Protein AF-M7N026-F1 (afdb_monomer_lite)

Foldseek 3Di:
DQLQPFLCVQLVDPVNVVSVVVVVVVPDDNQLSRAAEEEEEAQADCPDLQHPCLVVLSVLLQVLLPPVRYHYDYDYFHADALLVCAPHLSLLCHLVSLQRLLVVLLVVCNVNRHQEYEYEGTEQSNLLSVLLNLLQNFHQYAYFYLFAFDFFDDPHDTAASVVLLLLVLCVVVVNDDPCVNVRRVVGRGPGHGYTFFQFRRLLSLLLCVLLQRHQPQRSLHHNPDVVSSVSSSCLSVLSVVCSVVVPTSLLRNEPQSLLSSLLLCQQRLHDLVVLLRSQSSCVSNVHDDAVVSSAVSQQQHFHFFQTPPLHDDTSNVCSVQQHSLLVSLLCVVVVSGDQQRAHSNRHTNVVSSVPGDHRDPPDRRGHDQVDTQGVGGQWFWADDLQQPRIWIKGHSPPQDFKAKAWEDEDAAPVRLLVCLVVVVDDFRYEYEYALQACQRVPNQGEHANNQSSCVSSVCLSRYAYEYCGHYTSSHHYHYIYNRPPGLLVVRLSVQGDGGFMWMDGRVVSYIDTPDDVVSSVVSSVVDSDSPDDPDDDDDDNPQDDRRDDDDDRPLFPPQPDDDDDDDDDDDDDDDDDDDDDDDDDDDDDDDDDDDDYDDDDDDDDDDDDDDDDDDDDDDDDDDDDDDDPDDDPDPDDDDDDDDDDDDDDDDDDDDDDDDDDDDDDDPDDQDWDALLLLLVVLCVVLVAAEEEEADDDQCVLNVVNVVVCVVRHDYQHFPALLLRLLLQQLLCLQQVAEREYEFEAARNLLSCQLSLQLQQQLLGQYEYEYRAEQPVCNSNPPDRHDPSPVSCVVSALEEDEANASQCSLVVVLVQRQQQQFASHGYYYYYYYSCNRGDIDRHDDRDHDPDDPPDDRFDDWDLVLLLVVLVQLQVWLQEEEEEALLCVSLVPLVLVVLLCQQSQHAYEYALRRPFSDFCPDLRYLWHAFFQIAQLNLQCQLVTAAYEYYQDAPDCRRWVDLVRGNPNYAYEHEGRDVCRACPRHDHNRYGTGRSNPSSNSSSVSHHRDHNVVNSVSSVVSNVVLCVLPVVCQCPPPDQFHHLLVLQQLLCVVQVQQEQEFEFAALNSSSNRGRRGHRHRSSYHYSRPSRDQLSRLSSQLSSCVSPVPHAYEYEHEQVSCVVRVSSLLSCLVVQRAHEYEYAYLQFSQRVQQCCVPPVVSPDDPTGHDGDPVQVSNVVSVAHEDEDGGPVCSSVRSVVSRPDPTYYYYYYYGHNNDDRDQGDDNSGTSSNTDSD

Secondary structure (DSSP, 8-state):
--S-TTTHHHHT-TT-HHHHHHHHHTT--TTGGGSPEEEEEE---TT-TTTTTHHHHHHHHHHHHTTTT-EEEEEE-----HHHHTTSGGGGGTTTHHHHHHHHHHHHHHHTT-SEEEEEE-STTHHHHHHHHHHHH--SEEEEE--BPPPEEETTEEE-HHHHHHHHHHHHTT-S-HHHHHHHHHHS--SSSB-SSSSHHHHHHHHHHHTT-B-TTTTTSBTT-HHHHHHHHHHHHHHHHHHHHT--HHHHS-HHHHHHHHHHHHHTT--THHHHHHHHHHHHHT----HHHHHHHHHH--B-B-BTTTSSB-HHHHHHHTHHHHHHHHHHHTT-S-TT-B-TTSSBHHHHHTTPPPPPTT--SB--TTS-SBSS-SEEEEBSSS-TTEEEEE--SSS-SEEEEEEEEESSHHHHHHHHHTT---TTEEEEE-S-STTTTTS--EE-HHHHHHHHTT-TTT-EEEESSEE-TT--SSEEEEEES-GGGT-GGGG--TT-EEEEETTTTEEEEES-HHHHHHHHHH-------TT--SS-TTS--SSS---STTSSSS-SS---S--------------------------------------------------------------SS-SS--S------------------------------------EEEHHHHHHHHHHHTT--EEEE---TTTHHHHHHHGGGTTT-EEEE-SSHHHHHHHHHHHHHHHSSPEEEEEETTHHHHHTHHHHHHHHHTT--EEEEEEE--GGGTTTT-TT---HHHHHGGGSSEEEEE-SGGGHHHHHHHHHHHHHSSS--EEEEEEEHHHHH-EEEPPPP-----BTTB-SSPPP-HHHHHHHHHHHHH-SSEEEEE-THHHHTT-HHHHHHHHHHHT--EEE-GGGTTSS-TT-TTEEEE-STTS-HHHHHHTTT-SEEEEES----HHHHS-TTTTTTTSEEEEEES-TTTTTSSS--SEEEES-HHHHHHHHHHHPPP---HHHHHHHHHHHHHHIIIIIHHHHS-SSSSPPHHHHHHHHHHHHTT-SEEEE-SSHHHHHHHHH----STT-EEE--SS--TT-HHHHHHHHHHHSTTS-EEEEEEHHHHHHHGGGHHHHHHHT---EEEEEE-SB-HHHHHHHHHHSTT---S-B-----HHHHHHHTT-EEEEE-SHHHHHHHHHHHHH-SS-EEEEEE--TT----SBPPTT--GGG-B--

InterPro domains:
  IPR000399 TPP-binding enzyme, conserved site [PS00187] (1098-1117)
  IPR000581 Dihydroxy-acid/6-phosphogluconate dehydratase, N-terminal [PF00920] (35-352)
  IPR004404 Dihydroxy-acid dehydratase [MF_00012] (5-575)
  IPR004404 Dihydroxy-acid dehydratase [TIGR00110] (19-530)
  IPR011766 Thiamine pyrophosphate enzyme, TPP-binding [PF02775] (1061-1208)
  IPR012000 Thiamine pyrophosphate enzyme, central domain [PF00205] (865-998)
  IPR012001 Thiamine pyrophosphate enzyme, N-terminal TPP-binding domain [PF02776] (674-790)
  IPR012846 Acetolactate synthase, large subunit, biosynthetic [TIGR00118] (674-1229)
  IPR020558 Dihydroxy-acid/6-phosphogluconate dehydratase, conserved site [PS00886] (123-133)
  IPR020558 Dihydroxy-acid/6-phosphogluconate dehydratase, conserved site [PS00887] (464-475)
  IPR029035 DHS-like NAD/FAD-binding domain superfamily [SSF52467] (861-1020)
  IPR029061 Thiamin diphosphate-binding fold [SSF52518] (670-851)
  IPR029061 Thiamin diphosphate-binding fold [SSF52518] (1038-1228)
  IPR037237 IlvD/EDD, N-terminal domain [SSF143975] (4-377)
  IPR039368 Acetolactate synthase large subunit, TPP binding domain [cd02015] (1039-1223)
  IPR042096 Dihydroxy-acid dehydratase, C-terminal [G3DSA:3.50.30.80] (378-527)
  IPR050165 Dihydroxy-acid dehydratase IlvD/Edd [PTHR21000] (3-530)
  IPR056740 Dihydroxy-acid/6-phosphogluconate dehydratase, C-terminal [PF24877] (365-529)

Radius of gyration: 38.07 Å; chains: 1; bounding box: 103×112×104 Å

Organism: NCBI:txid1279009

Sequence (1232 aa):
MILNKYSRIYTQDWSLPASQAMLIGSGLSEDDLRKPFVGICSTGFEGNTCNMHLNALADRLKEGMGGRGLVGLRFNTIGISDGITNGTAGMRYSLVSRELIADSIEAMAAAHNYDALACVVGCDKNMPGALMAMARLNRPSLMVYGGTIKGGQYKGKQLNIVSCFEAYGQRLKGEISEEDYKGIIKHACPGPGACGGMYTANTMASAAEALGMTIPYSSSLQAVSPQKGEECDAAGAYLLRLLELDLKPRDIMVREAFENALVLIGVLGGSTNAVLHMMAIASAAGVPLSLKDFQAMSDRTPLLADLKPSGKYLMDDLCQLGGVPAVLKTLLQEGLLTGDVLTATGRSLAENLAEVALLGEEQDLLRPLSNPIKADGHIQILYGNLAPKGGVAKITGKEGLRFEGQAAVFDSEEELNRGISDGAVKAGQVVVIRYVGPRGGPGMPEMLKPTSAIMGAGLGDKVALITDGRFSGGTHGFVVGHVSPEAFDGGPIALVEWGDWISLDIATHSVHLHVDEALLDQRRQRGASPRLMPGAACSSNTCVPSAMPAPDALRIWMSSLGRAVLDGQSGMDNPGRGSSFPCGKRLNTSFPRGCLGAGGNLSAPRGKSKFTYLPQADSRLRGNDDTIFRSFQKKFLKTHESKSNTPFIPPSGAFRRKNPRPELQAHLEPATQSGAEALIEALLAEGVDTIFGYPGGAIMPIYDALYDYSDSLQHILVRHEQGGIHAAQGYARASGRVGVVFATSGPGATNLVTGLADAHIDSTPLVCITGQVFAHLLGTDAFQEADVISLTSPVTKWNYQVTTAEEIPAALAKAFYIARSGRPGPVLLDITKNAQLQQFQAPAYVPCDHIRSYRPKPLVRREYIEQAAALINSAQKPFVLWGQGVVLGAAEQEFKEFIEKSGIPAAWTIMGAGALPTEHPLNVGMLGMHGNYGPNVLTNECDVLIAIGMRFDDRVTGRLDKYAKQAQVIHLDIDPSEIDKNVKTTVPVWGDCKETLPMITALLEARTHEGWLQQFRDYARQEREAVIQQELHPASGELTMGEVVQQLNELTGGDAIMVTDVGQHQMVACRYARLSRSRSSITSGGLGTMGFALPAAIGAKIGAPQRTVVAVIGDGGFQMTLQEMGTIMQSEVAVKIIILNNQFLGMVRQWQELFHEKRYSFVNITSPDYVKVASGYGIAGRSVSERADLRNSLQEMLLHPGAFLLEVLVTKENNVFPMVPQGCSVSEIRLR

pLDDT: mean 85.55, std 21.6, range [21.22, 98.81]

Structure (mmCIF, N/CA/C/O backbone):
data_AF-M7N026-F1
#
_entry.id   AF-M7N026-F1
#
loop_
_atom_site.group_PDB
_atom_site.id
_atom_site.type_symbol
_atom_site.label_atom_id
_atom_site.label_alt_id
_atom_site.label_comp_id
_atom_site.label_asym_id
_atom_site.label_entity_id
_atom_site.label_seq_id
_atom_site.pdbx_PDB_ins_code
_atom_site.Cartn_x
_atom_site.Cartn_y
_atom_site.Cartn_z
_atom_site.occupancy
_atom_site.B_iso_or_equiv
_atom_site.auth_seq_id
_atom_site.auth_comp_id
_atom_site.auth_asym_id
_atom_site.auth_atom_id
_atom_site.pdbx_PDB_model_num
ATOM 1 N N . MET A 1 1 ? -8.952 24.976 -42.137 1.00 66.38 1 MET A N 1
ATOM 2 C CA . MET A 1 1 ? -8.002 24.602 -41.068 1.00 66.38 1 MET A CA 1
ATOM 3 C C . MET A 1 1 ? -8.821 24.187 -39.856 1.00 66.38 1 MET A C 1
ATOM 5 O O . MET A 1 1 ? -9.821 24.845 -39.600 1.00 66.38 1 MET A O 1
ATOM 9 N N . ILE A 1 2 ? -8.485 23.081 -39.186 1.00 86.94 2 ILE A N 1
ATOM 10 C CA . ILE A 1 2 ? -9.231 22.585 -38.016 1.00 86.94 2 ILE A CA 1
ATOM 11 C C . ILE A 1 2 ? -8.388 22.892 -36.782 1.00 86.94 2 ILE A C 1
ATOM 13 O O . ILE A 1 2 ? -7.349 22.266 -36.597 1.00 86.94 2 ILE A O 1
ATOM 17 N N . LEU A 1 3 ? -8.822 23.870 -35.984 1.00 93.25 3 LEU A N 1
ATOM 18 C CA . LEU A 1 3 ? -8.117 24.286 -34.767 1.00 93.25 3 LEU A CA 1
ATOM 19 C C . LEU A 1 3 ? -8.454 23.367 -33.582 1.00 93.25 3 LEU A C 1
ATOM 21 O O . LEU A 1 3 ? -7.599 23.081 -32.755 1.00 93.25 3 LEU A O 1
ATOM 25 N N . ASN A 1 4 ? -9.684 22.851 -33.529 1.00 94.94 4 ASN A N 1
ATOM 26 C CA . ASN A 1 4 ? -10.175 21.983 -32.462 1.00 94.94 4 ASN A CA 1
ATOM 27 C C . ASN A 1 4 ? -9.939 20.488 -32.767 1.00 94.94 4 ASN A C 1
ATOM 29 O O . ASN A 1 4 ? -10.872 19.686 -32.820 1.00 94.94 4 ASN A O 1
ATOM 33 N N . LYS A 1 5 ? -8.686 20.119 -33.072 1.00 94.56 5 LYS A N 1
ATOM 34 C CA . LYS A 1 5 ? -8.302 18.777 -33.556 1.00 94.56 5 LYS A CA 1
ATOM 35 C C . LYS A 1 5 ? -8.759 17.630 -32.646 1.00 94.56 5 LYS A C 1
ATOM 37 O O . LYS A 1 5 ? -9.171 16.593 -33.177 1.00 94.56 5 LYS A O 1
ATOM 42 N N . TYR A 1 6 ? -8.672 17.831 -31.335 1.00 95.56 6 TYR A N 1
ATOM 43 C CA . TYR A 1 6 ? -8.914 16.859 -30.274 1.00 95.56 6 TYR A CA 1
ATOM 44 C C . TYR A 1 6 ? -10.288 17.062 -29.622 1.00 95.56 6 TYR A C 1
ATOM 46 O O . TYR A 1 6 ? -11.063 16.109 -29.557 1.00 95.56 6 TYR A O 1
ATOM 54 N N . SER A 1 7 ? -10.648 18.279 -29.199 1.00 95.75 7 SER A N 1
ATOM 55 C CA . SER A 1 7 ? -11.890 18.498 -28.426 1.00 95.75 7 SER A CA 1
ATOM 56 C C . SER A 1 7 ? -13.158 18.147 -29.215 1.00 95.75 7 SER A C 1
ATOM 58 O O . SER A 1 7 ? -14.110 17.598 -28.654 1.00 95.75 7 SER A O 1
ATOM 60 N N . ARG A 1 8 ? -13.129 18.320 -30.548 1.00 94.69 8 ARG A N 1
ATOM 61 C CA . ARG A 1 8 ? -14.213 17.909 -31.465 1.00 94.69 8 ARG A CA 1
ATOM 62 C C . ARG A 1 8 ? -14.668 16.459 -31.297 1.00 94.69 8 ARG A C 1
ATOM 64 O O . ARG A 1 8 ? -15.814 16.169 -31.630 1.00 94.69 8 ARG A O 1
ATOM 71 N N . ILE A 1 9 ? -13.799 15.573 -30.796 1.00 91.06 9 ILE A N 1
ATOM 72 C CA . ILE A 1 9 ? -14.103 14.152 -30.578 1.00 91.06 9 ILE A CA 1
ATOM 73 C C . ILE A 1 9 ? -15.331 13.998 -29.679 1.00 91.06 9 ILE A C 1
ATOM 75 O O . ILE A 1 9 ? -16.186 13.183 -29.990 1.00 91.06 9 ILE A O 1
ATOM 79 N N . TYR A 1 10 ? -15.470 14.805 -28.623 1.00 89.12 10 TYR A N 1
ATOM 80 C CA . TYR A 1 10 ? -16.640 14.753 -27.741 1.00 89.12 10 TYR A CA 1
ATOM 81 C C . TYR A 1 10 ? -17.574 15.962 -27.865 1.00 89.12 10 TYR A C 1
ATOM 83 O O . TYR A 1 10 ? -18.706 15.897 -27.388 1.00 89.12 10 TYR A O 1
ATOM 91 N N . THR A 1 11 ? -17.142 17.071 -28.482 1.00 92.25 11 THR A N 1
ATOM 92 C CA . THR A 1 11 ? -18.014 18.244 -28.671 1.00 92.25 11 THR A CA 1
ATOM 93 C C . THR A 1 11 ? -18.851 18.197 -29.949 1.00 92.25 11 THR A C 1
ATOM 95 O O . THR A 1 11 ? -19.821 18.944 -30.052 1.00 92.25 11 THR A O 1
ATOM 98 N N . GLN A 1 12 ? -18.496 17.347 -30.924 1.00 90.94 12 GLN A N 1
ATOM 99 C CA . GLN A 1 12 ? -19.178 17.262 -32.227 1.00 90.94 12 GLN A CA 1
ATOM 100 C C . GLN A 1 12 ? -19.654 15.846 -32.595 1.00 90.94 12 GLN A C 1
ATOM 102 O O . GLN A 1 12 ? -20.422 15.700 -33.547 1.00 90.94 12 GLN A O 1
ATOM 107 N N . ASP A 1 13 ? -19.252 14.806 -31.856 1.00 89.06 13 ASP A N 1
ATOM 108 C CA . ASP A 1 13 ? -19.793 13.456 -32.034 1.00 89.06 13 ASP A CA 1
ATOM 109 C C . ASP A 1 13 ? -21.185 13.339 -31.390 1.00 89.06 13 ASP A C 1
ATOM 111 O O . ASP A 1 13 ? -21.357 13.474 -30.177 1.00 89.06 13 ASP A O 1
ATOM 115 N N . TRP A 1 14 ? -22.194 13.073 -32.223 1.00 86.44 14 TRP A N 1
ATOM 116 C CA . TRP A 1 14 ? -23.593 12.902 -31.820 1.00 86.44 14 TRP A CA 1
ATOM 117 C C . TRP A 1 14 ? -23.825 11.675 -30.924 1.00 86.44 14 TRP A C 1
ATOM 119 O O . TRP A 1 14 ? -24.847 11.612 -30.238 1.00 86.44 14 TRP A O 1
ATOM 129 N N . SER A 1 15 ? -22.901 10.710 -30.913 1.00 89.69 15 SER A N 1
ATOM 130 C CA . SER A 1 15 ? -22.947 9.525 -30.050 1.00 89.69 15 SER A CA 1
ATOM 131 C C . SER A 1 15 ? -22.475 9.792 -28.615 1.00 89.69 15 SER A C 1
ATOM 133 O O . SER A 1 15 ? -22.684 8.947 -27.743 1.00 89.69 15 SER A O 1
ATOM 135 N N . LEU A 1 16 ? -21.926 10.985 -28.334 1.00 89.75 16 LEU A N 1
ATOM 136 C CA . LEU A 1 16 ? -21.439 11.411 -27.015 1.00 89.75 16 LEU A CA 1
ATOM 137 C C . LEU A 1 16 ? -22.275 12.558 -26.388 1.00 89.75 16 LEU A C 1
ATOM 139 O O . LEU A 1 16 ? -21.713 13.557 -25.926 1.00 89.75 16 LEU A O 1
ATOM 143 N N . PRO A 1 17 ? -23.620 12.441 -26.289 1.00 91.25 17 PRO A N 1
ATOM 144 C CA . PRO A 1 17 ? -24.465 13.509 -25.747 1.00 91.25 17 PRO A CA 1
ATOM 145 C C . PRO A 1 17 ? -24.189 13.786 -24.262 1.00 91.25 17 PRO A C 1
ATOM 147 O O . PRO A 1 17 ? -24.406 14.902 -23.798 1.00 91.25 17 PRO A O 1
ATOM 150 N N . ALA A 1 18 ? -23.677 12.801 -23.513 1.00 92.56 18 ALA A N 1
ATOM 151 C CA . ALA A 1 18 ? -23.295 12.973 -22.112 1.00 92.56 18 ALA A CA 1
ATOM 152 C C . ALA A 1 18 ? -22.136 13.972 -21.948 1.00 92.56 18 ALA A C 1
ATOM 154 O O . ALA A 1 18 ? -22.203 14.851 -21.091 1.00 92.56 18 ALA A O 1
ATOM 155 N N . SER A 1 19 ? -21.109 13.890 -22.800 1.00 92.56 19 SER A N 1
ATOM 156 C CA . SER A 1 19 ? -19.969 14.812 -22.776 1.00 92.56 19 SER A CA 1
ATOM 157 C C . SER A 1 19 ? -20.406 16.242 -23.093 1.00 92.56 19 SER A C 1
ATOM 159 O O . SER A 1 19 ? -20.072 17.167 -22.355 1.00 92.56 19 SER A O 1
ATOM 161 N N . GLN A 1 20 ? -21.228 16.417 -24.132 1.00 93.25 20 GLN A N 1
ATOM 162 C CA . GLN A 1 20 ? -21.802 17.717 -24.494 1.00 93.25 20 GLN A CA 1
ATOM 163 C C . GLN A 1 20 ? -22.658 18.288 -23.350 1.00 93.25 20 GLN A C 1
ATOM 165 O O . GLN A 1 20 ? -22.494 19.449 -22.978 1.00 93.25 20 GLN A O 1
ATOM 170 N N . ALA A 1 21 ? -23.508 17.464 -22.727 1.00 94.00 21 ALA A N 1
ATOM 171 C CA . ALA A 1 21 ? -24.345 17.873 -21.600 1.00 94.00 21 ALA A CA 1
ATOM 172 C C . ALA A 1 21 ? -23.529 18.292 -20.365 1.00 94.00 21 ALA A C 1
ATOM 174 O O . ALA A 1 21 ? -23.874 19.284 -19.724 1.00 94.00 21 ALA A O 1
ATOM 175 N N . MET A 1 22 ? -22.435 17.593 -20.037 1.00 95.19 22 MET A N 1
ATOM 176 C CA . MET A 1 22 ? -21.556 17.985 -18.926 1.00 95.19 22 MET A CA 1
ATOM 177 C C . MET A 1 22 ? -20.820 19.303 -19.202 1.00 95.19 22 MET A C 1
ATOM 179 O O . MET A 1 22 ? -20.694 20.133 -18.303 1.00 95.19 22 MET A O 1
ATOM 183 N N . LEU A 1 23 ? -20.388 19.537 -20.443 1.00 94.69 23 LEU A N 1
ATOM 184 C CA . LEU A 1 23 ? -19.729 20.782 -20.851 1.00 94.69 23 LEU A CA 1
ATOM 185 C C . LEU A 1 23 ? -20.689 21.975 -20.825 1.00 94.69 23 LEU A C 1
ATOM 187 O O . LEU A 1 23 ? -20.348 23.018 -20.264 1.00 94.69 23 LEU A O 1
ATOM 191 N N . ILE A 1 24 ? -21.910 21.802 -21.333 1.00 94.12 24 ILE A N 1
ATOM 192 C CA . ILE A 1 24 ? -22.971 22.813 -21.233 1.00 94.12 24 ILE A CA 1
ATOM 193 C C . ILE A 1 24 ? -23.323 23.063 -19.759 1.00 94.12 24 ILE A C 1
ATOM 195 O O . ILE A 1 24 ? -23.399 24.210 -19.321 1.00 94.12 24 ILE A O 1
ATOM 199 N N . GLY A 1 25 ? -23.429 22.001 -18.955 1.00 95.19 25 GLY A N 1
ATOM 200 C CA . GLY A 1 25 ? -23.625 22.090 -17.505 1.00 95.19 25 GLY A CA 1
ATOM 201 C C . GLY A 1 25 ? -22.496 22.810 -16.758 1.00 95.19 25 GLY A C 1
ATOM 202 O O . GLY A 1 25 ? -22.754 23.419 -15.722 1.00 95.19 25 GLY A O 1
ATOM 203 N N . SER A 1 26 ? -21.268 22.809 -17.289 1.00 91.94 26 SER A N 1
ATOM 204 C CA . SER A 1 26 ? -20.139 23.582 -16.745 1.00 91.94 26 SER A CA 1
ATOM 205 C C . SER A 1 26 ? -20.150 25.072 -17.127 1.00 91.94 26 SER A C 1
ATOM 207 O O . SER A 1 26 ? -19.298 25.830 -16.664 1.00 91.94 26 SER A O 1
ATOM 209 N N . GLY A 1 27 ? -21.116 25.503 -17.948 1.00 91.94 27 GLY A N 1
ATOM 210 C CA . GLY A 1 27 ? -21.315 26.897 -18.348 1.00 91.94 27 GLY A CA 1
ATOM 211 C C . GLY A 1 27 ? -20.847 27.253 -19.762 1.00 91.94 27 GLY A C 1
ATOM 212 O O . GLY A 1 27 ? -20.758 28.439 -20.072 1.00 91.94 27 GLY A O 1
ATOM 213 N N . LEU A 1 28 ? -20.543 26.269 -20.617 1.00 93.75 28 LEU A N 1
ATOM 214 C CA . LEU A 1 28 ? -20.228 26.505 -22.032 1.00 93.75 28 LEU A CA 1
ATOM 215 C C . LEU A 1 28 ? -21.503 26.592 -22.886 1.00 93.75 28 LEU A C 1
ATOM 217 O O . LEU A 1 28 ? -22.463 25.855 -22.666 1.00 93.75 28 LEU A O 1
ATOM 221 N N . SER A 1 29 ? -21.513 27.463 -23.895 1.00 93.44 29 SER A N 1
ATOM 222 C CA . SER A 1 29 ? -22.589 27.516 -24.894 1.00 93.44 29 SER A CA 1
ATOM 223 C C . SER A 1 29 ? -22.401 26.476 -26.011 1.00 93.44 29 SER A C 1
ATOM 225 O O . SER A 1 29 ? -21.302 25.966 -26.225 1.00 93.44 29 SER A O 1
ATOM 227 N N . GLU A 1 30 ? -23.452 26.198 -26.791 1.00 89.94 30 GLU A N 1
ATOM 228 C CA . GLU A 1 30 ? -23.344 25.343 -27.990 1.00 89.94 30 GLU A CA 1
ATOM 229 C C . GLU A 1 30 ? -22.350 25.896 -29.033 1.00 89.94 30 GLU A C 1
ATOM 231 O O . GLU A 1 30 ? -21.711 25.127 -29.753 1.00 89.94 30 GLU A O 1
ATOM 236 N N . ASP A 1 31 ? -22.168 27.220 -29.092 1.00 92.00 31 ASP A N 1
ATOM 237 C CA . ASP A 1 31 ? -21.156 27.853 -29.944 1.00 92.00 31 ASP A CA 1
ATOM 238 C C . ASP A 1 31 ? -19.734 27.686 -29.384 1.00 92.00 31 ASP A C 1
ATOM 240 O O . ASP A 1 31 ? -18.772 27.628 -30.153 1.00 92.00 31 ASP A O 1
ATOM 244 N N . ASP A 1 32 ? -19.571 27.566 -28.061 1.00 94.19 32 ASP A N 1
ATOM 245 C CA . ASP A 1 32 ? -18.277 27.265 -27.437 1.00 94.19 32 ASP A CA 1
ATOM 246 C C . ASP A 1 32 ? -17.813 25.843 -27.753 1.00 94.19 32 ASP A C 1
ATOM 248 O O . ASP A 1 32 ? -16.631 25.644 -28.018 1.00 94.19 32 ASP A O 1
ATOM 252 N N . LEU A 1 33 ? -18.730 24.874 -27.848 1.00 93.56 33 LEU A N 1
ATOM 253 C CA . LEU A 1 33 ? -18.427 23.489 -28.246 1.00 93.56 33 LEU A CA 1
ATOM 254 C C . LEU A 1 33 ? -17.737 23.383 -29.626 1.00 93.56 33 LEU A C 1
ATOM 256 O O . LEU A 1 33 ? -17.095 22.378 -29.938 1.00 93.56 33 LEU A O 1
ATOM 260 N N . ARG A 1 34 ? -17.836 24.415 -30.472 1.00 93.06 34 ARG A N 1
ATOM 261 C CA . ARG A 1 34 ? -17.195 24.469 -31.799 1.00 93.06 34 ARG A CA 1
ATOM 262 C C . ARG A 1 34 ? -15.794 25.090 -31.790 1.00 93.06 34 ARG A C 1
ATOM 264 O O . ARG A 1 34 ? -15.122 25.055 -32.821 1.00 93.06 34 ARG A O 1
ATOM 271 N N . LYS A 1 35 ? -15.362 25.662 -30.667 1.00 95.38 35 LYS A N 1
ATOM 272 C CA . LYS A 1 35 ? -14.071 26.344 -30.499 1.00 95.38 35 LYS A CA 1
ATOM 273 C C . LYS A 1 35 ? -12.994 25.363 -30.012 1.00 95.38 35 LYS A C 1
ATOM 275 O O . LYS A 1 35 ? -13.333 24.364 -29.383 1.00 95.38 35 LYS A O 1
ATOM 280 N N . PRO A 1 36 ? -11.701 25.620 -30.278 1.00 96.50 36 PRO A N 1
ATOM 281 C CA . PRO A 1 36 ? -10.611 24.881 -29.646 1.00 96.50 36 PRO A CA 1
ATOM 282 C C . PRO A 1 36 ? -10.580 25.105 -28.128 1.00 96.50 36 PRO A C 1
ATOM 284 O O . PRO A 1 36 ? -10.714 26.234 -27.641 1.00 96.50 36 PRO A O 1
ATOM 287 N N . PHE A 1 37 ? -10.379 24.020 -27.386 1.00 97.00 37 PHE A N 1
ATOM 288 C CA . PHE A 1 37 ? -10.297 24.015 -25.929 1.00 97.00 37 PHE A CA 1
ATOM 289 C C . PHE A 1 37 ? -8.836 24.090 -25.489 1.00 97.00 37 PHE A C 1
ATOM 291 O O . PHE A 1 37 ? -8.004 23.291 -25.922 1.00 97.00 37 PHE A O 1
ATOM 298 N N . VAL A 1 38 ? -8.527 25.017 -24.587 1.00 98.00 38 VAL A N 1
ATOM 299 C CA . VAL A 1 38 ? -7.195 25.179 -24.004 1.00 98.00 38 VAL A CA 1
ATOM 300 C C . VAL A 1 38 ? -7.237 24.767 -22.540 1.00 98.00 38 VAL A C 1
ATOM 302 O O . VAL A 1 38 ? -7.943 25.379 -21.735 1.00 98.00 38 VAL A O 1
ATOM 305 N N . GLY A 1 39 ? -6.465 23.743 -22.186 1.00 97.88 39 GLY A N 1
ATOM 306 C CA . GLY A 1 39 ? -6.284 23.340 -20.797 1.00 97.88 39 GLY A CA 1
ATOM 307 C C . GLY A 1 39 ? -5.341 24.306 -20.089 1.00 97.88 39 GLY A C 1
ATOM 308 O O . GLY A 1 39 ? -4.160 24.383 -20.427 1.00 97.88 39 GLY A O 1
ATOM 309 N N . ILE A 1 40 ? -5.852 25.040 -19.104 1.00 98.19 40 ILE A N 1
ATOM 310 C CA . ILE A 1 40 ? -5.064 25.984 -18.309 1.00 98.19 40 ILE A CA 1
ATOM 311 C C . ILE A 1 40 ? -4.679 25.288 -17.005 1.00 98.19 40 ILE A C 1
ATOM 313 O O . ILE A 1 40 ? -5.479 25.218 -16.074 1.00 98.19 40 ILE A O 1
ATOM 317 N N . CYS A 1 41 ? -3.467 24.743 -16.943 1.00 97.94 41 CYS A N 1
ATOM 318 C CA . CYS A 1 41 ? -2.956 24.092 -15.743 1.00 97.94 41 CYS A CA 1
ATOM 319 C C . CYS A 1 41 ? -2.350 25.122 -14.787 1.00 97.94 41 CYS A C 1
ATOM 321 O O . CYS A 1 41 ? -1.447 25.860 -15.174 1.00 97.94 41 CYS A O 1
ATOM 323 N N . SER A 1 42 ? -2.763 25.110 -13.522 1.00 97.94 42 SER A N 1
ATOM 324 C CA . SER A 1 42 ? -2.128 25.880 -12.447 1.00 97.94 42 SER A CA 1
ATOM 325 C C . SER A 1 42 ? -1.530 24.962 -11.379 1.00 97.94 42 SER A C 1
ATOM 327 O O . SER A 1 42 ? -2.198 24.039 -10.909 1.00 97.94 42 SER A O 1
ATOM 329 N N . THR A 1 43 ? -0.306 25.248 -10.922 1.00 97.25 43 THR A N 1
ATOM 330 C CA . THR A 1 43 ? 0.252 24.659 -9.682 1.00 97.25 43 THR A CA 1
ATOM 331 C C . THR A 1 43 ? -0.052 25.514 -8.443 1.00 97.25 43 THR A C 1
ATOM 333 O O . THR A 1 43 ? 0.712 25.518 -7.478 1.00 97.25 43 THR A O 1
ATOM 336 N N . GLY A 1 44 ? -1.121 26.315 -8.470 1.00 95.50 44 GLY A N 1
ATOM 337 C CA . GLY A 1 44 ? -1.437 27.284 -7.422 1.00 95.50 44 GLY A CA 1
ATOM 338 C C . GLY A 1 44 ? -2.017 26.676 -6.143 1.00 95.50 44 GLY A C 1
ATOM 339 O O . GLY A 1 44 ? -3.079 26.055 -6.176 1.00 95.50 44 GLY A O 1
ATOM 340 N N . PHE A 1 45 ? -1.355 26.929 -5.011 1.00 95.25 45 PHE A N 1
ATOM 341 C CA . PHE A 1 45 ? -1.804 26.585 -3.658 1.00 95.25 45 PHE A CA 1
ATOM 342 C C . PHE A 1 45 ? -1.328 27.642 -2.647 1.00 95.25 45 PHE A C 1
ATOM 344 O O . PHE A 1 45 ? -0.275 28.252 -2.828 1.00 95.25 45 PHE A O 1
ATOM 351 N N . GLU A 1 46 ? -2.099 27.862 -1.581 1.00 92.12 46 GLU A N 1
ATOM 352 C CA . GLU A 1 46 ? -1.925 29.007 -0.666 1.00 92.12 46 GLU A CA 1
ATOM 353 C C . GLU A 1 46 ? -0.668 28.925 0.213 1.00 92.12 46 GLU A C 1
ATOM 355 O O . GLU A 1 46 ? -0.065 29.944 0.540 1.00 92.12 46 GLU A O 1
ATOM 360 N N . GLY A 1 47 ? -0.246 27.712 0.580 1.00 89.56 47 GLY A N 1
ATOM 361 C CA . GLY A 1 47 ? 0.829 27.468 1.548 1.00 89.56 47 GLY A CA 1
ATOM 362 C C . GLY A 1 47 ? 2.255 27.778 1.076 1.00 89.56 47 GLY A C 1
ATOM 363 O O . GLY A 1 47 ? 3.194 27.370 1.751 1.00 89.56 47 GLY A O 1
ATOM 364 N N . ASN A 1 48 ? 2.452 28.436 -0.072 1.00 94.25 48 ASN A N 1
ATOM 365 C CA . ASN A 1 48 ? 3.777 28.772 -0.598 1.00 94.25 48 ASN A CA 1
ATOM 366 C C . ASN A 1 48 ? 3.773 30.101 -1.361 1.00 94.25 48 ASN A C 1
ATOM 368 O O . ASN A 1 48 ? 2.970 30.288 -2.277 1.00 94.25 48 ASN A O 1
ATOM 372 N N . THR A 1 49 ? 4.741 30.978 -1.082 1.00 95.50 49 THR A N 1
ATOM 373 C CA . THR A 1 49 ? 4.890 32.261 -1.794 1.00 95.50 49 THR A CA 1
ATOM 374 C C . THR A 1 49 ? 5.066 32.069 -3.299 1.00 95.50 49 THR A C 1
ATOM 376 O O . THR A 1 49 ? 4.530 32.852 -4.078 1.00 95.50 49 THR A O 1
ATOM 379 N N . CYS A 1 50 ? 5.729 30.993 -3.735 1.00 95.75 50 CYS A N 1
ATOM 380 C CA . CYS A 1 50 ? 5.937 30.711 -5.158 1.00 95.75 50 CYS A CA 1
ATOM 381 C C . CYS A 1 50 ? 4.651 30.334 -5.915 1.00 95.75 50 CYS A C 1
ATOM 383 O O . CYS A 1 50 ? 4.655 30.380 -7.143 1.00 95.75 50 CYS A O 1
ATOM 385 N N . ASN A 1 51 ? 3.584 29.926 -5.214 1.00 96.81 51 ASN A N 1
ATOM 386 C CA . ASN A 1 51 ? 2.391 29.324 -5.819 1.00 96.81 51 ASN A CA 1
ATOM 387 C C . ASN A 1 51 ? 1.072 30.040 -5.482 1.00 96.81 51 ASN A C 1
ATOM 389 O O . ASN A 1 51 ? 0.109 29.898 -6.235 1.00 96.81 51 ASN A O 1
ATOM 393 N N . MET A 1 52 ? 1.006 30.808 -4.392 1.00 96.62 52 MET A N 1
ATOM 394 C CA . MET A 1 52 ? -0.248 31.378 -3.871 1.00 96.62 52 MET A CA 1
ATOM 395 C C . MET A 1 52 ? -1.012 32.282 -4.857 1.00 96.62 52 MET A C 1
ATOM 397 O O . MET A 1 52 ? -2.228 32.414 -4.753 1.00 96.62 52 MET A O 1
ATOM 401 N N . HIS A 1 53 ? -0.326 32.884 -5.830 1.00 97.06 53 HIS A N 1
ATOM 402 C CA . HIS A 1 53 ? -0.897 33.796 -6.829 1.00 97.06 53 HIS A CA 1
ATOM 403 C C . HIS A 1 53 ? -1.210 33.137 -8.183 1.00 97.06 53 HIS A C 1
ATOM 405 O O . HIS A 1 53 ? -1.898 33.740 -9.006 1.00 97.06 53 HIS A O 1
ATOM 411 N N . LEU A 1 54 ? -0.750 31.904 -8.436 1.00 97.75 54 LEU A N 1
ATOM 412 C CA . LEU A 1 54 ? -0.819 31.288 -9.773 1.00 97.75 54 LEU A CA 1
ATOM 413 C C . LEU A 1 54 ? -2.254 31.028 -10.247 1.00 97.75 54 LEU A C 1
ATOM 415 O O . LEU A 1 54 ? -2.522 31.114 -11.440 1.00 97.75 54 LEU A O 1
ATOM 419 N N . ASN A 1 55 ? -3.193 30.771 -9.330 1.00 97.19 55 ASN A N 1
ATOM 420 C CA . ASN A 1 55 ? -4.605 30.596 -9.688 1.00 97.19 55 ASN A CA 1
ATOM 421 C C . ASN A 1 55 ? -5.223 31.892 -10.242 1.00 97.19 55 ASN A C 1
ATOM 423 O O . ASN A 1 55 ? -5.978 31.827 -11.205 1.00 97.19 55 ASN A O 1
ATOM 427 N N . ALA A 1 56 ? -4.839 33.057 -9.707 1.00 96.38 56 ALA A N 1
ATOM 428 C CA . ALA A 1 56 ? -5.281 34.352 -10.224 1.00 96.38 56 ALA A CA 1
ATOM 429 C C . ALA A 1 56 ? -4.641 34.679 -11.586 1.00 96.38 56 ALA A C 1
ATOM 431 O O . ALA A 1 56 ? -5.310 35.212 -12.467 1.00 96.38 56 ALA A O 1
ATOM 432 N N . LEU A 1 57 ? -3.371 34.305 -11.796 1.00 96.69 57 LEU A N 1
ATOM 433 C CA . LEU A 1 57 ? -2.726 34.409 -13.113 1.00 96.69 57 LEU A CA 1
ATOM 434 C C . LEU A 1 57 ? -3.382 33.474 -14.146 1.00 96.69 57 LEU A C 1
ATOM 436 O O . LEU A 1 57 ? -3.596 33.876 -15.286 1.00 96.69 57 LEU A O 1
ATOM 440 N N . ALA A 1 58 ? -3.761 32.256 -13.750 1.00 97.12 58 ALA A N 1
ATOM 441 C CA . ALA A 1 58 ? -4.492 31.315 -14.598 1.00 97.12 58 ALA A CA 1
ATOM 442 C C . ALA A 1 58 ? -5.907 31.808 -14.957 1.00 97.12 58 ALA A C 1
ATOM 444 O O . ALA A 1 58 ? -6.349 31.610 -16.090 1.00 97.12 58 ALA A O 1
ATOM 445 N N . ASP A 1 59 ? -6.597 32.479 -14.032 1.00 95.44 59 ASP A N 1
ATOM 446 C CA . ASP A 1 59 ? -7.895 33.109 -14.303 1.00 95.44 59 ASP A CA 1
ATOM 447 C C . ASP A 1 59 ? -7.751 34.299 -15.259 1.00 95.44 59 ASP A C 1
ATOM 449 O O . ASP A 1 59 ? -8.473 34.373 -16.250 1.00 95.44 59 ASP A O 1
ATOM 453 N N . ARG A 1 60 ? -6.744 35.158 -15.064 1.00 94.75 60 ARG A N 1
ATOM 454 C CA . ARG A 1 60 ? -6.439 36.252 -15.998 1.00 94.75 60 ARG A CA 1
ATOM 455 C C . ARG A 1 60 ? -6.049 35.746 -17.394 1.00 94.75 60 ARG A C 1
ATOM 457 O O . ARG A 1 60 ? -6.493 36.286 -18.401 1.00 94.75 60 ARG A O 1
ATOM 464 N N . LEU A 1 61 ? -5.291 34.653 -17.475 1.00 94.69 61 LEU A N 1
ATOM 465 C CA . LEU A 1 61 ? -4.969 33.990 -18.743 1.00 94.69 61 LEU A CA 1
ATOM 466 C C . LEU A 1 61 ? -6.228 33.438 -19.437 1.00 94.69 61 LEU A C 1
ATOM 468 O O . LEU A 1 61 ? -6.358 33.545 -20.658 1.00 94.69 61 LEU A O 1
ATOM 472 N N . LYS A 1 62 ? -7.186 32.898 -18.670 1.00 95.06 62 LYS A N 1
ATOM 473 C CA . LYS A 1 62 ? -8.506 32.493 -19.181 1.00 95.06 62 LYS A CA 1
ATOM 474 C C . LYS A 1 62 ? -9.305 33.693 -19.702 1.00 95.06 62 LYS A C 1
ATOM 476 O O . LYS A 1 62 ? -9.940 33.583 -20.749 1.00 95.06 62 LYS A O 1
ATOM 481 N N . GLU A 1 63 ? -9.262 34.831 -19.015 1.00 91.81 63 GLU A N 1
ATOM 482 C CA . GLU A 1 63 ? -9.896 36.079 -19.462 1.00 91.81 63 GLU A CA 1
ATOM 483 C C . GLU A 1 63 ? -9.263 36.606 -20.762 1.00 91.81 63 GLU A C 1
ATOM 485 O O . GLU A 1 63 ? -9.993 36.945 -21.691 1.00 91.81 63 GLU A O 1
ATOM 490 N N . GLY A 1 64 ? -7.931 36.558 -20.897 1.00 88.50 64 GLY A N 1
ATOM 491 C CA . GLY A 1 64 ? -7.195 36.940 -22.115 1.00 88.50 64 GLY A CA 1
ATOM 492 C C . GLY A 1 64 ? -7.499 36.091 -23.363 1.00 88.50 64 GLY A C 1
ATOM 493 O O . GLY A 1 64 ? -7.231 36.516 -24.493 1.00 88.50 64 GLY A O 1
ATOM 494 N N . MET A 1 65 ? -8.090 34.903 -23.185 1.00 90.19 65 MET A N 1
ATOM 495 C CA . MET A 1 65 ? -8.654 34.073 -24.263 1.00 90.19 65 MET A CA 1
ATOM 496 C C . MET A 1 65 ? -10.073 34.496 -24.671 1.00 90.19 65 MET A C 1
ATOM 498 O O . MET A 1 65 ? -10.504 34.215 -25.796 1.00 90.19 65 MET A O 1
ATOM 502 N N . GLY A 1 66 ? -10.800 35.174 -23.780 1.00 74.88 66 GLY A N 1
ATOM 503 C CA . GLY A 1 66 ? -12.151 35.671 -24.009 1.00 74.88 66 GLY A CA 1
ATOM 504 C C . GLY A 1 66 ? -12.212 36.580 -25.237 1.00 74.88 66 GLY A C 1
ATOM 505 O O . GLY A 1 66 ? -11.462 37.541 -25.366 1.00 74.88 66 GLY A O 1
ATOM 506 N N . GLY A 1 67 ? -13.093 36.251 -26.184 1.00 74.50 67 GLY A N 1
ATOM 507 C CA . GLY A 1 67 ? -13.224 36.985 -27.449 1.00 74.50 67 GLY A CA 1
ATOM 508 C C . GLY A 1 67 ? -12.223 36.599 -28.549 1.00 74.50 67 GLY A C 1
ATOM 509 O O . GLY A 1 67 ? -12.403 37.034 -29.683 1.00 74.50 67 GLY A O 1
ATOM 510 N N . ARG A 1 68 ? -11.231 35.733 -28.285 1.00 86.81 68 ARG A N 1
ATOM 511 C CA . ARG A 1 68 ? -10.263 35.244 -29.298 1.00 86.81 68 ARG A CA 1
ATOM 512 C C . ARG A 1 68 ? -10.667 33.933 -29.984 1.00 86.81 68 ARG A C 1
ATOM 514 O O . ARG A 1 68 ? -9.856 33.315 -30.662 1.00 86.81 68 ARG A O 1
ATOM 521 N N . GLY A 1 69 ? -11.905 33.475 -29.790 1.00 90.31 69 GLY A N 1
ATOM 522 C CA . GLY A 1 69 ? -12.384 32.204 -30.350 1.00 90.31 69 GLY A CA 1
ATOM 523 C C . GLY A 1 69 ? -11.798 30.949 -29.688 1.00 90.31 69 GLY A C 1
ATOM 524 O O . GLY A 1 69 ? -11.956 29.866 -30.238 1.00 90.31 69 GLY A O 1
ATOM 525 N N . LEU A 1 70 ? -11.159 31.083 -28.522 1.00 95.56 70 LEU A N 1
ATOM 526 C CA . LEU A 1 70 ? -10.646 29.988 -27.690 1.00 95.56 70 LEU A CA 1
ATOM 527 C C . LEU A 1 70 ? -11.574 29.743 -26.486 1.00 95.56 70 LEU A C 1
ATOM 529 O O . LEU A 1 70 ? -12.247 30.669 -26.029 1.00 95.56 70 LEU A O 1
ATOM 533 N N . VAL A 1 71 ? -11.564 28.528 -25.930 1.00 95.94 71 VAL A N 1
ATOM 534 C CA . VAL A 1 71 ? -12.251 28.185 -24.668 1.00 95.94 71 VAL A CA 1
ATOM 535 C C . VAL A 1 71 ? -11.221 27.743 -23.630 1.00 95.94 71 VAL A C 1
ATOM 537 O O . VAL A 1 71 ? -10.649 26.662 -23.740 1.00 95.94 71 VAL A O 1
ATOM 540 N N . GLY A 1 72 ? -10.975 28.577 -22.617 1.00 95.44 72 GLY A N 1
ATOM 541 C CA . GLY A 1 72 ? -10.037 28.275 -21.531 1.00 95.44 72 GLY A CA 1
ATOM 542 C C . GLY A 1 72 ? -10.681 27.470 -20.398 1.00 95.44 72 GLY A C 1
ATOM 543 O O . GLY A 1 72 ? -11.578 27.966 -19.708 1.00 95.44 72 GLY A O 1
ATOM 544 N N . LEU A 1 73 ? -10.199 26.249 -20.162 1.00 95.81 73 LEU A N 1
ATOM 545 C CA . LEU A 1 73 ? -10.660 25.362 -19.090 1.00 95.81 73 LEU A CA 1
ATOM 546 C C . LEU A 1 73 ? -9.545 25.170 -18.059 1.00 95.81 73 LEU A C 1
ATOM 548 O O . LEU A 1 73 ? -8.552 24.486 -18.308 1.00 95.81 73 LEU A O 1
ATOM 552 N N . ARG A 1 74 ? -9.700 25.812 -16.894 1.00 96.44 74 ARG A N 1
ATOM 553 C CA . ARG A 1 74 ? -8.723 25.740 -15.803 1.00 96.44 74 ARG A CA 1
ATOM 554 C C . ARG A 1 74 ? -8.817 24.407 -15.073 1.00 96.44 74 ARG A C 1
ATOM 556 O O . ARG A 1 74 ? -9.898 24.015 -14.640 1.00 96.44 74 ARG A O 1
ATOM 563 N N . PHE A 1 75 ? -7.670 23.781 -14.857 1.00 97.38 75 PHE A N 1
ATOM 564 C CA . PHE A 1 75 ? -7.493 22.684 -13.917 1.00 97.38 75 PHE A CA 1
ATOM 565 C C . PHE A 1 75 ? -6.230 22.907 -13.079 1.00 97.38 75 PHE A C 1
ATOM 567 O O . PHE A 1 75 ? -5.402 23.771 -13.377 1.00 97.38 75 PHE A O 1
ATOM 574 N N . ASN A 1 76 ? -6.088 22.134 -12.009 1.00 96.12 76 ASN A N 1
ATOM 575 C CA . ASN A 1 76 ? -4.973 22.256 -11.082 1.00 96.12 76 ASN A CA 1
ATOM 576 C C . ASN A 1 76 ? -4.185 20.950 -11.006 1.00 96.12 76 ASN A C 1
ATOM 578 O O . ASN A 1 76 ? -4.745 19.864 -11.139 1.00 96.12 76 ASN A O 1
ATOM 582 N N . THR A 1 77 ? -2.889 21.079 -10.744 1.00 95.56 77 THR A N 1
ATOM 583 C CA . THR A 1 77 ? -2.022 19.979 -10.312 1.00 95.56 77 THR A CA 1
ATOM 584 C C . THR A 1 77 ? -1.275 20.383 -9.041 1.00 95.56 77 THR A C 1
ATOM 586 O O . THR A 1 77 ? -1.319 21.543 -8.618 1.00 95.56 77 THR A O 1
ATOM 589 N N . ILE A 1 78 ? -0.636 19.416 -8.392 1.00 93.81 78 ILE A N 1
ATOM 590 C CA . ILE A 1 78 ? 0.038 19.607 -7.107 1.00 93.81 78 ILE A CA 1
ATOM 591 C C . ILE A 1 78 ? 1.299 20.474 -7.234 1.00 93.81 78 ILE A C 1
ATOM 593 O O . ILE A 1 78 ? 1.833 20.719 -8.315 1.00 93.81 78 ILE A O 1
ATOM 597 N N . GLY A 1 79 ? 1.810 20.925 -6.094 1.00 91.06 79 GLY A N 1
ATOM 598 C CA . GLY A 1 79 ? 3.115 21.561 -5.982 1.00 91.06 79 GLY A CA 1
ATOM 599 C C . GLY A 1 79 ? 3.669 21.373 -4.575 1.00 91.06 79 GLY A C 1
ATOM 600 O O . GLY A 1 79 ? 2.911 21.204 -3.623 1.00 91.06 79 GLY A O 1
ATOM 601 N N . ILE A 1 80 ? 4.993 21.390 -4.444 1.00 92.25 80 ILE A N 1
ATOM 602 C CA . ILE A 1 80 ? 5.692 21.311 -3.158 1.00 92.25 80 ILE A CA 1
ATOM 603 C C . ILE A 1 80 ? 6.626 22.515 -3.053 1.00 92.25 80 ILE A C 1
ATOM 605 O O . ILE A 1 80 ? 7.242 22.917 -4.038 1.00 92.25 80 ILE A O 1
ATOM 609 N N . SER A 1 81 ? 6.710 23.104 -1.859 1.00 92.75 81 SER A N 1
ATOM 610 C CA . SER A 1 81 ? 7.654 24.181 -1.570 1.00 92.75 81 SER A CA 1
ATOM 611 C C . SER A 1 81 ? 8.982 23.603 -1.096 1.00 92.75 81 SER A C 1
ATOM 613 O O . SER A 1 81 ? 9.120 23.237 0.074 1.00 92.75 81 SER A O 1
ATOM 615 N N . ASP A 1 82 ? 9.977 23.574 -1.984 1.00 87.50 82 ASP A N 1
ATOM 616 C CA . ASP A 1 82 ? 11.360 23.239 -1.626 1.00 87.50 82 ASP A CA 1
ATOM 617 C C . ASP A 1 82 ? 11.867 24.084 -0.444 1.00 87.50 82 ASP A C 1
ATOM 619 O O . ASP A 1 82 ? 12.532 23.556 0.446 1.00 87.50 82 ASP A O 1
ATOM 623 N N . GLY A 1 83 ? 11.488 25.369 -0.388 1.00 85.81 83 GLY A N 1
ATOM 624 C CA . GLY A 1 83 ? 11.869 26.288 0.687 1.00 85.81 83 GLY A CA 1
ATOM 625 C C . GLY A 1 83 ? 11.318 25.902 2.063 1.00 85.81 83 GLY A C 1
ATOM 626 O O . GLY A 1 83 ? 12.046 25.997 3.048 1.00 85.81 83 GLY A O 1
ATOM 627 N N . ILE A 1 84 ? 10.067 25.432 2.141 1.00 89.31 84 ILE A N 1
ATOM 628 C CA . ILE A 1 84 ? 9.440 25.007 3.409 1.00 89.31 84 ILE A CA 1
ATOM 629 C C . ILE A 1 84 ? 9.905 23.606 3.815 1.00 89.31 84 ILE A C 1
ATOM 631 O O . ILE A 1 84 ? 10.122 23.348 4.995 1.00 89.31 84 ILE A O 1
ATOM 635 N N . THR A 1 85 ? 10.062 22.689 2.855 1.00 89.25 85 THR A N 1
ATOM 636 C CA . THR A 1 85 ? 10.417 21.294 3.167 1.00 89.25 85 THR A CA 1
ATOM 637 C C . THR A 1 85 ? 11.896 21.076 3.501 1.00 89.25 85 THR A C 1
ATOM 639 O O . THR A 1 85 ? 12.248 19.994 3.975 1.00 89.25 85 THR A O 1
ATOM 642 N N . ASN A 1 86 ? 12.766 22.063 3.261 1.00 83.75 86 ASN A N 1
ATOM 643 C CA . ASN A 1 86 ? 14.213 21.919 3.429 1.00 83.75 86 ASN A CA 1
ATOM 644 C C . ASN A 1 86 ? 14.614 21.588 4.879 1.00 83.75 86 ASN A C 1
ATOM 646 O O . ASN A 1 86 ? 14.070 22.145 5.830 1.00 83.75 86 ASN A O 1
ATOM 650 N N . GLY A 1 87 ? 15.570 20.671 5.053 1.00 76.69 87 GLY A N 1
ATOM 651 C CA . GLY A 1 87 ? 16.003 20.186 6.369 1.00 76.69 87 GLY A CA 1
ATOM 652 C C . GLY A 1 87 ? 14.951 19.360 7.125 1.00 76.69 87 GLY A C 1
ATOM 653 O O . GLY A 1 87 ? 15.070 19.200 8.342 1.00 76.69 87 GLY A O 1
ATOM 654 N N . THR A 1 88 ? 13.923 18.852 6.431 1.00 81.62 88 THR A N 1
ATOM 655 C CA . THR A 1 88 ? 12.883 17.963 6.976 1.00 81.62 88 THR A CA 1
ATOM 656 C C . THR A 1 88 ? 12.686 16.731 6.088 1.00 81.62 88 THR A C 1
ATOM 658 O O . THR A 1 88 ? 13.010 16.746 4.899 1.00 81.62 88 THR A O 1
ATOM 661 N N . ALA A 1 89 ? 12.046 15.684 6.623 1.00 79.00 89 ALA A N 1
ATOM 662 C CA . ALA A 1 89 ? 11.663 14.501 5.845 1.00 79.00 89 ALA A CA 1
ATOM 663 C C . ALA A 1 89 ? 10.747 14.815 4.637 1.00 79.00 89 ALA A C 1
ATOM 665 O O . ALA A 1 89 ? 10.691 14.023 3.696 1.00 79.00 89 ALA A O 1
ATOM 666 N N . GLY A 1 90 ? 10.075 15.976 4.619 1.00 82.50 90 GLY A N 1
ATOM 667 C CA . GLY A 1 90 ? 9.266 16.435 3.486 1.00 82.50 90 GLY A CA 1
ATOM 668 C C . GLY A 1 90 ? 10.069 16.626 2.193 1.00 82.50 90 GLY A C 1
ATOM 669 O O . GLY A 1 90 ? 9.522 16.454 1.106 1.00 82.50 90 GLY A O 1
ATOM 670 N N . MET A 1 91 ? 11.378 16.894 2.289 1.00 87.12 91 MET A N 1
ATOM 671 C CA . MET A 1 91 ? 12.253 17.091 1.126 1.00 87.12 91 MET A CA 1
ATOM 672 C C . MET A 1 91 ? 12.371 15.831 0.241 1.00 87.12 91 MET A C 1
ATOM 674 O O . MET A 1 91 ? 12.645 15.942 -0.952 1.00 87.12 91 MET A O 1
ATOM 678 N N . ARG A 1 92 ? 12.067 14.637 0.776 1.00 86.94 92 ARG A N 1
ATOM 679 C CA . ARG A 1 92 ? 11.970 13.382 0.001 1.00 86.94 92 ARG A CA 1
ATOM 680 C C . ARG A 1 92 ? 10.892 13.429 -1.091 1.00 86.94 92 ARG A C 1
ATOM 682 O O . ARG A 1 92 ? 11.017 12.757 -2.107 1.00 86.94 92 ARG A O 1
ATOM 689 N N . TYR A 1 93 ? 9.849 14.239 -0.915 1.00 87.69 93 TYR A N 1
ATOM 690 C CA . TYR A 1 93 ? 8.762 14.363 -1.891 1.00 87.69 93 TYR A CA 1
ATOM 691 C C . TYR A 1 93 ? 9.034 15.426 -2.966 1.00 87.69 93 TYR A C 1
ATOM 693 O O . TYR A 1 93 ? 8.370 15.413 -4.002 1.00 87.69 93 TYR A O 1
ATOM 701 N N . SER A 1 94 ? 10.021 16.314 -2.763 1.00 91.00 94 SER A N 1
ATOM 702 C CA . SER A 1 94 ? 10.332 17.421 -3.683 1.00 91.00 94 SER A CA 1
ATOM 703 C C . SER A 1 94 ? 10.575 16.927 -5.111 1.00 91.00 94 SER A C 1
ATOM 705 O O . SER A 1 94 ? 9.766 17.213 -5.993 1.00 91.00 94 SER A O 1
ATOM 707 N N . LEU A 1 95 ? 11.634 16.146 -5.365 1.00 91.81 95 LEU A N 1
ATOM 708 C CA . LEU A 1 95 ? 11.971 15.749 -6.738 1.00 91.81 95 LEU A CA 1
ATOM 709 C C . LEU A 1 95 ? 10.883 14.866 -7.366 1.00 91.81 95 LEU A C 1
ATOM 711 O O . LEU A 1 95 ? 10.586 15.030 -8.545 1.00 91.81 95 LEU A O 1
ATOM 715 N N . VAL A 1 96 ? 10.249 13.998 -6.571 1.00 90.62 96 VAL A N 1
ATOM 716 C CA . VAL A 1 96 ? 9.146 13.122 -7.010 1.00 90.62 96 VAL A CA 1
ATOM 717 C C . VAL A 1 96 ? 7.945 13.933 -7.511 1.00 90.62 96 VAL A C 1
ATOM 719 O O . VAL A 1 96 ? 7.293 13.528 -8.471 1.00 90.62 96 VAL A O 1
ATOM 722 N N . SER A 1 97 ? 7.691 15.122 -6.948 1.00 91.81 97 SER A N 1
ATOM 723 C CA . SER A 1 97 ? 6.621 16.004 -7.434 1.00 91.81 97 SER A CA 1
ATOM 724 C C . SER A 1 97 ? 6.788 16.430 -8.898 1.00 91.81 97 SER A C 1
ATOM 726 O O . SER A 1 97 ? 5.785 16.735 -9.535 1.00 91.81 97 SER A O 1
ATOM 728 N N . ARG A 1 98 ? 8.005 16.387 -9.470 1.00 96.81 98 ARG A N 1
ATOM 729 C CA . ARG A 1 98 ? 8.240 16.626 -10.907 1.00 96.81 98 ARG A CA 1
ATOM 730 C C . ARG A 1 98 ? 7.453 15.644 -11.779 1.00 96.81 98 ARG A C 1
ATOM 732 O O . ARG A 1 98 ? 6.785 16.084 -12.710 1.00 96.81 98 ARG A O 1
ATOM 739 N N . GLU A 1 99 ? 7.528 14.347 -11.466 1.00 91.44 99 GLU A N 1
ATOM 740 C CA . GLU A 1 99 ? 6.813 13.303 -12.215 1.00 91.44 99 GLU A CA 1
ATOM 741 C C . GLU A 1 99 ? 5.311 13.420 -11.981 1.00 91.44 99 GLU A C 1
ATOM 743 O O . GLU A 1 99 ? 4.557 13.526 -12.937 1.00 91.44 99 GLU A O 1
ATOM 748 N N . LEU A 1 100 ? 4.882 13.547 -10.719 1.00 90.62 100 LEU A N 1
ATOM 749 C CA . LEU A 1 100 ? 3.460 13.687 -10.386 1.00 90.62 100 LEU A CA 1
ATOM 750 C C . LEU A 1 100 ? 2.807 14.883 -11.097 1.00 90.62 100 LEU A C 1
ATOM 752 O O . LEU A 1 100 ? 1.658 14.790 -11.524 1.00 90.62 100 LEU A O 1
ATOM 756 N N . ILE A 1 101 ? 3.527 16.000 -11.250 1.00 96.25 101 ILE A N 1
ATOM 757 C CA . ILE A 1 101 ? 3.069 17.161 -12.024 1.00 96.25 101 ILE A CA 1
ATOM 758 C C . ILE A 1 101 ? 2.975 16.825 -13.512 1.00 96.25 101 ILE A C 1
ATOM 760 O O . ILE A 1 101 ? 1.954 17.150 -14.121 1.00 96.25 101 ILE A O 1
ATOM 764 N N . ALA A 1 102 ? 3.997 16.180 -14.083 1.00 96.69 102 ALA A N 1
ATOM 765 C CA . ALA A 1 102 ? 3.999 15.788 -15.488 1.00 96.69 102 ALA A CA 1
ATOM 766 C C . ALA A 1 102 ? 2.825 14.846 -15.805 1.00 96.69 102 ALA A C 1
ATOM 768 O O . ALA A 1 102 ? 1.998 15.157 -16.662 1.00 96.69 102 ALA A O 1
ATOM 769 N N . ASP A 1 103 ? 2.701 13.761 -15.043 1.00 91.12 103 ASP A N 1
ATOM 770 C CA . ASP A 1 103 ? 1.691 12.717 -15.220 1.00 91.12 103 ASP A CA 1
ATOM 771 C C . ASP A 1 103 ? 0.269 13.272 -15.022 1.00 91.12 103 ASP A C 1
ATOM 773 O O . ASP A 1 103 ? -0.641 12.950 -15.786 1.00 91.12 103 ASP A O 1
ATOM 777 N N . SER A 1 104 ? 0.069 14.171 -14.048 1.00 94.88 104 SER A N 1
ATOM 778 C CA . SER A 1 104 ? -1.236 14.811 -13.813 1.00 94.88 104 SER A CA 1
ATOM 779 C C . SER A 1 104 ? -1.665 15.718 -14.969 1.00 94.88 104 SER A C 1
ATOM 781 O O . SER A 1 104 ? -2.842 15.739 -15.332 1.00 94.88 104 SER A O 1
ATOM 783 N N . ILE A 1 105 ? -0.731 16.476 -15.558 1.00 97.56 105 ILE A N 1
ATOM 784 C CA . ILE A 1 105 ? -1.012 17.317 -16.733 1.00 97.56 105 ILE A CA 1
ATOM 785 C C . ILE A 1 105 ? -1.299 16.434 -17.949 1.00 97.56 105 ILE A C 1
ATOM 787 O O . ILE A 1 105 ? -2.253 16.698 -18.684 1.00 97.56 105 ILE A O 1
ATOM 791 N N . GLU A 1 106 ? -0.508 15.377 -18.135 1.00 96.25 106 GLU A N 1
ATOM 792 C CA . GLU A 1 106 ? -0.650 14.411 -19.223 1.00 96.25 106 GLU A CA 1
ATOM 793 C C . GLU A 1 106 ? -2.021 13.723 -19.183 1.00 96.25 106 GLU A C 1
ATOM 795 O O . GLU A 1 106 ? -2.781 13.810 -20.149 1.00 96.25 106 GLU A O 1
ATOM 800 N N . ALA A 1 107 ? -2.392 13.145 -18.038 1.00 89.88 107 ALA A N 1
ATOM 801 C CA . ALA A 1 107 ? -3.678 12.485 -17.831 1.00 89.88 107 ALA A CA 1
ATOM 802 C C . ALA A 1 107 ? -4.865 13.445 -18.015 1.00 89.88 107 ALA A C 1
ATOM 804 O O . ALA A 1 107 ? -5.803 13.131 -18.753 1.00 89.88 107 ALA A O 1
ATOM 805 N N . MET A 1 108 ? -4.823 14.638 -17.405 1.00 93.19 108 MET A N 1
ATOM 806 C CA . MET A 1 108 ? -5.911 15.615 -17.521 1.00 93.19 108 MET A CA 1
ATOM 807 C C . MET A 1 108 ? -6.114 16.081 -18.963 1.00 93.19 108 MET A C 1
ATOM 809 O O . MET A 1 108 ? -7.251 16.100 -19.440 1.00 93.19 108 MET A O 1
ATOM 813 N N . ALA A 1 109 ? -5.036 16.425 -19.671 1.00 93.69 109 ALA A N 1
ATOM 814 C CA . ALA A 1 109 ? -5.110 16.917 -21.042 1.00 93.69 109 ALA A CA 1
ATOM 815 C C . ALA A 1 109 ? -5.479 15.821 -22.051 1.00 93.69 109 ALA A C 1
ATOM 817 O O . ALA A 1 109 ? -6.211 16.093 -23.010 1.00 93.69 109 ALA A O 1
ATOM 818 N N . ALA A 1 110 ? -4.993 14.593 -21.850 1.00 90.06 110 ALA A N 1
ATOM 819 C CA . ALA A 1 110 ? -5.344 13.446 -22.678 1.00 90.06 110 ALA A CA 1
ATOM 820 C C . ALA A 1 110 ? -6.832 13.100 -22.529 1.00 90.06 110 ALA A C 1
ATOM 822 O O . ALA A 1 110 ? -7.558 13.155 -23.521 1.00 90.06 110 ALA A O 1
ATOM 823 N N . ALA A 1 111 ? -7.302 12.850 -21.300 1.00 90.38 111 ALA A N 1
ATOM 824 C CA . ALA A 1 111 ? -8.686 12.456 -21.026 1.00 90.38 111 ALA A CA 1
ATOM 825 C C . ALA A 1 111 ? -9.705 13.521 -21.470 1.00 90.38 111 ALA A C 1
ATOM 827 O O . ALA A 1 111 ? -10.719 13.200 -22.090 1.00 90.38 111 ALA A O 1
ATOM 828 N N . HIS A 1 112 ? -9.408 14.802 -21.229 1.00 92.25 112 HIS A N 1
ATOM 829 C CA . HIS A 1 112 ? -10.276 15.914 -21.625 1.00 92.25 112 HIS A CA 1
ATOM 830 C C . HIS A 1 112 ? -9.979 16.445 -23.035 1.00 92.25 112 HIS A C 1
ATOM 832 O O . HIS A 1 112 ? -10.499 17.498 -23.391 1.00 92.25 112 HIS A O 1
ATOM 838 N N . ASN A 1 113 ? -9.186 15.745 -23.859 1.00 93.88 113 ASN A N 1
ATOM 839 C CA . ASN A 1 113 ? -8.893 16.082 -25.262 1.00 93.88 113 ASN A CA 1
ATOM 840 C C . ASN A 1 113 ? -8.670 17.588 -25.540 1.00 93.88 113 ASN A C 1
ATOM 842 O O . ASN A 1 113 ? -9.151 18.117 -26.539 1.00 93.88 113 ASN A O 1
ATOM 846 N N . TYR A 1 114 ? -7.946 18.293 -24.664 1.00 97.25 114 TYR A N 1
ATOM 847 C CA . TYR A 1 114 ? -7.641 19.713 -24.873 1.00 97.25 114 TYR A CA 1
ATOM 848 C C . TYR A 1 114 ? -6.740 19.897 -26.099 1.00 97.25 114 TYR A C 1
ATOM 850 O O . TYR A 1 114 ? -5.751 19.181 -26.259 1.00 97.25 114 TYR A O 1
ATOM 858 N N . ASP A 1 115 ? -7.068 20.860 -26.956 1.00 97.94 115 ASP A N 1
ATOM 859 C CA . ASP A 1 115 ? -6.355 21.113 -28.209 1.00 97.94 115 ASP A CA 1
ATOM 860 C C . ASP A 1 115 ? -4.997 21.778 -27.985 1.00 97.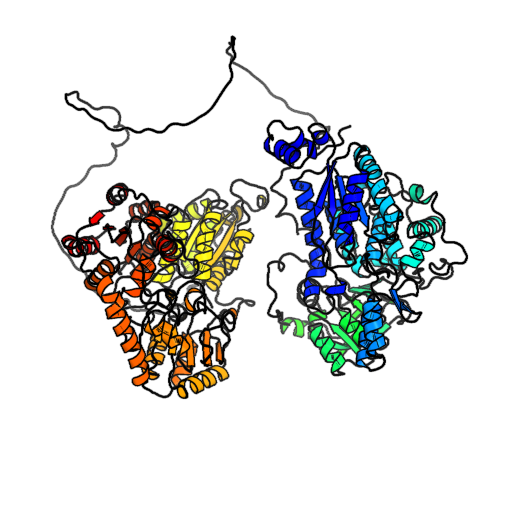94 115 ASP A C 1
ATOM 862 O O . ASP A 1 115 ? -4.049 21.511 -28.722 1.00 97.94 115 ASP A O 1
ATOM 866 N N . ALA A 1 116 ? -4.907 22.609 -26.945 1.00 98.06 116 ALA A N 1
ATOM 867 C CA . ALA A 1 116 ? -3.693 23.293 -26.522 1.00 98.06 116 ALA A CA 1
ATOM 868 C C . ALA A 1 116 ? -3.556 23.328 -24.992 1.00 98.06 116 ALA A C 1
ATOM 870 O O . ALA A 1 116 ? -4.520 23.069 -24.264 1.00 98.06 116 ALA A O 1
ATOM 871 N N . LEU A 1 117 ? -2.366 23.689 -24.498 1.00 98.25 117 LEU A N 1
ATOM 872 C CA . LEU A 1 117 ? -2.088 23.846 -23.066 1.00 98.25 117 LEU A CA 1
ATOM 873 C C . LEU A 1 117 ? -1.408 25.170 -22.712 1.00 98.25 117 LEU A C 1
ATOM 875 O O . LEU A 1 117 ? -0.471 25.608 -23.374 1.00 98.25 117 LEU A O 1
ATOM 879 N N . ALA A 1 118 ? -1.823 25.744 -21.587 1.00 97.88 118 ALA A N 1
ATOM 880 C CA . ALA A 1 118 ? -1.140 26.846 -20.922 1.00 97.88 118 ALA A CA 1
ATOM 881 C C . ALA A 1 118 ? -0.828 26.424 -19.483 1.00 97.88 118 ALA A C 1
ATOM 883 O O . ALA A 1 118 ? -1.750 26.208 -18.699 1.00 97.88 118 ALA A O 1
ATOM 884 N N . CYS A 1 119 ? 0.449 26.268 -19.127 1.00 98.25 119 CYS A N 1
ATOM 885 C CA . CYS A 1 119 ? 0.826 25.876 -17.763 1.00 98.25 119 CYS A CA 1
ATOM 886 C C . CYS A 1 119 ? 1.398 27.066 -16.991 1.00 98.25 119 CYS A C 1
ATOM 888 O O . CYS A 1 119 ? 2.473 27.562 -17.324 1.00 98.25 119 CYS A O 1
ATOM 890 N N . VAL A 1 120 ? 0.683 27.488 -15.948 1.00 98.00 120 VAL A N 1
ATOM 891 C CA . VAL A 1 120 ? 1.061 28.554 -15.017 1.00 98.00 120 VAL A CA 1
ATOM 892 C C . VAL A 1 120 ? 1.758 27.922 -13.809 1.00 98.00 120 VAL A C 1
ATOM 894 O O . VAL A 1 120 ? 1.133 27.230 -13.000 1.00 98.00 120 VAL A O 1
ATOM 897 N N . VAL A 1 121 ? 3.073 28.122 -13.712 1.00 97.75 121 VAL A N 1
ATOM 898 C CA . VAL A 1 121 ? 3.970 27.375 -12.810 1.00 97.75 121 VAL A CA 1
ATOM 899 C C . VAL A 1 121 ? 4.968 28.294 -12.108 1.00 97.75 121 VAL A C 1
ATOM 901 O O . VAL A 1 121 ? 5.444 29.252 -12.708 1.00 97.75 121 VAL A O 1
ATOM 904 N N . GLY A 1 122 ? 5.300 28.020 -10.839 1.00 93.88 122 GLY A N 1
ATOM 905 C CA . GLY A 1 122 ? 6.102 28.950 -10.025 1.00 93.88 122 GLY A CA 1
ATOM 906 C C . GLY A 1 122 ? 7.276 28.361 -9.238 1.00 93.88 122 GLY A C 1
ATOM 907 O O . GLY A 1 122 ? 8.323 28.996 -9.166 1.00 93.88 122 GLY A O 1
ATOM 908 N N . CYS A 1 123 ? 7.150 27.179 -8.630 1.00 93.44 123 CYS A N 1
ATOM 909 C CA . CYS A 1 123 ? 8.205 26.624 -7.770 1.00 93.44 123 CYS A CA 1
ATOM 910 C C . CYS A 1 123 ? 9.118 25.637 -8.512 1.00 93.44 123 CYS A C 1
ATOM 912 O O . CYS A 1 123 ? 8.706 25.033 -9.500 1.00 93.44 123 CYS A O 1
ATOM 914 N N . ASP A 1 124 ? 10.342 25.454 -8.008 1.00 92.06 124 ASP A N 1
ATOM 915 C CA . ASP A 1 124 ? 11.457 24.671 -8.568 1.00 92.06 124 ASP A CA 1
ATOM 916 C C . ASP A 1 124 ? 11.074 23.495 -9.486 1.00 92.06 124 ASP A C 1
ATOM 918 O O . ASP A 1 124 ? 11.519 23.431 -10.632 1.00 92.06 124 ASP A O 1
ATOM 922 N N . LYS A 1 125 ? 10.266 22.550 -8.988 1.00 95.31 125 LYS A N 1
ATOM 923 C CA . LYS A 1 125 ? 9.944 21.292 -9.689 1.00 95.31 125 LYS A CA 1
ATOM 924 C C . LYS A 1 125 ? 8.731 21.400 -10.626 1.00 95.31 125 LYS A C 1
ATOM 926 O O . LYS A 1 125 ? 8.481 20.483 -11.404 1.00 95.31 125 LYS A O 1
ATOM 931 N N . ASN A 1 126 ? 7.997 22.516 -10.587 1.00 97.44 126 ASN A N 1
ATOM 932 C CA . ASN A 1 126 ? 6.794 22.741 -11.393 1.00 97.44 126 ASN A CA 1
ATOM 933 C C . ASN A 1 126 ? 7.129 22.930 -12.880 1.00 97.44 126 ASN A C 1
ATOM 935 O O . ASN A 1 126 ? 6.547 22.255 -13.724 1.00 97.44 126 ASN A O 1
ATOM 939 N N . MET A 1 127 ? 8.081 23.816 -13.190 1.00 97.00 127 MET A N 1
ATOM 940 C CA . MET A 1 127 ? 8.512 24.117 -14.562 1.00 97.00 127 MET A CA 1
ATOM 941 C C . MET A 1 127 ? 8.961 22.862 -15.330 1.00 97.00 127 MET A C 1
ATOM 943 O O . MET A 1 127 ? 8.394 22.598 -16.390 1.00 97.00 127 MET A O 1
ATOM 947 N N . PRO A 1 128 ? 9.900 22.032 -14.825 1.00 97.69 128 PRO A N 1
ATOM 948 C CA . PRO A 1 128 ? 10.295 20.821 -15.537 1.00 97.69 128 PRO A CA 1
ATOM 949 C C . PRO A 1 128 ? 9.157 19.803 -15.682 1.00 97.69 128 PRO A C 1
ATOM 951 O O . PRO A 1 128 ? 9.050 19.203 -16.745 1.00 97.69 128 PRO A O 1
ATOM 954 N N . GLY A 1 129 ? 8.279 19.644 -14.681 1.00 97.81 129 GLY A N 1
ATOM 955 C CA . GLY A 1 129 ? 7.114 18.756 -14.797 1.00 97.81 129 GLY A CA 1
ATOM 956 C C . GLY A 1 129 ? 6.149 19.191 -15.910 1.00 97.81 129 GLY A C 1
ATOM 957 O O . GLY A 1 129 ? 5.738 18.375 -16.734 1.00 97.81 129 GLY A O 1
ATOM 958 N N . ALA A 1 130 ? 5.856 20.491 -16.005 1.00 98.31 130 ALA A N 1
ATOM 959 C CA . ALA A 1 130 ? 5.019 21.038 -17.074 1.00 98.31 130 ALA A CA 1
ATOM 960 C C . ALA A 1 130 ? 5.660 20.891 -18.465 1.00 98.31 130 ALA A C 1
ATOM 962 O O . ALA A 1 130 ? 4.993 20.441 -19.395 1.00 98.31 130 ALA A O 1
ATOM 963 N N . LEU A 1 131 ? 6.954 21.202 -18.608 1.00 98.50 131 LEU A N 1
ATOM 964 C CA . LEU A 1 131 ? 7.679 21.045 -19.876 1.00 98.50 131 LEU A CA 1
ATOM 965 C C . LEU A 1 131 ? 7.747 19.576 -20.322 1.00 98.50 131 LEU A C 1
ATOM 967 O O . LEU A 1 131 ? 7.565 19.287 -21.503 1.00 98.50 131 LEU A O 1
ATOM 971 N N . MET A 1 132 ? 7.931 18.639 -19.384 1.00 98.56 132 MET A N 1
ATOM 972 C CA . MET A 1 132 ? 7.863 17.201 -19.662 1.00 98.56 132 MET A CA 1
ATOM 973 C C . MET A 1 132 ? 6.475 16.792 -20.175 1.00 98.56 132 MET A C 1
ATOM 975 O O . MET A 1 132 ? 6.395 16.134 -21.210 1.00 98.56 132 MET A O 1
ATOM 979 N N . ALA A 1 133 ? 5.385 17.222 -19.533 1.00 98.00 133 ALA A N 1
ATOM 980 C CA . ALA A 1 133 ? 4.028 16.916 -20.000 1.00 98.00 133 ALA A CA 1
ATOM 981 C C . ALA A 1 133 ? 3.730 17.492 -21.395 1.00 98.00 133 ALA A C 1
ATOM 983 O O . ALA A 1 133 ? 3.188 16.791 -22.250 1.00 98.00 133 ALA A O 1
ATOM 984 N N . MET A 1 134 ? 4.129 18.743 -21.656 1.00 98.38 134 MET A N 1
ATOM 985 C CA . MET A 1 134 ? 4.023 19.366 -22.983 1.00 98.38 134 MET A CA 1
ATOM 986 C C . MET A 1 134 ? 4.771 18.547 -24.044 1.00 98.38 134 MET A C 1
ATOM 988 O O . MET A 1 134 ? 4.226 18.269 -25.113 1.00 98.38 134 MET A O 1
ATOM 992 N N . ALA A 1 135 ? 5.995 18.109 -23.737 1.00 97.81 135 ALA A N 1
ATOM 993 C CA . ALA A 1 135 ? 6.825 17.306 -24.629 1.00 97.81 135 ALA A CA 1
ATOM 994 C C . ALA A 1 135 ? 6.254 15.900 -24.899 1.00 97.81 135 ALA A C 1
ATOM 996 O O . ALA A 1 135 ? 6.344 15.412 -26.031 1.00 97.81 135 ALA A O 1
ATOM 997 N N . ARG A 1 136 ? 5.651 15.254 -23.889 1.00 96.94 136 ARG A N 1
ATOM 998 C CA . ARG A 1 136 ? 5.002 13.935 -24.014 1.00 96.94 136 ARG A CA 1
ATOM 999 C C . ARG A 1 136 ? 3.713 14.008 -24.841 1.00 96.94 136 ARG A C 1
ATOM 1001 O O . ARG A 1 136 ? 3.584 13.281 -25.823 1.00 96.94 136 ARG A O 1
ATOM 1008 N N . LEU A 1 137 ? 2.808 14.934 -24.508 1.00 96.38 137 LEU A N 1
ATOM 1009 C CA . LEU A 1 137 ? 1.541 15.147 -25.228 1.00 96.38 137 LEU A CA 1
ATOM 1010 C C . LEU A 1 137 ? 1.742 15.661 -26.658 1.00 96.38 137 LEU A C 1
ATOM 1012 O O . LEU A 1 137 ? 0.940 15.361 -27.542 1.00 96.38 137 LEU A O 1
ATOM 1016 N N . ASN A 1 138 ? 2.779 16.477 -26.860 1.00 98.00 138 ASN A N 1
ATOM 1017 C CA . ASN A 1 138 ? 3.112 17.159 -28.107 1.00 98.00 138 ASN A CA 1
ATOM 1018 C C . ASN A 1 138 ? 1.911 17.880 -28.762 1.00 98.00 138 ASN A C 1
ATOM 1020 O O . ASN A 1 138 ? 1.668 17.752 -29.963 1.00 98.00 138 ASN A O 1
ATOM 1024 N N . ARG A 1 139 ? 1.144 18.632 -27.963 1.00 97.56 139 ARG A N 1
ATOM 1025 C CA . ARG A 1 139 ? 0.057 19.520 -28.421 1.00 97.56 139 ARG A CA 1
ATOM 1026 C C . ARG A 1 139 ? 0.496 20.984 -28.293 1.00 97.56 139 ARG A C 1
ATOM 1028 O O . ARG A 1 139 ? 1.258 21.256 -27.369 1.00 97.56 139 ARG A O 1
ATOM 1035 N N . PRO A 1 140 ? 0.039 21.912 -29.159 1.00 98.38 140 PRO A N 1
ATOM 1036 C CA . PRO A 1 140 ? 0.392 23.333 -29.088 1.00 98.38 140 PRO A CA 1
ATOM 1037 C C . PRO A 1 140 ? 0.306 23.890 -27.662 1.00 98.38 140 PRO A C 1
ATOM 1039 O O . PRO A 1 140 ? -0.736 23.794 -27.013 1.00 98.38 140 PRO A O 1
ATOM 1042 N N . SER A 1 141 ? 1.400 24.428 -27.127 1.00 98.00 141 SER A N 1
ATOM 1043 C CA . SER A 1 141 ? 1.426 24.834 -25.720 1.00 98.00 141 SER A CA 1
ATOM 1044 C C . SER A 1 141 ? 2.510 25.843 -25.393 1.00 98.00 141 SER A C 1
ATOM 1046 O O . SER A 1 141 ? 3.572 25.826 -26.012 1.00 98.00 141 SER A O 1
ATOM 1048 N N . LEU A 1 142 ? 2.277 26.629 -24.343 1.00 97.31 142 LEU A N 1
ATOM 1049 C CA . LEU A 1 142 ? 3.287 27.492 -23.737 1.00 97.31 142 LEU A CA 1
ATOM 1050 C C . LEU A 1 142 ? 3.284 27.383 -22.209 1.00 97.31 142 LEU A C 1
ATOM 1052 O O . LEU A 1 142 ? 2.276 27.034 -21.581 1.00 97.31 142 LEU A O 1
ATOM 1056 N N . MET A 1 143 ? 4.428 27.693 -21.610 1.00 98.12 143 MET A N 1
ATOM 1057 C CA . MET A 1 143 ? 4.590 27.837 -20.168 1.00 98.12 143 MET A CA 1
ATOM 1058 C C . MET A 1 143 ? 4.559 29.325 -19.796 1.00 98.12 143 MET A C 1
ATOM 1060 O O . MET A 1 143 ? 5.193 30.147 -20.455 1.00 98.12 143 MET A O 1
ATOM 1064 N N . VAL A 1 144 ? 3.844 29.659 -18.722 1.00 97.94 144 VAL A N 1
ATOM 1065 C CA . VAL A 1 144 ? 3.856 30.985 -18.091 1.00 97.94 144 VAL A CA 1
ATOM 1066 C C . VAL A 1 144 ? 4.503 30.833 -16.725 1.00 97.94 144 VAL A C 1
ATOM 1068 O O . VAL A 1 144 ? 3.979 30.141 -15.845 1.00 97.94 144 VAL A O 1
ATOM 1071 N N . TYR A 1 145 ? 5.657 31.465 -16.533 1.00 98.00 145 TYR A N 1
ATOM 1072 C CA . TYR A 1 145 ? 6.296 31.485 -15.223 1.00 98.00 145 TYR A CA 1
ATOM 1073 C C . TYR A 1 145 ? 5.540 32.428 -14.285 1.00 98.00 145 TYR A C 1
ATOM 1075 O O . TYR A 1 145 ? 5.224 33.557 -14.650 1.00 98.00 145 TYR A O 1
ATOM 1083 N N . GLY A 1 146 ? 5.302 32.005 -13.046 1.00 96.38 146 GLY A N 1
ATOM 1084 C CA . GLY A 1 146 ? 4.658 32.818 -12.014 1.00 96.38 146 GLY A CA 1
ATOM 1085 C C . GLY A 1 146 ? 5.436 34.076 -11.625 1.00 96.38 146 GLY A C 1
ATOM 1086 O O . GLY A 1 146 ? 4.857 34.975 -11.023 1.00 96.38 146 GLY A O 1
ATOM 1087 N N . GLY A 1 147 ? 6.721 34.158 -11.970 1.00 96.44 147 GLY A N 1
ATOM 1088 C CA . GLY A 1 147 ? 7.577 35.305 -11.699 1.00 96.44 147 GLY A CA 1
ATOM 1089 C C . GLY A 1 147 ? 8.369 35.204 -10.394 1.00 96.44 147 GLY A C 1
ATOM 1090 O O . GLY A 1 147 ? 8.029 34.465 -9.463 1.00 96.44 147 GLY A O 1
ATOM 1091 N N . THR A 1 148 ? 9.452 35.974 -10.331 1.00 95.25 148 THR A N 1
ATOM 1092 C CA . THR A 1 148 ? 10.337 36.034 -9.159 1.00 95.25 148 THR A CA 1
ATOM 1093 C C . THR A 1 148 ? 9.700 36.819 -8.006 1.00 95.25 148 THR A C 1
ATOM 1095 O O . THR A 1 148 ? 8.949 37.773 -8.227 1.00 95.25 148 THR A O 1
ATOM 1098 N N . ILE A 1 149 ? 10.020 36.448 -6.763 1.00 94.50 149 ILE A N 1
ATOM 1099 C CA . ILE A 1 149 ? 9.736 37.273 -5.582 1.00 94.50 149 ILE A CA 1
ATOM 1100 C C . ILE A 1 149 ? 10.599 38.540 -5.625 1.00 94.50 149 ILE A C 1
ATOM 1102 O O . ILE A 1 149 ? 11.740 38.513 -6.098 1.00 94.50 149 ILE A O 1
ATOM 1106 N N . LYS A 1 150 ? 10.069 39.640 -5.085 1.00 90.56 150 LYS A N 1
ATOM 1107 C CA . LYS A 1 150 ? 10.846 40.853 -4.810 1.00 90.56 150 LYS A CA 1
ATOM 1108 C C . LYS A 1 150 ? 11.843 40.602 -3.674 1.00 90.56 150 LYS A C 1
ATOM 1110 O O . LYS A 1 150 ? 11.508 39.923 -2.701 1.00 90.56 150 LYS A O 1
ATOM 1115 N N . GLY A 1 151 ? 13.044 41.174 -3.768 1.00 85.69 151 GLY A N 1
ATOM 1116 C CA . GLY A 1 151 ? 14.048 41.084 -2.701 1.00 85.69 151 GLY A CA 1
ATOM 1117 C C . GLY A 1 151 ? 13.541 41.650 -1.366 1.00 85.69 151 GLY A C 1
ATOM 1118 O O . GLY A 1 151 ? 12.963 42.738 -1.320 1.00 85.69 151 GLY A O 1
ATOM 1119 N N . GLY A 1 152 ? 13.767 40.919 -0.273 1.00 89.19 152 GLY A N 1
ATOM 1120 C CA . GLY A 1 152 ? 13.452 41.376 1.081 1.00 89.19 152 GLY A CA 1
ATOM 1121 C C . GLY A 1 152 ? 14.390 42.494 1.546 1.00 89.19 152 GLY A C 1
ATOM 1122 O O . GLY A 1 152 ? 15.475 42.667 0.989 1.00 89.19 152 GLY A O 1
ATOM 1123 N N . GLN A 1 153 ? 14.017 43.245 2.585 1.00 90.12 153 GLN A N 1
ATOM 1124 C CA . GLN A 1 153 ? 14.884 44.275 3.175 1.00 90.12 153 GLN A CA 1
ATOM 1125 C C . GLN A 1 153 ? 14.766 44.323 4.700 1.00 90.12 153 GLN A C 1
ATOM 1127 O O . GLN A 1 153 ? 13.664 44.347 5.242 1.00 90.12 153 GLN A O 1
ATOM 1132 N N . TYR A 1 154 ? 15.903 44.397 5.397 1.00 92.62 154 TYR A N 1
ATOM 1133 C CA . TYR A 1 154 ? 15.959 44.620 6.845 1.00 92.62 154 TYR A CA 1
ATOM 1134 C C . TYR A 1 154 ? 17.233 45.387 7.222 1.00 92.62 154 TYR A C 1
ATOM 1136 O O . TYR A 1 154 ? 18.323 45.030 6.779 1.00 92.62 154 TYR A O 1
ATOM 1144 N N . LYS A 1 155 ? 17.100 46.462 8.017 1.00 90.50 155 LYS A N 1
ATOM 1145 C CA . LYS A 1 155 ? 18.209 47.342 8.463 1.00 90.50 155 LYS A CA 1
ATOM 1146 C C . LYS A 1 155 ? 19.197 47.721 7.334 1.00 90.50 155 LYS A C 1
ATOM 1148 O O . LYS A 1 155 ? 20.410 47.683 7.513 1.00 90.50 155 LYS A O 1
ATOM 1153 N N . GLY A 1 156 ? 18.669 48.057 6.151 1.00 84.25 156 GLY A N 1
ATOM 1154 C CA . GLY A 1 156 ? 19.457 48.455 4.974 1.00 84.25 156 GLY A CA 1
ATOM 1155 C C . GLY A 1 156 ? 20.139 47.313 4.204 1.00 84.25 156 GLY A C 1
ATOM 1156 O O . GLY A 1 156 ? 20.800 47.580 3.206 1.00 84.25 156 GLY A O 1
ATOM 1157 N N . LYS A 1 157 ? 19.978 46.047 4.617 1.00 85.19 157 LYS A N 1
ATOM 1158 C CA . LYS A 1 157 ? 20.479 44.870 3.889 1.00 85.19 157 LYS A CA 1
ATOM 1159 C C . LYS A 1 157 ? 19.371 44.235 3.049 1.00 85.19 157 LYS A C 1
ATOM 1161 O O . LYS A 1 157 ? 18.251 44.060 3.532 1.00 85.19 157 LYS A O 1
ATOM 1166 N N . GLN A 1 158 ? 19.704 43.856 1.816 1.00 84.62 158 GLN A N 1
ATOM 1167 C CA . GLN A 1 158 ? 18.835 43.082 0.925 1.00 84.62 158 GLN A CA 1
ATOM 1168 C C . GLN A 1 158 ? 18.853 41.600 1.345 1.00 84.62 158 GLN A C 1
ATOM 1170 O O . GLN A 1 158 ? 19.923 41.004 1.489 1.00 84.62 158 GLN A O 1
ATOM 1175 N N . LEU A 1 159 ? 17.673 41.014 1.543 1.00 86.75 159 LEU A N 1
ATOM 1176 C CA . LEU A 1 159 ? 17.467 39.650 2.034 1.00 86.75 159 LEU A CA 1
ATOM 1177 C C . LEU A 1 159 ? 16.862 38.738 0.963 1.00 86.75 159 LEU A C 1
ATOM 1179 O O . LEU A 1 159 ? 16.139 39.183 0.070 1.00 86.75 159 LEU A O 1
ATOM 1183 N N . ASN A 1 160 ? 17.100 37.439 1.111 1.00 86.62 160 ASN A N 1
ATOM 1184 C CA . ASN A 1 160 ? 16.382 36.383 0.403 1.00 86.62 160 ASN A CA 1
ATOM 1185 C C . ASN A 1 160 ? 16.176 35.167 1.331 1.00 86.62 160 ASN A C 1
ATOM 1187 O O . ASN A 1 160 ? 16.528 35.209 2.509 1.00 86.62 160 ASN A O 1
ATOM 1191 N N . ILE A 1 161 ? 15.630 34.066 0.805 1.00 85.56 161 ILE A N 1
ATOM 1192 C CA . ILE A 1 161 ? 15.401 32.840 1.588 1.00 85.56 161 ILE A CA 1
ATOM 1193 C C . ILE A 1 161 ? 16.692 32.236 2.178 1.00 85.56 161 ILE A C 1
ATOM 1195 O O . ILE A 1 161 ? 16.656 31.700 3.282 1.00 85.56 161 ILE A O 1
ATOM 1199 N N . VAL A 1 162 ? 17.843 32.369 1.503 1.00 80.75 162 VAL A N 1
ATOM 1200 C CA . VAL A 1 162 ? 19.142 31.882 2.010 1.00 80.75 162 VAL A CA 1
ATOM 1201 C C . VAL A 1 162 ? 19.615 32.699 3.214 1.00 80.75 162 VAL A C 1
ATOM 1203 O O . VAL A 1 162 ? 20.156 32.118 4.153 1.00 80.75 162 VAL A O 1
ATOM 1206 N N . SER A 1 163 ? 19.285 33.993 3.286 1.00 85.31 163 SER A N 1
ATOM 1207 C CA . SER A 1 163 ? 19.574 34.827 4.463 1.00 85.31 163 SER A CA 1
ATOM 1208 C C . SER A 1 163 ? 18.966 34.282 5.763 1.00 85.31 163 SER A C 1
ATOM 1210 O O . SER A 1 163 ? 19.537 34.489 6.832 1.00 85.31 163 SER A O 1
ATOM 1212 N N . CYS A 1 164 ? 17.852 33.541 5.707 1.00 86.19 164 CYS A N 1
ATOM 1213 C CA . CYS A 1 164 ? 17.296 32.857 6.882 1.00 86.19 164 CYS A CA 1
ATOM 1214 C C . CYS A 1 164 ? 18.201 31.717 7.384 1.00 86.19 164 CYS A C 1
ATOM 1216 O O . CYS A 1 164 ? 18.359 31.543 8.593 1.00 86.19 164 CYS A O 1
ATOM 1218 N N . PHE A 1 165 ? 18.815 30.958 6.471 1.00 78.12 165 PHE A N 1
ATOM 1219 C CA . PHE A 1 165 ? 19.733 29.866 6.808 1.00 78.12 165 PHE A CA 1
ATOM 1220 C C . PHE A 1 165 ? 21.097 30.399 7.279 1.00 78.12 165 PHE A C 1
ATOM 1222 O O . PHE A 1 165 ? 21.645 29.897 8.261 1.00 78.12 165 PHE A O 1
ATOM 1229 N N . GLU A 1 166 ? 21.598 31.478 6.669 1.00 78.75 166 GLU A N 1
ATOM 1230 C CA . GLU A 1 166 ? 22.784 32.213 7.140 1.00 78.75 166 GLU A CA 1
ATOM 1231 C C . GLU A 1 166 ? 22.582 32.755 8.566 1.00 78.75 166 GLU A C 1
ATOM 1233 O O . GLU A 1 166 ? 23.435 32.571 9.437 1.00 78.75 166 GLU A O 1
ATOM 1238 N N . ALA A 1 167 ? 21.420 33.362 8.837 1.00 84.56 167 ALA A N 1
ATOM 1239 C CA . ALA A 1 167 ? 21.057 33.859 10.162 1.00 84.56 167 ALA A CA 1
ATOM 1240 C C . ALA A 1 167 ? 20.935 32.730 11.201 1.00 84.56 167 ALA A C 1
ATOM 1242 O O . ALA A 1 167 ? 21.274 32.930 12.367 1.00 84.56 167 ALA A O 1
ATOM 1243 N N . TYR A 1 168 ? 20.498 31.530 10.799 1.00 82.25 168 TYR A N 1
ATOM 1244 C CA . TYR A 1 168 ? 20.506 30.349 11.668 1.00 82.25 168 TYR A CA 1
ATOM 1245 C C . TYR A 1 168 ? 21.936 29.895 12.004 1.00 82.25 168 TYR A C 1
ATOM 1247 O O . TYR A 1 168 ? 22.227 29.628 13.170 1.00 82.25 168 TYR A O 1
ATOM 1255 N N . GLY A 1 169 ? 22.855 29.907 11.032 1.00 76.06 169 GLY A N 1
ATOM 1256 C CA . GLY A 1 169 ? 24.281 29.656 11.276 1.00 76.06 169 GLY A CA 1
ATOM 1257 C C . GLY A 1 169 ? 24.903 30.656 12.260 1.00 76.06 169 GLY A C 1
ATOM 1258 O O . GLY A 1 169 ? 25.554 30.255 13.223 1.00 76.06 169 GLY A O 1
ATOM 1259 N N . GLN A 1 170 ? 24.634 31.955 12.089 1.00 80.81 170 GLN A N 1
ATOM 1260 C CA . GLN A 1 170 ? 25.080 33.002 13.024 1.00 80.81 170 GLN A CA 1
ATOM 1261 C C . GLN A 1 170 ? 24.475 32.821 14.425 1.00 80.81 170 GLN A C 1
ATOM 1263 O O . GLN A 1 170 ? 25.156 33.024 15.432 1.00 80.81 170 GLN A O 1
ATOM 1268 N N . ARG A 1 171 ? 23.209 32.390 14.511 1.00 83.12 171 ARG A N 1
ATOM 1269 C CA . ARG A 1 171 ? 22.516 32.121 15.780 1.00 83.12 171 ARG A CA 1
ATOM 1270 C C . ARG A 1 171 ? 23.173 30.986 16.562 1.00 83.12 171 ARG A C 1
ATOM 1272 O O . ARG A 1 171 ? 23.319 31.119 17.773 1.00 83.12 171 ARG A O 1
ATOM 1279 N N . LEU A 1 172 ? 23.594 29.908 15.896 1.00 74.19 172 LEU A N 1
ATOM 1280 C CA . LEU A 1 172 ? 24.284 28.783 16.545 1.00 74.19 172 LEU A CA 1
ATOM 1281 C C . LEU A 1 172 ? 25.615 29.193 17.195 1.00 74.19 172 LEU A C 1
ATOM 1283 O O . LEU A 1 172 ? 25.994 28.620 18.212 1.00 74.19 172 LEU A O 1
ATOM 1287 N N . LYS A 1 173 ? 26.288 30.216 16.660 1.00 72.31 173 LYS A N 1
ATOM 1288 C CA . LYS A 1 173 ? 27.509 30.788 17.244 1.00 72.31 173 LYS A CA 1
ATOM 1289 C C . LYS A 1 173 ? 27.273 31.903 18.276 1.00 72.31 173 LYS A C 1
ATOM 1291 O O . LYS A 1 173 ? 28.228 32.364 18.894 1.00 72.31 173 LYS A O 1
ATOM 1296 N N . GLY A 1 174 ? 26.042 32.400 18.418 1.00 81.25 174 GLY A N 1
ATOM 1297 C CA . GLY A 1 174 ? 25.750 33.615 19.192 1.00 81.25 174 GLY A CA 1
ATOM 1298 C C . GLY A 1 174 ? 26.192 34.929 18.523 1.00 81.25 174 GLY A C 1
ATOM 1299 O O . GLY A 1 174 ? 26.302 35.944 19.203 1.00 81.25 174 GLY A O 1
ATOM 1300 N N . GLU A 1 175 ? 26.429 34.936 17.204 1.00 85.38 175 GLU A N 1
ATOM 1301 C CA . GLU A 1 175 ? 26.883 36.111 16.429 1.00 85.38 175 GLU A CA 1
ATOM 1302 C C . GLU A 1 175 ? 25.736 37.068 16.015 1.00 85.38 175 GLU A C 1
ATOM 1304 O O . GLU A 1 175 ? 25.995 38.129 15.450 1.00 85.38 175 GLU A O 1
ATOM 1309 N N . ILE A 1 176 ? 24.470 36.722 16.285 1.00 88.69 176 ILE A N 1
ATOM 1310 C CA . ILE A 1 176 ? 23.277 37.511 15.917 1.00 88.69 176 ILE A CA 1
ATOM 1311 C C . ILE A 1 176 ? 22.293 37.630 17.091 1.00 88.69 176 ILE A C 1
ATOM 1313 O O . ILE A 1 176 ? 22.112 36.690 17.866 1.00 88.69 176 ILE A O 1
ATOM 1317 N N . SER A 1 177 ? 21.622 38.781 17.211 1.00 92.06 177 SER A N 1
ATOM 1318 C CA . SER A 1 177 ? 20.597 39.000 18.236 1.00 92.06 177 SER A CA 1
ATOM 1319 C C . SER A 1 177 ? 19.277 38.275 17.915 1.00 92.06 177 SER A C 1
ATOM 1321 O O . SER A 1 177 ? 18.949 38.010 16.757 1.00 92.06 177 SER A O 1
ATOM 1323 N N . GLU A 1 178 ? 18.462 37.999 18.939 1.00 91.69 178 GLU A N 1
ATOM 1324 C CA . GLU A 1 178 ? 17.087 37.492 18.766 1.00 91.69 178 GLU A CA 1
ATOM 1325 C C . GLU A 1 178 ? 16.207 38.427 17.921 1.00 91.69 178 GLU A C 1
ATOM 1327 O O . GLU A 1 178 ? 15.341 37.959 17.175 1.00 91.69 178 GLU A O 1
ATOM 1332 N N . GLU A 1 179 ? 16.420 39.741 18.043 1.00 93.88 179 GLU A N 1
ATOM 1333 C CA . GLU A 1 179 ? 15.702 40.758 17.275 1.00 93.88 179 GLU A CA 1
ATOM 1334 C C . GLU A 1 179 ? 16.062 40.661 15.792 1.00 93.88 179 GLU A C 1
ATOM 1336 O O . GLU A 1 179 ? 15.164 40.559 14.958 1.00 93.88 179 GLU A O 1
ATOM 1341 N N . ASP A 1 180 ? 17.356 40.626 15.470 1.00 92.38 180 ASP A N 1
ATOM 1342 C CA . ASP A 1 180 ? 17.845 40.561 14.092 1.00 92.38 180 ASP A CA 1
ATOM 1343 C C . ASP A 1 180 ? 17.503 39.219 13.436 1.00 92.38 180 ASP A C 1
ATOM 1345 O O . ASP A 1 180 ? 17.059 39.196 12.291 1.00 92.38 180 ASP A O 1
ATOM 1349 N N . TYR A 1 181 ? 17.614 38.104 14.167 1.00 92.12 181 TYR A N 1
ATOM 1350 C CA . TYR A 1 181 ? 17.239 36.775 13.673 1.00 92.12 181 TYR A CA 1
ATOM 1351 C C . TYR A 1 181 ? 15.753 36.711 13.279 1.00 92.12 181 TYR A C 1
ATOM 1353 O O . TYR A 1 181 ? 15.406 36.307 12.166 1.00 92.12 181 TYR A O 1
ATOM 1361 N N . LYS A 1 182 ? 14.854 37.179 14.157 1.00 93.75 182 LYS A N 1
ATOM 1362 C CA . LYS A 1 182 ? 13.412 37.264 13.856 1.00 93.75 182 LYS A CA 1
ATOM 1363 C C . LYS A 1 182 ? 13.102 38.351 12.825 1.00 93.75 182 LYS A C 1
ATOM 1365 O O . LYS A 1 182 ? 12.142 38.211 12.069 1.00 93.75 182 LYS A O 1
ATOM 1370 N N . GLY A 1 183 ? 13.901 39.414 12.785 1.00 93.44 183 GLY A N 1
ATOM 1371 C CA . GLY A 1 183 ? 13.852 40.473 11.786 1.00 93.44 183 GLY A CA 1
ATOM 1372 C C . GLY A 1 183 ? 14.095 39.933 10.382 1.00 93.44 183 GLY A C 1
ATOM 1373 O O . GLY A 1 183 ? 13.257 40.142 9.508 1.00 93.44 183 GLY A O 1
ATOM 1374 N N . ILE A 1 184 ? 15.163 39.159 10.185 1.00 93.56 184 ILE A N 1
ATOM 1375 C CA . ILE A 1 184 ? 15.484 38.519 8.903 1.00 93.56 184 ILE A CA 1
ATOM 1376 C C . ILE A 1 184 ? 14.347 37.590 8.461 1.00 93.56 184 ILE A C 1
ATOM 1378 O O . ILE A 1 184 ? 13.824 37.767 7.363 1.00 93.56 184 ILE A O 1
ATOM 1382 N N . ILE A 1 185 ? 13.888 36.682 9.332 1.00 92.50 185 ILE A N 1
ATOM 1383 C CA . ILE A 1 185 ? 12.802 35.735 9.008 1.00 92.50 185 ILE A CA 1
ATOM 1384 C C . ILE A 1 185 ? 11.528 36.460 8.545 1.00 92.50 185 ILE A C 1
ATOM 1386 O O . ILE A 1 185 ? 10.919 36.060 7.556 1.00 92.50 185 ILE A O 1
ATOM 1390 N N . LYS A 1 186 ? 11.134 37.547 9.223 1.00 92.81 186 LYS A N 1
ATOM 1391 C CA . LYS A 1 186 ? 9.917 38.309 8.891 1.00 92.81 186 LYS A CA 1
ATOM 1392 C C . LYS A 1 186 ? 9.986 39.074 7.567 1.00 92.81 186 LYS A C 1
ATOM 1394 O O . LYS A 1 186 ? 8.934 39.373 7.013 1.00 92.81 186 LYS A O 1
ATOM 1399 N N . HIS A 1 187 ? 11.180 39.420 7.084 1.00 94.56 187 HIS A N 1
ATOM 1400 C CA . HIS A 1 187 ? 11.351 40.309 5.926 1.00 94.56 187 HIS A CA 1
ATOM 1401 C C . HIS A 1 187 ? 12.006 39.633 4.711 1.00 94.56 187 HIS A C 1
ATOM 1403 O O . HIS A 1 187 ? 12.067 40.243 3.646 1.00 94.56 187 HIS A O 1
ATOM 1409 N N . ALA A 1 188 ? 12.482 38.389 4.832 1.00 89.75 188 ALA A N 1
ATOM 1410 C CA . ALA A 1 188 ? 13.147 37.657 3.750 1.00 89.75 188 ALA A CA 1
ATOM 1411 C C . ALA A 1 188 ? 12.226 37.274 2.575 1.00 89.75 188 ALA A C 1
ATOM 1413 O O . ALA A 1 188 ? 12.707 37.136 1.452 1.00 89.75 188 ALA A O 1
ATOM 1414 N N . CYS A 1 189 ? 10.925 37.092 2.827 1.00 93.06 189 CYS A N 1
ATOM 1415 C CA . CYS A 1 189 ? 9.919 36.719 1.826 1.00 93.06 189 CYS A CA 1
ATOM 1416 C C . CYS A 1 189 ? 8.741 37.715 1.867 1.00 93.06 189 CYS A C 1
ATOM 1418 O O . CYS A 1 189 ? 7.755 37.455 2.554 1.00 93.06 189 CYS A O 1
ATOM 1420 N N . PRO A 1 190 ? 8.835 38.872 1.183 1.00 92.19 190 PRO A N 1
ATOM 1421 C CA . PRO A 1 190 ? 7.891 39.984 1.356 1.00 92.19 190 PRO A CA 1
ATOM 1422 C C . PRO A 1 190 ? 6.542 39.832 0.626 1.00 92.19 190 PRO A C 1
ATOM 1424 O O . PRO A 1 190 ? 5.692 40.710 0.754 1.00 92.19 190 PRO A O 1
ATOM 1427 N N . GLY A 1 191 ? 6.332 38.776 -0.165 1.00 93.31 191 GLY A N 1
ATOM 1428 C CA . GLY A 1 191 ? 5.125 38.604 -0.980 1.00 93.31 191 GLY A CA 1
ATOM 1429 C C . GLY A 1 191 ? 5.176 37.358 -1.875 1.00 93.31 191 GLY A C 1
ATOM 1430 O O . GLY A 1 191 ? 6.009 36.481 -1.637 1.00 93.31 191 GLY A O 1
ATOM 1431 N N . PRO A 1 192 ? 4.301 37.257 -2.892 1.00 95.88 192 PRO A N 1
ATOM 1432 C CA . PRO A 1 192 ? 4.295 36.134 -3.824 1.00 95.88 192 PRO A CA 1
ATOM 1433 C C . PRO A 1 192 ? 5.482 36.173 -4.802 1.00 95.88 192 PRO A C 1
ATOM 1435 O O . PRO A 1 192 ? 6.084 37.222 -5.040 1.00 95.88 192 PRO A O 1
ATOM 1438 N N . GLY A 1 193 ? 5.787 35.014 -5.385 1.00 95.81 193 GLY A N 1
ATOM 1439 C CA . GLY A 1 193 ? 6.873 34.783 -6.339 1.00 95.81 193 GLY A CA 1
ATOM 1440 C C . GLY A 1 193 ? 7.890 33.737 -5.873 1.00 95.81 193 GLY A C 1
ATOM 1441 O O . GLY A 1 193 ? 7.951 33.369 -4.696 1.00 95.81 193 GLY A O 1
ATOM 1442 N N . ALA A 1 194 ? 8.678 33.216 -6.813 1.00 94.69 194 ALA A N 1
ATOM 1443 C CA . ALA A 1 194 ? 9.694 32.200 -6.530 1.00 94.69 194 ALA A CA 1
ATOM 1444 C C . ALA A 1 194 ? 10.994 32.785 -5.949 1.00 94.69 194 ALA A C 1
ATOM 1446 O O . ALA A 1 194 ? 11.220 33.991 -5.994 1.00 94.69 194 ALA A O 1
ATOM 1447 N N . CYS A 1 195 ? 11.874 31.936 -5.410 1.00 92.31 195 CYS A N 1
ATOM 1448 C CA . CYS A 1 195 ? 13.115 32.349 -4.745 1.00 92.31 195 CYS A CA 1
ATOM 1449 C C . CYS A 1 195 ? 14.011 33.229 -5.642 1.00 92.31 195 CYS A C 1
ATOM 1451 O O . CYS A 1 195 ? 14.534 32.757 -6.645 1.00 92.31 195 CYS A O 1
ATOM 1453 N N . GLY A 1 196 ? 14.250 34.486 -5.247 1.00 89.62 196 GLY A N 1
ATOM 1454 C CA . GLY A 1 196 ? 14.752 35.527 -6.160 1.00 89.62 196 GLY A CA 1
ATOM 1455 C C . GLY A 1 196 ? 16.217 35.475 -6.615 1.00 89.62 196 GLY A C 1
ATOM 1456 O O . GLY A 1 196 ? 16.632 36.331 -7.389 1.00 89.62 196 GLY A O 1
ATOM 1457 N N . GLY A 1 197 ? 17.015 34.508 -6.158 1.00 90.00 197 GLY A N 1
ATOM 1458 C CA . GLY A 1 197 ? 18.348 34.250 -6.724 1.00 90.00 197 GLY A CA 1
ATOM 1459 C C . GLY A 1 197 ? 18.276 33.314 -7.934 1.00 90.00 197 GLY A C 1
ATOM 1460 O O . GLY A 1 197 ? 17.208 32.798 -8.265 1.00 90.00 197 GLY A O 1
ATOM 1461 N N . MET A 1 198 ? 19.413 33.025 -8.562 1.00 91.50 198 MET A N 1
ATOM 1462 C CA . MET A 1 198 ? 19.545 32.022 -9.624 1.00 91.50 198 MET A CA 1
ATOM 1463 C C . MET A 1 198 ? 19.560 30.585 -9.054 1.00 91.50 198 MET A C 1
ATOM 1465 O O . MET A 1 198 ? 20.489 29.797 -9.239 1.00 91.50 198 MET A O 1
ATOM 1469 N N . TYR A 1 199 ? 18.508 30.256 -8.303 1.00 90.31 199 TYR A N 1
ATOM 1470 C CA . TYR A 1 199 ? 18.184 28.906 -7.832 1.00 90.31 199 TYR A CA 1
ATOM 1471 C C . TYR A 1 199 ? 17.420 28.135 -8.920 1.00 90.31 199 TYR A C 1
ATOM 1473 O O . TYR A 1 199 ? 17.264 28.635 -10.037 1.00 90.31 199 TYR A O 1
ATOM 1481 N N . THR A 1 200 ? 16.942 26.918 -8.636 1.00 92.25 200 THR A N 1
ATOM 1482 C CA . THR A 1 200 ? 16.311 26.066 -9.660 1.00 92.25 200 THR A CA 1
ATOM 1483 C C . THR A 1 200 ? 15.117 26.738 -10.332 1.00 92.25 200 THR A C 1
ATOM 1485 O O . THR A 1 200 ? 15.046 26.673 -11.552 1.00 92.25 200 THR A O 1
ATOM 1488 N N . ALA A 1 201 ? 14.230 27.420 -9.594 1.00 94.00 201 ALA A N 1
ATOM 1489 C CA . ALA A 1 201 ? 13.074 28.092 -10.191 1.00 94.00 201 ALA A CA 1
ATOM 1490 C C . ALA A 1 201 ? 13.459 29.093 -11.295 1.00 94.00 201 ALA A C 1
ATOM 1492 O O . ALA A 1 201 ? 13.076 28.905 -12.449 1.00 94.00 201 ALA A O 1
ATOM 1493 N N . ASN A 1 202 ? 14.280 30.097 -10.971 1.00 95.69 202 ASN A N 1
ATOM 1494 C CA . ASN A 1 202 ? 14.745 31.081 -11.951 1.00 95.69 202 ASN A CA 1
ATOM 1495 C C . ASN A 1 202 ? 15.643 30.445 -13.029 1.00 95.69 202 ASN A C 1
ATOM 1497 O O . ASN A 1 202 ? 15.500 30.791 -14.195 1.00 95.69 202 ASN A O 1
ATOM 1501 N N . THR A 1 203 ? 16.481 29.454 -12.689 1.00 96.31 203 THR A N 1
ATOM 1502 C CA . THR A 1 203 ? 17.295 28.723 -13.685 1.00 96.31 203 THR A CA 1
ATOM 1503 C C . THR A 1 203 ? 16.407 28.031 -14.723 1.00 96.31 203 THR A C 1
ATOM 1505 O O . THR A 1 203 ? 16.637 28.168 -15.920 1.00 96.31 203 THR A O 1
ATOM 1508 N N . MET A 1 204 ? 15.380 27.298 -14.279 1.00 97.56 204 MET A N 1
ATOM 1509 C CA . MET A 1 204 ? 14.475 26.562 -15.166 1.00 97.56 204 MET A CA 1
ATOM 1510 C C . MET A 1 204 ? 13.526 27.486 -15.926 1.00 97.56 204 MET A C 1
ATOM 1512 O O . MET A 1 204 ? 13.184 27.176 -17.062 1.00 97.56 204 MET A O 1
ATOM 1516 N N . ALA A 1 205 ? 13.127 28.619 -15.343 1.00 97.56 205 ALA A N 1
ATOM 1517 C CA . ALA A 1 205 ? 12.367 29.640 -16.053 1.00 97.56 205 ALA A CA 1
ATOM 1518 C C . ALA A 1 205 ? 13.204 30.259 -17.187 1.00 97.56 205 ALA A C 1
ATOM 1520 O O . ALA A 1 205 ? 12.751 30.284 -18.329 1.00 97.56 205 ALA A O 1
ATOM 1521 N N . SER A 1 206 ? 14.445 30.681 -16.911 1.00 97.94 206 SER A N 1
ATOM 1522 C CA . SER A 1 206 ? 15.359 31.218 -17.931 1.00 97.94 206 SER A CA 1
ATOM 1523 C C . SER A 1 206 ? 15.680 30.182 -19.012 1.00 97.94 206 SER A C 1
ATOM 1525 O O . SER A 1 206 ? 15.651 30.497 -20.200 1.00 97.94 206 SER A O 1
ATOM 1527 N N . ALA A 1 207 ? 15.915 28.925 -18.623 1.00 97.56 207 ALA A N 1
ATOM 1528 C CA . ALA A 1 207 ? 16.131 27.826 -19.560 1.00 97.56 207 ALA A CA 1
ATOM 1529 C C . ALA A 1 207 ? 14.902 27.550 -20.444 1.00 97.56 207 ALA A C 1
ATOM 1531 O O . ALA A 1 207 ? 15.065 27.265 -21.625 1.00 97.56 207 ALA A O 1
ATOM 1532 N N . ALA A 1 208 ? 13.680 27.668 -19.913 1.00 97.88 208 ALA A N 1
ATOM 1533 C CA . ALA A 1 208 ? 12.450 27.521 -20.692 1.00 97.88 208 ALA A CA 1
ATOM 1534 C C . ALA A 1 208 ? 12.261 28.644 -21.725 1.00 97.88 208 ALA A C 1
ATOM 1536 O O . ALA A 1 208 ? 11.736 28.394 -22.808 1.00 97.88 208 ALA A O 1
ATOM 1537 N N . GLU A 1 209 ? 12.717 29.858 -21.411 1.00 97.62 209 GLU A N 1
ATOM 1538 C CA . GLU A 1 209 ? 12.698 30.994 -22.336 1.00 97.62 209 GLU A CA 1
ATOM 1539 C C . GLU A 1 209 ? 13.739 30.825 -23.456 1.00 97.62 209 GLU A C 1
ATOM 1541 O O . GLU A 1 209 ? 13.422 31.024 -24.626 1.00 97.62 209 GLU A O 1
ATOM 1546 N N . ALA A 1 210 ? 14.941 30.331 -23.132 1.00 97.38 210 ALA A N 1
ATOM 1547 C CA . ALA A 1 210 ? 15.970 29.967 -24.115 1.00 97.38 210 ALA A CA 1
ATOM 1548 C C . ALA A 1 210 ? 15.607 28.738 -24.977 1.00 97.38 210 ALA A C 1
ATOM 1550 O O . ALA A 1 210 ? 15.963 28.691 -26.153 1.00 97.38 210 ALA A O 1
ATOM 1551 N N . LEU A 1 211 ? 14.864 27.774 -24.413 1.00 96.94 211 LEU A N 1
ATOM 1552 C CA . LEU A 1 211 ? 14.213 26.679 -25.147 1.00 96.94 211 LEU A CA 1
ATOM 1553 C C . LEU A 1 211 ? 13.094 27.175 -26.079 1.00 96.94 211 LEU A C 1
ATOM 1555 O O . LEU A 1 211 ? 12.590 26.392 -26.876 1.00 96.94 211 LEU A O 1
ATOM 1559 N N . GLY A 1 212 ? 12.647 28.427 -25.940 1.00 97.12 212 GLY A N 1
ATOM 1560 C CA . GLY A 1 212 ? 11.526 28.976 -26.695 1.00 97.12 212 GLY A CA 1
ATOM 1561 C C . GLY A 1 212 ? 10.145 28.516 -26.218 1.00 97.12 212 GLY A C 1
ATOM 1562 O O . GLY A 1 212 ? 9.180 28.711 -26.944 1.00 97.12 212 GLY A O 1
ATOM 1563 N N . MET A 1 213 ? 10.000 27.925 -25.029 1.00 98.12 213 MET A N 1
ATOM 1564 C CA . MET A 1 213 ? 8.714 27.411 -24.517 1.00 98.12 213 MET A CA 1
ATOM 1565 C C . MET A 1 213 ? 7.896 28.430 -23.701 1.00 98.12 213 MET A C 1
ATOM 1567 O O . MET A 1 213 ? 6.796 28.110 -23.241 1.00 98.12 213 MET A O 1
ATOM 1571 N N . THR A 1 214 ? 8.399 29.656 -23.531 1.00 96.62 214 THR A N 1
ATOM 1572 C CA . THR A 1 214 ? 7.687 30.781 -22.899 1.00 96.62 214 THR A CA 1
ATOM 1573 C C . THR A 1 214 ? 7.563 31.967 -23.856 1.00 96.62 214 THR A C 1
ATOM 1575 O O . THR A 1 214 ? 8.228 32.041 -24.888 1.00 96.62 214 THR A O 1
ATOM 1578 N N . ILE A 1 215 ? 6.731 32.937 -23.482 1.00 94.19 215 ILE A N 1
ATOM 1579 C CA . ILE A 1 215 ? 6.742 34.282 -24.074 1.00 94.19 215 ILE A CA 1
ATOM 1580 C C . ILE A 1 215 ? 8.026 35.003 -23.592 1.00 94.19 215 ILE A C 1
ATOM 1582 O O . ILE A 1 215 ? 8.463 34.738 -22.464 1.00 94.19 215 ILE A O 1
ATOM 1586 N N . PRO A 1 216 ? 8.655 35.889 -24.393 1.00 94.31 216 PRO A N 1
ATOM 1587 C CA . PRO A 1 216 ? 9.779 36.705 -23.933 1.00 94.31 216 PRO A CA 1
ATOM 1588 C C . PRO A 1 216 ? 9.469 37.480 -22.645 1.00 94.31 216 PRO A C 1
ATOM 1590 O O . PRO A 1 216 ? 8.329 37.880 -22.410 1.00 94.31 216 PRO A O 1
ATOM 1593 N N . TYR A 1 217 ? 10.495 37.702 -21.825 1.00 95.25 217 TYR A N 1
ATOM 1594 C CA . TYR A 1 217 ? 10.472 38.288 -20.476 1.00 95.25 217 TYR A CA 1
ATOM 1595 C C . TYR A 1 217 ? 9.852 37.419 -19.374 1.00 95.25 217 TYR A C 1
ATOM 1597 O O . TYR A 1 217 ? 10.105 37.712 -18.197 1.00 95.25 217 TYR A O 1
ATOM 1605 N N . SER A 1 218 ? 9.098 36.359 -19.707 1.00 95.31 218 SER A N 1
ATOM 1606 C CA . SER A 1 218 ? 8.345 35.537 -18.743 1.00 95.31 218 SER A CA 1
ATOM 1607 C C . SER A 1 218 ? 9.184 35.126 -17.535 1.00 95.31 218 SER A C 1
ATOM 1609 O O . SER A 1 218 ? 8.723 35.266 -16.396 1.00 95.31 218 SER A O 1
ATOM 1611 N N . SER A 1 219 ? 10.428 34.694 -17.769 1.00 94.50 219 SER A N 1
ATOM 1612 C CA . SER A 1 219 ? 11.347 34.187 -16.745 1.00 94.50 219 SER A CA 1
ATOM 1613 C C . SER A 1 219 ? 11.889 35.239 -15.774 1.00 94.50 219 SER A C 1
ATOM 1615 O O . SER A 1 219 ? 12.222 34.900 -14.639 1.00 94.50 219 SER A O 1
ATOM 1617 N N . SER A 1 220 ? 11.963 36.505 -16.193 1.00 93.75 220 SER A N 1
ATOM 1618 C CA . SER A 1 220 ? 12.538 37.599 -15.396 1.00 93.75 220 SER A CA 1
ATOM 1619 C C . SER A 1 220 ? 11.510 38.459 -14.659 1.00 93.75 220 SER A C 1
ATOM 1621 O O . SER A 1 220 ? 11.848 39.053 -13.639 1.00 93.75 220 SER A O 1
ATOM 1623 N N . LEU A 1 221 ? 10.261 38.525 -15.132 1.00 95.06 221 LEU A N 1
ATOM 1624 C CA . LEU A 1 221 ? 9.233 39.384 -14.532 1.00 95.06 221 LEU A CA 1
ATOM 1625 C C . LEU A 1 221 ? 8.967 39.054 -13.049 1.00 95.06 221 LEU A C 1
ATOM 1627 O O . LEU A 1 221 ? 8.833 37.890 -12.662 1.00 95.06 221 LEU A O 1
ATOM 1631 N N . GLN A 1 222 ? 8.822 40.091 -12.216 1.00 94.44 222 GLN A N 1
ATOM 1632 C CA . GLN A 1 222 ? 8.347 39.942 -10.836 1.00 94.44 222 GLN A CA 1
ATOM 1633 C C . GLN A 1 222 ? 6.913 39.390 -10.804 1.00 94.44 222 GLN A C 1
ATOM 1635 O O . GLN A 1 222 ? 6.063 39.793 -11.594 1.00 94.44 222 GLN A O 1
ATOM 1640 N N . ALA A 1 223 ? 6.603 38.552 -9.816 1.00 95.38 223 ALA A N 1
ATOM 1641 C CA . ALA A 1 223 ? 5.267 37.973 -9.627 1.00 95.38 223 ALA A CA 1
ATOM 1642 C C . ALA A 1 223 ? 4.141 38.999 -9.379 1.00 95.38 223 ALA A C 1
ATOM 1644 O O . ALA A 1 223 ? 2.972 38.703 -9.616 1.00 95.38 223 ALA A O 1
ATOM 1645 N N . VAL A 1 224 ? 4.489 40.191 -8.881 1.00 93.50 224 VAL A N 1
ATOM 1646 C CA . VAL A 1 224 ? 3.552 41.283 -8.552 1.00 93.50 224 VAL A CA 1
ATOM 1647 C C . VAL A 1 224 ? 3.523 42.406 -9.595 1.00 93.50 224 VAL A C 1
ATOM 1649 O O . VAL A 1 224 ? 2.862 43.419 -9.367 1.00 93.50 224 VAL A O 1
ATOM 1652 N N . SER A 1 225 ? 4.257 42.286 -10.708 1.00 93.56 225 SER A N 1
ATOM 1653 C CA . SER A 1 225 ? 4.327 43.368 -11.694 1.00 93.56 225 SER A CA 1
ATOM 1654 C C . SER A 1 225 ? 3.073 43.419 -12.583 1.00 93.56 225 SER A C 1
ATOM 1656 O O . SER A 1 225 ? 2.517 42.371 -12.924 1.00 93.56 225 SER A O 1
ATOM 1658 N N . PRO A 1 226 ? 2.631 44.615 -13.025 1.00 93.12 226 PRO A N 1
ATOM 1659 C CA . PRO A 1 226 ? 1.573 44.742 -14.030 1.00 93.12 226 PRO A CA 1
ATOM 1660 C C . PRO A 1 226 ? 1.869 43.938 -15.304 1.00 93.12 226 PRO A C 1
ATOM 1662 O O . PRO A 1 226 ? 0.978 43.270 -15.830 1.00 93.12 226 PRO A O 1
ATOM 1665 N N . GLN A 1 227 ? 3.138 43.911 -15.723 1.00 93.94 227 GLN A N 1
ATOM 1666 C CA . GLN A 1 227 ? 3.618 43.211 -16.914 1.00 93.94 227 GLN A CA 1
ATOM 1667 C C . GLN A 1 227 ? 3.411 41.690 -16.845 1.00 93.94 227 GLN A C 1
ATOM 1669 O O . GLN A 1 227 ? 3.134 41.067 -17.865 1.00 93.94 227 GLN A O 1
ATOM 1674 N N . LYS A 1 228 ? 3.484 41.068 -15.656 1.00 95.69 228 LYS A N 1
ATOM 1675 C CA . LYS A 1 228 ? 3.153 39.638 -15.491 1.00 95.69 228 LYS A CA 1
ATOM 1676 C C . LYS A 1 228 ? 1.671 39.368 -15.781 1.00 95.69 228 LYS A C 1
ATOM 1678 O O . LYS A 1 228 ? 1.311 38.303 -16.276 1.00 95.69 228 LYS A O 1
ATOM 1683 N N . GLY A 1 229 ? 0.815 40.349 -15.506 1.00 93.12 229 GLY A N 1
ATOM 1684 C CA . GLY A 1 229 ? -0.583 40.332 -15.912 1.00 93.12 229 GLY A CA 1
ATOM 1685 C C . GLY A 1 229 ? -0.769 40.519 -17.419 1.00 93.12 229 GLY A C 1
ATOM 1686 O O . GLY A 1 229 ? -1.497 39.749 -18.035 1.00 93.12 229 GLY A O 1
ATOM 1687 N N . GLU A 1 230 ? -0.074 41.489 -18.015 1.00 94.44 230 GLU A N 1
ATOM 1688 C CA . GLU A 1 230 ? -0.099 41.751 -19.466 1.00 94.44 230 GLU A CA 1
ATOM 1689 C C . GLU A 1 230 ? 0.377 40.533 -20.282 1.00 94.44 230 GLU A C 1
ATOM 1691 O O . GLU A 1 230 ? -0.202 40.218 -21.321 1.00 94.44 230 GLU A O 1
ATOM 1696 N N . GLU A 1 231 ? 1.368 39.786 -19.784 1.00 95.38 231 GLU A N 1
ATOM 1697 C CA . GLU A 1 231 ? 1.792 38.497 -20.347 1.00 95.38 231 GLU A CA 1
ATOM 1698 C C . GLU A 1 231 ? 0.644 37.472 -20.362 1.00 95.38 231 GLU A C 1
ATOM 1700 O O . GLU A 1 231 ? 0.418 36.809 -21.377 1.00 95.38 231 GLU A O 1
ATOM 1705 N N . CYS A 1 232 ? -0.111 37.360 -19.263 1.00 94.94 232 CYS A N 1
ATOM 1706 C CA . CYS A 1 232 ? -1.264 36.460 -19.177 1.00 94.94 232 CYS A CA 1
ATOM 1707 C C . CYS A 1 232 ? -2.372 36.870 -20.163 1.00 94.94 232 CYS A C 1
ATOM 1709 O O . CYS A 1 232 ? -2.937 36.007 -20.836 1.00 94.94 232 CYS A O 1
ATOM 1711 N N . ASP A 1 233 ? -2.632 38.174 -20.311 1.00 92.06 233 ASP A N 1
ATOM 1712 C CA . ASP A 1 233 ? -3.606 38.711 -21.275 1.00 92.06 233 ASP A CA 1
ATOM 1713 C C . ASP A 1 233 ? -3.181 38.442 -22.735 1.00 92.06 233 ASP A C 1
ATOM 1715 O O . ASP A 1 233 ? -4.012 38.172 -23.613 1.00 92.06 233 ASP A O 1
ATOM 1719 N N . ALA A 1 234 ? -1.873 38.507 -23.007 1.00 91.81 234 ALA A N 1
ATOM 1720 C CA . ALA A 1 234 ? -1.283 38.268 -24.322 1.00 91.81 234 ALA A CA 1
ATOM 1721 C C . ALA A 1 234 ? -1.189 36.775 -24.685 1.00 91.81 234 ALA A C 1
ATOM 1723 O O . ALA A 1 234 ? -1.276 36.430 -25.868 1.00 91.81 234 ALA A O 1
ATOM 1724 N N . ALA A 1 235 ? -1.062 35.876 -23.703 1.00 93.81 235 ALA A N 1
ATOM 1725 C CA . ALA A 1 235 ? -0.882 34.437 -23.916 1.00 93.81 235 ALA A CA 1
ATOM 1726 C C . ALA A 1 235 ? -1.966 33.800 -24.805 1.00 93.81 235 ALA A C 1
ATOM 1728 O O . ALA A 1 235 ? -1.659 32.940 -25.634 1.00 93.81 235 ALA A O 1
ATOM 1729 N N . GLY A 1 236 ? -3.217 34.266 -24.712 1.00 92.94 236 GLY A N 1
ATOM 1730 C CA . GLY A 1 236 ? -4.310 33.810 -25.577 1.00 92.94 236 GLY A CA 1
ATOM 1731 C C . GLY A 1 236 ? -4.079 34.079 -27.073 1.00 92.94 236 GLY A C 1
ATOM 1732 O O . GLY A 1 236 ? -4.526 33.296 -27.909 1.00 92.94 236 GLY A O 1
ATOM 1733 N N . ALA A 1 237 ? -3.353 35.143 -27.435 1.00 94.25 237 ALA A N 1
ATOM 1734 C CA . ALA A 1 237 ? -3.000 35.432 -28.828 1.00 94.25 237 ALA A CA 1
ATOM 1735 C C . ALA A 1 237 ? -1.947 34.450 -29.364 1.00 94.25 237 ALA A C 1
ATOM 1737 O O . ALA A 1 237 ? -2.090 33.933 -30.472 1.00 94.25 237 ALA A O 1
ATOM 1738 N N . TYR A 1 238 ? -0.924 34.153 -28.559 1.00 95.88 238 TYR A N 1
ATOM 1739 C CA . TYR A 1 238 ? 0.114 33.188 -28.916 1.00 95.88 238 TYR A CA 1
ATOM 1740 C C . TYR A 1 238 ? -0.444 31.765 -29.011 1.00 95.88 238 TYR A C 1
ATOM 1742 O O . TYR A 1 238 ? -0.159 31.070 -29.977 1.00 95.88 238 TYR A O 1
ATOM 1750 N N . LEU A 1 239 ? -1.323 31.349 -28.095 1.00 96.50 239 LEU A N 1
ATOM 1751 C CA . LEU A 1 239 ? -1.957 30.024 -28.147 1.00 96.50 239 LEU A CA 1
ATOM 1752 C C . LEU A 1 239 ? -2.852 29.841 -29.379 1.00 96.50 239 LEU A C 1
ATOM 1754 O O . LEU A 1 239 ? -2.795 28.788 -30.012 1.00 96.50 239 LEU A O 1
ATOM 1758 N N . LEU A 1 240 ? -3.612 30.871 -29.776 1.00 96.19 240 LEU A N 1
ATOM 1759 C CA . LEU A 1 240 ? -4.329 30.854 -31.055 1.00 96.19 240 LEU A CA 1
ATOM 1760 C C . LEU A 1 240 ? -3.348 30.711 -32.228 1.00 96.19 240 LEU A C 1
ATOM 1762 O O . LEU A 1 240 ? -3.560 29.875 -33.104 1.00 96.19 240 LEU A O 1
ATOM 1766 N N . ARG A 1 241 ? -2.242 31.464 -32.217 1.00 96.00 241 ARG A N 1
ATOM 1767 C CA . ARG A 1 241 ? -1.229 31.409 -33.276 1.00 96.00 241 ARG A CA 1
ATOM 1768 C C . ARG A 1 241 ? -0.534 30.046 -33.375 1.00 96.00 241 ARG A C 1
ATOM 1770 O O . ARG A 1 241 ? -0.299 29.567 -34.482 1.00 96.00 241 ARG A O 1
ATOM 1777 N N . LEU A 1 242 ? -0.241 29.403 -32.246 1.00 97.38 242 LEU A N 1
ATOM 1778 C CA . LEU A 1 242 ? 0.319 28.049 -32.202 1.00 97.38 242 LEU A CA 1
ATOM 1779 C C . LEU A 1 242 ? -0.672 27.008 -32.742 1.00 97.38 242 LEU A C 1
ATOM 1781 O O . LEU A 1 242 ? -0.258 26.103 -33.460 1.00 97.38 242 LEU A O 1
ATOM 1785 N N . LEU A 1 243 ? -1.974 27.160 -32.470 1.00 97.06 243 LEU A N 1
ATOM 1786 C CA . LEU A 1 243 ? -3.031 26.313 -33.040 1.00 97.06 243 LEU A CA 1
ATOM 1787 C C . LEU A 1 243 ? -3.204 26.514 -34.557 1.00 97.06 243 LEU A C 1
ATOM 1789 O O . LEU A 1 243 ? -3.421 25.541 -35.275 1.00 97.06 243 LEU A O 1
ATOM 1793 N N . GLU A 1 244 ? -3.085 27.748 -35.059 1.00 96.38 244 GLU A N 1
ATOM 1794 C CA . GLU A 1 244 ? -3.095 28.047 -36.503 1.00 96.38 244 GLU A CA 1
ATOM 1795 C C . GLU A 1 244 ? -1.889 27.450 -37.237 1.00 96.38 244 GLU A C 1
ATOM 1797 O O . GLU A 1 244 ? -2.021 26.918 -38.338 1.00 96.38 244 GLU A O 1
ATOM 1802 N N . LEU A 1 245 ? -0.700 27.557 -36.641 1.00 96.00 245 LEU A N 1
ATOM 1803 C CA . LEU A 1 245 ? 0.533 26.997 -37.194 1.00 96.00 245 LEU A CA 1
ATOM 1804 C C . LEU A 1 245 ? 0.641 25.478 -37.002 1.00 96.00 245 LEU A C 1
ATOM 1806 O O . LEU A 1 245 ? 1.474 24.847 -37.646 1.00 96.00 245 LEU A O 1
ATOM 1810 N N . ASP A 1 246 ? -0.164 24.908 -36.101 1.00 96.62 246 ASP A N 1
ATOM 1811 C CA . ASP A 1 246 ? 0.069 23.599 -35.488 1.00 96.62 246 ASP A CA 1
ATOM 1812 C C . ASP A 1 246 ? 1.498 23.449 -34.935 1.00 96.62 246 ASP A C 1
ATOM 1814 O O . ASP A 1 246 ? 2.094 22.380 -35.025 1.00 96.62 246 ASP A O 1
ATOM 1818 N N . LEU A 1 247 ? 2.076 24.517 -34.383 1.00 97.56 247 LEU A N 1
ATOM 1819 C CA . LEU A 1 247 ? 3.438 24.486 -33.854 1.00 97.56 247 LEU A CA 1
ATOM 1820 C C . LEU A 1 247 ? 3.428 23.821 -32.471 1.00 97.56 247 LEU A C 1
ATOM 1822 O O . LEU A 1 247 ? 2.800 24.321 -31.532 1.00 97.56 247 LEU A O 1
ATOM 1826 N N . LYS A 1 248 ? 4.079 22.660 -32.361 1.00 98.00 248 LYS A N 1
ATOM 1827 C CA . LYS A 1 248 ? 4.027 21.780 -31.186 1.00 98.00 248 LYS A CA 1
ATOM 1828 C C . LYS A 1 248 ? 5.343 21.819 -30.393 1.00 98.00 248 LYS A C 1
ATOM 1830 O O . LYS A 1 248 ? 6.383 22.182 -30.936 1.00 98.00 248 LYS A O 1
ATOM 1835 N N . PRO A 1 249 ? 5.345 21.389 -29.119 1.00 98.25 249 PRO A N 1
ATOM 1836 C CA . PRO A 1 249 ? 6.524 21.429 -28.252 1.00 98.25 249 PRO A CA 1
ATOM 1837 C C . PRO A 1 249 ? 7.771 20.738 -28.816 1.00 98.25 249 PRO A C 1
ATOM 1839 O O . PRO A 1 249 ? 8.869 21.244 -28.615 1.00 98.25 249 PRO A O 1
ATOM 1842 N N . ARG A 1 250 ? 7.641 19.627 -29.556 1.00 97.94 250 ARG A N 1
ATOM 1843 C CA . ARG A 1 250 ? 8.789 18.953 -30.203 1.00 97.94 250 ARG A CA 1
ATOM 1844 C C . ARG A 1 250 ? 9.300 19.651 -31.467 1.00 97.94 250 ARG A C 1
ATOM 1846 O O . ARG A 1 250 ? 10.420 19.378 -31.878 1.00 97.94 250 ARG A O 1
ATOM 1853 N N . ASP A 1 251 ? 8.511 20.555 -32.045 1.00 97.62 251 ASP A N 1
ATOM 1854 C CA . ASP A 1 251 ? 8.932 21.411 -33.161 1.00 97.62 251 ASP A CA 1
ATOM 1855 C C . ASP A 1 251 ? 9.776 22.609 -32.652 1.00 97.62 251 ASP A C 1
ATOM 1857 O O . ASP A 1 251 ? 10.494 23.240 -33.424 1.00 97.62 251 ASP A O 1
ATOM 1861 N N . ILE A 1 252 ? 9.687 22.914 -31.346 1.00 98.19 252 ILE A N 1
ATOM 1862 C CA . ILE A 1 252 ? 10.389 24.004 -30.640 1.00 98.19 252 ILE A CA 1
ATOM 1863 C C . ILE A 1 252 ? 11.603 23.468 -29.861 1.00 98.19 252 ILE A C 1
ATOM 1865 O O . ILE A 1 252 ? 12.719 23.957 -30.016 1.00 98.19 252 ILE A O 1
ATOM 1869 N N . MET A 1 253 ? 11.408 22.427 -29.042 1.00 98.00 253 MET A N 1
ATOM 1870 C CA . MET A 1 253 ? 12.445 21.806 -28.206 1.00 98.00 253 MET A CA 1
ATOM 1871 C C . MET A 1 253 ? 13.341 20.863 -29.022 1.00 98.00 253 MET A C 1
ATOM 1873 O O . MET A 1 253 ? 13.405 19.660 -28.768 1.00 98.00 253 MET A O 1
ATOM 1877 N N . VAL A 1 254 ? 14.027 21.424 -30.016 1.00 97.69 254 VAL A N 1
ATOM 1878 C CA . VAL A 1 254 ? 15.055 20.764 -30.834 1.00 97.69 254 VAL A CA 1
ATOM 1879 C C . VAL A 1 254 ? 16.429 20.827 -30.156 1.00 97.69 254 VAL A C 1
ATOM 1881 O O . VAL A 1 254 ? 16.620 21.543 -29.170 1.00 97.69 254 VAL A O 1
ATOM 1884 N N . ARG A 1 255 ? 17.411 20.076 -30.669 1.00 96.69 255 ARG A N 1
ATOM 1885 C CA . ARG A 1 255 ? 18.758 19.961 -30.078 1.00 96.69 255 ARG A CA 1
ATOM 1886 C C . ARG A 1 255 ? 19.425 21.328 -29.871 1.00 96.69 255 ARG A C 1
ATOM 1888 O O . ARG A 1 255 ? 20.000 21.575 -28.815 1.00 96.69 255 ARG A O 1
ATOM 1895 N N . GLU A 1 256 ? 19.284 22.220 -30.837 1.00 97.31 256 GLU A N 1
ATOM 1896 C CA . GLU A 1 256 ? 19.824 23.579 -30.853 1.00 97.31 256 GLU A CA 1
ATOM 1897 C C . GLU A 1 256 ? 19.186 24.456 -29.761 1.00 97.31 256 GLU A C 1
ATOM 1899 O O . GLU A 1 256 ? 19.876 25.235 -29.106 1.00 97.31 256 GLU A O 1
ATOM 1904 N N . ALA A 1 257 ? 17.887 24.280 -29.493 1.00 97.88 257 ALA A N 1
ATOM 1905 C CA . ALA A 1 257 ? 17.188 24.967 -28.408 1.00 97.88 257 ALA A CA 1
ATOM 1906 C C . ALA A 1 257 ? 17.662 24.472 -27.027 1.00 97.88 257 ALA A C 1
ATOM 1908 O O . ALA A 1 257 ? 17.836 25.272 -26.104 1.00 97.88 257 ALA A O 1
ATOM 1909 N N . PHE A 1 258 ? 17.944 23.169 -26.885 1.00 98.00 258 PHE A N 1
ATOM 1910 C CA . PHE A 1 258 ? 18.599 22.640 -25.683 1.00 98.00 258 PHE A CA 1
ATOM 1911 C C . PHE A 1 258 ? 20.002 23.227 -25.502 1.00 98.00 258 PHE A C 1
ATOM 1913 O O . PHE A 1 258 ? 20.332 23.645 -24.394 1.00 98.00 258 PHE A O 1
ATOM 1920 N N . GLU A 1 259 ? 20.814 23.318 -26.559 1.00 96.62 259 GLU A N 1
ATOM 1921 C CA . GLU A 1 259 ? 22.150 23.923 -26.469 1.00 96.62 259 GLU A CA 1
ATOM 1922 C C . GLU A 1 259 ? 22.093 25.415 -26.104 1.00 96.62 259 GLU A C 1
ATOM 1924 O O . GLU A 1 259 ? 22.834 25.833 -25.212 1.00 96.62 259 GLU A O 1
ATOM 1929 N N . ASN A 1 260 ? 21.156 26.188 -26.669 1.00 97.75 260 ASN A N 1
ATOM 1930 C CA . ASN A 1 260 ? 20.896 27.577 -26.267 1.00 97.75 260 ASN A CA 1
ATOM 1931 C C . ASN A 1 260 ? 20.566 27.696 -24.769 1.00 97.75 260 ASN A C 1
ATOM 1933 O O . ASN A 1 260 ? 21.103 28.555 -24.065 1.00 97.75 260 ASN A O 1
ATOM 1937 N N . ALA A 1 261 ? 19.694 26.821 -24.261 1.00 97.69 261 ALA A N 1
ATOM 1938 C CA . ALA A 1 261 ? 19.317 26.810 -22.853 1.00 97.69 261 ALA A CA 1
ATOM 1939 C C . ALA A 1 261 ? 20.482 26.421 -21.933 1.00 97.69 261 ALA A C 1
ATOM 1941 O O . ALA A 1 261 ? 20.642 27.022 -20.870 1.00 97.69 261 ALA A O 1
ATOM 1942 N N . LEU A 1 262 ? 21.326 25.469 -22.342 1.00 96.94 262 LEU A N 1
ATOM 1943 C CA . LEU A 1 262 ? 22.532 25.110 -21.598 1.00 96.94 262 LEU A CA 1
ATOM 1944 C C . LEU A 1 262 ? 23.542 26.267 -21.548 1.00 96.94 262 LEU A C 1
ATOM 1946 O O . LEU A 1 262 ? 24.035 26.571 -20.461 1.00 96.94 262 LEU A O 1
ATOM 1950 N N . VAL A 1 263 ? 23.780 26.956 -22.670 1.00 96.81 263 VAL A N 1
ATOM 1951 C CA . VAL A 1 263 ? 24.631 28.160 -22.719 1.00 96.81 263 VAL A CA 1
ATOM 1952 C C . VAL A 1 263 ? 24.113 29.225 -21.749 1.00 96.81 263 VAL A C 1
ATOM 1954 O O . VAL A 1 263 ? 24.876 29.727 -20.923 1.00 96.81 263 VAL A O 1
ATOM 1957 N N . LEU A 1 264 ? 22.807 29.520 -21.760 1.00 96.75 264 LEU A N 1
ATOM 1958 C CA . LEU A 1 264 ? 22.228 30.494 -20.830 1.00 96.75 264 LEU A CA 1
ATOM 1959 C C . LEU A 1 264 ? 22.376 30.059 -19.357 1.00 96.75 264 LEU A C 1
ATOM 1961 O O . LEU A 1 264 ? 22.700 30.888 -18.507 1.00 96.75 264 LEU A O 1
ATOM 1965 N N . ILE A 1 265 ? 22.192 28.769 -19.043 1.00 95.81 265 ILE A N 1
ATOM 1966 C CA . ILE A 1 265 ? 22.405 28.219 -17.690 1.00 95.81 265 ILE A CA 1
ATOM 1967 C C . ILE A 1 265 ? 23.852 28.445 -17.220 1.00 95.81 265 ILE A C 1
ATOM 1969 O O . ILE A 1 265 ? 24.051 28.815 -16.058 1.00 95.81 265 ILE A O 1
ATOM 1973 N N . GLY A 1 266 ? 24.842 28.237 -18.096 1.00 94.12 266 GLY A N 1
ATOM 1974 C CA . GLY A 1 266 ? 26.260 28.493 -17.819 1.00 94.12 266 GLY A CA 1
ATOM 1975 C C . GLY A 1 266 ? 26.538 29.975 -17.562 1.00 94.12 266 GLY A C 1
ATOM 1976 O O . GLY A 1 266 ? 27.005 30.340 -16.482 1.00 94.12 266 GLY A O 1
ATOM 1977 N N . VAL A 1 267 ? 26.145 30.832 -18.507 1.00 95.62 267 VAL A N 1
ATOM 1978 C CA . VAL A 1 267 ? 26.316 32.296 -18.447 1.00 95.62 267 VAL A CA 1
ATOM 1979 C C . VAL A 1 267 ? 25.725 32.899 -17.170 1.00 95.62 267 VAL A C 1
ATOM 1981 O O . VAL A 1 267 ? 26.354 33.760 -16.548 1.00 95.62 267 VAL A O 1
ATOM 1984 N N . LEU A 1 268 ? 24.532 32.442 -16.769 1.00 94.25 268 LEU A N 1
ATOM 1985 C CA . LEU A 1 268 ? 23.785 32.973 -15.626 1.00 94.25 268 LEU A CA 1
ATOM 1986 C C . LEU A 1 268 ? 24.189 32.395 -14.256 1.00 94.25 268 LEU A C 1
ATOM 1988 O O . LEU A 1 268 ? 23.650 32.834 -13.240 1.00 94.25 268 LEU A O 1
ATOM 1992 N N . GLY A 1 269 ? 25.097 31.415 -14.184 1.00 91.12 269 GLY A N 1
ATOM 1993 C CA . GLY A 1 269 ? 25.488 30.814 -12.901 1.00 91.12 269 GLY A CA 1
ATOM 1994 C C . GLY A 1 269 ? 24.451 29.850 -12.308 1.00 91.12 269 GLY A C 1
ATOM 1995 O O . GLY A 1 269 ? 24.367 29.713 -11.082 1.00 91.12 269 GLY A O 1
ATOM 1996 N N . GLY A 1 270 ? 23.666 29.182 -13.162 1.00 90.88 270 GLY A N 1
ATOM 1997 C CA . GLY A 1 270 ? 22.493 28.367 -12.823 1.00 90.88 270 GLY A CA 1
ATOM 1998 C C . GLY A 1 270 ? 22.663 27.240 -11.788 1.00 90.88 270 GLY A C 1
ATOM 1999 O O . GLY A 1 270 ? 23.761 26.879 -11.347 1.00 90.88 270 GLY A O 1
ATOM 2000 N N . SER A 1 271 ? 21.533 26.661 -11.383 1.00 90.38 271 SER A N 1
ATOM 2001 C CA . SER A 1 271 ? 21.469 25.519 -10.460 1.00 90.38 271 SER A CA 1
ATOM 2002 C C . SER A 1 271 ? 21.959 24.209 -11.097 1.00 90.38 271 SER A C 1
ATOM 2004 O O . SER A 1 271 ? 21.606 23.896 -12.232 1.00 90.38 271 SER A O 1
ATOM 2006 N N . THR A 1 272 ? 22.691 23.381 -10.343 1.00 89.88 272 THR A N 1
ATOM 2007 C CA . THR A 1 272 ? 23.095 22.020 -10.760 1.00 89.88 272 THR A CA 1
ATOM 2008 C C . THR A 1 272 ? 21.901 21.081 -10.956 1.00 89.88 272 THR A C 1
ATOM 2010 O O . THR A 1 272 ? 21.977 20.159 -11.769 1.00 89.88 272 THR A O 1
ATOM 2013 N N . ASN A 1 273 ? 20.761 21.353 -10.306 1.00 90.62 273 ASN A N 1
ATOM 2014 C CA . ASN A 1 273 ? 19.488 20.670 -10.570 1.00 90.62 273 ASN A CA 1
ATOM 2015 C C . ASN A 1 273 ? 19.069 20.761 -12.051 1.00 90.62 273 ASN A C 1
ATOM 2017 O O . ASN A 1 273 ? 18.388 19.863 -12.547 1.00 90.62 273 ASN A O 1
ATOM 2021 N N . ALA A 1 274 ? 19.489 21.807 -12.779 1.00 93.31 274 ALA A N 1
ATOM 2022 C CA . ALA A 1 274 ? 19.179 21.954 -14.198 1.00 93.31 274 ALA A CA 1
ATOM 2023 C C . ALA A 1 274 ? 19.714 20.783 -15.039 1.00 93.31 274 ALA A C 1
ATOM 2025 O O . ALA A 1 274 ? 19.068 20.409 -16.010 1.00 93.31 274 ALA A O 1
ATOM 2026 N N . VAL A 1 275 ? 20.810 20.130 -14.629 1.00 93.69 275 VAL A N 1
ATOM 2027 C CA . VAL A 1 275 ? 21.315 18.915 -15.294 1.00 93.69 275 VAL A CA 1
ATOM 2028 C C . VAL A 1 275 ? 20.241 17.819 -15.299 1.00 93.69 275 VAL A C 1
ATOM 2030 O O . VAL A 1 275 ? 19.839 17.334 -16.355 1.00 93.69 275 VAL A O 1
ATOM 2033 N N . LEU A 1 276 ? 19.681 17.504 -14.126 1.00 93.00 276 LEU A N 1
ATOM 2034 C CA . LEU A 1 276 ? 18.619 16.501 -13.963 1.00 93.00 276 LEU A CA 1
ATOM 2035 C C . LEU A 1 276 ? 17.323 16.872 -14.693 1.00 93.00 276 LEU A C 1
ATOM 2037 O O . LEU A 1 276 ? 16.602 15.991 -15.163 1.00 93.00 276 LEU A O 1
ATOM 2041 N N . HIS A 1 277 ? 16.998 18.163 -14.752 1.00 96.00 277 HIS A N 1
ATOM 2042 C CA . HIS A 1 277 ? 15.765 18.653 -15.360 1.00 96.00 277 HIS A CA 1
ATOM 2043 C C . HIS A 1 277 ? 15.845 18.717 -16.887 1.00 96.00 277 HIS A C 1
ATOM 2045 O O . HIS A 1 277 ? 14.970 18.165 -17.549 1.00 96.00 277 HIS A O 1
ATOM 2051 N N . MET A 1 278 ? 16.896 19.312 -17.453 1.00 96.94 278 MET A N 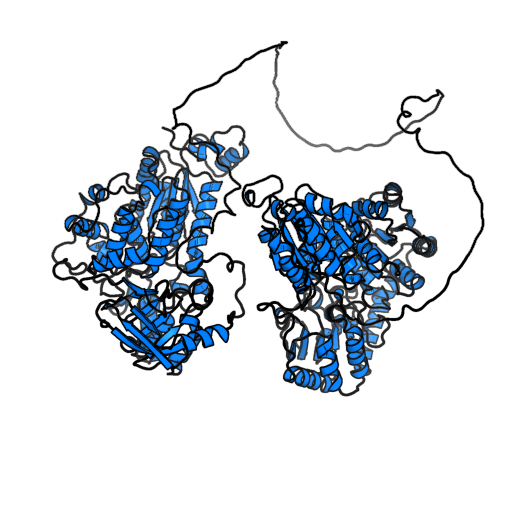1
ATOM 2052 C CA . MET A 1 278 ? 17.054 19.445 -18.904 1.00 96.94 278 MET A CA 1
ATOM 2053 C C . MET A 1 278 ? 17.163 18.078 -19.589 1.00 96.94 278 MET A C 1
ATOM 2055 O O . MET A 1 278 ? 16.567 17.885 -20.641 1.00 96.94 278 MET A O 1
ATOM 2059 N N . MET A 1 279 ? 17.821 17.094 -18.965 1.00 95.44 279 MET A N 1
ATOM 2060 C CA . MET A 1 279 ? 17.875 15.712 -19.471 1.00 95.44 279 MET A CA 1
ATOM 2061 C C . MET A 1 279 ? 16.508 15.013 -19.450 1.00 95.44 279 MET A C 1
ATOM 2063 O O . MET A 1 279 ? 16.182 14.277 -20.379 1.00 95.44 279 MET A O 1
ATOM 2067 N N . ALA A 1 280 ? 15.686 15.253 -18.422 1.00 94.31 280 ALA A N 1
ATOM 2068 C CA . ALA A 1 280 ? 14.334 14.696 -18.350 1.00 94.31 280 ALA A CA 1
ATOM 2069 C C . ALA A 1 280 ? 13.395 15.329 -19.395 1.00 94.31 280 ALA A C 1
ATOM 2071 O O . ALA A 1 280 ? 12.628 14.617 -20.042 1.00 94.31 280 ALA A O 1
ATOM 2072 N N . ILE A 1 281 ? 13.501 16.645 -19.615 1.00 97.81 281 ILE A N 1
ATOM 2073 C CA . ILE A 1 281 ? 12.751 17.361 -20.660 1.00 97.81 281 ILE A CA 1
ATOM 2074 C C . ILE A 1 281 ? 13.213 16.908 -22.057 1.00 97.81 281 ILE A C 1
ATOM 2076 O O . ILE A 1 281 ? 12.374 16.614 -22.904 1.00 97.81 281 ILE A O 1
ATOM 2080 N N . ALA A 1 282 ? 14.525 16.766 -22.286 1.00 96.19 282 ALA A N 1
ATOM 2081 C CA . ALA A 1 282 ? 15.087 16.259 -23.541 1.00 96.19 282 ALA A CA 1
ATOM 2082 C C . ALA A 1 282 ? 14.595 14.838 -23.851 1.00 96.19 282 ALA A C 1
ATOM 2084 O O . ALA A 1 282 ? 14.083 14.587 -24.941 1.00 96.19 282 ALA A O 1
ATOM 2085 N N . SER A 1 283 ? 14.636 13.937 -22.864 1.00 93.56 283 SER A N 1
ATOM 2086 C CA . SER A 1 283 ? 14.088 12.581 -22.984 1.00 93.56 283 SER A CA 1
ATOM 2087 C C . SER A 1 283 ? 12.591 12.589 -23.331 1.00 93.56 283 SER A C 1
ATOM 2089 O O . SER A 1 283 ? 12.178 11.891 -24.256 1.00 93.56 283 SER A O 1
ATOM 2091 N N . ALA A 1 284 ? 11.787 13.438 -22.679 1.00 94.06 284 ALA A N 1
ATOM 2092 C CA . ALA A 1 284 ? 10.358 13.590 -22.973 1.00 94.06 284 ALA A CA 1
ATOM 2093 C C . ALA A 1 284 ? 10.071 14.176 -24.376 1.00 94.06 284 ALA A C 1
ATOM 2095 O O . ALA A 1 284 ? 9.046 13.852 -24.985 1.00 94.06 284 ALA A O 1
ATOM 2096 N N . ALA A 1 285 ? 10.972 15.013 -24.901 1.00 95.12 285 ALA A N 1
ATOM 2097 C CA . ALA A 1 285 ? 10.911 15.561 -26.258 1.00 95.12 285 ALA A CA 1
ATOM 2098 C C . ALA A 1 285 ? 11.429 14.587 -27.336 1.00 95.12 285 ALA A C 1
ATOM 2100 O O . ALA A 1 285 ? 11.097 14.745 -28.510 1.00 95.12 285 ALA A O 1
ATOM 2101 N N . GLY A 1 286 ? 12.200 13.564 -26.951 1.00 92.94 286 GLY A N 1
ATOM 2102 C CA . GLY A 1 286 ? 12.895 12.657 -27.871 1.00 92.94 286 GLY A CA 1
ATOM 2103 C C . GLY A 1 286 ? 14.264 13.167 -28.344 1.00 92.94 286 GLY A C 1
ATOM 2104 O O . GLY A 1 286 ? 14.789 12.662 -29.333 1.00 92.94 286 GLY A O 1
ATOM 2105 N N . VAL A 1 287 ? 14.849 14.152 -27.654 1.00 95.88 287 VAL A N 1
ATOM 2106 C CA . VAL A 1 287 ? 16.171 14.719 -27.960 1.00 95.88 287 VAL A CA 1
ATOM 2107 C C . VAL A 1 287 ? 17.259 14.019 -27.129 1.00 95.88 287 VAL A C 1
ATOM 2109 O O . VAL A 1 287 ? 17.133 13.938 -25.905 1.00 95.88 287 VAL A O 1
ATOM 2112 N N . PRO A 1 288 ? 18.358 13.539 -27.743 1.00 90.75 288 PRO A N 1
ATOM 2113 C CA . PRO A 1 288 ? 19.477 12.967 -27.003 1.00 90.75 288 PRO A CA 1
ATOM 2114 C C . PRO A 1 288 ? 20.282 14.060 -26.281 1.00 90.75 288 PRO A C 1
ATOM 2116 O O . PRO A 1 288 ? 20.818 14.979 -26.909 1.00 90.75 288 PRO A O 1
ATOM 2119 N N . LEU A 1 289 ? 20.402 13.927 -24.957 1.00 92.94 289 LEU A N 1
ATOM 2120 C CA . LEU A 1 289 ? 21.215 14.795 -24.104 1.00 92.94 289 LEU A CA 1
ATOM 2121 C C . LEU A 1 289 ? 21.851 13.981 -22.964 1.00 92.94 289 LEU A C 1
ATOM 2123 O O . LEU A 1 289 ? 21.170 13.203 -22.298 1.00 92.94 289 LEU A O 1
ATOM 2127 N N . SER A 1 290 ? 23.155 14.149 -22.746 1.00 91.94 290 SER A N 1
ATOM 2128 C CA . SER A 1 290 ? 23.981 13.364 -21.819 1.00 91.94 290 SER A CA 1
ATOM 2129 C C . SER A 1 290 ? 24.908 14.255 -20.980 1.00 91.94 290 SER A C 1
ATOM 2131 O O . SER A 1 290 ? 25.131 15.411 -21.325 1.00 91.94 290 SER A O 1
ATOM 2133 N N . LEU A 1 291 ? 25.529 13.727 -19.910 1.00 91.56 291 LEU A N 1
ATOM 2134 C CA . LEU A 1 291 ? 26.451 14.511 -19.067 1.00 91.56 291 LEU A CA 1
ATOM 2135 C C . LEU A 1 291 ? 27.647 15.060 -19.866 1.00 91.56 291 LEU A C 1
ATOM 2137 O O . LEU A 1 291 ? 28.184 16.109 -19.526 1.00 91.56 291 LEU A O 1
ATOM 2141 N N . LYS A 1 292 ? 28.048 14.378 -20.946 1.00 91.44 292 LYS A N 1
ATOM 2142 C CA . LYS A 1 292 ? 29.126 14.840 -21.830 1.00 91.44 292 LYS A CA 1
ATOM 2143 C C . LYS A 1 292 ? 28.756 16.134 -22.553 1.00 91.44 292 LYS A C 1
ATOM 2145 O O . LYS A 1 292 ? 29.627 16.974 -22.739 1.00 91.44 292 LYS A O 1
ATOM 2150 N N . ASP A 1 293 ? 27.482 16.318 -22.901 1.00 93.44 293 ASP A N 1
ATOM 2151 C CA . ASP A 1 293 ? 26.988 17.547 -23.527 1.00 93.44 293 ASP A CA 1
ATOM 2152 C C . ASP A 1 293 ? 27.030 18.731 -22.544 1.00 93.44 293 ASP A C 1
ATOM 2154 O O . ASP A 1 293 ? 27.374 19.842 -22.938 1.00 93.44 293 ASP A O 1
ATOM 2158 N N . PHE A 1 294 ? 26.764 18.497 -21.249 1.00 94.12 294 PHE A N 1
ATOM 2159 C CA . PHE A 1 294 ? 26.917 19.531 -20.215 1.00 94.12 294 PHE A CA 1
ATOM 2160 C C . PHE A 1 294 ? 28.374 19.940 -20.025 1.00 94.12 294 PHE A C 1
ATOM 2162 O O . PHE A 1 294 ? 28.637 21.137 -19.944 1.00 94.12 294 PHE A O 1
ATOM 2169 N N . GLN A 1 295 ? 29.311 18.984 -19.986 1.00 93.56 295 GLN A N 1
ATOM 2170 C CA . GLN A 1 295 ? 30.734 19.318 -19.881 1.00 93.56 295 GLN A CA 1
ATOM 2171 C C . GLN A 1 295 ? 31.208 20.083 -21.120 1.00 93.56 295 GLN A C 1
ATOM 2173 O O . GLN A 1 295 ? 31.726 21.182 -20.982 1.00 93.56 295 GLN A O 1
ATOM 2178 N N . ALA A 1 296 ? 30.927 19.574 -22.324 1.00 92.31 296 ALA A N 1
ATOM 2179 C CA . ALA A 1 296 ? 31.323 20.225 -23.573 1.00 92.31 296 ALA A CA 1
ATOM 2180 C C . ALA A 1 296 ? 30.709 21.628 -23.751 1.00 92.31 296 ALA A C 1
ATOM 2182 O O . ALA A 1 296 ? 31.315 22.492 -24.385 1.00 92.31 296 ALA A O 1
ATOM 2183 N N . MET A 1 297 ? 29.518 21.877 -23.192 1.00 93.12 297 MET A N 1
ATOM 2184 C CA . MET A 1 297 ? 28.950 23.223 -23.099 1.00 93.12 297 MET A CA 1
ATOM 2185 C C . MET A 1 297 ? 29.695 24.077 -22.066 1.00 93.12 297 MET A C 1
ATOM 2187 O O . MET A 1 297 ? 30.025 25.222 -22.368 1.00 93.12 297 MET A O 1
ATOM 2191 N N . SER A 1 298 ? 29.983 23.537 -20.880 1.00 91.81 298 SER A N 1
ATOM 2192 C CA . SER A 1 298 ? 30.696 24.245 -19.810 1.00 91.81 298 SER A CA 1
ATOM 2193 C C . SER A 1 298 ? 32.094 24.687 -20.254 1.00 91.81 298 SER A C 1
ATOM 2195 O O . SER A 1 298 ? 32.447 25.853 -20.091 1.00 91.81 298 SER A O 1
ATOM 2197 N N . ASP A 1 299 ? 32.835 23.805 -20.930 1.00 91.44 299 ASP A N 1
ATOM 2198 C CA . ASP A 1 299 ? 34.183 24.055 -21.460 1.00 91.44 299 ASP A CA 1
ATOM 2199 C C . ASP A 1 299 ? 34.234 25.247 -22.439 1.00 91.44 299 ASP A C 1
ATOM 2201 O O . ASP A 1 299 ? 35.268 25.904 -22.564 1.00 91.44 299 ASP A O 1
ATOM 2205 N N . ARG A 1 300 ? 33.124 25.532 -23.143 1.00 91.19 300 ARG A N 1
ATOM 2206 C CA . ARG A 1 300 ? 33.017 26.605 -24.154 1.00 91.19 300 ARG A CA 1
ATOM 2207 C C . ARG A 1 300 ? 32.217 27.836 -23.705 1.00 91.19 300 ARG A C 1
ATOM 2209 O O . ARG A 1 300 ? 32.092 28.774 -24.488 1.00 91.19 300 ARG A O 1
ATOM 2216 N N . THR A 1 301 ? 31.651 27.835 -22.496 1.00 93.00 301 THR A N 1
ATOM 2217 C CA . THR A 1 301 ? 30.702 28.867 -22.041 1.00 93.00 301 THR A CA 1
ATOM 2218 C C . THR A 1 301 ? 31.184 29.535 -20.752 1.00 93.00 301 THR A C 1
ATOM 2220 O O . THR A 1 301 ? 31.135 28.901 -19.698 1.00 93.00 301 THR A O 1
ATOM 2223 N N . PRO A 1 302 ? 31.599 30.813 -20.778 1.00 93.56 302 PRO A N 1
ATOM 2224 C CA . PRO A 1 302 ? 32.051 31.506 -19.577 1.00 93.56 302 PRO A CA 1
ATOM 2225 C C . PRO A 1 302 ? 30.903 31.831 -18.615 1.00 93.56 302 PRO A C 1
ATOM 2227 O O . PRO A 1 302 ? 29.772 32.105 -19.023 1.00 93.56 302 PRO A O 1
ATOM 2230 N N . LEU A 1 303 ? 31.222 31.898 -17.322 1.00 93.44 303 LEU A N 1
ATOM 2231 C CA . LEU A 1 303 ? 30.345 32.476 -16.306 1.00 93.44 303 LEU A CA 1
ATOM 2232 C C . LEU A 1 303 ? 30.445 34.007 -16.363 1.00 93.44 303 LEU A C 1
ATOM 2234 O O . LEU A 1 303 ? 31.517 34.564 -16.107 1.00 93.44 303 LEU A O 1
ATOM 2238 N N . LEU A 1 304 ? 29.334 34.691 -16.650 1.00 93.62 304 LEU A N 1
ATOM 2239 C CA . LEU A 1 304 ? 29.311 36.154 -16.806 1.00 93.62 304 LEU A CA 1
ATOM 2240 C C . LEU A 1 304 ? 28.449 36.873 -15.767 1.00 93.62 304 LEU A C 1
ATOM 2242 O O . LEU A 1 304 ? 28.746 38.023 -15.446 1.00 93.62 304 LEU A O 1
ATOM 2246 N N . ALA A 1 305 ? 27.381 36.245 -15.265 1.00 93.56 305 ALA A N 1
ATOM 2247 C CA . ALA A 1 305 ? 26.412 36.925 -14.411 1.00 93.56 305 ALA A CA 1
ATOM 2248 C C . ALA A 1 305 ? 26.798 36.918 -12.920 1.00 93.56 305 ALA A C 1
ATOM 2250 O O . ALA A 1 305 ? 26.934 35.867 -12.293 1.00 93.56 305 ALA A O 1
ATOM 2251 N N . ASP A 1 306 ? 26.879 38.105 -12.322 1.00 91.94 306 ASP A N 1
ATOM 2252 C CA . ASP A 1 306 ? 27.128 38.364 -10.899 1.00 91.94 306 ASP A CA 1
ATOM 2253 C C . ASP A 1 306 ? 25.832 38.214 -10.068 1.00 91.94 306 ASP A C 1
ATOM 2255 O O . ASP A 1 306 ? 25.431 39.091 -9.300 1.00 91.94 306 ASP A O 1
ATOM 2259 N N . LEU A 1 307 ? 25.138 37.084 -10.252 1.00 89.88 307 LEU A N 1
ATOM 2260 C CA . LEU A 1 307 ? 23.865 36.754 -9.604 1.00 89.88 307 LEU A CA 1
ATOM 2261 C C . LEU A 1 307 ? 24.063 35.834 -8.389 1.00 89.88 307 LEU A C 1
ATOM 2263 O O . LEU A 1 307 ? 24.827 34.863 -8.416 1.00 89.88 307 LEU A O 1
ATOM 2267 N N . LYS A 1 308 ? 23.323 36.095 -7.307 1.00 86.62 308 LYS A N 1
ATOM 2268 C CA . LYS A 1 308 ? 23.219 35.198 -6.148 1.00 86.62 308 LYS A CA 1
ATOM 2269 C C . LYS A 1 308 ? 22.741 33.819 -6.610 1.00 86.62 308 LYS A C 1
ATOM 2271 O O . LYS A 1 308 ? 21.816 33.750 -7.416 1.00 86.62 308 LYS A O 1
ATOM 2276 N N . PRO A 1 309 ? 23.286 32.718 -6.070 1.00 76.62 309 PRO A N 1
ATOM 2277 C CA . PRO A 1 309 ? 24.096 32.662 -4.849 1.00 76.62 309 PRO A CA 1
ATOM 2278 C C . PRO A 1 309 ? 25.602 32.921 -5.027 1.00 76.62 309 PRO A C 1
ATOM 2280 O O . PRO A 1 309 ? 26.284 33.121 -4.031 1.00 76.62 309 PRO A O 1
ATOM 2283 N N . SER A 1 310 ? 26.139 32.931 -6.249 1.00 73.94 310 SER A N 1
ATOM 2284 C CA . SER A 1 310 ? 27.589 33.078 -6.479 1.00 73.94 310 SER A CA 1
ATOM 2285 C C . SER A 1 310 ? 28.071 34.538 -6.507 1.00 73.94 310 SER A C 1
ATOM 2287 O O . SER A 1 310 ? 29.242 34.801 -6.202 1.00 73.94 310 SER A O 1
ATOM 2289 N N . GLY A 1 311 ? 27.165 35.453 -6.861 1.00 83.88 311 GLY A N 1
ATOM 2290 C CA . GLY A 1 311 ? 27.374 36.893 -7.003 1.00 83.88 311 GLY A CA 1
ATOM 2291 C C . GLY A 1 311 ? 26.481 37.765 -6.109 1.00 83.88 311 GLY A C 1
ATOM 2292 O O . GLY A 1 311 ? 25.897 37.275 -5.138 1.00 83.88 311 GLY A O 1
ATOM 2293 N N . LYS A 1 312 ? 26.378 39.065 -6.413 1.00 86.88 312 LYS A N 1
ATOM 2294 C CA . LYS A 1 312 ? 25.660 40.062 -5.584 1.00 86.88 312 LYS A CA 1
ATOM 2295 C C . LYS A 1 312 ? 24.173 40.256 -5.914 1.00 86.88 312 LYS A C 1
ATOM 2297 O O . LYS A 1 312 ? 23.398 40.481 -4.983 1.00 86.88 312 LYS A O 1
ATOM 2302 N N . TYR A 1 313 ? 23.776 40.168 -7.183 1.00 90.38 313 TYR A N 1
ATOM 2303 C CA . TYR A 1 313 ? 22.450 40.579 -7.671 1.00 90.38 313 TYR A CA 1
ATOM 2304 C C . TYR A 1 313 ? 21.367 39.491 -7.552 1.00 90.38 313 TYR A C 1
ATOM 2306 O O . TYR A 1 313 ? 21.658 38.305 -7.386 1.00 90.38 313 TYR A O 1
ATOM 2314 N N . LEU A 1 314 ? 20.099 39.880 -7.653 1.00 90.75 314 LEU A N 1
ATOM 2315 C CA . LEU A 1 314 ? 18.924 39.009 -7.760 1.00 90.75 314 LEU A CA 1
ATOM 2316 C C . LEU A 1 314 ? 18.334 39.051 -9.184 1.00 90.75 314 LEU A C 1
ATOM 2318 O O . LEU A 1 314 ? 18.643 39.938 -9.977 1.00 90.75 314 LEU A O 1
ATOM 2322 N N . MET A 1 315 ? 17.423 38.124 -9.501 1.00 93.56 315 MET A N 1
ATOM 2323 C CA . MET A 1 315 ? 16.652 38.149 -10.759 1.00 93.56 315 MET A CA 1
ATOM 2324 C C . MET A 1 315 ? 15.830 39.445 -10.910 1.00 93.56 315 MET A C 1
ATOM 2326 O O . MET A 1 315 ? 15.619 39.923 -12.019 1.00 93.56 315 MET A O 1
ATOM 2330 N N . ASP A 1 316 ? 15.416 40.039 -9.788 1.00 89.50 316 ASP A N 1
ATOM 2331 C CA . ASP A 1 316 ? 14.769 41.355 -9.723 1.00 89.50 316 ASP A CA 1
ATOM 2332 C C . ASP A 1 316 ? 15.638 42.463 -10.355 1.00 89.50 316 ASP A C 1
ATOM 2334 O O . ASP A 1 316 ? 15.161 43.247 -11.175 1.00 89.50 316 ASP A O 1
ATOM 2338 N N . ASP A 1 317 ? 16.938 42.473 -10.053 1.00 90.75 317 ASP A N 1
ATOM 2339 C CA . ASP A 1 317 ? 17.874 43.463 -10.592 1.00 90.75 317 ASP A CA 1
ATOM 2340 C C . ASP A 1 317 ? 18.089 43.250 -12.105 1.00 90.75 317 ASP A C 1
ATOM 2342 O O . ASP A 1 317 ? 18.108 44.209 -12.876 1.00 90.75 317 ASP A O 1
ATOM 2346 N N . LEU A 1 318 ? 18.143 41.990 -12.566 1.00 92.50 318 LEU A N 1
ATOM 2347 C CA . LEU A 1 318 ? 18.182 41.672 -14.000 1.00 92.50 318 LEU A CA 1
ATOM 2348 C C . LEU A 1 318 ? 16.891 42.104 -14.718 1.00 92.50 318 LEU A C 1
ATOM 2350 O O . LEU A 1 318 ? 16.960 42.649 -15.819 1.00 92.50 318 LEU A O 1
ATOM 2354 N N . CYS A 1 319 ? 15.719 41.919 -14.103 1.00 90.44 319 CYS A N 1
ATOM 2355 C CA . CYS A 1 319 ? 14.439 42.374 -14.654 1.00 90.44 319 CYS A CA 1
ATOM 2356 C C . CYS A 1 319 ? 14.429 43.887 -14.921 1.00 90.44 319 CYS A C 1
ATOM 2358 O O . CYS A 1 319 ? 13.872 44.325 -15.927 1.00 90.44 319 CYS A O 1
ATOM 2360 N N . GLN A 1 320 ? 15.056 44.679 -14.048 1.00 88.00 320 GLN A N 1
ATOM 2361 C CA . GLN A 1 320 ? 15.129 46.139 -14.175 1.00 88.00 320 GLN A CA 1
ATOM 2362 C C . GLN A 1 320 ? 16.096 46.600 -15.281 1.00 88.00 320 GLN A C 1
ATOM 2364 O O . GLN A 1 320 ? 15.915 47.686 -15.826 1.00 88.00 320 GLN A O 1
ATOM 2369 N N . LEU A 1 321 ? 17.086 45.776 -15.646 1.00 89.56 321 LEU A N 1
ATOM 2370 C CA . LEU A 1 321 ? 18.097 46.085 -16.668 1.00 89.56 321 LEU A CA 1
ATOM 2371 C C . LEU A 1 321 ? 17.738 45.613 -18.091 1.00 89.56 321 LEU A C 1
ATOM 2373 O O . LEU A 1 321 ? 18.480 45.905 -19.025 1.00 89.56 321 LEU A O 1
ATOM 2377 N N . GLY A 1 322 ? 16.623 44.896 -18.272 1.00 88.25 322 GLY A N 1
ATOM 2378 C CA . GLY A 1 322 ? 16.186 44.362 -19.575 1.00 88.25 322 GLY A CA 1
ATOM 2379 C C . GLY A 1 322 ? 15.833 42.869 -19.579 1.00 88.25 322 GLY A C 1
ATOM 2380 O O . GLY A 1 322 ? 15.412 42.339 -20.606 1.00 88.25 322 GLY A O 1
ATOM 2381 N N . GLY A 1 323 ? 15.960 42.189 -18.438 1.00 94.19 323 GLY A N 1
ATOM 2382 C CA . GLY A 1 323 ? 15.542 40.801 -18.260 1.00 94.19 323 GLY A CA 1
ATOM 2383 C C . GLY A 1 323 ? 16.395 39.778 -19.013 1.00 94.19 323 GLY A C 1
ATOM 2384 O O . GLY A 1 323 ? 17.459 40.073 -19.559 1.00 94.19 323 GLY A O 1
ATOM 2385 N N . VAL A 1 324 ? 15.902 38.540 -19.050 1.00 96.38 324 VAL A N 1
ATOM 2386 C CA . VAL A 1 324 ? 16.544 37.439 -19.787 1.00 96.38 324 VAL A CA 1
ATOM 2387 C C . VAL A 1 324 ? 16.620 37.684 -21.305 1.00 96.38 324 VAL A C 1
ATOM 2389 O O . VAL A 1 324 ? 17.662 37.350 -21.874 1.00 96.38 324 VAL A O 1
ATOM 2392 N N . PRO A 1 325 ? 15.643 38.334 -21.978 1.00 96.56 325 PRO A N 1
ATOM 2393 C CA . PRO A 1 325 ? 15.778 38.696 -23.389 1.00 96.56 325 PRO A CA 1
ATOM 2394 C C . PRO A 1 325 ? 17.007 39.552 -23.695 1.00 96.56 325 PRO A C 1
ATOM 2396 O O . PRO A 1 325 ? 17.665 39.322 -24.706 1.00 96.56 325 PRO A O 1
ATOM 2399 N N . ALA A 1 326 ? 17.362 40.509 -22.831 1.00 95.31 326 ALA A N 1
ATOM 2400 C CA . ALA A 1 326 ? 18.543 41.341 -23.054 1.00 95.31 326 ALA A CA 1
ATOM 2401 C C . ALA A 1 326 ? 19.841 40.510 -22.995 1.00 95.31 326 ALA A C 1
ATOM 2403 O O . ALA A 1 326 ? 20.714 40.683 -23.843 1.00 95.31 326 ALA A O 1
ATOM 2404 N N . VAL A 1 327 ? 19.929 39.540 -22.071 1.00 96.19 327 VAL A N 1
ATOM 2405 C CA . VAL A 1 327 ? 21.043 38.572 -22.006 1.00 96.19 327 VAL A CA 1
ATOM 2406 C C . VAL A 1 327 ? 21.085 37.706 -23.266 1.00 96.19 327 VAL A C 1
ATOM 2408 O O . VAL A 1 327 ? 22.134 37.592 -23.895 1.00 96.19 327 VAL A O 1
ATOM 2411 N N . LEU A 1 328 ? 19.948 37.127 -23.667 1.00 96.94 328 LEU A N 1
ATOM 2412 C CA . LEU A 1 328 ? 19.843 36.306 -24.878 1.00 96.94 328 LEU A CA 1
ATOM 2413 C C . LEU A 1 328 ? 20.256 37.090 -26.133 1.00 96.94 328 LEU A C 1
ATOM 2415 O O . LEU A 1 328 ? 20.952 36.546 -26.987 1.00 96.94 328 LEU A O 1
ATOM 2419 N N . LYS A 1 329 ? 19.893 38.375 -26.233 1.00 96.06 329 LYS A N 1
ATOM 2420 C CA . LYS A 1 329 ? 20.306 39.233 -27.349 1.00 96.06 329 LYS A CA 1
ATOM 2421 C C . LYS A 1 329 ? 21.816 39.458 -27.377 1.00 96.06 329 LYS A C 1
ATOM 2423 O O . LYS A 1 329 ? 22.408 39.314 -28.444 1.00 96.06 329 LYS A O 1
ATOM 2428 N N . THR A 1 330 ? 22.438 39.756 -26.234 1.00 93.88 330 THR A N 1
ATOM 2429 C CA . THR A 1 330 ? 23.901 39.882 -26.138 1.00 93.88 330 THR A CA 1
ATOM 2430 C C . THR A 1 330 ? 24.587 38.583 -26.568 1.00 93.88 330 THR A C 1
ATOM 2432 O O . THR A 1 330 ? 25.448 38.603 -27.439 1.00 93.88 330 THR A O 1
ATOM 2435 N N . LEU A 1 331 ? 24.161 37.432 -26.038 1.00 94.75 331 LEU A N 1
ATOM 2436 C CA . LEU A 1 331 ? 24.758 36.134 -26.378 1.00 94.75 331 LEU A CA 1
ATOM 2437 C C . LEU A 1 331 ? 24.568 35.746 -27.855 1.00 94.75 331 LEU A C 1
ATOM 2439 O O . LEU A 1 331 ? 25.444 35.108 -28.436 1.00 94.75 331 LEU A O 1
ATOM 2443 N N . LEU A 1 332 ? 23.454 36.144 -28.477 1.00 95.62 332 LEU A N 1
ATOM 2444 C CA . LEU A 1 332 ? 23.225 35.961 -29.911 1.00 95.62 332 LEU A CA 1
ATOM 2445 C C . LEU A 1 332 ? 24.156 36.845 -30.760 1.00 95.62 332 LEU A C 1
ATOM 2447 O O . LEU A 1 332 ? 24.671 36.379 -31.773 1.00 95.62 332 LEU A O 1
ATOM 2451 N N . GLN A 1 333 ? 24.406 38.094 -30.350 1.00 93.75 333 GLN A N 1
ATOM 2452 C CA . GLN A 1 333 ? 25.346 38.994 -31.037 1.00 93.75 333 GLN A CA 1
ATOM 2453 C C . GLN A 1 333 ? 26.802 38.519 -30.936 1.00 93.75 333 GLN A C 1
ATOM 2455 O O . GLN A 1 333 ? 27.547 38.642 -31.904 1.00 93.75 333 GLN A O 1
ATOM 2460 N N . GLU A 1 334 ? 27.178 37.919 -29.807 1.00 91.44 334 GLU A N 1
ATOM 2461 C CA . GLU A 1 334 ? 28.490 37.291 -29.596 1.00 91.44 334 GLU A CA 1
ATOM 2462 C C . GLU A 1 334 ? 28.619 35.896 -30.255 1.00 91.44 334 GLU A C 1
ATOM 2464 O O . GLU A 1 334 ? 29.640 35.225 -30.112 1.00 91.44 334 GLU A O 1
ATOM 2469 N N . GLY A 1 335 ? 27.590 35.422 -30.972 1.00 93.44 335 GLY A N 1
ATOM 2470 C CA . GLY A 1 335 ? 27.617 34.141 -31.690 1.00 93.44 335 GLY A CA 1
ATOM 2471 C C . GLY A 1 335 ? 27.562 32.891 -30.801 1.00 93.44 335 GLY A C 1
ATOM 2472 O O . GLY A 1 335 ? 27.891 31.801 -31.266 1.00 93.44 335 GLY A O 1
ATOM 2473 N N . LEU A 1 336 ? 27.145 33.024 -29.537 1.00 93.06 336 LEU A N 1
ATOM 2474 C CA . LEU A 1 336 ? 27.043 31.917 -28.575 1.00 93.06 336 LEU A CA 1
ATOM 2475 C C . LEU A 1 336 ? 25.695 31.176 -28.622 1.00 93.06 336 LEU A C 1
ATOM 2477 O O . LEU A 1 336 ? 25.560 30.128 -27.992 1.00 93.06 336 LEU A O 1
ATOM 2481 N N . LEU A 1 337 ? 24.702 31.701 -29.349 1.00 96.12 337 LEU A N 1
ATOM 2482 C CA . LEU A 1 337 ? 23.365 31.112 -29.492 1.00 96.12 337 LEU A CA 1
ATOM 2483 C C . LEU A 1 337 ? 22.980 30.913 -30.961 1.00 96.12 337 LEU A C 1
ATOM 2485 O O . LEU A 1 337 ? 23.318 31.718 -31.827 1.00 96.12 337 LEU A O 1
ATOM 2489 N N . THR A 1 338 ? 22.182 29.880 -31.222 1.00 96.19 338 THR A N 1
ATOM 2490 C CA . THR A 1 338 ? 21.536 29.645 -32.519 1.00 96.19 338 THR A CA 1
ATOM 2491 C C . THR A 1 338 ? 20.240 30.450 -32.597 1.00 96.19 338 THR A C 1
ATOM 2493 O O . THR A 1 338 ? 19.290 30.172 -31.864 1.00 96.19 338 THR A O 1
ATOM 2496 N N . GLY A 1 339 ? 20.193 31.451 -33.479 1.00 94.06 339 GLY A N 1
ATOM 2497 C CA . GLY A 1 339 ? 19.057 32.374 -33.606 1.00 94.06 339 GLY A CA 1
ATOM 2498 C C . GLY A 1 339 ? 17.827 31.816 -34.333 1.00 94.06 339 GLY A C 1
ATOM 2499 O O . GLY A 1 339 ? 16.716 32.277 -34.079 1.00 94.06 339 GLY A O 1
ATOM 2500 N N . ASP A 1 340 ? 18.005 30.819 -35.200 1.00 95.19 340 ASP A N 1
ATOM 2501 C CA . ASP A 1 340 ? 16.960 30.350 -36.125 1.00 95.19 340 ASP A CA 1
ATOM 2502 C C . ASP A 1 340 ? 15.959 29.357 -35.501 1.00 95.19 340 ASP A C 1
ATOM 2504 O O . ASP A 1 340 ? 15.016 28.923 -36.163 1.00 95.19 340 ASP A O 1
ATOM 2508 N N . VAL A 1 341 ? 16.125 29.005 -34.219 1.00 95.62 341 VAL A N 1
ATOM 2509 C CA . VAL A 1 341 ? 15.206 28.100 -33.506 1.00 95.62 341 VAL A CA 1
ATOM 2510 C C . VAL A 1 341 ? 13.834 28.754 -33.315 1.00 95.62 341 VAL A C 1
ATOM 2512 O O . VAL A 1 341 ? 13.747 29.911 -32.902 1.00 95.62 341 VAL A O 1
ATOM 2515 N N . LEU A 1 342 ? 12.755 28.025 -33.610 1.00 97.50 342 LEU A N 1
ATOM 2516 C CA . LEU A 1 342 ? 11.381 28.497 -33.407 1.00 97.50 342 LEU A CA 1
ATOM 2517 C C . LEU A 1 342 ? 11.022 28.558 -31.919 1.00 97.50 342 LEU A C 1
ATOM 2519 O O . LEU A 1 342 ? 11.530 27.781 -31.117 1.00 97.50 342 LEU A O 1
ATOM 2523 N N . THR A 1 343 ? 10.099 29.451 -31.559 1.00 98.00 343 THR A N 1
ATOM 2524 C CA . THR A 1 343 ? 9.580 29.580 -30.190 1.00 98.00 343 THR A CA 1
ATOM 2525 C C . THR A 1 343 ? 8.049 29.554 -30.147 1.00 98.00 343 THR A C 1
ATOM 2527 O O . THR A 1 343 ? 7.362 29.640 -31.169 1.00 98.00 343 THR A O 1
ATOM 2530 N N . ALA A 1 344 ? 7.498 29.512 -28.936 1.00 96.06 344 ALA A N 1
ATOM 2531 C CA . ALA A 1 344 ? 6.078 29.575 -28.615 1.00 96.06 344 ALA A CA 1
ATOM 2532 C C . ALA A 1 344 ? 5.382 30.871 -29.089 1.00 96.06 344 ALA A C 1
ATOM 2534 O O . ALA A 1 344 ? 4.156 30.962 -29.028 1.00 96.06 344 ALA A O 1
ATOM 2535 N N . THR A 1 345 ? 6.121 31.867 -29.594 1.00 95.88 345 THR A N 1
ATOM 2536 C CA . THR A 1 345 ? 5.527 33.037 -30.260 1.00 95.88 345 THR A CA 1
ATOM 2537 C C . THR A 1 345 ? 5.175 32.788 -31.733 1.00 95.88 345 THR A C 1
ATOM 2539 O O . THR A 1 345 ? 4.489 33.609 -32.346 1.00 95.88 345 THR A O 1
ATOM 2542 N N . GLY A 1 346 ? 5.631 31.670 -32.314 1.00 94.06 346 GLY A N 1
ATOM 2543 C CA . GLY A 1 346 ? 5.536 31.384 -33.749 1.00 94.06 346 GLY A CA 1
ATOM 2544 C C . GLY A 1 346 ? 6.564 32.138 -34.604 1.00 94.06 346 GLY A C 1
ATOM 2545 O O . GLY A 1 346 ? 6.344 32.288 -35.805 1.00 94.06 346 GLY A O 1
ATOM 2546 N N . ARG A 1 347 ? 7.641 32.635 -33.982 1.00 96.56 347 ARG A N 1
ATOM 2547 C CA . ARG A 1 347 ? 8.793 33.328 -34.591 1.00 96.56 347 ARG A CA 1
ATOM 2548 C C . ARG A 1 347 ? 10.102 32.664 -34.158 1.00 96.56 347 ARG A C 1
ATOM 2550 O O . ARG A 1 347 ? 10.104 31.931 -33.165 1.00 96.56 347 ARG A O 1
ATOM 2557 N N . SER A 1 348 ? 11.208 32.941 -34.844 1.00 97.44 348 SER A N 1
ATOM 2558 C CA . SER A 1 348 ? 12.533 32.487 -34.401 1.00 97.44 348 SER A CA 1
ATOM 2559 C C . SER A 1 348 ? 13.023 33.239 -33.156 1.00 97.44 348 SER A C 1
ATOM 2561 O O . SER A 1 348 ? 12.539 34.327 -32.824 1.00 97.44 348 SER A O 1
ATOM 2563 N N . LEU A 1 349 ? 14.002 32.685 -32.440 1.00 96.88 349 LEU A N 1
ATOM 2564 C CA . LEU A 1 349 ? 14.643 33.358 -31.309 1.00 96.88 349 LEU A CA 1
ATOM 2565 C C . LEU A 1 349 ? 15.239 34.713 -31.737 1.00 96.88 349 LEU A C 1
ATOM 2567 O O . LEU A 1 349 ? 15.013 35.715 -31.064 1.00 96.88 349 LEU A O 1
ATOM 2571 N N . ALA A 1 350 ? 15.907 34.778 -32.891 1.00 96.88 350 ALA A N 1
ATOM 2572 C CA . ALA A 1 350 ? 16.452 36.022 -33.438 1.00 96.88 350 ALA A CA 1
ATOM 2573 C C . ALA A 1 350 ? 15.364 37.072 -33.737 1.00 96.88 350 ALA A C 1
ATOM 2575 O O . ALA A 1 350 ? 15.523 38.239 -33.378 1.00 96.88 350 ALA A O 1
ATOM 2576 N N . GLU A 1 351 ? 14.237 36.667 -34.331 1.00 97.12 351 GLU A N 1
ATOM 2577 C CA . GLU A 1 351 ? 13.099 37.559 -34.604 1.00 97.12 351 GLU A CA 1
ATOM 2578 C C . GLU A 1 351 ? 12.468 38.115 -33.320 1.00 97.12 351 GLU A C 1
ATOM 2580 O O . GLU A 1 351 ? 12.074 39.280 -33.277 1.00 97.12 351 GLU A O 1
ATOM 2585 N N . ASN A 1 352 ? 12.385 37.306 -32.259 1.00 96.19 352 ASN A N 1
ATOM 2586 C CA . ASN A 1 352 ? 11.878 37.747 -30.956 1.00 96.19 352 ASN A CA 1
ATOM 2587 C C . ASN A 1 352 ? 12.833 38.732 -30.251 1.00 96.19 352 ASN A C 1
ATOM 2589 O O . ASN A 1 352 ? 12.379 39.591 -29.500 1.00 96.19 352 ASN A O 1
ATOM 2593 N N . LEU A 1 353 ? 14.143 38.631 -30.498 1.00 96.31 353 LEU A N 1
ATOM 2594 C CA . LEU A 1 353 ? 15.178 39.468 -29.874 1.00 96.31 353 LEU A CA 1
ATOM 2595 C C . LEU A 1 353 ? 15.530 40.731 -30.685 1.00 96.31 353 LEU A C 1
ATOM 2597 O O . LEU A 1 353 ? 16.234 41.613 -30.185 1.00 96.31 353 LEU A O 1
ATOM 2601 N N . ALA A 1 354 ? 15.038 40.860 -31.920 1.00 94.00 354 ALA A N 1
ATOM 2602 C CA . ALA A 1 354 ? 15.377 41.961 -32.825 1.00 94.00 354 ALA A CA 1
ATOM 2603 C C . ALA A 1 354 ? 15.111 43.354 -32.217 1.00 94.00 354 ALA A C 1
ATOM 2605 O O . ALA A 1 354 ? 15.986 44.221 -32.266 1.00 94.00 354 ALA A O 1
ATOM 2606 N N . GLU A 1 355 ? 13.962 43.543 -31.562 1.00 89.62 355 GLU A N 1
ATOM 2607 C CA . GLU A 1 355 ? 13.528 44.826 -30.974 1.00 89.62 355 GLU A CA 1
ATOM 2608 C C . GLU A 1 355 ? 13.872 44.978 -29.478 1.00 89.62 355 GLU A C 1
ATOM 2610 O O . GLU A 1 355 ? 13.733 46.059 -28.911 1.00 89.62 355 GLU A O 1
ATOM 2615 N N . VAL A 1 356 ? 14.373 43.920 -28.831 1.00 92.94 356 VAL A N 1
ATOM 2616 C CA . VAL A 1 356 ? 14.758 43.925 -27.409 1.00 92.94 356 VAL A CA 1
ATOM 2617 C C . VAL A 1 356 ? 15.943 44.872 -27.167 1.00 92.94 356 VAL A C 1
ATOM 2619 O O . VAL A 1 356 ? 16.920 44.854 -27.915 1.00 92.94 356 VAL A O 1
ATOM 2622 N N . ALA A 1 357 ? 15.895 45.696 -26.119 1.00 89.81 357 ALA A N 1
ATOM 2623 C CA . ALA A 1 357 ? 17.035 46.529 -25.732 1.00 89.81 357 ALA A CA 1
ATOM 2624 C C . ALA A 1 357 ? 18.190 45.673 -25.173 1.00 89.81 357 ALA A C 1
ATOM 2626 O O . ALA A 1 357 ? 17.956 44.693 -24.468 1.00 89.81 357 ALA A O 1
ATOM 2627 N N . LEU A 1 358 ? 19.435 46.050 -25.474 1.00 89.44 358 LEU A N 1
ATOM 2628 C CA . LEU A 1 358 ? 20.609 45.469 -24.816 1.00 89.44 358 LEU A CA 1
ATOM 2629 C C . LEU A 1 358 ? 20.708 45.952 -23.362 1.00 89.44 358 LEU A C 1
ATOM 2631 O O . LEU A 1 358 ? 20.188 47.010 -23.008 1.00 89.44 358 LEU A O 1
ATOM 2635 N N . LEU A 1 359 ? 21.437 45.192 -22.546 1.00 83.06 359 LEU A N 1
ATOM 2636 C CA . LEU A 1 359 ? 21.899 45.639 -21.232 1.00 83.06 359 LEU A CA 1
ATOM 2637 C C . LEU A 1 359 ? 22.771 46.897 -21.418 1.00 83.06 359 LEU A C 1
ATOM 2639 O O . LEU A 1 359 ? 23.729 46.865 -22.189 1.00 83.06 359 LEU A O 1
ATOM 2643 N N . GLY A 1 360 ? 22.430 48.003 -20.749 1.00 77.81 360 GLY A N 1
ATOM 2644 C CA . GLY A 1 360 ? 23.131 49.286 -20.920 1.00 77.81 360 GLY A CA 1
ATOM 2645 C C . GLY A 1 360 ? 24.591 49.242 -20.452 1.00 77.81 360 GLY A C 1
ATOM 2646 O O . GLY A 1 360 ? 24.894 48.570 -19.477 1.00 77.81 360 GLY A O 1
ATOM 2647 N N . GLU A 1 361 ? 25.492 49.977 -21.111 1.00 75.62 361 GLU A N 1
ATOM 2648 C CA . GLU A 1 361 ? 26.957 49.818 -20.966 1.00 75.62 361 GLU A CA 1
ATOM 2649 C C . GLU A 1 361 ? 27.520 50.025 -19.542 1.00 75.62 361 GLU A C 1
ATOM 2651 O O . GLU A 1 361 ? 28.588 49.506 -19.229 1.00 75.62 361 GLU A O 1
ATOM 2656 N N . GLU A 1 362 ? 26.816 50.749 -18.665 1.00 79.62 362 GLU A N 1
ATOM 2657 C CA . GLU A 1 362 ? 27.263 51.051 -17.291 1.00 79.62 362 GLU A CA 1
ATOM 2658 C C . GLU A 1 362 ? 26.968 49.937 -16.262 1.00 79.62 362 GLU A C 1
ATOM 2660 O O . GLU A 1 362 ? 27.383 50.037 -15.106 1.00 79.62 362 GLU A O 1
ATOM 2665 N N . GLN A 1 363 ? 26.243 48.878 -16.640 1.00 87.75 363 GLN A N 1
ATOM 2666 C CA . GLN A 1 363 ? 25.905 47.773 -15.732 1.00 87.75 363 GLN A CA 1
ATOM 2667 C C . GLN A 1 363 ? 27.079 46.803 -15.514 1.00 87.75 363 GLN A C 1
ATOM 2669 O O . GLN A 1 363 ? 27.830 46.501 -16.439 1.00 87.75 363 GLN A O 1
ATOM 2674 N N . ASP A 1 364 ? 27.192 46.234 -14.310 1.00 89.31 364 ASP A N 1
ATOM 2675 C CA . ASP A 1 364 ? 28.202 45.216 -13.977 1.00 89.31 364 ASP A CA 1
ATOM 2676 C C . ASP A 1 364 ? 27.607 43.869 -13.510 1.00 89.31 364 ASP A C 1
ATOM 2678 O O . ASP A 1 364 ? 28.330 43.034 -12.959 1.00 89.31 364 ASP A O 1
ATOM 2682 N N . LEU A 1 365 ? 26.307 43.646 -13.765 1.00 92.56 365 LEU A N 1
ATOM 2683 C CA . LEU A 1 365 ? 25.596 42.392 -13.496 1.00 92.56 365 LEU A CA 1
ATOM 2684 C C . LEU A 1 365 ? 26.011 41.299 -14.481 1.00 92.56 365 LEU A C 1
ATOM 2686 O O . LEU A 1 365 ? 26.334 40.202 -14.044 1.00 92.56 365 LEU A O 1
ATOM 2690 N N . LEU A 1 366 ? 26.022 41.571 -15.787 1.00 93.19 366 LEU A N 1
ATOM 2691 C CA . LEU A 1 366 ? 26.531 40.666 -16.818 1.00 93.19 366 LEU A CA 1
ATOM 2692 C C . LEU A 1 366 ? 27.889 41.175 -17.307 1.00 93.19 366 LEU A C 1
ATOM 2694 O O . LEU A 1 366 ? 27.971 42.228 -17.938 1.00 93.19 366 LEU A O 1
ATOM 2698 N N . ARG A 1 367 ? 28.958 40.432 -17.027 1.00 91.25 367 ARG A N 1
ATOM 2699 C CA . ARG A 1 367 ? 30.307 40.772 -17.490 1.00 91.25 367 ARG A CA 1
ATOM 2700 C C . ARG A 1 367 ? 30.471 40.562 -19.004 1.00 91.25 367 ARG A C 1
ATOM 2702 O O . ARG A 1 367 ? 29.869 39.640 -19.549 1.00 91.25 367 ARG A O 1
ATOM 2709 N N . PRO A 1 368 ? 31.306 41.367 -19.690 1.00 89.69 368 PRO A N 1
ATOM 2710 C CA . PRO A 1 368 ? 31.642 41.130 -21.092 1.00 89.69 368 PRO A CA 1
ATOM 2711 C C . PRO A 1 368 ? 32.530 39.885 -21.242 1.00 89.69 368 PRO A C 1
ATOM 2713 O O . PRO A 1 368 ? 33.287 39.544 -20.330 1.00 89.69 368 PRO A O 1
ATOM 2716 N N . LEU A 1 369 ? 32.515 39.252 -22.422 1.00 88.50 369 LEU A N 1
ATOM 2717 C CA . LEU A 1 369 ? 33.339 38.067 -22.724 1.00 88.50 369 LEU A CA 1
ATOM 2718 C C . LEU A 1 369 ? 34.852 38.304 -22.585 1.00 88.50 369 LEU A C 1
ATOM 2720 O O . LEU A 1 369 ? 35.606 37.362 -22.364 1.00 88.50 369 LEU A O 1
ATOM 2724 N N . SER A 1 370 ? 35.301 39.557 -22.677 1.00 90.38 370 SER A N 1
ATOM 2725 C CA . SER A 1 370 ? 36.696 39.955 -22.460 1.00 90.38 370 SER A CA 1
ATOM 2726 C C . SER A 1 370 ? 37.126 39.972 -20.986 1.00 90.38 370 SER A C 1
ATOM 2728 O O . SER A 1 370 ? 38.322 40.057 -20.709 1.00 90.38 370 SER A O 1
ATOM 2730 N N . ASN A 1 371 ? 36.184 39.911 -20.037 1.00 91.19 371 ASN A N 1
ATOM 2731 C CA . ASN A 1 371 ? 36.446 39.947 -18.594 1.00 91.19 371 ASN A CA 1
ATOM 2732 C C . ASN A 1 371 ? 35.414 39.105 -17.804 1.00 91.19 371 ASN A C 1
ATOM 2734 O O . ASN A 1 371 ? 34.673 39.662 -16.984 1.00 91.19 371 ASN A O 1
ATOM 2738 N N . PRO A 1 372 ? 35.315 37.787 -18.068 1.00 92.62 372 PRO A N 1
ATOM 2739 C CA . PRO A 1 372 ? 34.330 36.913 -17.437 1.00 92.62 372 PRO A CA 1
ATOM 2740 C C . PRO A 1 372 ? 34.640 36.691 -15.949 1.00 92.62 372 PRO A C 1
ATOM 2742 O O . PRO A 1 372 ? 35.773 36.867 -15.501 1.00 92.62 372 PRO A O 1
ATOM 2745 N N . ILE A 1 373 ? 33.649 36.239 -15.174 1.00 90.62 373 ILE A N 1
ATOM 2746 C CA . ILE A 1 373 ? 33.855 35.838 -13.769 1.00 90.62 373 ILE A CA 1
ATOM 2747 C C . ILE A 1 373 ? 34.693 34.552 -13.709 1.00 90.62 373 ILE A C 1
ATOM 2749 O O . ILE A 1 373 ? 35.566 34.412 -12.854 1.00 90.62 373 ILE A O 1
ATOM 2753 N N . LYS A 1 374 ? 34.435 33.625 -14.638 1.00 89.69 374 LYS A N 1
ATOM 2754 C CA . LYS A 1 374 ? 35.195 32.390 -14.863 1.00 89.69 374 LYS A CA 1
ATOM 2755 C C . LYS A 1 374 ? 35.167 32.084 -16.364 1.00 89.69 374 LYS A C 1
ATOM 2757 O O . LYS A 1 374 ? 34.121 32.240 -16.991 1.00 89.69 374 LYS A O 1
ATOM 2762 N N . ALA A 1 375 ? 36.313 31.722 -16.944 1.00 89.31 375 ALA A N 1
ATOM 2763 C CA . ALA A 1 375 ? 36.470 31.564 -18.398 1.00 89.31 375 ALA A CA 1
ATOM 2764 C C . ALA A 1 375 ? 35.658 30.389 -18.978 1.00 89.31 375 ALA A C 1
ATOM 2766 O O . ALA A 1 375 ? 35.239 30.432 -20.129 1.00 89.31 375 ALA A O 1
ATOM 2767 N N . ASP A 1 376 ? 35.417 29.379 -18.152 1.00 89.19 376 ASP A N 1
ATOM 2768 C CA . ASP A 1 376 ? 34.611 28.187 -18.390 1.00 89.19 376 ASP A CA 1
ATOM 2769 C C . ASP A 1 376 ? 33.473 28.100 -17.351 1.00 89.19 376 ASP A C 1
ATOM 2771 O O . ASP A 1 376 ? 33.513 28.730 -16.284 1.00 89.19 376 ASP A O 1
ATOM 2775 N N . GLY A 1 377 ? 32.451 27.301 -17.638 1.00 87.88 377 GLY A N 1
ATOM 2776 C CA . GLY A 1 377 ? 31.222 27.246 -16.855 1.00 87.88 377 GLY A CA 1
ATOM 2777 C C . GLY A 1 377 ? 31.416 26.718 -15.430 1.00 87.88 377 GLY A C 1
ATOM 2778 O O . GLY A 1 377 ? 32.383 26.030 -15.087 1.00 87.88 377 GLY A O 1
ATOM 2779 N N . HIS A 1 378 ? 30.482 27.053 -14.542 1.00 88.25 378 HIS A N 1
ATOM 2780 C CA . HIS A 1 378 ? 30.534 26.634 -13.136 1.00 88.25 378 HIS A CA 1
ATOM 2781 C C . HIS A 1 378 ? 30.026 25.209 -12.896 1.00 88.25 378 HIS A C 1
ATOM 2783 O O . HIS A 1 378 ? 30.314 24.649 -11.841 1.00 88.25 378 HIS A O 1
ATOM 2789 N N . ILE A 1 379 ? 29.255 24.627 -13.820 1.00 91.62 379 ILE A N 1
ATOM 2790 C CA . ILE A 1 379 ? 28.812 23.227 -13.730 1.00 91.62 379 ILE A CA 1
ATOM 2791 C C . ILE A 1 379 ? 29.931 22.347 -14.277 1.00 91.62 379 ILE A C 1
ATOM 2793 O O . ILE A 1 379 ? 30.295 22.469 -15.440 1.00 91.62 379 ILE A O 1
ATOM 2797 N N . GLN A 1 380 ? 30.465 21.464 -13.444 1.00 91.88 380 GLN A N 1
ATOM 2798 C CA . GLN A 1 380 ? 31.576 20.583 -13.798 1.00 91.88 380 GLN A CA 1
ATOM 2799 C C . GLN A 1 380 ? 31.160 19.131 -13.559 1.00 91.88 380 GLN A C 1
ATOM 2801 O O . GLN A 1 380 ? 30.538 18.817 -12.542 1.00 91.88 380 GLN A O 1
ATOM 2806 N N . ILE A 1 381 ? 31.458 18.247 -14.503 1.00 94.19 381 ILE A N 1
ATOM 2807 C CA . ILE A 1 381 ? 31.089 16.833 -14.467 1.00 94.19 381 ILE A CA 1
ATOM 2808 C C . ILE A 1 381 ? 32.325 16.020 -14.098 1.00 94.19 381 ILE A C 1
ATOM 2810 O O . ILE A 1 381 ? 33.287 15.964 -14.858 1.00 94.19 381 ILE A O 1
ATOM 2814 N N . LEU A 1 382 ? 32.285 15.358 -12.945 1.00 94.25 382 LEU A N 1
ATOM 2815 C CA . LEU A 1 382 ? 33.405 14.566 -12.439 1.00 94.25 382 LEU A CA 1
ATOM 2816 C C . LEU A 1 382 ? 33.147 13.073 -12.644 1.00 94.25 382 LEU A C 1
ATOM 2818 O O . LEU A 1 382 ? 32.072 12.579 -12.307 1.00 94.25 382 LEU A O 1
ATOM 2822 N N . TYR A 1 383 ? 34.142 12.348 -13.148 1.00 94.38 383 TYR A N 1
ATOM 2823 C CA . TYR A 1 383 ? 34.122 10.893 -13.326 1.00 94.38 383 TYR A CA 1
ATOM 2824 C C . TYR A 1 383 ? 35.240 10.229 -12.514 1.00 94.38 383 TYR A C 1
ATOM 2826 O O . TYR A 1 383 ? 36.207 10.867 -12.117 1.00 94.38 383 TYR A O 1
ATOM 2834 N N . GLY A 1 384 ? 35.158 8.924 -12.280 1.00 93.12 384 GLY A N 1
ATOM 2835 C CA . GLY A 1 384 ? 36.260 8.170 -11.675 1.00 93.12 384 GLY A CA 1
ATOM 2836 C C . GLY A 1 384 ? 35.783 6.896 -11.001 1.00 93.12 384 GLY A C 1
ATOM 2837 O O . GLY A 1 384 ? 34.626 6.510 -11.157 1.00 93.12 384 GLY A O 1
ATOM 2838 N N . ASN A 1 385 ? 36.654 6.240 -10.231 1.00 93.50 385 ASN A N 1
ATOM 2839 C CA . ASN A 1 385 ? 36.280 5.007 -9.532 1.00 93.50 385 ASN A CA 1
ATOM 2840 C C . ASN A 1 385 ? 35.220 5.244 -8.439 1.00 93.50 385 ASN A C 1
ATOM 2842 O O . ASN A 1 385 ? 34.467 4.324 -8.145 1.00 93.50 385 ASN A O 1
ATOM 2846 N N . LEU A 1 386 ? 35.103 6.462 -7.890 1.00 93.88 386 LEU A N 1
ATOM 2847 C CA . LEU A 1 386 ? 34.050 6.813 -6.930 1.00 93.88 386 LEU A CA 1
ATOM 2848 C C . LEU A 1 386 ? 32.711 7.175 -7.608 1.00 93.88 386 LEU A C 1
ATOM 2850 O O . LEU A 1 386 ? 31.651 6.904 -7.046 1.00 93.88 386 LEU A O 1
ATOM 2854 N N . ALA A 1 387 ? 32.752 7.746 -8.818 1.00 95.00 387 ALA A N 1
ATOM 2855 C CA . ALA A 1 387 ? 31.578 8.168 -9.592 1.00 95.00 387 ALA A CA 1
ATOM 2856 C C . ALA A 1 387 ? 31.654 7.673 -11.057 1.00 95.00 387 ALA A C 1
ATOM 2858 O O . ALA A 1 387 ? 31.846 8.473 -11.978 1.00 95.00 387 ALA A O 1
ATOM 2859 N N . PRO A 1 388 ? 31.532 6.357 -11.319 1.00 92.06 388 PRO A N 1
ATOM 2860 C CA . PRO A 1 388 ? 31.801 5.799 -12.647 1.00 92.06 388 PRO A CA 1
ATOM 2861 C C . PRO A 1 388 ? 30.731 6.133 -13.701 1.00 92.06 388 PRO A C 1
ATOM 2863 O O . PRO A 1 388 ? 31.032 6.093 -14.892 1.00 92.06 388 PRO A O 1
ATOM 2866 N N . LYS A 1 389 ? 29.506 6.508 -13.299 1.00 89.75 389 LYS A N 1
ATOM 2867 C CA . LYS A 1 389 ? 28.495 7.105 -14.202 1.00 89.75 389 LYS A CA 1
ATOM 2868 C C . LYS A 1 389 ? 28.519 8.645 -14.201 1.00 89.75 389 LYS A C 1
ATOM 2870 O O . LYS A 1 389 ? 27.737 9.258 -14.923 1.00 89.75 389 LYS A O 1
ATOM 2875 N N . GLY A 1 390 ? 29.412 9.257 -13.424 1.00 92.75 390 GLY A N 1
ATOM 2876 C CA . GLY A 1 390 ? 29.537 10.701 -13.245 1.00 92.75 390 GLY A CA 1
ATOM 2877 C C . GLY A 1 390 ? 28.936 11.225 -11.934 1.00 92.75 390 GLY A C 1
ATOM 2878 O O . GLY A 1 390 ? 28.123 10.568 -11.279 1.00 92.75 390 GLY A O 1
ATOM 2879 N N . GLY A 1 391 ? 29.355 12.431 -11.564 1.00 93.06 391 GLY A N 1
ATOM 2880 C CA . GLY A 1 391 ? 28.783 13.293 -10.530 1.00 93.06 391 GLY A CA 1
ATOM 2881 C C . GLY A 1 391 ? 28.827 14.753 -10.992 1.00 93.06 391 GLY A C 1
ATOM 2882 O O . GLY A 1 391 ? 29.570 15.094 -11.913 1.00 93.06 391 GLY A O 1
ATOM 2883 N N . VAL A 1 392 ? 28.018 15.620 -10.384 1.00 92.88 392 VAL A N 1
ATOM 2884 C CA . VAL A 1 392 ? 27.862 17.026 -10.791 1.00 92.88 392 VAL A CA 1
ATOM 2885 C C . VAL A 1 392 ? 28.367 17.947 -9.686 1.00 92.88 392 VAL A C 1
ATOM 2887 O O . VAL A 1 392 ? 27.838 17.942 -8.573 1.00 92.88 392 VAL A O 1
ATOM 2890 N N . ALA A 1 393 ? 29.361 18.766 -10.009 1.00 89.44 393 ALA A N 1
ATOM 2891 C CA . ALA A 1 393 ? 29.952 19.760 -9.127 1.00 89.44 393 ALA A CA 1
ATOM 2892 C C . ALA A 1 393 ? 29.570 21.194 -9.529 1.00 89.44 393 ALA A C 1
ATOM 2894 O O . ALA A 1 393 ? 29.304 21.474 -10.702 1.00 89.44 393 ALA A O 1
ATOM 2895 N N . LYS A 1 394 ? 29.576 22.113 -8.554 1.00 86.50 394 LYS A N 1
ATOM 2896 C CA . LYS A 1 394 ? 29.502 23.566 -8.786 1.00 86.50 394 LYS A CA 1
ATOM 2897 C C . LYS A 1 394 ? 30.814 24.217 -8.352 1.00 86.50 394 LYS A C 1
ATOM 2899 O O . LYS A 1 394 ? 31.094 24.266 -7.162 1.00 86.50 394 LYS A O 1
ATOM 2904 N N . ILE A 1 395 ? 31.593 24.711 -9.312 1.00 85.56 395 ILE A N 1
ATOM 2905 C CA . ILE A 1 395 ? 32.921 25.306 -9.108 1.00 85.56 395 ILE A CA 1
ATOM 2906 C C . ILE A 1 395 ? 32.891 26.756 -9.594 1.00 85.56 395 ILE A C 1
ATOM 2908 O O . ILE A 1 395 ? 32.825 27.012 -10.796 1.00 85.56 395 ILE A O 1
ATOM 2912 N N . THR A 1 396 ? 32.917 27.720 -8.674 1.00 76.12 396 THR A N 1
ATOM 2913 C CA . THR A 1 396 ? 32.830 29.154 -9.013 1.00 76.12 396 THR A CA 1
ATOM 2914 C C . THR A 1 396 ? 34.184 29.797 -9.324 1.00 76.12 396 THR A C 1
ATOM 2916 O O . THR A 1 396 ? 34.223 30.942 -9.766 1.00 76.12 396 THR A O 1
ATOM 2919 N N . GLY A 1 397 ? 35.287 29.067 -9.134 1.00 72.94 397 GLY A N 1
ATOM 2920 C CA . GLY A 1 397 ? 36.665 29.526 -9.353 1.00 72.94 397 GLY A CA 1
ATOM 2921 C C . GLY A 1 397 ? 37.318 30.133 -8.105 1.00 72.94 397 GLY A C 1
ATOM 2922 O O . GLY A 1 397 ? 38.495 30.480 -8.137 1.00 72.94 397 GLY A O 1
ATOM 2923 N N . LYS A 1 398 ? 36.577 30.230 -6.995 1.00 71.81 398 LYS A N 1
ATOM 2924 C CA . LYS A 1 398 ? 37.052 30.731 -5.691 1.00 71.81 398 LYS A CA 1
ATOM 2925 C C . LYS A 1 398 ? 37.616 29.615 -4.803 1.00 71.81 398 LYS A C 1
ATOM 2927 O O . LYS A 1 398 ? 38.268 29.897 -3.805 1.00 71.81 398 LYS A O 1
ATOM 2932 N N . GLU A 1 399 ? 37.337 28.364 -5.154 1.00 72.19 399 GLU A N 1
ATOM 2933 C CA . GLU A 1 399 ? 37.607 27.164 -4.362 1.00 72.19 399 GLU A CA 1
ATOM 2934 C C . GLU A 1 399 ? 38.998 26.563 -4.643 1.00 72.19 399 GLU A C 1
ATOM 2936 O O . GLU A 1 399 ? 39.562 25.882 -3.792 1.00 72.19 399 GLU A O 1
ATOM 2941 N N . GLY A 1 400 ? 39.568 26.832 -5.823 1.00 78.88 400 GLY A N 1
ATOM 2942 C CA . GLY A 1 400 ? 40.761 26.158 -6.350 1.00 78.88 400 GLY A CA 1
ATOM 2943 C C . GLY A 1 400 ? 40.418 25.046 -7.352 1.00 78.88 400 GLY A C 1
ATOM 2944 O O . GLY A 1 400 ? 39.254 24.815 -7.668 1.00 78.88 400 GLY A O 1
ATOM 2945 N N . LEU A 1 401 ? 41.441 24.363 -7.881 1.00 84.69 401 LEU A N 1
ATOM 2946 C CA . LEU A 1 401 ? 41.279 23.329 -8.922 1.00 84.69 401 LEU A CA 1
ATOM 2947 C C . LEU A 1 401 ? 41.365 21.885 -8.405 1.00 84.69 401 LEU A C 1
ATOM 2949 O O . LEU A 1 401 ? 40.997 20.964 -9.130 1.00 84.69 401 LEU A O 1
ATOM 2953 N N . ARG A 1 402 ? 41.849 21.669 -7.177 1.00 91.25 402 ARG A N 1
ATOM 2954 C CA . ARG A 1 402 ? 42.007 20.340 -6.575 1.00 91.25 402 ARG A CA 1
ATOM 2955 C C . ARG A 1 402 ? 41.769 20.392 -5.069 1.00 91.25 402 ARG A C 1
ATOM 2957 O O . ARG A 1 402 ? 42.243 21.314 -4.410 1.00 91.25 402 ARG A O 1
ATOM 2964 N N . PHE A 1 403 ? 41.102 19.373 -4.538 1.00 92.81 403 PHE A N 1
ATOM 2965 C CA . PHE A 1 403 ? 40.951 19.118 -3.107 1.00 92.81 403 PHE A CA 1
ATOM 2966 C C . PHE A 1 403 ? 41.269 17.650 -2.819 1.00 92.81 403 PHE A C 1
ATOM 2968 O O . PHE A 1 403 ? 40.851 16.767 -3.563 1.00 92.81 403 PHE A O 1
ATOM 2975 N N . GLU A 1 404 ? 41.994 17.366 -1.743 1.00 95.12 404 GLU A N 1
ATOM 2976 C CA . GLU A 1 404 ? 42.385 16.005 -1.375 1.00 95.12 404 GLU A CA 1
ATOM 2977 C C . GLU A 1 404 ? 42.406 15.871 0.146 1.00 95.12 404 GLU A C 1
ATOM 2979 O O . GLU A 1 404 ? 42.940 16.738 0.838 1.00 95.12 404 GLU A O 1
ATOM 2984 N N . GLY A 1 405 ? 41.783 14.817 0.672 1.00 96.00 405 GLY A N 1
ATOM 2985 C CA . GLY A 1 405 ? 41.592 14.673 2.112 1.00 96.00 405 GLY A CA 1
ATOM 2986 C C . GLY A 1 405 ? 40.983 13.340 2.529 1.00 96.00 405 GLY A C 1
ATOM 2987 O O . GLY A 1 405 ? 40.562 12.531 1.701 1.00 96.00 405 GLY A O 1
ATOM 2988 N N . GLN A 1 406 ? 40.924 13.121 3.842 1.00 97.25 406 GLN A N 1
ATOM 2989 C CA . GLN A 1 406 ? 40.353 11.908 4.430 1.00 97.25 406 GLN A CA 1
ATOM 2990 C C . GLN A 1 406 ? 38.824 11.971 4.517 1.00 97.25 406 GLN A C 1
ATOM 2992 O O . GLN A 1 406 ? 38.253 13.008 4.865 1.00 97.25 406 GLN A O 1
ATOM 2997 N N . ALA A 1 407 ? 38.172 10.841 4.259 1.00 97.00 407 ALA A N 1
ATOM 2998 C CA . ALA A 1 407 ? 36.728 10.695 4.243 1.00 97.00 407 ALA A CA 1
ATOM 2999 C C . ALA A 1 407 ? 36.117 10.760 5.654 1.00 97.00 407 ALA A C 1
ATOM 3001 O O . ALA A 1 407 ? 36.457 9.962 6.532 1.00 97.00 407 ALA A O 1
ATOM 3002 N N . ALA A 1 408 ? 35.165 11.671 5.848 1.00 96.50 408 ALA A N 1
ATOM 3003 C CA . ALA A 1 408 ? 34.235 11.687 6.975 1.00 96.50 408 ALA A CA 1
ATOM 3004 C C . ALA A 1 408 ? 32.869 11.210 6.463 1.00 96.50 408 ALA A C 1
ATOM 3006 O O . ALA A 1 408 ? 32.193 11.934 5.733 1.00 96.50 408 ALA A O 1
ATOM 3007 N N . VAL A 1 409 ? 32.503 9.965 6.772 1.00 95.75 409 VAL A N 1
ATOM 3008 C CA . VAL A 1 409 ? 31.386 9.248 6.133 1.00 95.75 409 VAL A CA 1
ATOM 3009 C C . VAL A 1 409 ? 30.146 9.239 7.024 1.00 95.75 409 VAL A C 1
ATOM 3011 O O . VAL A 1 409 ? 30.235 8.884 8.198 1.00 95.75 409 VAL A O 1
ATOM 3014 N N . PHE A 1 410 ? 28.993 9.573 6.443 1.00 94.88 410 PHE A N 1
ATOM 3015 C CA . PHE A 1 410 ? 27.688 9.605 7.103 1.00 94.88 410 PHE A CA 1
ATOM 3016 C C . PHE A 1 410 ? 26.629 8.913 6.228 1.00 94.88 410 PHE A C 1
ATOM 3018 O O . PHE A 1 410 ? 26.559 9.158 5.019 1.00 94.88 410 PHE A O 1
ATOM 3025 N N . ASP A 1 411 ? 25.779 8.075 6.829 1.00 92.19 411 ASP A N 1
ATOM 3026 C CA . ASP A 1 411 ? 24.731 7.315 6.127 1.00 92.19 411 ASP A CA 1
ATOM 3027 C C . ASP A 1 411 ? 23.402 8.104 6.029 1.00 92.19 411 ASP A C 1
ATOM 3029 O O . ASP A 1 411 ? 22.394 7.578 5.558 1.00 92.19 411 ASP A O 1
ATOM 3033 N N . SER A 1 412 ? 23.361 9.357 6.508 1.00 88.38 412 SER A N 1
ATOM 3034 C CA . SER A 1 412 ? 22.202 10.254 6.376 1.00 88.38 412 SER A CA 1
ATOM 3035 C C . SER A 1 412 ? 22.533 11.735 6.623 1.00 88.38 412 SER A C 1
ATOM 3037 O O . SER A 1 412 ? 23.523 12.079 7.272 1.00 88.38 412 SER A O 1
ATOM 3039 N N . GLU A 1 413 ? 21.638 12.628 6.181 1.00 86.56 413 GLU A N 1
ATOM 3040 C CA . GLU A 1 413 ? 21.692 14.069 6.488 1.00 86.56 413 GLU A CA 1
ATOM 3041 C C . GLU A 1 413 ? 21.656 14.347 8.009 1.00 86.56 413 GLU A C 1
ATOM 3043 O O . GLU A 1 413 ? 22.296 15.276 8.505 1.00 86.56 413 GLU A O 1
ATOM 3048 N N . GLU A 1 414 ? 20.915 13.545 8.778 1.00 84.75 414 GLU A N 1
ATOM 3049 C CA . GLU A 1 414 ? 20.787 13.701 10.233 1.00 84.75 414 GLU A CA 1
ATOM 3050 C C . GLU A 1 414 ? 22.065 13.295 10.980 1.00 84.75 414 GLU A C 1
ATOM 3052 O O . GLU A 1 414 ? 22.451 13.944 11.956 1.00 84.75 414 GLU A O 1
ATOM 3057 N N . GLU A 1 415 ? 22.750 12.247 10.521 1.00 89.56 415 GLU A N 1
ATOM 3058 C CA . GLU A 1 415 ? 24.069 11.871 11.039 1.00 89.56 415 GLU A CA 1
ATOM 3059 C C . GLU A 1 415 ? 25.115 12.953 10.768 1.00 89.56 415 GLU A C 1
ATOM 3061 O O . GLU A 1 415 ? 25.842 13.311 11.693 1.00 89.56 415 GLU A O 1
ATOM 3066 N N . LEU A 1 416 ? 25.143 13.546 9.567 1.00 89.19 416 LEU A N 1
ATOM 3067 C CA . LEU A 1 416 ? 26.052 14.663 9.287 1.00 89.19 416 LEU A CA 1
ATOM 3068 C C . LEU A 1 416 ? 25.737 15.892 10.155 1.00 89.19 416 LEU A C 1
ATOM 3070 O O . LEU A 1 416 ? 26.645 16.480 10.736 1.00 89.19 416 LEU A O 1
ATOM 3074 N N . ASN A 1 417 ? 24.466 16.288 10.277 1.00 84.31 417 ASN A N 1
ATOM 3075 C CA . ASN A 1 417 ? 24.085 17.452 11.090 1.00 84.31 417 ASN A CA 1
ATOM 3076 C C . ASN A 1 417 ? 24.507 17.293 12.568 1.00 84.31 417 ASN A C 1
ATOM 3078 O O . ASN A 1 417 ? 24.958 18.262 13.188 1.00 84.31 417 ASN A O 1
ATOM 3082 N N . ARG A 1 418 ? 24.409 16.074 13.121 1.00 84.19 418 ARG A N 1
ATOM 3083 C CA . ARG A 1 418 ? 24.960 15.741 14.446 1.00 84.19 418 ARG A CA 1
ATOM 3084 C C . ARG A 1 418 ? 26.487 15.777 14.438 1.00 84.19 418 ARG A C 1
ATOM 3086 O O . ARG A 1 418 ? 27.064 16.515 15.222 1.00 84.19 418 ARG A O 1
ATOM 3093 N N . GLY A 1 419 ? 27.136 15.121 13.476 1.00 86.31 419 GLY A N 1
ATOM 3094 C CA . GLY A 1 419 ? 28.597 15.105 13.337 1.00 86.31 419 GLY A CA 1
ATOM 3095 C C . GLY A 1 419 ? 29.251 16.487 13.193 1.00 86.31 419 GLY A C 1
ATOM 3096 O O . GLY A 1 419 ? 30.365 16.682 13.675 1.00 86.31 419 GLY A O 1
ATOM 3097 N N . ILE A 1 420 ? 28.577 17.468 12.586 1.00 83.62 420 ILE A N 1
ATOM 3098 C CA . ILE A 1 420 ? 29.036 18.869 12.562 1.00 83.62 420 ILE A CA 1
ATOM 3099 C C . ILE A 1 420 ? 28.927 19.495 13.960 1.00 83.62 420 ILE A C 1
ATOM 3101 O O . ILE A 1 420 ? 29.868 20.138 14.417 1.00 83.62 420 ILE A O 1
ATOM 3105 N N . SER A 1 421 ? 27.802 19.280 14.648 1.00 78.50 421 SER A N 1
ATOM 3106 C CA . SER A 1 421 ? 27.541 19.818 15.994 1.00 78.50 421 SER A CA 1
ATOM 3107 C C . SER A 1 421 ? 28.476 19.221 17.056 1.00 78.50 421 SER A C 1
ATOM 3109 O O . SER A 1 421 ? 28.935 19.934 17.945 1.00 78.50 421 SER A O 1
ATOM 3111 N N . ASP A 1 422 ? 28.809 17.937 16.918 1.00 84.19 422 ASP A N 1
ATOM 3112 C CA . ASP A 1 422 ? 29.695 17.179 17.808 1.00 84.19 422 ASP A CA 1
ATOM 3113 C C . ASP A 1 422 ? 31.194 17.377 17.476 1.00 84.19 422 ASP A C 1
ATOM 3115 O O . ASP A 1 422 ? 32.064 16.794 18.125 1.00 84.19 422 ASP A O 1
ATOM 3119 N N . GLY A 1 423 ? 31.528 18.179 16.454 1.00 84.69 423 GLY A N 1
ATOM 3120 C CA . GLY A 1 423 ? 32.913 18.457 16.045 1.00 84.69 423 GLY A CA 1
ATOM 3121 C C . GLY A 1 423 ? 33.642 17.282 15.373 1.00 84.69 423 GLY A C 1
ATOM 3122 O O . GLY A 1 423 ? 34.876 17.251 15.338 1.00 84.69 423 GLY A O 1
ATOM 3123 N N . ALA A 1 424 ? 32.903 16.303 14.841 1.00 88.88 424 ALA A N 1
ATOM 3124 C CA . ALA A 1 424 ? 33.459 15.161 14.116 1.00 88.88 424 ALA A CA 1
ATOM 3125 C C . ALA A 1 424 ? 34.008 15.550 12.730 1.00 88.88 424 ALA A C 1
ATOM 3127 O O . ALA A 1 424 ? 34.971 14.936 12.268 1.00 88.88 424 ALA A O 1
ATOM 3128 N N . VAL A 1 425 ? 33.429 16.578 12.095 1.00 91.50 425 VAL A N 1
ATOM 3129 C CA . VAL A 1 425 ? 33.911 17.163 10.831 1.00 91.50 425 VAL A CA 1
ATOM 3130 C C . VAL A 1 425 ? 35.030 18.173 11.105 1.00 91.50 425 VAL A C 1
ATOM 3132 O O . VAL A 1 425 ? 34.869 19.094 11.905 1.00 91.50 425 VAL A O 1
ATOM 3135 N N . LYS A 1 426 ? 36.166 18.018 10.420 1.00 91.81 426 LYS A N 1
ATOM 3136 C CA . LYS A 1 426 ? 37.392 18.810 10.603 1.00 91.81 426 LYS A CA 1
ATOM 3137 C C . LYS A 1 426 ? 37.896 19.375 9.276 1.00 91.81 426 LYS A C 1
ATOM 3139 O O . LYS A 1 426 ? 37.658 18.807 8.215 1.00 91.81 426 LYS A O 1
ATOM 3144 N N . ALA A 1 427 ? 38.641 20.477 9.347 1.00 92.12 427 ALA A N 1
ATOM 3145 C CA . ALA A 1 427 ? 39.343 21.040 8.195 1.00 92.12 427 ALA A CA 1
ATOM 3146 C C . ALA A 1 427 ? 40.290 20.005 7.550 1.00 92.12 427 ALA A C 1
ATOM 3148 O O . ALA A 1 427 ? 40.965 19.258 8.258 1.00 92.12 427 ALA A O 1
ATOM 3149 N N . GLY A 1 428 ? 40.342 19.979 6.217 1.00 91.56 428 GLY A N 1
ATOM 3150 C CA . GLY A 1 428 ? 41.111 19.019 5.418 1.00 91.56 428 GLY A CA 1
ATOM 3151 C C . GLY A 1 428 ? 40.399 17.688 5.136 1.00 91.56 428 GLY A C 1
ATOM 3152 O O . GLY A 1 428 ? 41.022 16.779 4.595 1.00 91.56 428 GLY A O 1
ATOM 3153 N N . GLN A 1 429 ? 39.121 17.537 5.500 1.00 95.50 429 GLN A N 1
ATOM 3154 C CA . GLN A 1 429 ? 38.346 16.319 5.231 1.00 95.50 429 GLN A CA 1
ATOM 3155 C C . GLN A 1 429 ? 37.451 16.424 3.991 1.00 95.50 429 GLN A C 1
ATOM 3157 O O . GLN A 1 429 ? 37.016 17.505 3.588 1.00 95.50 429 GLN A O 1
ATOM 3162 N N . VAL A 1 430 ? 37.130 15.260 3.428 1.00 95.81 430 VAL A N 1
ATOM 3163 C CA . VAL A 1 430 ? 36.093 15.073 2.410 1.00 95.81 430 VAL A CA 1
ATOM 3164 C C . VAL A 1 430 ? 34.870 14.464 3.094 1.00 95.81 430 VAL A C 1
ATOM 3166 O O . VAL A 1 430 ? 34.883 13.308 3.508 1.00 95.81 430 VAL A O 1
ATOM 3169 N N . VAL A 1 431 ? 33.810 15.244 3.259 1.00 95.50 431 VAL A N 1
ATOM 3170 C CA . VAL A 1 431 ? 32.558 14.803 3.879 1.00 95.50 431 VAL A CA 1
ATOM 3171 C C . VAL A 1 431 ? 31.728 14.039 2.849 1.00 95.50 431 VAL A C 1
ATOM 3173 O O . VAL A 1 431 ? 31.341 14.596 1.823 1.00 95.50 431 VAL A O 1
ATOM 3176 N N . VAL A 1 432 ? 31.434 12.771 3.129 1.00 96.38 432 VAL A N 1
ATOM 3177 C CA . VAL A 1 432 ? 30.667 11.876 2.254 1.00 96.38 432 VAL A CA 1
ATOM 3178 C C . VAL A 1 432 ? 29.307 11.597 2.885 1.00 96.38 432 VAL A C 1
ATOM 3180 O O . VAL A 1 432 ? 29.235 11.012 3.964 1.00 96.38 432 VAL A O 1
ATOM 3183 N N . ILE A 1 433 ? 28.232 11.993 2.202 1.00 95.19 433 ILE A N 1
ATOM 3184 C CA . ILE A 1 433 ? 26.843 11.722 2.601 1.00 95.19 433 ILE A CA 1
ATOM 3185 C C . ILE A 1 433 ? 26.254 10.734 1.604 1.00 95.19 433 ILE A C 1
ATOM 3187 O O . ILE A 1 433 ? 26.139 11.052 0.419 1.00 95.19 433 ILE A O 1
ATOM 3191 N N . ARG A 1 434 ? 25.870 9.549 2.063 1.00 93.88 434 ARG A N 1
ATOM 3192 C CA . ARG A 1 434 ? 25.374 8.475 1.192 1.00 93.88 434 ARG A CA 1
ATOM 3193 C C . ARG A 1 434 ? 24.015 7.947 1.636 1.00 93.88 434 ARG A C 1
ATOM 3195 O O . ARG A 1 434 ? 23.560 8.274 2.727 1.00 93.88 434 ARG A O 1
ATOM 3202 N N . TYR A 1 435 ? 23.382 7.140 0.785 1.00 91.19 435 TYR A N 1
ATOM 3203 C CA . TYR A 1 435 ? 21.988 6.699 0.939 1.00 91.19 435 TYR A CA 1
ATOM 3204 C C . TYR A 1 435 ? 20.994 7.869 0.956 1.00 91.19 435 TYR A C 1
ATOM 3206 O O . TYR A 1 435 ? 19.926 7.789 1.555 1.00 91.19 435 TYR A O 1
ATOM 3214 N N . VAL A 1 436 ? 21.319 8.956 0.254 1.00 91.69 436 VAL A N 1
ATOM 3215 C CA . VAL A 1 436 ? 20.425 10.102 0.027 1.00 91.69 436 VAL A CA 1
ATOM 3216 C C . VAL A 1 436 ? 20.160 10.327 -1.467 1.00 91.69 436 VAL A C 1
ATOM 3218 O O . VAL A 1 436 ? 19.629 11.363 -1.862 1.00 91.69 436 VAL A O 1
ATOM 3221 N N . GLY A 1 437 ? 20.471 9.325 -2.296 1.00 88.62 437 GLY A N 1
ATOM 3222 C CA . GLY A 1 437 ? 20.118 9.255 -3.711 1.00 88.62 437 GLY A CA 1
ATOM 3223 C C . GLY A 1 437 ? 18.624 9.001 -3.987 1.00 88.62 437 GLY A C 1
ATOM 3224 O O . GLY A 1 437 ? 17.793 9.017 -3.067 1.00 88.62 437 GLY A O 1
ATOM 3225 N N . PRO A 1 438 ? 18.250 8.801 -5.265 1.00 83.94 438 PRO A N 1
ATOM 3226 C CA . PRO A 1 438 ? 16.869 8.553 -5.685 1.00 83.94 438 PRO A CA 1
ATOM 3227 C C . PRO A 1 438 ? 16.156 7.419 -4.939 1.00 83.94 438 PRO A C 1
ATOM 3229 O O . PRO A 1 438 ? 14.986 7.582 -4.587 1.00 83.94 438 PRO A O 1
ATOM 3232 N N . ARG A 1 439 ? 16.844 6.310 -4.655 1.00 81.19 439 ARG A N 1
ATOM 3233 C CA . ARG A 1 439 ? 16.285 5.133 -3.970 1.00 81.19 439 ARG A CA 1
ATOM 3234 C C . ARG A 1 439 ? 16.689 5.066 -2.499 1.00 81.19 439 ARG A C 1
ATOM 3236 O O . ARG A 1 439 ? 15.875 4.662 -1.673 1.00 81.19 439 ARG A O 1
ATOM 3243 N N . GLY A 1 440 ? 17.903 5.499 -2.157 1.00 79.25 440 GLY A N 1
ATOM 3244 C CA . GLY A 1 440 ? 18.389 5.535 -0.776 1.00 79.25 440 GLY A CA 1
ATOM 3245 C C . GLY A 1 440 ? 17.647 6.543 0.105 1.00 79.25 440 GLY A C 1
ATOM 3246 O O . GLY A 1 440 ? 17.262 6.207 1.223 1.00 79.25 440 GLY A O 1
ATOM 3247 N N . GLY A 1 441 ? 17.399 7.752 -0.418 1.00 80.62 441 GLY A N 1
ATOM 3248 C CA . GLY A 1 441 ? 16.801 8.866 0.326 1.00 80.62 441 GLY A CA 1
ATOM 3249 C C . GLY A 1 441 ? 15.447 8.546 0.976 1.00 80.62 441 GLY A C 1
ATOM 3250 O O . GLY A 1 441 ? 15.303 8.787 2.180 1.00 80.62 441 GLY A O 1
ATOM 3251 N N . PRO A 1 442 ? 14.460 7.996 0.238 1.00 82.06 442 PRO A N 1
ATOM 3252 C CA . PRO A 1 442 ? 14.308 8.052 -1.224 1.00 82.06 442 PRO A CA 1
ATOM 3253 C C . PRO A 1 442 ? 14.003 9.478 -1.726 1.00 82.06 442 PRO A C 1
ATOM 3255 O O . PRO A 1 442 ? 13.908 10.427 -0.945 1.00 82.06 442 PRO A O 1
ATOM 3258 N N . GLY A 1 443 ? 13.842 9.632 -3.041 1.00 82.75 443 GLY A N 1
ATOM 3259 C CA . GLY A 1 443 ? 13.427 10.882 -3.686 1.00 82.75 443 GLY A CA 1
ATOM 3260 C C . GLY A 1 443 ? 14.537 11.921 -3.858 1.00 82.75 443 GLY A C 1
ATOM 3261 O O . GLY A 1 443 ? 14.247 13.067 -4.198 1.00 82.75 443 GLY A O 1
ATOM 3262 N N . MET A 1 444 ? 15.800 11.528 -3.651 1.00 92.31 444 MET A N 1
ATOM 3263 C CA . MET A 1 444 ? 16.988 12.361 -3.864 1.00 92.31 444 MET A CA 1
ATOM 3264 C C . MET A 1 444 ? 16.869 13.760 -3.206 1.00 92.31 444 MET A C 1
ATOM 3266 O O . MET A 1 444 ? 16.825 14.775 -3.916 1.00 92.31 444 MET A O 1
ATOM 3270 N N . PRO A 1 445 ? 16.724 13.848 -1.868 1.00 89.81 445 PRO A N 1
ATOM 3271 C CA . PRO A 1 445 ? 16.514 15.113 -1.164 1.00 89.81 445 PRO A CA 1
ATOM 3272 C C . PRO A 1 445 ? 17.609 16.158 -1.438 1.00 89.81 445 PRO A C 1
ATOM 3274 O O . PRO A 1 445 ? 18.774 15.829 -1.663 1.00 89.81 445 PRO A O 1
ATOM 3277 N N . GLU A 1 446 ? 17.218 17.436 -1.410 1.00 87.19 446 GLU A N 1
ATOM 3278 C CA . GLU A 1 446 ? 18.124 18.578 -1.551 1.00 87.19 446 GLU A CA 1
ATOM 3279 C C . GLU A 1 446 ? 18.542 19.127 -0.184 1.00 87.19 446 GLU A C 1
ATOM 3281 O O . GLU A 1 446 ? 17.748 19.733 0.537 1.00 87.19 446 GLU A O 1
ATOM 3286 N N . MET A 1 447 ? 19.809 18.928 0.160 1.00 85.81 447 MET A N 1
ATOM 3287 C CA . MET A 1 447 ? 20.371 19.272 1.461 1.00 85.81 447 MET A CA 1
ATOM 3288 C C . MET A 1 447 ? 20.939 20.701 1.444 1.00 85.81 447 MET A C 1
ATOM 3290 O O . MET A 1 447 ? 21.937 20.970 0.771 1.00 85.81 447 MET A O 1
ATOM 3294 N N . LEU A 1 448 ? 20.316 21.623 2.191 1.00 77.94 448 LEU A N 1
ATOM 3295 C CA . LEU A 1 448 ? 20.849 22.974 2.470 1.00 77.94 448 LEU A CA 1
ATOM 3296 C C . LEU A 1 448 ? 21.295 23.135 3.931 1.00 77.94 448 LEU A C 1
ATOM 3298 O O . LEU A 1 448 ? 22.242 23.865 4.225 1.00 77.94 448 LEU A O 1
ATOM 3302 N N . LYS A 1 449 ? 20.630 22.443 4.864 1.00 76.50 449 LYS A N 1
ATOM 3303 C CA . LYS A 1 449 ? 20.936 22.531 6.298 1.00 76.50 449 LYS A CA 1
ATOM 3304 C C . LYS A 1 449 ? 22.387 22.137 6.637 1.00 76.50 449 LYS A C 1
ATOM 3306 O O . LYS A 1 449 ? 23.022 22.923 7.342 1.00 76.50 449 LYS A O 1
ATOM 3311 N N . PRO A 1 450 ? 22.968 21.034 6.113 1.00 77.81 450 PRO A N 1
ATOM 3312 C CA . PRO A 1 450 ? 24.347 20.669 6.441 1.00 77.81 450 PRO A CA 1
ATOM 3313 C C . PRO A 1 450 ? 25.366 21.633 5.836 1.00 77.81 450 PRO A C 1
ATOM 3315 O O . PRO A 1 450 ? 26.391 21.914 6.450 1.00 77.81 450 PRO A O 1
ATOM 3318 N N . THR A 1 451 ? 25.083 22.184 4.653 1.00 77.50 451 THR A N 1
ATOM 3319 C CA . THR A 1 451 ? 26.003 23.114 3.991 1.00 77.50 451 THR A CA 1
ATOM 3320 C C . THR A 1 451 ? 26.012 24.471 4.689 1.00 77.50 451 THR A C 1
ATOM 3322 O O . THR A 1 451 ? 27.079 25.019 4.963 1.00 77.50 451 THR A O 1
ATOM 3325 N N . SER A 1 452 ? 24.842 24.950 5.120 1.00 73.56 452 SER A N 1
ATOM 3326 C CA . SER A 1 452 ? 24.719 26.123 5.994 1.00 73.56 452 SER A CA 1
ATOM 3327 C C . SER A 1 452 ? 25.363 25.896 7.369 1.00 73.56 452 SER A C 1
ATOM 3329 O O . SER A 1 452 ? 25.974 26.816 7.909 1.00 73.56 452 SER A O 1
ATOM 3331 N N . ALA A 1 453 ? 25.300 24.680 7.923 1.00 76.50 453 ALA A N 1
ATOM 3332 C CA . ALA A 1 453 ? 25.983 24.330 9.170 1.00 76.50 453 ALA A CA 1
ATOM 3333 C C . ALA A 1 453 ? 27.518 24.293 9.018 1.00 76.50 453 ALA A C 1
ATOM 3335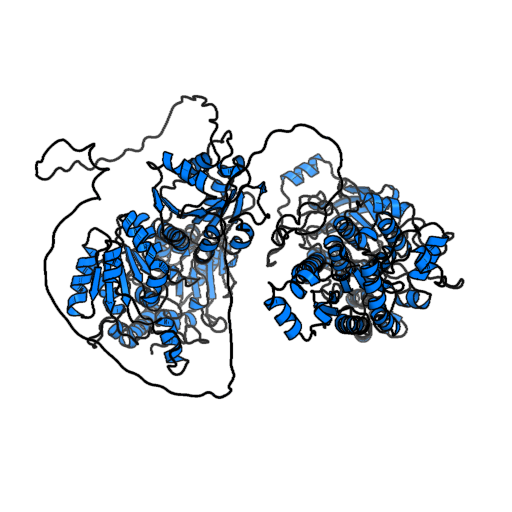 O O . ALA A 1 453 ? 28.219 24.799 9.888 1.00 76.50 453 ALA A O 1
ATOM 3336 N N . ILE A 1 454 ? 28.056 23.791 7.900 1.00 79.62 454 ILE A N 1
ATOM 3337 C CA . ILE A 1 454 ? 29.502 23.810 7.591 1.00 79.62 454 ILE A CA 1
ATOM 3338 C C . ILE A 1 454 ? 30.022 25.245 7.396 1.00 79.62 454 ILE A C 1
ATOM 3340 O O . ILE A 1 454 ? 31.070 25.607 7.939 1.00 79.62 454 ILE A O 1
ATOM 3344 N N . MET A 1 455 ? 29.266 26.097 6.696 1.00 75.75 455 MET A N 1
ATOM 3345 C CA . MET A 1 455 ? 29.548 27.538 6.616 1.00 75.75 455 MET A CA 1
ATOM 3346 C C . MET A 1 455 ? 29.490 28.184 8.013 1.00 75.75 455 MET A C 1
ATOM 3348 O O . MET A 1 455 ? 30.402 28.912 8.407 1.00 75.75 455 MET A O 1
ATOM 3352 N N . GLY A 1 456 ? 28.467 27.841 8.804 1.00 69.75 456 GLY A N 1
ATOM 3353 C CA . GLY A 1 456 ? 28.294 28.239 10.204 1.00 69.75 456 GLY A CA 1
ATOM 3354 C C . GLY A 1 456 ? 29.363 27.705 11.168 1.00 69.75 456 GLY A C 1
ATOM 3355 O O . GLY A 1 456 ? 29.544 28.282 12.234 1.00 69.75 456 GLY A O 1
ATOM 3356 N N . ALA A 1 457 ? 30.127 26.680 10.790 1.00 72.81 457 ALA A N 1
ATOM 3357 C CA . ALA A 1 457 ? 31.288 26.188 11.534 1.00 72.81 457 ALA A CA 1
ATOM 3358 C C . ALA A 1 457 ? 32.609 26.866 11.111 1.00 72.81 457 ALA A C 1
ATOM 3360 O O . ALA A 1 457 ? 33.657 26.603 11.697 1.00 72.81 457 ALA A O 1
ATOM 3361 N N . GLY A 1 458 ? 32.592 27.732 10.088 1.00 77.00 458 GLY A N 1
ATOM 3362 C CA . GLY A 1 458 ? 33.808 28.316 9.513 1.00 77.00 458 GLY A CA 1
ATOM 3363 C C . GLY A 1 458 ? 34.664 27.299 8.746 1.00 77.00 458 GLY A C 1
ATOM 3364 O O . GLY A 1 458 ? 35.888 27.451 8.694 1.00 77.00 458 GLY A O 1
ATOM 3365 N N . LEU A 1 459 ? 34.027 26.259 8.192 1.00 82.69 459 LEU A N 1
ATOM 3366 C CA . LEU A 1 459 ? 34.661 25.143 7.482 1.00 82.69 459 LEU A CA 1
ATOM 3367 C C . LEU A 1 459 ? 34.397 25.133 5.963 1.00 82.69 459 LEU A C 1
ATOM 3369 O O . LEU A 1 459 ? 34.951 24.280 5.279 1.00 82.69 459 LEU A O 1
ATOM 3373 N N . GLY A 1 460 ? 33.580 26.046 5.425 1.00 76.12 460 GLY A N 1
ATOM 3374 C CA . GLY A 1 460 ? 33.104 26.003 4.029 1.00 76.12 460 GLY A CA 1
ATOM 3375 C C . GLY A 1 460 ? 34.181 26.023 2.937 1.00 76.12 460 GLY A C 1
ATOM 3376 O O . GLY A 1 460 ? 33.997 25.423 1.886 1.00 76.12 460 GLY A O 1
ATOM 3377 N N . ASP A 1 461 ? 35.323 26.655 3.198 1.00 78.44 461 ASP A N 1
ATOM 3378 C CA . ASP A 1 461 ? 36.510 26.688 2.332 1.00 78.44 461 ASP A CA 1
ATOM 3379 C C . ASP A 1 461 ? 37.549 25.598 2.675 1.00 78.44 461 ASP A C 1
ATOM 3381 O O . ASP A 1 461 ? 38.580 25.483 2.018 1.00 78.44 461 ASP A O 1
ATOM 3385 N N . LYS A 1 462 ? 37.296 24.798 3.719 1.00 87.44 462 LYS A N 1
ATOM 3386 C CA . LYS A 1 462 ? 38.259 23.865 4.335 1.00 87.44 462 LYS A CA 1
ATOM 3387 C C . LYS A 1 462 ? 37.846 22.401 4.247 1.00 87.44 462 LYS A C 1
ATOM 3389 O O . LYS A 1 462 ? 38.622 21.547 4.672 1.00 87.44 462 LYS A O 1
ATOM 3394 N N . VAL A 1 463 ? 36.650 22.096 3.749 1.00 90.81 463 VAL A N 1
ATOM 3395 C CA . VAL A 1 463 ? 36.171 20.726 3.521 1.00 90.81 463 VAL A CA 1
ATOM 3396 C C . VAL A 1 463 ? 35.561 20.607 2.131 1.00 90.81 463 VAL A C 1
ATOM 3398 O O . VAL A 1 463 ? 35.012 21.573 1.604 1.00 90.81 463 VAL A O 1
ATOM 3401 N N . ALA A 1 464 ? 35.620 19.408 1.560 1.00 91.56 464 ALA A N 1
ATOM 3402 C CA . ALA A 1 464 ? 34.816 19.054 0.396 1.00 91.56 464 ALA A CA 1
ATOM 3403 C C . ALA A 1 464 ? 33.570 18.268 0.821 1.00 91.56 464 ALA A C 1
ATOM 3405 O O . ALA A 1 464 ? 33.546 17.649 1.884 1.00 91.56 464 ALA A O 1
ATOM 3406 N N . LEU A 1 465 ? 32.544 18.276 -0.023 1.00 92.50 465 LEU A N 1
ATOM 3407 C CA . LEU A 1 465 ? 31.251 17.634 0.190 1.00 92.50 465 LEU A CA 1
ATOM 3408 C C . LEU A 1 465 ? 30.904 16.763 -1.017 1.00 92.50 465 LEU A C 1
ATOM 3410 O O . LEU A 1 465 ? 30.853 17.257 -2.141 1.00 92.50 465 LEU A O 1
ATOM 3414 N N . ILE A 1 466 ? 30.641 15.478 -0.788 1.00 94.50 466 ILE A N 1
ATOM 3415 C CA . ILE A 1 466 ? 30.310 14.491 -1.823 1.00 94.50 466 ILE A CA 1
ATOM 3416 C C . ILE A 1 466 ? 29.026 13.756 -1.434 1.00 94.50 466 ILE A C 1
ATOM 3418 O O . ILE A 1 466 ? 28.886 13.313 -0.292 1.00 94.50 466 ILE A O 1
ATOM 3422 N N . THR A 1 467 ? 28.090 13.596 -2.372 1.00 95.12 467 THR A N 1
ATOM 3423 C CA . THR A 1 467 ? 26.856 12.840 -2.124 1.00 95.12 467 THR A CA 1
ATOM 3424 C C . THR A 1 467 ? 26.235 12.185 -3.360 1.00 95.12 467 THR A C 1
ATOM 3426 O O . THR A 1 467 ? 26.357 12.683 -4.482 1.00 95.12 467 THR A O 1
ATOM 3429 N N . ASP A 1 468 ? 25.509 11.087 -3.132 1.00 93.88 468 ASP A N 1
ATOM 3430 C CA . ASP A 1 468 ? 24.577 10.494 -4.099 1.00 93.88 468 ASP A CA 1
ATOM 3431 C C . ASP A 1 468 ? 23.236 11.256 -4.193 1.00 93.88 468 ASP A C 1
ATOM 3433 O O . ASP A 1 468 ? 22.502 11.102 -5.170 1.00 93.88 468 ASP A O 1
ATOM 3437 N N . GLY A 1 469 ? 22.939 12.129 -3.224 1.00 92.31 469 GLY A N 1
ATOM 3438 C CA . GLY A 1 469 ? 21.800 13.050 -3.228 1.00 92.31 469 GLY A CA 1
ATOM 3439 C C . GLY A 1 469 ? 22.060 14.373 -3.958 1.00 92.31 469 GLY A C 1
ATOM 3440 O O . GLY A 1 469 ? 22.845 14.449 -4.910 1.00 92.31 469 GLY A O 1
ATOM 3441 N N . ARG A 1 470 ? 21.388 15.445 -3.516 1.00 90.88 470 ARG A N 1
ATOM 3442 C CA . ARG A 1 470 ? 21.528 16.802 -4.078 1.00 90.88 470 ARG A CA 1
ATOM 3443 C C . ARG A 1 470 ? 21.927 17.797 -2.993 1.00 90.88 470 ARG A C 1
ATOM 3445 O O . ARG A 1 470 ? 21.430 17.737 -1.872 1.00 90.88 470 ARG A O 1
ATOM 3452 N N . PHE A 1 471 ? 22.781 18.751 -3.345 1.00 84.44 471 PHE A N 1
ATOM 3453 C CA . PHE A 1 471 ? 23.084 19.911 -2.507 1.00 84.44 471 PHE A CA 1
ATOM 3454 C C . PHE A 1 471 ? 22.363 21.141 -3.039 1.00 84.44 471 PHE A C 1
ATOM 3456 O O . PHE A 1 471 ? 22.254 21.321 -4.253 1.00 84.44 471 PHE A O 1
ATOM 3463 N N . SER A 1 472 ? 21.890 22.000 -2.138 1.00 70.94 472 SER A N 1
ATOM 3464 C CA . SER A 1 472 ? 21.212 23.219 -2.568 1.00 70.94 472 SER A CA 1
ATOM 3465 C C . SER A 1 472 ? 22.194 24.274 -3.071 1.00 70.94 472 SER A C 1
ATOM 3467 O O . SER A 1 472 ? 23.301 24.436 -2.544 1.00 70.94 472 SER A O 1
ATOM 3469 N N . GLY A 1 473 ? 21.766 25.022 -4.092 1.00 57.38 473 GLY A N 1
ATOM 3470 C CA . GLY A 1 473 ? 22.622 25.929 -4.861 1.00 57.38 473 GLY A CA 1
ATOM 3471 C C . GLY A 1 473 ? 23.270 27.064 -4.059 1.00 57.38 473 GLY A C 1
ATOM 3472 O O . GLY A 1 473 ? 24.218 27.663 -4.552 1.00 57.38 473 GLY A O 1
ATOM 3473 N N . GLY A 1 474 ? 22.798 27.348 -2.840 1.00 55.44 474 GLY A N 1
ATOM 3474 C CA . GLY A 1 474 ? 23.344 28.362 -1.927 1.00 55.44 474 GLY A CA 1
ATOM 3475 C C . GLY A 1 474 ? 24.663 28.003 -1.229 1.00 55.44 474 GLY A C 1
ATOM 3476 O O . GLY A 1 474 ? 24.964 28.599 -0.202 1.00 55.44 474 GLY A O 1
ATOM 3477 N N . THR A 1 475 ? 25.419 27.023 -1.729 1.00 60.00 475 THR A N 1
ATOM 3478 C CA . THR A 1 475 ? 26.645 26.532 -1.080 1.00 60.00 475 THR A CA 1
ATOM 3479 C C . THR A 1 475 ? 27.903 27.031 -1.796 1.00 60.00 475 THR A C 1
ATOM 3481 O O . THR A 1 475 ? 27.953 27.037 -3.025 1.00 60.00 475 THR A O 1
ATOM 3484 N N . HIS A 1 476 ? 28.931 27.398 -1.026 1.00 65.06 476 HIS A N 1
ATOM 3485 C CA . HIS A 1 476 ? 30.286 27.686 -1.508 1.00 65.06 476 HIS A CA 1
ATOM 3486 C C . HIS A 1 476 ? 31.244 26.555 -1.096 1.00 65.06 476 HIS A C 1
ATOM 3488 O O . HIS A 1 476 ? 31.058 25.978 -0.025 1.00 65.06 476 HIS A O 1
ATOM 3494 N N . GLY A 1 477 ? 32.260 26.261 -1.915 1.00 73.19 477 GLY A N 1
ATOM 3495 C CA . GLY A 1 477 ? 33.248 25.199 -1.665 1.00 73.19 477 GLY A CA 1
ATOM 3496 C C . GLY A 1 477 ? 33.165 24.041 -2.669 1.00 73.19 477 GLY A C 1
ATOM 3497 O O . GLY A 1 477 ? 32.356 24.062 -3.596 1.00 73.19 477 GLY A O 1
ATOM 3498 N N . PHE A 1 478 ? 34.005 23.015 -2.495 1.00 83.75 478 PHE A N 1
ATOM 3499 C CA . PHE A 1 478 ? 33.991 21.817 -3.345 1.00 83.75 478 PHE A CA 1
ATOM 3500 C C . PHE A 1 478 ? 32.767 20.951 -3.037 1.00 83.75 478 PHE A C 1
ATOM 3502 O O . PHE A 1 478 ? 32.790 20.136 -2.116 1.00 83.75 478 PHE A O 1
ATOM 3509 N N . VAL A 1 479 ? 31.698 21.127 -3.810 1.00 88.38 479 VAL A N 1
ATOM 3510 C CA . VAL A 1 479 ? 30.410 20.455 -3.596 1.00 88.38 479 VAL A CA 1
ATOM 3511 C C . VAL A 1 479 ? 30.061 19.599 -4.808 1.00 88.38 479 VAL A C 1
ATOM 3513 O O . VAL A 1 479 ? 29.824 20.134 -5.891 1.00 88.38 479 VAL A O 1
ATOM 3516 N N . VAL A 1 480 ? 30.000 18.280 -4.613 1.00 91.06 480 VAL A N 1
ATOM 3517 C CA . VAL A 1 480 ? 29.698 17.269 -5.636 1.00 91.06 480 VAL A CA 1
ATOM 3518 C C . VAL A 1 480 ? 28.426 16.516 -5.250 1.00 91.06 480 VAL A C 1
ATOM 3520 O O . VAL A 1 480 ? 28.396 15.791 -4.256 1.00 91.06 480 VAL A O 1
ATOM 3523 N N . GLY A 1 481 ? 27.369 16.684 -6.037 1.00 92.62 481 GLY A N 1
ATOM 3524 C CA . GLY A 1 481 ? 26.135 15.907 -5.925 1.00 92.62 481 GLY A CA 1
ATOM 3525 C C . GLY A 1 481 ? 25.996 14.876 -7.040 1.00 92.62 481 GLY A C 1
ATOM 3526 O O . GLY A 1 481 ? 26.829 14.786 -7.943 1.00 92.62 481 GLY A O 1
ATOM 3527 N N . HIS A 1 482 ? 24.889 14.137 -7.014 1.00 93.38 482 HIS A N 1
ATOM 3528 C CA . HIS A 1 482 ? 24.476 13.218 -8.079 1.00 93.38 482 HIS A CA 1
ATOM 3529 C C . HIS A 1 482 ? 25.481 12.080 -8.355 1.00 93.38 482 HIS A C 1
ATOM 3531 O O . HIS A 1 482 ? 25.472 11.524 -9.456 1.00 93.38 482 HIS A O 1
ATOM 3537 N N . VAL A 1 483 ? 26.353 11.738 -7.396 1.00 95.25 483 VAL A N 1
ATOM 3538 C CA . VAL A 1 483 ? 27.351 10.670 -7.567 1.00 95.25 483 VAL A CA 1
ATOM 3539 C C . VAL A 1 483 ? 26.652 9.365 -7.923 1.00 95.25 483 VAL A C 1
ATOM 3541 O O . VAL A 1 483 ? 25.825 8.862 -7.163 1.00 95.25 483 VAL A O 1
ATOM 3544 N N . SER A 1 484 ? 26.979 8.846 -9.106 1.00 91.69 484 SER A N 1
ATOM 3545 C CA . SER A 1 484 ? 26.263 7.734 -9.721 1.00 91.69 484 SER A CA 1
ATOM 3546 C C . SER A 1 484 ? 27.202 6.568 -10.074 1.00 91.69 484 SER A C 1
ATOM 3548 O O . SER A 1 484 ? 28.274 6.799 -10.646 1.00 91.69 484 SER A O 1
ATOM 3550 N N . PRO A 1 485 ? 26.803 5.300 -9.826 1.00 92.75 485 PRO A N 1
ATOM 3551 C CA . PRO A 1 485 ? 25.567 4.860 -9.158 1.00 92.75 485 PRO A CA 1
ATOM 3552 C C . PRO A 1 485 ? 25.476 5.283 -7.682 1.00 92.75 485 PRO A C 1
ATOM 3554 O O . PRO A 1 485 ? 26.503 5.465 -7.030 1.00 92.75 485 PRO A O 1
ATOM 3557 N N . GLU A 1 486 ? 24.251 5.414 -7.164 1.00 90.94 486 GLU A N 1
ATOM 3558 C CA . GLU A 1 486 ? 24.013 5.758 -5.755 1.00 90.94 486 GLU A CA 1
ATOM 3559 C C . GLU A 1 486 ? 24.411 4.618 -4.800 1.00 90.94 486 GLU A C 1
ATOM 3561 O O . GLU A 1 486 ? 24.556 3.461 -5.214 1.00 90.94 486 GLU A O 1
ATOM 3566 N N . ALA A 1 487 ? 24.551 4.909 -3.503 1.00 91.94 487 ALA A N 1
ATOM 3567 C CA . ALA A 1 487 ? 24.948 3.900 -2.521 1.00 91.94 487 ALA A CA 1
ATOM 3568 C C . ALA A 1 487 ? 23.930 2.759 -2.386 1.00 91.94 487 ALA A C 1
ATOM 3570 O O . ALA A 1 487 ? 24.317 1.611 -2.173 1.00 91.94 487 ALA A O 1
ATOM 3571 N N . PHE A 1 488 ? 22.635 3.054 -2.548 1.00 85.88 488 PHE A N 1
ATOM 3572 C CA . PHE A 1 488 ? 21.570 2.050 -2.483 1.00 85.88 488 PHE A CA 1
ATOM 3573 C C . PHE A 1 488 ? 21.701 0.978 -3.579 1.00 85.88 488 PHE A C 1
ATOM 3575 O O . PHE A 1 488 ? 21.454 -0.200 -3.324 1.00 85.88 488 PHE A O 1
ATOM 3582 N N . ASP A 1 489 ? 22.155 1.370 -4.772 1.00 81.25 489 ASP A N 1
ATOM 3583 C CA . ASP A 1 489 ? 22.397 0.470 -5.906 1.00 81.25 489 ASP A CA 1
ATOM 3584 C C . ASP A 1 489 ? 23.749 -0.269 -5.805 1.00 81.25 489 ASP A C 1
ATOM 3586 O O . ASP A 1 489 ? 24.161 -0.953 -6.742 1.00 81.25 489 ASP A O 1
ATOM 3590 N N . GLY A 1 490 ? 24.463 -0.139 -4.679 1.00 85.19 490 GLY A N 1
ATOM 3591 C CA . GLY A 1 490 ? 25.801 -0.704 -4.494 1.00 85.19 490 GLY A CA 1
ATOM 3592 C C . GLY A 1 490 ? 26.898 0.060 -5.241 1.00 85.19 490 GLY A C 1
ATOM 3593 O O . GLY A 1 490 ? 27.956 -0.507 -5.517 1.00 85.19 490 GLY A O 1
ATOM 3594 N N . GLY A 1 491 ? 26.659 1.332 -5.586 1.00 89.25 491 GLY A N 1
ATOM 3595 C CA . GLY A 1 491 ? 27.665 2.194 -6.201 1.00 89.25 491 GLY A CA 1
ATOM 3596 C C . GLY A 1 491 ? 28.909 2.372 -5.316 1.00 89.25 491 GLY A C 1
ATOM 3597 O O . GLY A 1 491 ? 28.822 2.206 -4.098 1.00 89.25 491 GLY A O 1
ATOM 3598 N N . PRO A 1 492 ? 30.076 2.745 -5.875 1.00 93.06 492 PRO A N 1
ATOM 3599 C CA . PRO A 1 492 ? 31.332 2.821 -5.117 1.00 93.06 492 PRO A CA 1
ATOM 3600 C C . PRO A 1 492 ? 31.288 3.728 -3.877 1.00 93.06 492 PRO A C 1
ATOM 3602 O O . PRO A 1 492 ? 31.969 3.454 -2.892 1.00 93.06 492 PRO A O 1
ATOM 3605 N N . ILE A 1 493 ? 30.424 4.747 -3.867 1.00 94.94 493 ILE A N 1
ATOM 3606 C CA . ILE A 1 493 ? 30.161 5.602 -2.699 1.00 94.94 493 ILE A CA 1
ATOM 3607 C C . ILE A 1 493 ? 29.606 4.830 -1.474 1.00 94.94 493 ILE A C 1
ATOM 3609 O O . ILE A 1 493 ? 29.864 5.214 -0.331 1.00 94.94 493 ILE A O 1
ATOM 3613 N N . ALA A 1 494 ? 28.946 3.680 -1.667 1.00 93.44 494 ALA A N 1
ATOM 3614 C CA . ALA A 1 494 ? 28.552 2.771 -0.580 1.00 93.44 494 ALA A CA 1
ATOM 3615 C C . ALA A 1 494 ? 29.744 2.059 0.095 1.00 93.44 494 ALA A C 1
ATOM 3617 O O . ALA A 1 494 ? 29.591 1.524 1.190 1.00 93.44 494 ALA A O 1
ATOM 3618 N N . LEU A 1 495 ? 30.919 2.047 -0.545 1.00 93.19 495 LEU A N 1
ATOM 3619 C CA . LEU A 1 495 ? 32.111 1.302 -0.118 1.00 93.19 495 LEU A CA 1
ATOM 3620 C C . LEU A 1 495 ? 33.169 2.181 0.563 1.00 93.19 495 LEU A C 1
ATOM 3622 O O . LEU A 1 495 ? 34.205 1.664 0.979 1.00 93.19 495 LEU A O 1
ATOM 3626 N N . VAL A 1 496 ? 32.933 3.492 0.664 1.00 94.62 496 VAL A N 1
ATOM 3627 C CA . VAL A 1 496 ? 33.817 4.419 1.384 1.00 94.62 496 VAL A CA 1
ATOM 3628 C C . VAL A 1 496 ? 33.717 4.147 2.888 1.00 94.62 496 VAL A C 1
ATOM 3630 O O . VAL A 1 496 ? 32.618 4.083 3.446 1.00 94.62 496 VAL A O 1
ATOM 3633 N N . GLU A 1 497 ? 34.850 4.002 3.559 1.00 94.31 497 GLU A N 1
ATOM 3634 C CA . GLU A 1 497 ? 34.949 3.901 5.015 1.00 94.31 497 GLU A CA 1
ATOM 3635 C C . GLU A 1 497 ? 35.610 5.162 5.596 1.00 94.31 497 GLU A C 1
ATOM 3637 O O . GLU A 1 497 ? 36.240 5.959 4.899 1.00 94.31 497 GLU A O 1
ATOM 3642 N N . TRP A 1 498 ? 35.424 5.381 6.899 1.00 95.62 498 TRP A N 1
ATOM 3643 C CA . TRP A 1 498 ? 35.968 6.553 7.579 1.00 95.62 498 TRP A CA 1
ATOM 3644 C C . TRP A 1 498 ? 37.503 6.543 7.544 1.00 95.62 498 TRP A C 1
ATOM 3646 O O . TRP A 1 498 ? 38.129 5.586 7.996 1.00 95.62 498 TRP A O 1
ATOM 3656 N N . GLY A 1 499 ? 38.107 7.631 7.065 1.00 94.06 499 GLY A N 1
ATOM 3657 C CA . GLY A 1 499 ? 39.561 7.773 6.944 1.00 94.06 499 GLY A CA 1
ATOM 3658 C C . GLY A 1 499 ? 40.160 7.367 5.591 1.00 94.06 499 GLY A C 1
ATOM 3659 O O . GLY A 1 499 ? 41.344 7.643 5.385 1.00 94.06 499 GLY A O 1
ATOM 3660 N N . ASP A 1 500 ? 39.379 6.787 4.669 1.00 96.88 500 ASP A N 1
ATOM 3661 C CA . ASP A 1 500 ? 39.809 6.572 3.277 1.00 96.88 500 ASP A CA 1
ATOM 3662 C C . ASP A 1 500 ? 40.226 7.905 2.631 1.00 96.88 500 ASP A C 1
ATOM 3664 O O . ASP A 1 500 ? 39.619 8.942 2.896 1.00 96.88 500 ASP A O 1
ATOM 3668 N N . TRP A 1 501 ? 41.227 7.906 1.751 1.00 97.38 501 TRP A N 1
ATOM 3669 C CA . TRP A 1 501 ? 41.624 9.121 1.032 1.00 97.38 501 TRP A CA 1
ATOM 3670 C C . TRP A 1 501 ? 40.780 9.322 -0.230 1.00 97.38 501 TRP A C 1
ATOM 3672 O O . TRP A 1 501 ? 40.588 8.393 -1.015 1.00 97.38 501 TRP A O 1
ATOM 3682 N N . ILE A 1 502 ? 40.299 10.547 -0.447 1.00 97.56 502 ILE A N 1
ATOM 3683 C CA . ILE A 1 502 ? 39.566 10.946 -1.654 1.00 97.56 502 ILE A CA 1
ATOM 3684 C C . ILE A 1 502 ? 40.219 12.196 -2.248 1.00 97.56 502 ILE A C 1
ATOM 3686 O O . ILE A 1 502 ? 40.483 13.163 -1.531 1.00 97.56 502 ILE A O 1
ATOM 3690 N N . SER A 1 503 ? 40.429 12.195 -3.566 1.00 95.31 503 SER A N 1
ATOM 3691 C CA . SER A 1 503 ? 40.844 13.376 -4.331 1.00 95.31 503 SER A CA 1
ATOM 3692 C C . SER A 1 503 ? 39.772 13.805 -5.332 1.00 95.31 503 SER A C 1
ATOM 3694 O O . SER A 1 503 ? 39.201 12.978 -6.045 1.00 95.31 503 SER A O 1
ATOM 3696 N N . LEU A 1 504 ? 39.554 15.113 -5.405 1.00 93.31 504 LEU A N 1
ATOM 3697 C CA . LEU A 1 504 ? 38.721 15.828 -6.364 1.00 93.31 504 LEU A CA 1
ATOM 3698 C C . LEU A 1 504 ? 39.633 16.725 -7.194 1.00 93.31 504 LEU A C 1
ATOM 3700 O O . LEU A 1 504 ? 40.327 17.568 -6.629 1.00 93.31 504 LEU A O 1
ATOM 3704 N N . ASP A 1 505 ? 39.640 16.565 -8.511 1.00 92.19 505 ASP A N 1
ATOM 3705 C CA . ASP A 1 505 ? 40.532 17.301 -9.405 1.00 92.19 505 ASP A CA 1
ATOM 3706 C C . ASP A 1 505 ? 39.738 17.790 -10.624 1.00 92.19 505 ASP A C 1
ATOM 3708 O O . ASP A 1 505 ? 39.305 17.015 -11.478 1.00 92.19 505 ASP A O 1
ATOM 3712 N N . ILE A 1 506 ? 39.493 19.101 -10.663 1.00 88.81 506 ILE A N 1
ATOM 3713 C CA . ILE A 1 506 ? 38.645 19.746 -11.672 1.00 88.81 506 ILE A CA 1
ATOM 3714 C C . ILE A 1 506 ? 39.380 19.839 -13.011 1.00 88.81 506 ILE A C 1
ATOM 3716 O O . ILE A 1 506 ? 38.752 19.688 -14.048 1.00 88.81 506 ILE A O 1
ATOM 3720 N N . ALA A 1 507 ? 40.707 19.997 -13.013 1.00 86.62 507 ALA A N 1
ATOM 3721 C CA . ALA A 1 507 ? 41.493 20.074 -14.248 1.00 86.62 507 ALA A CA 1
ATOM 3722 C C . ALA A 1 507 ? 41.504 18.750 -15.039 1.00 86.62 507 ALA A C 1
ATOM 3724 O O . ALA A 1 507 ? 41.674 18.752 -16.256 1.00 86.62 507 ALA A O 1
ATOM 3725 N N . THR A 1 508 ? 41.323 17.620 -14.351 1.00 89.19 508 THR A N 1
ATOM 3726 C CA . THR A 1 508 ? 41.227 16.277 -14.951 1.00 89.19 508 THR A CA 1
ATOM 3727 C C . THR A 1 508 ? 39.799 15.725 -14.997 1.00 89.19 508 THR A C 1
ATOM 3729 O O . THR A 1 508 ? 39.609 14.575 -15.395 1.00 89.19 508 THR A O 1
ATOM 3732 N N . HIS A 1 509 ? 38.800 16.516 -14.584 1.00 91.50 509 HIS A N 1
ATOM 3733 C CA . HIS A 1 509 ? 37.404 16.093 -14.412 1.00 91.50 509 HIS A CA 1
ATOM 3734 C C . HIS A 1 509 ? 37.262 14.802 -13.580 1.00 91.50 509 HIS A C 1
ATOM 3736 O O . HIS A 1 509 ? 36.433 13.940 -13.892 1.00 91.50 509 HIS A O 1
ATOM 3742 N N . SER A 1 510 ? 38.082 14.640 -12.532 1.00 93.19 510 SER A N 1
ATOM 3743 C CA . SER A 1 510 ? 38.202 13.379 -11.795 1.00 93.19 510 SER A CA 1
ATOM 3744 C C . SER A 1 510 ? 37.778 13.433 -10.321 1.00 93.19 510 SER A C 1
ATOM 3746 O O . SER A 1 510 ? 37.978 14.416 -9.605 1.00 93.19 510 SER A O 1
ATOM 3748 N N . VAL A 1 511 ? 37.182 12.330 -9.861 1.00 94.56 511 VAL A N 1
ATOM 3749 C CA . VAL A 1 511 ? 36.889 12.039 -8.452 1.00 94.56 511 VAL A CA 1
ATOM 3750 C C . VAL A 1 511 ? 37.342 10.613 -8.125 1.00 94.56 511 VAL A C 1
ATOM 3752 O O . VAL A 1 511 ? 36.796 9.631 -8.638 1.00 94.56 511 VAL A O 1
ATOM 3755 N N . HIS A 1 512 ? 38.376 10.499 -7.291 1.00 95.69 512 HIS A N 1
ATOM 3756 C CA . HIS A 1 512 ? 39.089 9.245 -7.052 1.00 95.69 512 HIS A CA 1
ATOM 3757 C C . HIS A 1 512 ? 39.113 8.863 -5.570 1.00 95.69 512 HIS A C 1
ATOM 3759 O O . HIS A 1 512 ? 39.476 9.673 -4.718 1.00 95.69 512 HIS A O 1
ATOM 3765 N N . LEU A 1 513 ? 38.748 7.614 -5.282 1.00 96.00 513 LEU A N 1
ATOM 3766 C CA . LEU A 1 513 ? 38.873 6.958 -3.983 1.00 96.00 513 LEU A CA 1
ATOM 3767 C C . LEU A 1 513 ? 40.176 6.147 -3.970 1.00 96.00 513 LEU A C 1
ATOM 3769 O O . LEU A 1 513 ? 40.316 5.200 -4.743 1.00 96.00 513 LEU A O 1
ATOM 3773 N N . HIS A 1 514 ? 41.114 6.506 -3.097 1.00 95.50 514 HIS A N 1
ATOM 3774 C CA . HIS A 1 514 ? 42.443 5.891 -2.996 1.00 95.50 514 HIS A CA 1
ATOM 3775 C C . HIS A 1 514 ? 42.396 4.622 -2.138 1.00 95.50 514 HIS A C 1
ATOM 3777 O O . HIS A 1 514 ? 42.880 4.589 -1.006 1.00 95.50 514 HIS A O 1
ATOM 3783 N N . VAL A 1 515 ? 41.756 3.584 -2.674 1.00 92.19 515 VAL A N 1
ATOM 3784 C CA . VAL A 1 515 ? 41.617 2.260 -2.055 1.00 92.19 515 VAL A CA 1
ATOM 3785 C C . VAL A 1 515 ? 41.870 1.199 -3.124 1.00 92.19 515 VAL A C 1
ATOM 3787 O O . VAL A 1 515 ? 41.293 1.272 -4.208 1.00 92.19 515 VAL A O 1
ATOM 3790 N N . ASP A 1 516 ? 42.713 0.208 -2.822 1.00 88.44 516 ASP A N 1
ATOM 3791 C CA . ASP A 1 516 ? 43.028 -0.883 -3.751 1.00 88.44 516 ASP A CA 1
ATOM 3792 C C . ASP A 1 516 ? 41.770 -1.674 -4.149 1.00 88.44 516 ASP A C 1
ATOM 3794 O O . ASP A 1 516 ? 40.945 -2.025 -3.299 1.00 88.44 516 ASP A O 1
ATOM 3798 N N . GLU A 1 517 ? 41.649 -2.035 -5.431 1.00 85.31 517 GLU A N 1
ATOM 3799 C CA . GLU A 1 517 ? 40.452 -2.707 -5.966 1.00 85.31 517 GLU A CA 1
ATOM 3800 C C . GLU A 1 517 ? 40.140 -4.024 -5.229 1.00 85.31 517 GLU A C 1
ATOM 3802 O O . GLU A 1 517 ? 38.980 -4.326 -4.968 1.00 85.31 517 GLU A O 1
ATOM 3807 N N . ALA A 1 518 ? 41.165 -4.761 -4.783 1.00 86.31 518 ALA A N 1
ATOM 3808 C CA . ALA A 1 518 ? 40.994 -5.981 -3.988 1.00 86.31 518 ALA A CA 1
ATOM 3809 C C . ALA A 1 518 ? 40.325 -5.731 -2.617 1.00 86.31 518 ALA A C 1
ATOM 3811 O O . ALA A 1 518 ? 39.578 -6.581 -2.125 1.00 86.31 518 ALA A O 1
ATOM 3812 N N . LEU A 1 519 ? 40.562 -4.567 -2.000 1.00 87.19 519 LEU A N 1
ATOM 3813 C CA . LEU A 1 519 ? 39.892 -4.161 -0.762 1.00 87.19 519 LEU A CA 1
ATOM 3814 C C . LEU A 1 519 ? 38.474 -3.647 -1.052 1.00 87.19 519 LEU A C 1
ATOM 3816 O O . LEU A 1 519 ? 37.552 -3.971 -0.301 1.00 87.19 519 LEU A O 1
ATOM 3820 N N . LEU A 1 520 ? 38.261 -2.937 -2.166 1.00 84.81 520 LEU A N 1
ATOM 3821 C CA . LEU A 1 520 ? 36.914 -2.567 -2.622 1.00 84.81 520 LEU A CA 1
ATOM 3822 C C . LEU A 1 520 ? 36.053 -3.804 -2.912 1.00 84.81 520 LEU A C 1
ATOM 3824 O O . LEU A 1 520 ? 34.914 -3.864 -2.450 1.00 84.81 520 LEU A O 1
ATOM 3828 N N . ASP A 1 521 ? 36.592 -4.827 -3.574 1.00 83.94 521 ASP A N 1
ATOM 3829 C CA . ASP A 1 521 ? 35.916 -6.112 -3.784 1.00 83.94 521 ASP A CA 1
ATOM 3830 C C . ASP A 1 521 ? 35.617 -6.834 -2.469 1.00 83.94 521 ASP A C 1
ATOM 3832 O O . ASP A 1 521 ? 34.513 -7.355 -2.286 1.00 83.94 521 ASP A O 1
ATOM 3836 N N . GLN A 1 522 ? 36.540 -6.808 -1.505 1.00 84.94 522 GLN A N 1
ATOM 3837 C CA . GLN A 1 522 ? 36.267 -7.350 -0.175 1.00 84.94 522 GLN A CA 1
ATOM 3838 C C . GLN A 1 522 ? 35.120 -6.593 0.520 1.00 84.94 522 GLN A C 1
ATOM 3840 O O . GLN A 1 522 ? 34.260 -7.224 1.140 1.00 84.94 522 GLN A O 1
ATOM 3845 N N . ARG A 1 523 ? 35.055 -5.259 0.399 1.00 88.50 523 ARG A N 1
ATOM 3846 C CA . ARG A 1 523 ? 33.939 -4.447 0.918 1.00 88.50 523 ARG A CA 1
ATOM 3847 C C . ARG A 1 523 ? 32.621 -4.751 0.188 1.00 88.50 523 ARG A C 1
ATOM 3849 O O . ARG A 1 523 ? 31.600 -4.908 0.859 1.00 88.50 523 ARG A O 1
ATOM 3856 N N . ARG A 1 524 ? 32.633 -4.946 -1.141 1.00 82.25 524 ARG A N 1
ATOM 3857 C CA . ARG A 1 524 ? 31.464 -5.406 -1.931 1.00 82.25 524 ARG A CA 1
ATOM 3858 C C . ARG A 1 524 ? 30.946 -6.754 -1.418 1.00 82.25 524 ARG A C 1
ATOM 3860 O O . ARG A 1 524 ? 29.751 -6.896 -1.172 1.00 82.25 524 ARG A O 1
ATOM 3867 N N . GLN A 1 525 ? 31.839 -7.721 -1.196 1.00 77.19 525 GLN A N 1
ATOM 3868 C CA . GLN A 1 525 ? 31.493 -9.070 -0.721 1.00 77.19 525 GLN A CA 1
ATOM 3869 C C . GLN A 1 525 ? 30.996 -9.103 0.732 1.00 77.19 525 GLN A C 1
ATOM 3871 O O . GLN A 1 525 ? 30.110 -9.894 1.052 1.00 77.19 525 GLN A O 1
ATOM 3876 N N . ARG A 1 526 ? 31.521 -8.237 1.611 1.00 72.00 526 ARG A N 1
ATOM 3877 C CA . ARG A 1 526 ? 31.039 -8.094 3.001 1.00 72.00 526 ARG A CA 1
ATOM 3878 C C . ARG A 1 526 ? 29.598 -7.586 3.089 1.00 72.00 526 ARG A C 1
ATOM 3880 O O . ARG A 1 526 ? 28.959 -7.793 4.116 1.00 72.00 526 ARG A O 1
ATOM 3887 N N . GLY A 1 527 ? 29.092 -6.964 2.023 1.00 53.75 527 GLY A N 1
ATOM 3888 C CA . GLY A 1 527 ? 27.706 -6.535 1.902 1.00 53.75 527 GLY A CA 1
ATOM 3889 C C . GLY A 1 527 ? 27.381 -5.341 2.793 1.00 53.75 527 GLY A C 1
ATOM 3890 O O . GLY A 1 527 ? 26.892 -5.502 3.913 1.00 53.75 527 GLY A O 1
ATOM 3891 N N . ALA A 1 528 ? 27.556 -4.133 2.254 1.00 50.41 528 ALA A N 1
ATOM 3892 C CA . ALA A 1 528 ? 26.896 -2.949 2.792 1.00 50.41 528 ALA A CA 1
ATOM 3893 C C . ALA A 1 528 ? 25.374 -3.192 2.763 1.00 50.41 528 ALA A C 1
ATOM 3895 O O . ALA A 1 528 ? 24.740 -3.167 1.710 1.00 50.41 528 ALA A O 1
ATOM 3896 N N . SER A 1 529 ? 24.797 -3.542 3.916 1.00 42.22 529 SER A N 1
ATOM 3897 C CA . SER A 1 529 ? 23.370 -3.853 4.014 1.00 42.22 529 SER A CA 1
ATOM 3898 C C . SER A 1 529 ? 22.557 -2.586 3.748 1.00 42.22 529 SER A C 1
ATOM 3900 O O . SER A 1 529 ? 22.789 -1.601 4.451 1.00 42.22 529 SER A O 1
ATOM 3902 N N . PRO A 1 530 ? 21.571 -2.601 2.829 1.00 46.31 530 PRO A N 1
ATOM 3903 C CA . PRO A 1 530 ? 20.657 -1.479 2.657 1.00 46.31 530 PRO A CA 1
ATOM 3904 C C . PRO A 1 530 ? 19.894 -1.230 3.963 1.00 46.31 530 PRO A C 1
ATOM 3906 O O . PRO A 1 530 ? 18.978 -1.974 4.324 1.00 46.31 530 PRO A O 1
ATOM 3909 N N . ARG A 1 531 ? 20.295 -0.196 4.708 1.00 43.75 531 ARG A N 1
ATOM 3910 C CA . ARG A 1 531 ? 19.596 0.247 5.916 1.00 43.75 531 ARG A CA 1
ATOM 3911 C C . ARG A 1 531 ? 18.359 1.036 5.501 1.00 43.75 531 ARG A C 1
ATOM 3913 O O . ARG A 1 531 ? 18.401 2.255 5.376 1.00 43.75 531 ARG A O 1
ATOM 3920 N N . LEU A 1 532 ? 17.247 0.334 5.300 1.00 38.47 532 LEU A N 1
ATOM 3921 C CA . LEU A 1 532 ? 15.940 0.975 5.182 1.00 38.47 532 LEU A CA 1
ATOM 3922 C C . LEU A 1 532 ? 15.615 1.703 6.495 1.00 38.47 532 LEU A C 1
ATOM 3924 O O . LEU A 1 532 ? 15.416 1.073 7.534 1.00 38.47 532 LEU A O 1
ATOM 3928 N N . MET A 1 533 ? 15.563 3.034 6.435 1.00 34.94 533 MET A N 1
ATOM 3929 C CA . MET A 1 533 ? 15.054 3.886 7.512 1.00 34.94 533 MET A CA 1
ATOM 3930 C C . MET A 1 533 ? 13.584 3.526 7.812 1.00 34.94 533 MET A C 1
ATOM 3932 O O . MET A 1 533 ? 12.762 3.578 6.891 1.00 34.94 533 MET A O 1
ATOM 3936 N N . PRO A 1 534 ? 13.207 3.202 9.063 1.00 26.56 534 PRO A N 1
ATOM 3937 C CA . PRO A 1 534 ? 11.810 2.945 9.409 1.00 26.56 534 PRO A CA 1
ATOM 3938 C C . PRO A 1 534 ? 10.951 4.207 9.225 1.00 26.56 534 PRO A C 1
ATOM 3940 O O . PRO A 1 534 ? 11.320 5.274 9.710 1.00 26.56 534 PRO A O 1
ATOM 3943 N N . GLY A 1 535 ? 9.786 4.087 8.572 1.00 29.77 535 GLY A N 1
ATOM 3944 C CA . GLY A 1 535 ? 8.738 5.124 8.606 1.00 29.77 535 GLY A CA 1
ATOM 3945 C C . GLY A 1 535 ? 8.312 5.776 7.282 1.00 29.77 535 GLY A C 1
ATOM 3946 O O . GLY A 1 535 ? 7.519 6.712 7.321 1.00 29.77 535 GLY A O 1
ATOM 3947 N N . ALA A 1 536 ? 8.781 5.319 6.115 1.00 27.86 536 ALA A N 1
ATOM 3948 C CA . ALA A 1 536 ? 8.251 5.784 4.826 1.00 27.86 536 ALA A CA 1
ATOM 3949 C C . ALA A 1 536 ? 7.067 4.913 4.359 1.00 27.86 536 ALA A C 1
ATOM 3951 O O . ALA A 1 536 ? 7.253 3.753 3.995 1.00 27.86 536 ALA A O 1
ATOM 3952 N N . ALA A 1 537 ? 5.858 5.476 4.359 1.00 26.53 537 ALA A N 1
ATOM 3953 C CA . ALA A 1 537 ? 4.681 4.865 3.741 1.00 26.53 537 ALA A CA 1
ATOM 3954 C C . ALA A 1 537 ? 4.606 5.167 2.226 1.00 26.53 537 ALA A C 1
ATOM 3956 O O . ALA A 1 537 ? 5.094 6.200 1.777 1.00 26.53 537 ALA A O 1
ATOM 3957 N N . CYS A 1 538 ? 3.910 4.293 1.488 1.00 26.47 538 CYS A N 1
ATOM 3958 C CA . CYS A 1 538 ? 3.447 4.431 0.092 1.00 26.47 538 CYS A CA 1
ATOM 3959 C C . CYS A 1 538 ? 4.456 4.341 -1.087 1.00 26.47 538 CYS A C 1
ATOM 3961 O O . CYS A 1 538 ? 5.172 5.272 -1.439 1.00 26.47 538 CYS A O 1
ATOM 3963 N N . SER A 1 539 ? 4.354 3.205 -1.793 1.00 26.05 539 SER A N 1
ATOM 3964 C CA . SER A 1 539 ? 4.080 3.089 -3.245 1.00 26.05 539 SER A CA 1
ATOM 3965 C C . SER A 1 539 ? 5.013 3.673 -4.326 1.00 26.05 539 SER A C 1
ATOM 3967 O O . SER A 1 539 ? 4.655 3.558 -5.493 1.00 26.05 539 SER A O 1
ATOM 3969 N N . SER A 1 540 ? 6.187 4.244 -4.033 1.00 30.75 540 SER A N 1
ATOM 3970 C CA . SER A 1 540 ? 7.073 4.820 -5.081 1.00 30.75 540 SER A CA 1
ATOM 3971 C C . SER A 1 540 ? 8.365 4.039 -5.395 1.00 30.75 540 SER A C 1
ATOM 3973 O O . SER A 1 540 ? 9.071 4.368 -6.349 1.00 30.75 540 SER A O 1
ATOM 3975 N N . ASN A 1 541 ? 8.681 2.979 -4.643 1.00 35.88 541 ASN A N 1
ATOM 3976 C CA . ASN A 1 541 ? 10.000 2.317 -4.675 1.00 35.88 541 ASN A CA 1
ATOM 3977 C C . ASN A 1 541 ? 10.318 1.461 -5.926 1.00 35.88 541 ASN A C 1
ATOM 3979 O O . ASN A 1 541 ? 11.405 0.881 -5.997 1.00 35.88 541 ASN A O 1
ATOM 3983 N N . THR A 1 542 ? 9.418 1.374 -6.908 1.00 29.16 542 THR A N 1
ATOM 3984 C CA . THR A 1 542 ? 9.607 0.610 -8.158 1.00 29.16 542 THR A CA 1
ATOM 3985 C C . THR A 1 542 ? 10.000 1.452 -9.377 1.00 29.16 542 THR A C 1
ATOM 3987 O O . THR A 1 542 ? 10.471 0.871 -10.350 1.00 29.16 542 THR A O 1
ATOM 3990 N N . CYS A 1 543 ? 9.864 2.787 -9.349 1.00 30.28 543 CYS A N 1
ATOM 3991 C CA . CYS A 1 543 ? 9.822 3.593 -10.587 1.00 30.28 543 CYS A CA 1
ATOM 3992 C C . CYS A 1 543 ? 10.874 4.715 -10.729 1.00 30.28 543 CYS A C 1
ATOM 3994 O O . CYS A 1 543 ? 10.698 5.591 -11.573 1.00 30.28 543 CYS A O 1
ATOM 3996 N N . VAL A 1 544 ? 11.971 4.723 -9.957 1.00 34.59 544 VAL A N 1
ATOM 3997 C CA . VAL A 1 544 ? 13.032 5.749 -10.103 1.00 34.59 544 VAL A CA 1
ATOM 3998 C C . VAL A 1 544 ? 14.389 5.118 -10.456 1.00 34.59 544 VAL A C 1
ATOM 4000 O O . VAL A 1 544 ? 15.049 4.567 -9.572 1.00 34.59 544 VAL A O 1
ATOM 4003 N N . PRO A 1 545 ? 14.829 5.183 -11.730 1.00 31.03 545 PRO A N 1
ATOM 4004 C CA . PRO A 1 545 ? 16.158 4.732 -12.145 1.00 31.03 545 PRO A CA 1
ATOM 4005 C C . PRO A 1 545 ? 17.294 5.606 -11.588 1.00 31.03 545 PRO A C 1
ATOM 4007 O O . PRO A 1 545 ? 17.131 6.816 -11.413 1.00 31.03 545 PRO A O 1
ATOM 4010 N N . SER A 1 546 ? 18.481 5.010 -11.406 1.00 32.38 546 SER A N 1
ATOM 4011 C CA . SER A 1 546 ? 19.737 5.739 -11.153 1.00 32.38 546 SER A CA 1
ATOM 4012 C C . SER A 1 546 ? 19.949 6.834 -12.204 1.00 32.38 546 SER A C 1
ATOM 4014 O O . SER A 1 546 ? 19.602 6.605 -13.364 1.00 32.38 546 SER A O 1
ATOM 4016 N N . ALA A 1 547 ? 20.570 7.966 -11.852 1.00 29.98 547 ALA A N 1
ATOM 4017 C CA . ALA A 1 547 ? 20.708 9.102 -12.765 1.00 29.98 547 ALA A CA 1
ATOM 4018 C C . ALA A 1 547 ? 21.310 8.708 -14.139 1.00 29.98 547 ALA A C 1
ATOM 4020 O O . ALA A 1 547 ? 22.499 8.428 -14.273 1.00 29.98 547 ALA A O 1
ATOM 4021 N N . MET A 1 548 ? 20.429 8.758 -15.144 1.00 31.47 548 MET A N 1
ATOM 4022 C CA . MET A 1 548 ? 20.591 8.504 -16.583 1.00 31.47 548 MET A CA 1
ATOM 4023 C C . MET A 1 548 ? 20.785 7.078 -17.134 1.00 31.47 548 MET A C 1
ATOM 4025 O O . MET A 1 548 ? 21.517 6.271 -16.554 1.00 31.47 548 MET A O 1
ATOM 4029 N N . PRO A 1 549 ? 20.276 6.833 -18.369 1.00 29.08 549 PRO A N 1
ATOM 4030 C CA . PRO A 1 549 ? 19.172 7.507 -19.083 1.00 29.08 549 PRO A CA 1
ATOM 4031 C C . PRO A 1 549 ? 17.871 6.678 -19.039 1.00 29.08 549 PRO A C 1
ATOM 4033 O O . PRO A 1 549 ? 17.917 5.455 -18.944 1.00 29.08 549 PRO A O 1
ATOM 4036 N N . ALA A 1 550 ? 16.711 7.334 -19.155 1.00 30.84 550 ALA A N 1
ATOM 4037 C CA . ALA A 1 550 ? 15.447 6.642 -19.428 1.00 30.84 550 ALA A CA 1
ATOM 4038 C C . ALA A 1 550 ? 15.444 6.141 -20.884 1.00 30.84 550 ALA A C 1
ATOM 4040 O O . ALA A 1 550 ? 15.803 6.899 -21.792 1.00 30.84 550 ALA A O 1
ATOM 4041 N N . PRO A 1 551 ? 15.080 4.869 -21.103 1.00 32.41 551 PRO A N 1
ATOM 4042 C CA . PRO A 1 551 ? 13.689 4.568 -21.457 1.00 32.41 551 PRO A CA 1
ATOM 4043 C C . PRO A 1 551 ? 13.019 3.555 -20.498 1.00 32.41 551 PRO A C 1
ATOM 4045 O O . PRO A 1 551 ? 13.537 3.264 -19.426 1.00 32.41 551 PRO A O 1
ATOM 4048 N N . ASP A 1 552 ? 11.835 3.068 -20.887 1.00 26.31 552 ASP A N 1
ATOM 4049 C CA . ASP A 1 552 ? 11.066 1.943 -20.312 1.00 26.31 552 ASP A CA 1
ATOM 4050 C C . ASP A 1 552 ? 10.195 2.179 -19.059 1.00 26.31 552 ASP A C 1
ATOM 4052 O O . ASP A 1 552 ? 9.444 1.291 -18.666 1.00 26.31 552 ASP A O 1
ATOM 4056 N N . ALA A 1 553 ? 10.144 3.393 -18.503 1.00 25.52 553 ALA A N 1
ATOM 4057 C CA . ALA A 1 553 ? 9.272 3.704 -17.355 1.00 25.52 553 ALA A CA 1
ATOM 4058 C C . ALA A 1 553 ? 7.776 3.954 -17.688 1.00 25.52 553 ALA A C 1
ATOM 4060 O O . ALA A 1 553 ? 6.989 4.190 -16.776 1.00 25.52 553 ALA A O 1
ATOM 4061 N N . LEU A 1 554 ? 7.363 3.952 -18.966 1.00 31.25 554 LEU A N 1
ATOM 4062 C CA . LEU A 1 554 ? 6.018 4.416 -19.371 1.00 31.25 554 LEU A CA 1
ATOM 4063 C C . LEU A 1 554 ? 5.385 3.609 -20.522 1.00 31.25 554 LEU A C 1
ATOM 4065 O O . LEU A 1 554 ? 4.695 4.151 -21.381 1.00 31.25 554 LEU A O 1
ATOM 4069 N N . ARG A 1 555 ? 5.596 2.285 -20.534 1.00 28.83 555 ARG A N 1
ATOM 4070 C CA . ARG A 1 555 ? 4.899 1.361 -21.454 1.00 28.83 555 ARG A CA 1
ATOM 4071 C C . ARG A 1 555 ? 3.649 0.689 -20.861 1.00 28.83 555 ARG A C 1
ATOM 4073 O O . ARG A 1 555 ? 3.019 -0.092 -21.557 1.00 28.83 555 ARG A O 1
ATOM 4080 N N . ILE A 1 556 ? 3.315 0.973 -19.595 1.00 28.28 556 ILE A N 1
ATOM 4081 C CA . ILE A 1 556 ? 2.366 0.174 -18.786 1.00 28.28 556 ILE A CA 1
ATOM 4082 C C . ILE A 1 556 ? 1.148 0.991 -18.277 1.00 28.28 556 ILE A C 1
ATOM 4084 O O . ILE A 1 556 ? 0.244 0.424 -17.680 1.00 28.28 556 ILE A O 1
ATOM 4088 N N . TRP A 1 557 ? 1.055 2.308 -18.541 1.00 24.25 557 TRP A N 1
ATOM 4089 C CA . TRP A 1 557 ? -0.055 3.143 -18.017 1.00 24.25 557 TRP A CA 1
ATOM 4090 C C . TRP A 1 557 ? -0.774 4.067 -19.023 1.00 24.25 557 TRP A C 1
ATOM 4092 O O . TRP A 1 557 ? -1.644 4.836 -18.626 1.00 24.25 557 TRP A O 1
ATOM 4102 N N . MET A 1 558 ? -0.450 4.003 -20.323 1.00 26.00 558 MET A N 1
ATOM 4103 C CA . MET A 1 558 ? -1.103 4.812 -21.378 1.00 26.00 558 MET A CA 1
ATOM 4104 C C . MET A 1 558 ? -1.486 4.008 -22.631 1.00 26.00 558 MET A C 1
ATOM 4106 O O . MET A 1 558 ? -1.416 4.495 -23.759 1.00 26.00 558 MET A O 1
ATOM 4110 N N . SER A 1 559 ? -1.907 2.762 -22.443 1.00 25.53 559 SER A N 1
ATOM 4111 C CA . SER A 1 559 ? -2.371 1.876 -23.519 1.00 25.53 559 SER A CA 1
ATOM 4112 C C . SER A 1 559 ? -3.892 1.785 -23.661 1.00 25.53 559 SER A C 1
ATOM 4114 O O . SER A 1 559 ? -4.359 1.256 -24.666 1.00 25.53 559 SER A O 1
ATOM 4116 N N . SER A 1 560 ? -4.655 2.375 -22.733 1.00 24.09 560 SER A N 1
ATOM 4117 C CA . SER A 1 560 ? -6.114 2.213 -22.638 1.00 24.09 560 SER A CA 1
ATOM 4118 C C . SER A 1 560 ? -6.976 3.312 -23.275 1.00 24.09 560 SER A C 1
ATOM 4120 O O . SER A 1 560 ? -8.199 3.322 -23.137 1.00 24.09 560 SER A O 1
ATOM 4122 N N . LEU A 1 561 ? -6.371 4.244 -24.023 1.00 23.55 561 LEU A N 1
ATOM 4123 C CA . LEU A 1 561 ? -7.096 5.229 -24.839 1.00 23.55 561 LEU A CA 1
ATOM 4124 C C . LEU A 1 561 ? -6.475 5.331 -26.241 1.00 23.55 561 LEU A C 1
ATOM 4126 O O . LEU A 1 561 ? -5.453 5.979 -26.467 1.00 23.55 561 LEU A O 1
ATOM 4130 N N . GLY A 1 562 ? -7.104 4.649 -27.201 1.00 24.14 562 GLY A N 1
ATOM 4131 C CA . GLY A 1 562 ? -6.550 4.420 -28.535 1.00 24.14 562 GLY A CA 1
ATOM 4132 C C . GLY A 1 562 ? -6.491 5.650 -29.457 1.00 24.14 562 GLY A C 1
ATOM 4133 O O . GLY A 1 562 ? -7.495 6.275 -29.775 1.00 24.14 562 GLY A O 1
ATOM 4134 N N . ARG A 1 563 ? -5.304 5.926 -30.004 1.00 22.48 563 ARG A N 1
ATOM 4135 C CA . ARG A 1 563 ? -4.921 5.517 -31.372 1.00 22.48 563 ARG A CA 1
ATOM 4136 C C . ARG A 1 563 ? -5.910 5.481 -32.552 1.00 22.48 563 ARG A C 1
ATOM 4138 O O . ARG A 1 563 ? -5.656 4.653 -33.421 1.00 22.48 563 ARG A O 1
ATOM 4145 N N . ALA A 1 564 ? -6.948 6.306 -32.675 1.00 22.61 564 ALA A N 1
ATOM 4146 C CA . ALA A 1 564 ? -7.611 6.505 -33.976 1.00 22.61 564 ALA A CA 1
ATOM 4147 C C . ALA A 1 564 ? -7.371 7.923 -34.522 1.00 22.61 564 ALA A C 1
ATOM 4149 O O . ALA A 1 564 ? -7.446 8.894 -33.777 1.00 22.61 564 ALA A O 1
ATOM 4150 N N . VAL A 1 565 ? -7.186 8.021 -35.847 1.00 23.08 565 VAL A N 1
ATOM 4151 C CA . VAL A 1 565 ? -6.984 9.250 -36.651 1.00 23.08 565 VAL A CA 1
ATOM 4152 C C . VAL A 1 565 ? -5.553 9.837 -36.618 1.00 23.08 565 VAL A C 1
ATOM 4154 O O . VAL A 1 565 ? -5.002 10.123 -35.562 1.00 23.08 565 VAL A O 1
ATOM 4157 N N . LEU A 1 566 ? -5.020 10.088 -37.829 1.00 21.27 566 LEU A N 1
ATOM 4158 C CA . LEU A 1 566 ? -3.661 10.552 -38.191 1.00 21.27 566 LEU A CA 1
ATOM 4159 C C . LEU A 1 566 ? -2.556 9.478 -37.986 1.00 21.27 566 LEU A C 1
ATOM 4161 O O . LEU A 1 566 ? -2.286 9.081 -36.857 1.00 21.27 566 LEU A O 1
ATOM 4165 N N . ASP A 1 567 ? -1.897 8.930 -39.017 1.00 22.86 567 ASP A N 1
ATOM 4166 C CA . ASP A 1 567 ? -1.736 9.404 -40.405 1.00 22.86 567 ASP A CA 1
ATOM 4167 C C . ASP A 1 567 ? -2.057 8.366 -41.487 1.00 22.86 567 ASP A C 1
ATOM 4169 O O . ASP A 1 567 ? -1.853 7.162 -41.334 1.00 22.86 567 ASP A O 1
ATOM 4173 N N . GLY A 1 568 ? -2.512 8.874 -42.634 1.00 21.50 568 GLY A N 1
ATOM 4174 C CA . GLY A 1 568 ? -2.506 8.151 -43.898 1.00 21.50 568 GLY A CA 1
ATOM 4175 C C . GLY A 1 568 ? -1.434 8.711 -44.835 1.00 21.50 568 GLY A C 1
ATOM 4176 O O . GLY A 1 568 ? -1.256 9.920 -44.910 1.00 21.50 568 GLY A O 1
ATOM 4177 N N . GLN A 1 569 ? -0.819 7.815 -45.610 1.00 23.67 569 GLN A N 1
ATOM 4178 C CA . GLN A 1 569 ? 0.018 8.085 -46.790 1.00 23.67 569 GLN A CA 1
ATOM 4179 C C . GLN A 1 569 ? 1.391 8.756 -46.580 1.00 23.67 569 GLN A C 1
ATOM 4181 O O . GLN A 1 569 ? 1.556 9.963 -46.711 1.00 23.67 569 GLN A O 1
ATOM 4186 N N . SER A 1 570 ? 2.430 7.920 -46.550 1.00 23.70 570 SER A N 1
ATOM 4187 C CA . SER A 1 570 ? 3.469 7.974 -47.595 1.00 23.70 570 SER A CA 1
ATOM 4188 C C . SER A 1 570 ? 4.052 6.568 -47.809 1.00 23.70 570 SER A C 1
ATOM 4190 O O . SER A 1 570 ? 4.181 5.810 -46.852 1.00 23.70 570 SER A O 1
ATOM 4192 N N . GLY A 1 571 ? 4.313 6.181 -49.065 1.00 23.73 571 GLY A N 1
ATOM 4193 C CA . GLY A 1 571 ? 4.767 4.824 -49.416 1.00 23.73 571 GLY A CA 1
ATOM 4194 C C . GLY A 1 571 ? 4.138 4.266 -50.698 1.00 23.73 571 GLY A C 1
ATOM 4195 O O . GLY A 1 571 ? 3.331 3.341 -50.642 1.00 23.73 571 GLY A O 1
ATOM 4196 N N . MET A 1 572 ? 4.487 4.846 -51.850 1.00 24.27 572 MET A N 1
ATOM 4197 C CA . MET A 1 572 ? 4.308 4.194 -53.156 1.00 24.27 572 MET A CA 1
ATOM 4198 C C . MET A 1 572 ? 5.442 3.180 -53.420 1.00 24.27 572 MET A C 1
ATOM 4200 O O . MET A 1 572 ? 6.484 3.250 -52.776 1.00 24.27 572 MET A O 1
ATOM 4204 N N . ASP A 1 573 ? 5.214 2.312 -54.417 1.00 26.52 573 ASP A N 1
ATOM 4205 C CA . ASP A 1 573 ? 6.119 1.322 -55.046 1.00 26.52 573 ASP A CA 1
ATOM 4206 C C . ASP A 1 573 ? 6.275 -0.022 -54.296 1.00 26.52 573 ASP A C 1
ATOM 4208 O O . ASP A 1 573 ? 6.890 -0.108 -53.242 1.00 26.52 573 ASP A O 1
ATOM 4212 N N . ASN A 1 574 ? 5.757 -1.163 -54.776 1.00 25.38 574 ASN A N 1
ATOM 4213 C CA . ASN A 1 574 ? 5.827 -1.705 -56.145 1.00 25.38 574 ASN A CA 1
ATOM 4214 C C . ASN A 1 574 ? 4.671 -2.714 -56.437 1.00 25.38 574 ASN A C 1
ATOM 4216 O O . ASN A 1 574 ? 4.026 -3.190 -55.501 1.00 25.38 574 ASN A O 1
ATOM 4220 N N . PRO A 1 575 ? 4.392 -3.090 -57.707 1.00 30.42 575 PRO A N 1
ATOM 4221 C CA . PRO A 1 575 ? 3.201 -3.858 -58.087 1.00 30.42 575 PRO A CA 1
ATOM 4222 C C . PRO A 1 575 ? 3.439 -5.368 -58.292 1.00 30.42 575 PRO A C 1
ATOM 4224 O O . PRO A 1 575 ? 4.527 -5.798 -58.673 1.00 30.42 575 PRO A O 1
ATOM 4227 N N . GLY A 1 576 ? 2.364 -6.168 -58.222 1.00 23.56 576 GLY A N 1
ATOM 4228 C CA . GLY A 1 576 ? 2.289 -7.434 -58.968 1.00 23.56 576 GLY A CA 1
ATOM 4229 C C . GLY A 1 576 ? 1.419 -8.548 -58.372 1.00 23.56 576 GLY A C 1
ATOM 4230 O O . GLY A 1 576 ? 1.654 -8.972 -57.250 1.00 23.56 576 GLY A O 1
ATOM 4231 N N . ARG A 1 577 ? 0.537 -9.122 -59.217 1.00 27.64 577 ARG A N 1
ATOM 4232 C CA . ARG A 1 577 ? -0.274 -10.354 -59.010 1.00 27.64 577 ARG A CA 1
ATOM 4233 C C . ARG A 1 577 ? -1.371 -10.223 -57.924 1.00 27.64 577 ARG A C 1
ATOM 4235 O O . ARG A 1 577 ? -1.069 -10.089 -56.755 1.00 27.64 577 ARG A O 1
ATOM 4242 N N . GLY A 1 578 ? -2.678 -10.292 -58.191 1.00 23.64 578 GLY A N 1
ATOM 4243 C CA . GLY A 1 578 ? -3.424 -10.551 -59.427 1.00 23.64 578 GLY A CA 1
ATOM 4244 C C . GLY A 1 578 ? -4.058 -11.948 -59.467 1.00 23.64 578 GLY A C 1
ATOM 4245 O O . GLY A 1 578 ? -3.395 -12.892 -59.887 1.00 23.64 578 GLY A O 1
ATOM 4246 N N . SER A 1 579 ? -5.340 -12.076 -59.084 1.00 24.20 579 SER A N 1
ATOM 4247 C CA . SER A 1 579 ? -6.300 -13.059 -59.648 1.00 24.20 579 SER A CA 1
ATOM 4248 C C . SER A 1 579 ? -7.747 -12.918 -59.111 1.00 24.20 579 SER A C 1
ATOM 4250 O O . SER A 1 579 ? -7.990 -12.888 -57.913 1.00 24.20 579 SER A O 1
ATOM 4252 N N . SER A 1 580 ? -8.699 -12.869 -60.056 1.00 23.33 580 SER A N 1
ATOM 4253 C CA . SER A 1 580 ? -10.091 -13.384 -60.019 1.00 23.33 580 SER A CA 1
ATOM 4254 C C . SER A 1 580 ? -11.072 -13.093 -58.853 1.00 23.33 580 SER A C 1
ATOM 4256 O O . SER A 1 580 ? -11.123 -13.797 -57.850 1.00 23.33 580 SER A O 1
ATOM 4258 N N . PHE A 1 581 ? -12.031 -12.203 -59.153 1.00 21.31 581 PHE A N 1
ATOM 4259 C CA . PHE A 1 581 ? -13.484 -12.316 -58.860 1.00 21.31 581 PHE A CA 1
ATOM 4260 C C . PHE A 1 581 ? -14.086 -13.668 -59.370 1.00 21.31 581 PHE A C 1
ATOM 4262 O O . PHE A 1 581 ? -13.440 -14.250 -60.246 1.00 21.31 581 PHE A O 1
ATOM 4269 N N . PRO A 1 582 ? -15.299 -14.162 -58.956 1.00 30.73 582 PRO A N 1
ATOM 4270 C CA . PRO A 1 582 ? -16.549 -13.369 -58.935 1.00 30.73 582 PRO A CA 1
ATOM 4271 C C . PRO A 1 582 ? -17.719 -13.700 -57.953 1.00 30.73 582 PRO A C 1
ATOM 4273 O O . PRO A 1 582 ? -18.063 -14.838 -57.676 1.00 30.73 582 PRO A O 1
ATOM 4276 N N . CYS A 1 583 ? -18.431 -12.627 -57.576 1.00 22.06 583 CYS A N 1
ATOM 4277 C CA . CYS A 1 583 ? -19.893 -12.399 -57.676 1.00 22.06 583 CYS A CA 1
ATOM 4278 C C . CYS A 1 583 ? -20.942 -13.520 -57.398 1.00 22.06 583 CYS A C 1
ATOM 4280 O O . CYS A 1 583 ? -21.082 -14.454 -58.183 1.00 22.06 583 CYS A O 1
ATOM 4282 N N . GLY A 1 584 ? -21.911 -13.223 -56.506 1.00 24.66 584 GLY A N 1
ATOM 4283 C CA . GLY A 1 584 ? -23.313 -13.087 -56.967 1.00 24.66 584 GLY A CA 1
ATOM 4284 C C . GLY A 1 584 ? -24.480 -13.672 -56.139 1.00 24.66 584 GLY A C 1
ATOM 4285 O O . GLY A 1 584 ? -24.645 -14.887 -56.098 1.00 24.66 584 GLY A O 1
ATOM 4286 N N . LYS A 1 585 ? -25.364 -12.771 -55.641 1.00 24.33 585 LYS A N 1
ATOM 4287 C CA . LYS A 1 585 ? -26.867 -12.788 -55.530 1.00 24.33 585 LYS A CA 1
ATOM 4288 C C . LYS A 1 585 ? -27.307 -11.983 -54.272 1.00 24.33 585 LYS A C 1
ATOM 4290 O O . LYS A 1 585 ? -26.814 -12.289 -53.200 1.00 24.33 585 LYS A O 1
ATOM 4295 N N . ARG A 1 586 ? -28.048 -10.851 -54.299 1.00 25.48 586 ARG A N 1
ATOM 4296 C CA . ARG A 1 586 ? -29.409 -10.505 -54.826 1.00 25.48 586 ARG A CA 1
ATOM 4297 C C . ARG A 1 586 ? -30.529 -11.354 -54.183 1.00 25.48 586 ARG A C 1
ATOM 4299 O O . ARG A 1 586 ? -30.392 -12.567 -54.215 1.00 25.48 586 ARG A O 1
ATOM 4306 N N . LEU A 1 587 ? -31.668 -10.850 -53.671 1.00 25.17 587 LEU A N 1
ATOM 4307 C CA . LEU A 1 587 ? -32.270 -9.492 -53.520 1.00 25.17 587 LEU A CA 1
ATOM 4308 C C . LEU A 1 587 ? -32.826 -9.333 -52.045 1.00 25.17 587 LEU A C 1
ATOM 4310 O O . LEU A 1 587 ? -32.433 -10.149 -51.223 1.00 25.17 587 LEU A O 1
ATOM 4314 N N . ASN A 1 588 ? -33.692 -8.397 -51.580 1.00 22.92 588 ASN A N 1
ATOM 4315 C CA . ASN A 1 588 ? -34.510 -7.341 -52.219 1.00 22.92 588 ASN A CA 1
ATOM 4316 C C . ASN A 1 588 ? -34.961 -6.158 -51.295 1.00 22.92 588 ASN A C 1
ATOM 4318 O O . ASN A 1 588 ? -34.671 -6.114 -50.107 1.00 22.92 588 ASN A O 1
ATOM 4322 N N . THR A 1 589 ? -35.700 -5.223 -51.907 1.00 26.06 589 THR A N 1
ATOM 4323 C CA . THR A 1 589 ? -36.566 -4.100 -51.451 1.00 26.06 589 THR A CA 1
ATOM 4324 C C . THR A 1 589 ? -37.738 -4.489 -50.500 1.00 26.06 589 THR A C 1
ATOM 4326 O O . THR A 1 589 ? -38.012 -5.677 -50.386 1.00 26.06 589 THR A O 1
ATOM 4329 N N . SER A 1 590 ? -38.537 -3.616 -49.841 1.00 23.66 590 SER A N 1
ATOM 4330 C CA . SER A 1 590 ? -38.940 -2.193 -50.063 1.00 23.66 590 SER A CA 1
ATOM 4331 C C . SER A 1 590 ? -39.576 -1.510 -48.815 1.00 23.66 590 SER A C 1
ATOM 4333 O O . SER A 1 590 ? -40.209 -2.183 -48.009 1.00 23.66 590 SER A O 1
ATOM 4335 N N . PHE A 1 591 ? -39.530 -0.167 -48.739 1.00 25.59 591 PHE A N 1
ATOM 4336 C CA . PHE A 1 591 ? -40.326 0.722 -47.843 1.00 25.59 591 PHE A CA 1
ATOM 4337 C C . PHE A 1 591 ? -41.780 0.947 -48.354 1.00 25.59 591 PHE A C 1
ATOM 4339 O O . PHE A 1 591 ? -42.006 0.724 -49.547 1.00 25.59 591 PHE A O 1
ATOM 4346 N N . PRO A 1 592 ? -42.758 1.427 -47.533 1.00 36.03 592 PRO A N 1
ATOM 4347 C CA . PRO A 1 592 ? -43.098 2.873 -47.538 1.00 36.03 592 PRO A CA 1
ATOM 4348 C C . PRO A 1 592 ? -43.646 3.518 -46.222 1.00 36.03 592 PRO A C 1
ATOM 4350 O O . PRO A 1 592 ? -43.893 2.867 -45.215 1.00 36.03 592 PRO A O 1
ATOM 4353 N N . ARG A 1 593 ? -43.810 4.854 -46.302 1.00 26.89 593 ARG A N 1
ATOM 4354 C CA . ARG A 1 593 ? -44.362 5.885 -45.369 1.00 26.89 593 ARG A CA 1
ATOM 4355 C C . ARG A 1 593 ? -45.846 5.631 -44.969 1.00 26.89 593 ARG A C 1
ATOM 4357 O O . ARG A 1 593 ? -46.488 4.846 -45.652 1.00 26.89 593 ARG A O 1
ATOM 4364 N N . GLY A 1 594 ? -46.506 6.299 -44.002 1.00 25.31 594 GLY A N 1
ATOM 4365 C CA . GLY A 1 594 ? -46.202 7.436 -43.094 1.00 25.31 594 GLY A CA 1
ATOM 4366 C C . GLY A 1 594 ? -47.504 8.062 -42.497 1.00 25.31 594 GLY A C 1
ATOM 4367 O O . GLY A 1 594 ? -48.556 7.450 -42.644 1.00 25.31 594 GLY A O 1
ATOM 4368 N N . CYS A 1 595 ? -47.436 9.289 -41.926 1.00 23.27 595 CYS A N 1
ATOM 4369 C CA . CYS A 1 595 ? -48.547 10.168 -41.430 1.00 23.27 595 CYS A CA 1
ATOM 4370 C C . CYS A 1 595 ? -49.209 9.842 -40.055 1.00 23.27 595 CYS A C 1
ATOM 4372 O O . CYS A 1 595 ? -49.322 8.677 -39.708 1.00 23.27 595 CYS A O 1
ATOM 4374 N N . LEU A 1 596 ? -49.777 10.788 -39.267 1.00 25.81 596 LEU A N 1
ATOM 4375 C CA . LEU A 1 596 ? -49.454 12.207 -38.932 1.00 25.81 596 LEU A CA 1
ATOM 4376 C C . LEU A 1 596 ? -50.427 12.747 -37.832 1.00 25.81 596 LEU A C 1
ATOM 4378 O O . LEU A 1 596 ? -51.619 12.474 -37.913 1.00 25.81 596 LEU A O 1
ATOM 4382 N N . GLY A 1 597 ? -49.955 13.606 -36.908 1.00 24.00 597 GLY A N 1
ATOM 4383 C CA . GLY A 1 597 ? -50.776 14.483 -36.028 1.00 24.00 597 GLY A CA 1
ATOM 4384 C C . GLY A 1 597 ? -51.328 13.873 -34.715 1.00 24.00 597 GLY A C 1
ATOM 4385 O O . GLY A 1 597 ? -51.414 12.660 -34.596 1.00 24.00 597 GLY A O 1
ATOM 4386 N N . ALA A 1 598 ? -51.732 14.645 -33.688 1.00 26.44 598 ALA A N 1
ATOM 4387 C CA . ALA A 1 598 ? -51.524 16.077 -33.395 1.00 26.44 598 ALA A CA 1
ATOM 4388 C C . ALA A 1 598 ? -51.906 16.430 -31.926 1.00 26.44 598 ALA A C 1
ATOM 4390 O O . ALA A 1 598 ? -52.931 15.962 -31.451 1.00 26.44 598 ALA A O 1
ATOM 4391 N N . GLY A 1 599 ? -51.152 17.339 -31.280 1.00 23.61 599 GLY A N 1
ATOM 4392 C CA . GLY A 1 599 ? -51.614 18.286 -30.235 1.00 23.61 599 GLY A CA 1
ATOM 4393 C C . GLY A 1 599 ? -51.936 17.815 -28.794 1.00 23.61 599 GLY A C 1
ATOM 4394 O O . GLY A 1 599 ? -52.636 16.837 -28.585 1.00 23.61 599 GLY A O 1
ATOM 4395 N N . GLY A 1 600 ? -51.557 18.640 -27.797 1.00 23.92 600 GLY A N 1
ATOM 4396 C CA . GLY A 1 600 ? -52.398 18.852 -26.596 1.00 23.92 600 GLY A CA 1
ATOM 4397 C C . GLY A 1 600 ? -51.841 18.535 -25.193 1.00 23.92 600 GLY A C 1
ATOM 4398 O O . GLY A 1 600 ? -52.184 17.516 -24.619 1.00 23.92 600 GLY A O 1
ATOM 4399 N N . ASN A 1 601 ? -51.076 19.474 -24.622 1.00 24.39 601 ASN A N 1
ATOM 4400 C CA . ASN A 1 601 ? -51.101 19.978 -23.229 1.00 24.39 601 ASN A CA 1
ATOM 4401 C C . ASN A 1 601 ? -51.603 19.155 -21.999 1.00 24.39 601 ASN A C 1
ATOM 4403 O O . ASN A 1 601 ? -52.703 18.620 -21.979 1.00 24.39 601 ASN A O 1
ATOM 4407 N N . LEU A 1 602 ? -50.892 19.422 -20.883 1.00 24.86 602 LEU A N 1
ATOM 4408 C CA . LEU A 1 602 ? -51.331 19.556 -19.469 1.00 24.86 602 LEU A CA 1
ATOM 4409 C C . LEU A 1 602 ? -51.291 18.368 -18.471 1.00 24.86 602 LEU A C 1
ATOM 4411 O O . LEU A 1 602 ? -51.967 17.356 -18.593 1.00 24.86 602 LEU A O 1
ATOM 4415 N N . SER A 1 603 ? -50.638 18.684 -17.339 1.00 23.92 603 SER A N 1
ATOM 4416 C CA . SER A 1 603 ? -50.950 18.308 -15.943 1.00 23.92 603 SER A CA 1
ATOM 4417 C C . SER A 1 603 ? -50.763 16.864 -15.431 1.00 23.92 603 SER A C 1
ATOM 4419 O O . SER A 1 603 ? -51.509 15.946 -15.744 1.00 23.92 603 SER A O 1
ATOM 4421 N N . ALA A 1 604 ? -49.855 16.736 -14.454 1.00 25.17 604 ALA A N 1
ATOM 4422 C CA . ALA A 1 604 ? -49.990 15.841 -13.293 1.00 25.17 604 ALA A CA 1
ATOM 4423 C C . ALA A 1 604 ? -51.145 16.345 -12.368 1.00 25.17 604 ALA A C 1
ATOM 4425 O O . ALA A 1 604 ? -51.495 17.519 -12.524 1.00 25.17 604 ALA A O 1
ATOM 4426 N N . PRO A 1 605 ? -51.684 15.601 -11.356 1.00 37.84 605 PRO A N 1
ATOM 4427 C CA . PRO A 1 605 ? -50.963 14.589 -10.559 1.00 37.84 605 PRO A CA 1
ATOM 4428 C C . PRO A 1 605 ? -51.800 13.438 -9.905 1.00 37.84 605 PRO A C 1
ATOM 4430 O O . PRO A 1 605 ? -53.004 13.342 -10.082 1.00 37.84 605 PRO A O 1
ATOM 4433 N N . ARG A 1 606 ? -51.141 12.667 -9.008 1.00 24.92 606 ARG A N 1
ATOM 4434 C CA . ARG A 1 606 ? -51.683 11.850 -7.878 1.00 24.92 606 ARG A CA 1
ATOM 4435 C C . ARG A 1 606 ? -52.632 10.666 -8.182 1.00 24.92 606 ARG A C 1
ATOM 4437 O O . ARG A 1 606 ? -53.707 10.853 -8.724 1.00 24.92 606 ARG A O 1
ATOM 4444 N N . GLY A 1 607 ? -52.382 9.517 -7.528 1.00 22.61 607 GLY A N 1
ATOM 4445 C CA . GLY A 1 607 ? -53.499 8.726 -6.964 1.00 22.61 607 GLY A CA 1
ATOM 4446 C C . GLY A 1 607 ? -53.347 7.204 -6.831 1.00 22.61 607 GLY A C 1
ATOM 4447 O O . GLY A 1 607 ? -53.693 6.458 -7.730 1.00 22.61 607 GLY A O 1
ATOM 4448 N N . LYS A 1 608 ? -52.941 6.755 -5.637 1.00 24.58 608 LYS A N 1
ATOM 4449 C CA . LYS A 1 608 ? -53.079 5.400 -5.052 1.00 24.58 608 LYS A CA 1
ATOM 4450 C C . LYS A 1 608 ? -54.337 4.588 -5.458 1.00 24.58 608 LYS A C 1
ATOM 4452 O O . LYS A 1 608 ? -55.442 5.094 -5.291 1.00 24.58 608 LYS A O 1
ATOM 4457 N N . SER A 1 609 ? -54.188 3.279 -5.714 1.00 22.53 609 SER A N 1
ATOM 4458 C CA . SER A 1 609 ? -54.866 2.135 -5.022 1.00 22.53 609 SER A CA 1
ATOM 4459 C C . SER A 1 609 ? -54.633 0.818 -5.797 1.00 22.53 609 SER A C 1
ATOM 4461 O O . SER A 1 609 ? -54.653 0.810 -7.017 1.00 22.53 609 SER A O 1
ATOM 4463 N N . LYS A 1 610 ? -54.088 -0.234 -5.167 1.00 23.28 610 LYS A N 1
ATOM 4464 C CA . LYS A 1 610 ? -54.766 -1.374 -4.499 1.00 23.28 610 LYS A CA 1
ATOM 4465 C C . LYS A 1 610 ? -55.761 -2.178 -5.361 1.00 23.28 610 LYS A C 1
ATOM 4467 O O . LYS A 1 610 ? -56.816 -1.661 -5.699 1.00 23.28 610 LYS A O 1
ATOM 4472 N N . PHE A 1 611 ? -55.450 -3.473 -5.491 1.00 22.16 611 PHE A N 1
ATOM 4473 C CA . PHE A 1 611 ? -56.245 -4.701 -5.236 1.00 22.16 611 PHE A CA 1
ATOM 4474 C C . PHE A 1 611 ? -56.018 -5.729 -6.376 1.00 22.16 611 PHE A C 1
ATOM 4476 O O . PHE A 1 611 ? -55.866 -5.310 -7.513 1.00 22.16 611 PHE A O 1
ATOM 4483 N N . THR A 1 612 ? -56.040 -7.065 -6.263 1.00 22.38 612 THR A N 1
ATOM 4484 C CA . THR A 1 612 ? -55.881 -8.112 -5.223 1.00 22.38 612 THR A CA 1
ATOM 4485 C C . THR A 1 612 ? -56.530 -9.378 -5.822 1.00 22.38 612 THR A C 1
ATOM 4487 O O . THR A 1 612 ? -57.710 -9.336 -6.135 1.00 22.38 612 THR A O 1
ATOM 4490 N N . TYR A 1 613 ? -55.779 -10.483 -5.907 1.00 21.22 613 TYR A N 1
ATOM 4491 C CA . TYR A 1 613 ? -56.217 -11.899 -5.995 1.00 21.22 613 TYR A CA 1
ATOM 4492 C C . TYR A 1 613 ? -57.003 -12.483 -7.208 1.00 21.22 613 TYR A C 1
ATOM 4494 O O . TYR A 1 613 ? -58.017 -11.978 -7.671 1.00 21.22 613 TYR A O 1
ATOM 4502 N N . LEU A 1 614 ? -56.486 -13.663 -7.600 1.00 27.67 614 LEU A N 1
ATOM 4503 C CA . LEU A 1 614 ? -57.066 -14.947 -8.083 1.00 27.67 614 LEU A CA 1
ATOM 4504 C C . LEU A 1 614 ? -58.491 -15.315 -7.552 1.00 27.67 614 LEU A C 1
ATOM 4506 O O . LEU A 1 614 ? -58.931 -14.619 -6.638 1.00 27.67 614 LEU A O 1
ATOM 4510 N N . PRO A 1 615 ? -59.184 -16.430 -7.958 1.00 45.09 615 PRO A N 1
ATOM 4511 C CA . PRO A 1 615 ? -58.735 -17.640 -8.707 1.00 45.09 615 PRO A CA 1
ATOM 4512 C C . PRO A 1 615 ? -59.741 -18.273 -9.733 1.00 45.09 615 PRO A C 1
ATOM 4514 O O . PRO A 1 615 ? -60.857 -17.791 -9.877 1.00 45.09 615 PRO A O 1
ATOM 4517 N N . GLN A 1 616 ? -59.351 -19.401 -10.373 1.00 23.77 616 GLN A N 1
ATOM 4518 C CA . GLN A 1 616 ? -60.102 -20.661 -10.715 1.00 23.77 616 GLN A CA 1
ATOM 4519 C C . GLN A 1 616 ? -59.366 -21.384 -11.887 1.00 23.77 616 GLN A C 1
ATOM 4521 O O . GLN A 1 616 ? -58.952 -20.707 -12.819 1.00 23.77 616 GLN A O 1
ATOM 4526 N N . ALA A 1 617 ? -58.964 -22.671 -11.873 1.00 24.25 617 ALA A N 1
ATOM 4527 C CA . ALA A 1 617 ? -59.641 -23.961 -11.589 1.00 24.25 617 ALA A CA 1
ATOM 4528 C C . ALA A 1 617 ? -60.637 -24.395 -12.704 1.00 24.25 617 ALA A C 1
ATOM 4530 O O . ALA A 1 617 ? -61.444 -23.572 -13.110 1.00 24.25 617 ALA A O 1
ATOM 4531 N N . ASP A 1 618 ? -60.706 -25.637 -13.225 1.00 25.16 618 ASP A N 1
ATOM 4532 C CA . ASP A 1 618 ? -59.864 -26.854 -13.108 1.00 25.16 618 ASP A CA 1
ATOM 4533 C C . ASP A 1 618 ? -60.262 -27.934 -14.176 1.00 25.16 618 ASP A C 1
ATOM 4535 O O . ASP A 1 618 ? -61.426 -28.033 -14.568 1.00 25.16 618 ASP A O 1
ATOM 4539 N N . SER A 1 619 ? -59.327 -28.833 -14.522 1.00 24.17 619 SER A N 1
ATOM 4540 C CA . SER A 1 619 ? -59.520 -30.242 -14.952 1.00 24.17 619 SER A CA 1
ATOM 4541 C C . SER A 1 619 ? -59.860 -30.666 -16.415 1.00 24.17 619 SER A C 1
ATOM 4543 O O . SER A 1 619 ? -60.795 -30.176 -17.040 1.00 24.17 619 SER A O 1
ATOM 4545 N N . ARG A 1 620 ? -59.197 -31.782 -16.821 1.00 24.47 620 ARG A N 1
ATOM 4546 C CA . ARG A 1 620 ? -59.527 -32.824 -17.852 1.00 24.47 620 ARG A CA 1
ATOM 4547 C C . ARG A 1 620 ? -59.148 -32.572 -19.334 1.00 24.47 620 ARG A C 1
ATOM 4549 O O . ARG A 1 620 ? -59.389 -31.493 -19.842 1.00 24.47 620 ARG A O 1
ATOM 4556 N N . LEU A 1 621 ? -58.662 -33.552 -20.130 1.00 26.03 621 LEU A N 1
ATOM 4557 C CA . LEU A 1 621 ? -58.129 -34.926 -19.901 1.00 26.03 621 LEU A CA 1
ATOM 4558 C C . LEU A 1 621 ? -57.475 -35.495 -21.205 1.00 26.03 621 LEU A C 1
ATOM 4560 O O . LEU A 1 621 ? -58.031 -35.276 -22.273 1.00 26.03 621 LEU A O 1
ATOM 4564 N N . ARG A 1 622 ? -56.451 -36.372 -21.072 1.00 25.72 622 ARG A N 1
ATOM 4565 C CA . ARG A 1 622 ? -55.912 -37.386 -22.046 1.00 25.72 622 ARG A CA 1
ATOM 4566 C C . ARG A 1 622 ? -55.130 -36.932 -23.302 1.00 25.72 622 ARG A C 1
ATOM 4568 O O . ARG A 1 622 ? -55.605 -36.091 -24.049 1.00 25.72 622 ARG A O 1
ATOM 4575 N N . GLY A 1 623 ? -54.045 -37.665 -23.629 1.00 24.61 623 GLY A N 1
ATOM 4576 C CA . GLY A 1 623 ? -53.575 -37.798 -25.026 1.00 24.61 623 GLY A CA 1
ATOM 4577 C C . GLY A 1 623 ? -52.083 -38.079 -25.312 1.00 24.61 623 GLY A C 1
ATOM 4578 O O . GLY A 1 623 ? -51.475 -37.259 -25.974 1.00 24.61 623 GLY A O 1
ATOM 4579 N N . ASN A 1 624 ? -51.541 -39.211 -24.841 1.00 26.55 624 ASN A N 1
ATOM 4580 C CA . ASN A 1 624 ? -50.435 -40.036 -25.390 1.00 26.55 624 ASN A CA 1
ATOM 4581 C C . ASN A 1 624 ? -49.262 -39.504 -26.269 1.00 26.55 624 ASN A C 1
ATOM 4583 O O . ASN A 1 624 ? -49.443 -38.836 -27.278 1.00 26.55 624 ASN A O 1
ATOM 4587 N N . ASP A 1 625 ? -48.101 -40.095 -25.950 1.00 27.56 625 ASP A N 1
ATOM 4588 C CA . ASP A 1 625 ? -46.948 -40.515 -26.774 1.00 27.56 625 ASP A CA 1
ATOM 4589 C C . ASP A 1 625 ? -46.062 -39.452 -27.466 1.00 27.56 625 ASP A C 1
ATOM 4591 O O . ASP A 1 625 ? -46.485 -38.685 -28.321 1.00 27.56 625 ASP A O 1
ATOM 4595 N N . ASP A 1 626 ? -44.801 -39.286 -27.047 1.00 26.69 626 ASP A N 1
ATOM 4596 C CA . ASP A 1 626 ? -43.623 -40.150 -27.309 1.00 26.69 626 ASP A CA 1
ATOM 4597 C C . ASP A 1 626 ? -43.219 -40.246 -28.796 1.00 26.69 626 ASP A C 1
ATOM 4599 O O . ASP A 1 626 ? -43.626 -41.152 -29.520 1.00 26.69 626 ASP A O 1
ATOM 4603 N N . THR A 1 627 ? -42.310 -39.366 -29.243 1.00 26.59 627 THR A N 1
ATOM 4604 C CA . THR A 1 627 ? -41.083 -39.743 -29.989 1.00 26.59 627 THR A CA 1
ATOM 4605 C C . THR A 1 627 ? -40.150 -38.539 -30.227 1.00 26.59 627 THR A C 1
ATOM 4607 O O . THR A 1 627 ? -40.570 -37.392 -30.176 1.00 26.59 627 THR A O 1
ATOM 4610 N N . ILE A 1 628 ? -38.873 -38.825 -30.540 1.00 28.92 628 ILE A N 1
ATOM 4611 C CA . ILE A 1 628 ? -37.769 -37.872 -30.829 1.00 28.92 628 ILE A CA 1
ATOM 4612 C C . ILE A 1 628 ? -37.033 -37.323 -29.582 1.00 28.92 628 ILE A C 1
ATOM 4614 O O . ILE A 1 628 ? -36.769 -36.137 -29.452 1.00 28.92 628 ILE A O 1
ATOM 4618 N N . PHE A 1 629 ? -36.578 -38.228 -28.706 1.00 27.58 629 PHE A N 1
ATOM 4619 C CA . PHE A 1 629 ? -35.319 -38.050 -27.951 1.00 27.58 629 PHE A CA 1
ATOM 4620 C C . PHE A 1 629 ? -34.610 -39.404 -27.711 1.00 27.58 629 PHE A C 1
ATOM 4622 O O . PHE A 1 629 ? -34.216 -39.768 -26.606 1.00 27.58 629 PHE A O 1
ATOM 4629 N N . ARG A 1 630 ? -34.469 -40.208 -28.779 1.00 25.66 630 ARG A N 1
ATOM 4630 C CA . ARG A 1 630 ? -33.758 -41.505 -28.765 1.00 25.66 630 ARG A CA 1
ATOM 4631 C C . ARG A 1 630 ? -32.977 -41.761 -30.058 1.00 25.66 630 ARG A C 1
ATOM 4633 O O . ARG A 1 630 ? -33.425 -42.528 -30.906 1.00 25.66 630 ARG A O 1
ATOM 4640 N N . SER A 1 631 ? -31.775 -41.194 -30.182 1.00 25.41 631 SER A N 1
ATOM 4641 C CA . SER A 1 631 ? -30.819 -41.641 -31.212 1.00 25.41 631 SER A CA 1
ATOM 4642 C C . SER A 1 631 ? -29.330 -41.432 -30.891 1.00 25.41 631 SER A C 1
ATOM 4644 O O . SER A 1 631 ? -28.554 -41.280 -31.824 1.00 25.41 631 SER A O 1
ATOM 4646 N N . PHE A 1 632 ? -28.897 -41.468 -29.619 1.00 24.53 632 PHE A N 1
ATOM 4647 C CA . PHE A 1 632 ? -27.454 -41.569 -29.292 1.00 24.53 632 PHE A CA 1
ATOM 4648 C C . PHE A 1 632 ? -27.079 -42.456 -28.081 1.00 24.53 632 PHE A C 1
ATOM 4650 O O . PHE A 1 632 ? -25.940 -42.446 -27.630 1.00 24.53 632 PHE A O 1
ATOM 4657 N N . GLN A 1 633 ? -27.985 -43.324 -27.613 1.00 26.77 633 GLN A N 1
ATOM 4658 C CA . GLN A 1 633 ? -27.659 -44.427 -26.690 1.00 26.77 633 GLN A CA 1
ATOM 4659 C C . GLN A 1 633 ? -28.042 -45.781 -27.306 1.00 26.77 633 GLN A C 1
ATOM 4661 O O . GLN A 1 633 ? -29.189 -46.215 -27.187 1.00 26.77 633 GLN A O 1
ATOM 4666 N N . LYS A 1 634 ? -27.088 -46.461 -27.970 1.00 25.62 634 LYS A N 1
ATOM 4667 C CA . LYS A 1 634 ? -27.178 -47.910 -28.278 1.00 25.62 634 LYS A CA 1
ATOM 4668 C C . LYS A 1 634 ? -25.848 -48.578 -28.691 1.00 25.62 634 LYS A C 1
ATOM 4670 O O . LYS A 1 634 ? -25.784 -49.299 -29.679 1.00 25.62 634 LYS A O 1
ATOM 4675 N N . LYS A 1 635 ? -24.797 -48.341 -27.902 1.00 26.55 635 LYS A N 1
ATOM 4676 C CA . LYS A 1 635 ? -23.509 -49.072 -27.791 1.00 26.55 635 LYS A CA 1
ATOM 4677 C C . LYS A 1 635 ? -22.805 -48.385 -26.607 1.00 26.55 635 LYS A C 1
ATOM 4679 O O . LYS A 1 635 ? -22.445 -47.232 -26.756 1.00 26.55 635 LYS A O 1
ATOM 4684 N N . PHE A 1 636 ? -22.681 -48.927 -25.399 1.00 24.30 636 PHE A N 1
ATOM 4685 C CA . PHE A 1 636 ? -22.548 -50.314 -24.953 1.00 24.30 636 PHE A CA 1
ATOM 4686 C C . PHE A 1 636 ? -23.354 -50.553 -23.663 1.00 24.30 636 PHE A C 1
ATOM 4688 O O . PHE A 1 636 ? -23.205 -49.787 -22.720 1.00 24.30 636 PHE A O 1
ATOM 4695 N N . LEU A 1 637 ? -24.149 -51.630 -23.591 1.00 25.97 637 LEU A N 1
ATOM 4696 C CA . LEU A 1 637 ? -24.602 -52.224 -22.319 1.00 25.97 637 LEU A CA 1
ATOM 4697 C C . LEU A 1 637 ? -25.168 -53.640 -22.547 1.00 25.97 637 LEU A C 1
ATOM 4699 O O . LEU A 1 637 ? -26.278 -53.805 -23.048 1.00 25.97 637 LEU A O 1
ATOM 4703 N N . LYS A 1 638 ? -24.341 -54.638 -22.224 1.00 25.25 638 LYS A N 1
ATOM 4704 C CA . LYS A 1 638 ? -24.543 -56.097 -22.046 1.00 25.25 638 LYS A CA 1
ATOM 4705 C C . LYS A 1 638 ? -23.135 -56.571 -21.646 1.00 25.25 638 LYS A C 1
ATOM 4707 O O . LYS A 1 638 ? -22.220 -56.294 -22.412 1.00 25.25 638 LYS A O 1
ATOM 4712 N N . THR A 1 639 ? -22.822 -57.168 -20.501 1.00 27.16 639 THR A N 1
ATOM 4713 C CA . THR A 1 639 ? -23.511 -57.990 -19.474 1.00 27.16 639 THR A CA 1
ATOM 4714 C C . THR A 1 639 ? -22.760 -57.782 -18.124 1.00 27.16 639 THR A C 1
ATOM 4716 O O . THR A 1 639 ? -21.702 -57.167 -18.157 1.00 27.16 639 THR A O 1
ATOM 4719 N N . HIS A 1 640 ? -23.141 -58.206 -16.908 1.00 27.23 640 HIS A N 1
ATOM 4720 C CA . HIS A 1 640 ? -23.960 -59.323 -16.396 1.00 27.23 640 HIS A CA 1
ATOM 4721 C C . HIS A 1 640 ? -24.592 -58.980 -15.016 1.00 27.23 640 HIS A C 1
ATOM 4723 O O . HIS A 1 640 ? -24.416 -57.879 -14.502 1.00 27.23 640 HIS A O 1
ATOM 4729 N N . GLU A 1 641 ? -25.340 -59.919 -14.426 1.00 26.94 641 GLU A N 1
ATOM 4730 C CA . GLU A 1 641 ? -26.221 -59.727 -13.261 1.00 26.94 641 GLU A CA 1
ATOM 4731 C C . GLU A 1 641 ? -25.591 -60.027 -11.880 1.00 26.94 641 GLU A C 1
ATOM 4733 O O . GLU A 1 641 ? -24.747 -60.905 -11.739 1.00 26.94 641 GLU A O 1
ATOM 4738 N N . SER A 1 642 ? -26.120 -59.337 -10.860 1.00 25.61 642 SER A N 1
ATOM 4739 C CA . SER A 1 642 ? -26.326 -59.712 -9.440 1.00 25.61 642 SER A CA 1
ATOM 4740 C C . SER A 1 642 ? -25.462 -60.787 -8.741 1.00 25.61 642 SER A C 1
ATOM 4742 O O . SER A 1 642 ? -25.485 -61.957 -9.129 1.00 25.61 642 SER A O 1
ATOM 4744 N N . LYS A 1 643 ? -25.005 -60.472 -7.514 1.00 25.72 643 LYS A N 1
ATOM 4745 C CA . LYS A 1 643 ? -25.541 -61.073 -6.262 1.00 25.72 643 LYS A CA 1
ATOM 4746 C C . LYS A 1 643 ? -25.062 -60.348 -4.990 1.00 25.72 643 LYS A C 1
ATOM 4748 O O . LYS A 1 643 ? -24.270 -59.418 -5.062 1.00 25.72 643 LYS A O 1
ATOM 4753 N N . SER A 1 644 ? -25.657 -60.717 -3.856 1.00 25.72 644 SER A N 1
ATOM 4754 C CA . SER A 1 644 ? -25.723 -59.962 -2.597 1.00 25.72 644 SER A CA 1
ATOM 4755 C C . SER A 1 644 ? -24.734 -60.404 -1.497 1.00 25.72 644 SER A C 1
ATOM 4757 O O . SER A 1 644 ? -24.138 -61.472 -1.581 1.00 25.72 644 SER A O 1
ATOM 4759 N N . ASN A 1 645 ? -24.728 -59.617 -0.408 1.00 25.81 645 ASN A N 1
ATOM 4760 C CA . ASN A 1 645 ? -24.262 -59.889 0.968 1.00 25.81 645 ASN A CA 1
ATOM 4761 C C . ASN A 1 645 ? -22.812 -59.518 1.372 1.00 25.81 645 ASN A C 1
ATOM 4763 O O . ASN A 1 645 ? -21.830 -60.140 0.990 1.00 25.81 645 ASN A O 1
ATOM 4767 N N . THR A 1 646 ? -22.772 -58.521 2.266 1.00 26.11 646 THR A N 1
ATOM 4768 C CA . THR A 1 646 ? -21.911 -58.287 3.451 1.00 26.11 646 THR A CA 1
ATOM 4769 C C . THR A 1 646 ? -21.029 -59.436 3.987 1.00 26.11 646 THR A C 1
ATOM 4771 O O . THR A 1 646 ? -21.462 -60.587 3.942 1.00 26.11 646 THR A O 1
ATOM 4774 N N . PRO A 1 647 ? -20.025 -59.130 4.839 1.00 38.44 647 PRO A N 1
ATOM 4775 C CA . PRO A 1 647 ? -19.012 -58.069 4.745 1.00 38.44 647 PRO A CA 1
ATOM 4776 C C . PRO A 1 647 ? -17.590 -58.652 4.962 1.00 38.44 647 PRO A C 1
ATOM 4778 O O . PRO A 1 647 ? -17.444 -59.718 5.557 1.00 38.44 647 PRO A O 1
ATOM 4781 N N . PHE A 1 648 ? -16.518 -57.958 4.561 1.00 22.98 648 PHE A N 1
ATOM 4782 C CA . PHE A 1 648 ? -15.157 -58.414 4.892 1.00 22.98 648 PHE A CA 1
ATOM 4783 C C . PHE A 1 648 ? -14.227 -57.270 5.300 1.00 22.98 648 PHE A C 1
ATOM 4785 O O . PHE A 1 648 ? -14.069 -56.293 4.574 1.00 22.98 648 PHE A O 1
ATOM 4792 N N . ILE A 1 649 ? -13.604 -57.425 6.469 1.00 40.47 649 ILE A N 1
ATOM 4793 C CA . ILE A 1 649 ? -12.572 -56.537 7.012 1.00 40.47 649 ILE A CA 1
ATOM 4794 C C . ILE A 1 649 ? -11.200 -57.135 6.667 1.00 40.47 649 ILE A C 1
ATOM 4796 O O . ILE A 1 649 ? -10.945 -58.285 7.031 1.00 40.47 649 ILE A O 1
ATOM 4800 N N . PRO A 1 650 ? -10.286 -56.370 6.053 1.00 28.97 650 PRO A N 1
ATOM 4801 C CA . PRO A 1 650 ? -8.848 -56.598 6.145 1.00 28.97 650 PRO A CA 1
ATOM 4802 C C . PRO A 1 650 ? -8.147 -55.475 6.947 1.00 28.97 650 PRO A C 1
ATOM 4804 O O . PRO A 1 650 ? -8.738 -54.419 7.179 1.00 28.97 650 PRO A O 1
ATOM 4807 N N . PRO A 1 651 ? -6.927 -55.707 7.468 1.00 29.05 651 PRO A N 1
ATOM 4808 C CA . PRO A 1 651 ? -6.621 -55.258 8.824 1.00 29.05 651 PRO A CA 1
ATOM 4809 C C . PRO A 1 651 ? -5.561 -54.156 8.937 1.00 29.05 651 PRO A C 1
ATOM 4811 O O . PRO A 1 651 ? -4.811 -53.849 8.013 1.00 29.05 651 PRO A O 1
ATOM 4814 N N . SER A 1 652 ? -5.455 -53.624 10.156 1.00 39.62 652 SER A N 1
ATOM 4815 C CA . SER A 1 652 ? -4.350 -52.793 10.636 1.00 39.62 652 SER A CA 1
ATOM 4816 C C . SER A 1 652 ? -2.973 -53.396 10.318 1.00 39.62 652 SER A C 1
ATOM 4818 O O . SER A 1 652 ? -2.654 -54.491 10.787 1.00 39.62 652 SER A O 1
ATOM 4820 N N . GLY A 1 653 ? -2.125 -52.649 9.606 1.00 24.70 653 GLY A N 1
ATOM 4821 C CA . GLY A 1 653 ? -0.738 -53.021 9.317 1.00 24.70 653 GLY A CA 1
ATOM 4822 C C . GLY A 1 653 ? 0.169 -51.791 9.283 1.00 24.70 653 GLY A C 1
ATOM 4823 O O . GLY A 1 653 ? -0.051 -50.870 8.502 1.00 24.70 653 GLY A O 1
ATOM 4824 N N . ALA A 1 654 ? 1.180 -51.753 10.153 1.00 31.12 654 ALA A N 1
ATOM 4825 C CA . ALA A 1 654 ? 2.055 -50.593 10.302 1.00 31.12 654 ALA A CA 1
ATOM 4826 C C . ALA A 1 654 ? 3.037 -50.440 9.126 1.00 31.12 654 ALA A C 1
ATOM 4828 O O . ALA A 1 654 ? 3.864 -51.323 8.878 1.00 31.12 654 ALA A O 1
ATOM 4829 N N . PHE A 1 655 ? 3.030 -49.280 8.462 1.00 25.56 655 PHE A N 1
ATOM 4830 C CA . PHE A 1 655 ? 4.061 -48.931 7.484 1.00 25.56 655 PHE A CA 1
ATOM 4831 C C . PHE A 1 655 ? 5.385 -48.590 8.184 1.00 25.56 655 PHE A C 1
ATOM 4833 O O . PHE A 1 655 ? 5.571 -47.513 8.753 1.00 25.56 655 PHE A O 1
ATOM 4840 N N . ARG A 1 656 ? 6.338 -49.529 8.129 1.00 27.20 656 ARG A N 1
ATOM 4841 C CA . ARG A 1 656 ? 7.728 -49.305 8.550 1.00 27.20 656 ARG A CA 1
ATOM 4842 C C . ARG A 1 656 ? 8.388 -48.236 7.674 1.00 27.20 656 ARG A C 1
ATOM 4844 O O . ARG A 1 656 ? 8.537 -48.437 6.471 1.00 27.20 656 ARG A O 1
ATOM 4851 N N . ARG A 1 657 ? 8.916 -47.176 8.297 1.00 30.02 657 ARG A N 1
ATOM 4852 C CA . ARG A 1 657 ? 9.952 -46.328 7.682 1.00 30.02 657 ARG A CA 1
ATOM 4853 C C . ARG A 1 657 ? 11.166 -47.188 7.295 1.00 30.02 657 ARG A C 1
ATOM 4855 O O . ARG A 1 657 ? 11.657 -47.961 8.118 1.00 30.02 657 ARG A O 1
ATOM 4862 N N . LYS A 1 658 ? 11.688 -46.997 6.081 1.00 27.28 658 LYS A N 1
ATOM 4863 C CA . LYS A 1 658 ? 13.028 -47.434 5.658 1.00 27.28 658 LYS A CA 1
ATOM 4864 C C . LYS A 1 658 ? 13.767 -46.253 5.027 1.00 27.28 658 LYS A C 1
ATOM 4866 O O . LYS A 1 658 ? 13.278 -45.677 4.067 1.00 27.28 658 LYS A O 1
ATOM 4871 N N . ASN A 1 659 ? 14.957 -45.974 5.546 1.00 27.41 659 ASN A N 1
ATOM 4872 C CA . ASN A 1 659 ? 16.011 -45.126 4.979 1.00 27.41 659 ASN A CA 1
ATOM 4873 C C . ASN A 1 659 ? 17.328 -45.943 5.056 1.00 27.41 659 ASN A C 1
ATOM 4875 O O . ASN A 1 659 ? 17.406 -46.826 5.914 1.00 27.41 659 ASN A O 1
ATOM 4879 N N . PRO A 1 660 ? 18.396 -45.618 4.302 1.00 48.12 660 PRO A N 1
ATOM 4880 C CA . PRO A 1 660 ? 18.388 -45.333 2.858 1.00 48.12 660 PRO A CA 1
ATOM 4881 C C . PRO A 1 660 ? 19.599 -45.945 2.084 1.00 48.12 660 PRO A C 1
ATOM 4883 O O . PRO A 1 660 ? 20.666 -46.105 2.663 1.00 48.12 660 PRO A O 1
ATOM 4886 N N . ARG A 1 661 ? 19.467 -46.100 0.746 1.00 36.91 661 ARG A N 1
ATOM 4887 C CA . ARG A 1 661 ? 20.563 -46.138 -0.280 1.00 36.91 661 ARG A CA 1
ATOM 4888 C C . ARG A 1 661 ? 21.545 -47.356 -0.229 1.00 36.91 661 ARG A C 1
ATOM 4890 O O . ARG A 1 661 ? 21.600 -48.017 0.802 1.00 36.91 661 ARG A O 1
ATOM 4897 N N . PRO A 1 662 ? 22.199 -47.774 -1.350 1.00 37.06 662 PRO A N 1
ATOM 4898 C CA . PRO A 1 662 ? 23.010 -46.957 -2.271 1.00 37.06 662 PRO A CA 1
ATOM 4899 C C . PRO A 1 662 ? 22.607 -46.934 -3.764 1.00 37.06 662 PRO A C 1
ATOM 4901 O O . PRO A 1 662 ? 21.953 -47.831 -4.278 1.00 37.06 662 PRO A O 1
ATOM 4904 N N . GLU A 1 663 ? 23.037 -45.839 -4.399 1.00 38.09 663 GLU A N 1
ATOM 4905 C CA . GLU A 1 663 ? 23.444 -45.621 -5.803 1.00 38.09 663 GLU A CA 1
ATOM 4906 C C . GLU A 1 663 ? 22.860 -46.461 -6.957 1.00 38.09 663 GLU A C 1
ATOM 4908 O O . GLU A 1 663 ? 23.252 -47.598 -7.201 1.00 38.09 663 GLU A O 1
ATOM 4913 N N . LEU A 1 664 ? 22.118 -45.767 -7.830 1.00 32.91 664 LEU A N 1
ATOM 4914 C CA . LEU A 1 664 ? 22.429 -45.757 -9.263 1.00 32.91 664 LEU A CA 1
ATOM 4915 C C . LEU A 1 664 ? 22.142 -44.351 -9.824 1.00 32.91 664 LEU A C 1
ATOM 4917 O O . LEU A 1 664 ? 20.985 -43.941 -9.907 1.00 32.91 664 LEU A O 1
ATOM 4921 N N . GLN A 1 665 ? 23.179 -43.586 -10.181 1.00 33.50 665 GLN A N 1
ATOM 4922 C CA . GLN A 1 665 ? 23.003 -42.353 -10.957 1.00 33.50 665 GLN A CA 1
ATOM 4923 C C . GLN A 1 665 ? 22.770 -42.723 -12.424 1.00 33.50 665 GLN A C 1
ATOM 4925 O O . GLN A 1 665 ? 23.712 -42.872 -13.198 1.00 33.50 665 GLN A O 1
ATOM 4930 N N . ALA A 1 666 ? 21.504 -42.853 -12.813 1.00 31.45 666 ALA A N 1
ATOM 4931 C CA . ALA A 1 666 ? 21.134 -42.645 -14.204 1.00 31.45 666 ALA A CA 1
ATOM 4932 C C . ALA A 1 666 ? 21.095 -41.130 -14.445 1.00 31.45 666 ALA A C 1
ATOM 4934 O O . ALA A 1 666 ? 20.277 -40.429 -13.848 1.00 31.45 666 ALA A O 1
ATOM 4935 N N . HIS A 1 667 ? 21.984 -40.623 -15.301 1.00 34.09 667 HIS A N 1
ATOM 4936 C CA . HIS A 1 667 ? 21.831 -39.285 -15.861 1.00 34.09 667 HIS A CA 1
ATOM 4937 C C . HIS A 1 667 ? 20.603 -39.297 -16.778 1.00 34.09 667 HIS A C 1
ATOM 4939 O O . HIS A 1 667 ? 20.693 -39.697 -17.936 1.00 34.09 667 HIS A O 1
ATOM 4945 N N . LEU A 1 668 ? 19.450 -38.898 -16.241 1.00 39.81 668 LEU A N 1
ATOM 4946 C CA . LEU A 1 668 ? 18.327 -38.467 -17.064 1.00 39.81 668 LEU A CA 1
ATOM 4947 C C . LEU A 1 668 ? 18.754 -37.173 -17.761 1.00 39.81 668 LEU A C 1
ATOM 4949 O O . LEU A 1 668 ? 19.174 -36.225 -17.094 1.00 39.81 668 LEU A O 1
ATOM 4953 N N . GLU A 1 669 ? 18.677 -37.143 -19.091 1.00 40.50 669 GLU A N 1
ATOM 4954 C CA . GLU A 1 669 ? 18.747 -35.876 -19.817 1.00 40.50 669 GLU A CA 1
ATOM 4955 C C . GLU A 1 669 ? 17.594 -34.973 -19.344 1.00 40.50 669 GLU A C 1
ATOM 4957 O O . GLU A 1 669 ? 16.510 -35.490 -19.048 1.00 40.50 669 GLU A O 1
ATOM 4962 N N . PRO A 1 670 ? 17.798 -33.648 -19.229 1.00 52.09 670 PRO A N 1
ATOM 4963 C CA . PRO A 1 670 ? 16.734 -32.741 -18.822 1.00 52.09 670 PRO A CA 1
ATOM 4964 C C . PRO A 1 670 ? 15.613 -32.781 -19.863 1.00 52.09 670 PRO A C 1
ATOM 4966 O O . PRO A 1 670 ? 15.777 -32.299 -20.985 1.00 52.09 670 PRO A O 1
ATOM 4969 N N . ALA A 1 671 ? 14.484 -33.380 -19.484 1.00 62.75 671 ALA A N 1
ATOM 4970 C CA . ALA A 1 671 ? 13.305 -33.440 -20.328 1.00 62.75 671 ALA A CA 1
ATOM 4971 C C . ALA A 1 671 ? 12.836 -32.015 -20.649 1.00 62.75 671 ALA A C 1
ATOM 4973 O O . ALA A 1 671 ? 12.689 -31.173 -19.759 1.00 62.75 671 ALA A O 1
ATOM 4974 N N . THR A 1 672 ? 12.620 -31.746 -21.934 1.00 85.56 672 THR A N 1
ATOM 4975 C CA . THR A 1 672 ? 11.981 -30.507 -22.369 1.00 85.56 672 THR A CA 1
ATOM 4976 C C . THR A 1 672 ? 10.497 -30.599 -22.035 1.00 85.56 672 THR A C 1
ATOM 4978 O O . THR A 1 672 ? 9.840 -31.532 -22.494 1.00 85.56 672 THR A O 1
ATOM 4981 N N . GLN A 1 673 ? 9.992 -29.649 -21.250 1.00 92.81 673 GLN A N 1
ATOM 4982 C CA . GLN A 1 673 ? 8.578 -29.550 -20.882 1.00 92.81 673 GLN A CA 1
ATOM 4983 C C . GLN A 1 673 ? 8.083 -28.102 -20.969 1.00 92.81 673 GLN A C 1
ATOM 4985 O O . GLN A 1 673 ? 8.882 -27.162 -21.054 1.00 92.81 673 GLN A O 1
ATOM 4990 N N . SER A 1 674 ? 6.767 -27.908 -20.965 1.00 96.75 674 SER A N 1
ATOM 4991 C CA . SER A 1 674 ? 6.141 -26.587 -20.916 1.00 96.75 674 SER A CA 1
ATOM 4992 C C . SER A 1 674 ? 6.251 -25.947 -19.531 1.00 96.75 674 SER A C 1
ATOM 4994 O O . SER A 1 674 ? 6.378 -26.621 -18.506 1.00 96.75 674 SER A O 1
ATOM 4996 N N . GLY A 1 675 ? 6.122 -24.620 -19.476 1.00 97.19 675 GLY A N 1
ATOM 4997 C CA . GLY A 1 675 ? 5.953 -23.909 -18.208 1.00 97.19 675 GLY A CA 1
ATOM 4998 C C . GLY A 1 675 ? 4.696 -24.323 -17.427 1.00 97.19 675 GLY A C 1
ATOM 4999 O O . GLY A 1 675 ? 4.691 -24.248 -16.200 1.00 97.19 675 GLY A O 1
ATOM 5000 N N . ALA A 1 676 ? 3.645 -24.787 -18.113 1.00 97.38 676 ALA A N 1
ATOM 5001 C CA . ALA A 1 676 ? 2.438 -25.326 -17.493 1.00 97.38 676 ALA A CA 1
ATOM 5002 C C . ALA A 1 676 ? 2.702 -26.657 -16.767 1.00 97.38 676 ALA A C 1
ATOM 5004 O O . ALA A 1 676 ? 2.361 -26.770 -15.592 1.00 97.38 676 ALA A O 1
ATOM 5005 N N . GLU A 1 677 ? 3.358 -27.624 -17.413 1.00 96.50 677 GLU A N 1
ATOM 5006 C CA . GLU A 1 677 ? 3.761 -28.895 -16.782 1.00 96.50 677 GLU A CA 1
ATOM 5007 C C . GLU A 1 677 ? 4.711 -28.635 -15.600 1.00 96.50 677 GLU A C 1
ATOM 5009 O O . GLU A 1 677 ? 4.442 -29.071 -14.479 1.00 96.50 677 GLU A O 1
ATOM 5014 N N . ALA A 1 678 ? 5.731 -27.788 -15.795 1.00 96.31 678 ALA A N 1
ATOM 5015 C CA . ALA A 1 678 ? 6.685 -27.432 -14.743 1.00 96.31 678 ALA A CA 1
ATOM 5016 C C . ALA A 1 678 ? 6.027 -26.745 -13.527 1.00 96.31 678 ALA A C 1
ATOM 5018 O O . ALA A 1 678 ? 6.485 -26.926 -12.397 1.00 96.31 678 ALA A O 1
ATOM 5019 N N . LEU A 1 679 ? 4.946 -25.976 -13.722 1.00 97.38 679 LEU A N 1
ATOM 5020 C CA . LEU A 1 679 ? 4.144 -25.426 -12.622 1.00 97.38 679 LEU A CA 1
ATOM 5021 C C . LEU A 1 679 ? 3.445 -26.537 -11.825 1.00 97.38 679 LEU A C 1
ATOM 5023 O O . LEU A 1 679 ? 3.431 -26.492 -10.594 1.00 97.38 679 LEU A O 1
ATOM 5027 N N . ILE A 1 680 ? 2.852 -27.512 -12.515 1.00 96.81 680 ILE A N 1
ATOM 5028 C CA . ILE A 1 680 ? 2.115 -28.615 -11.894 1.00 96.81 680 ILE A CA 1
ATOM 5029 C C . ILE A 1 680 ? 3.059 -29.544 -11.116 1.00 96.81 680 ILE A C 1
ATOM 5031 O O . ILE A 1 680 ? 2.788 -29.854 -9.952 1.00 96.81 680 ILE A O 1
ATOM 5035 N N . GLU A 1 681 ? 4.207 -29.908 -11.692 1.00 95.12 681 GLU A N 1
ATOM 5036 C CA . GLU A 1 681 ? 5.251 -30.671 -10.993 1.00 95.12 681 GLU A CA 1
ATOM 5037 C C . GLU A 1 681 ? 5.769 -29.937 -9.746 1.00 95.12 681 GLU A C 1
ATOM 5039 O O . GLU A 1 681 ? 5.960 -30.539 -8.686 1.00 95.12 681 GLU A O 1
ATOM 5044 N N . ALA A 1 682 ? 5.955 -28.619 -9.843 1.00 96.25 682 ALA A N 1
ATOM 5045 C CA . ALA A 1 682 ? 6.403 -27.782 -8.737 1.00 96.25 682 ALA A CA 1
ATOM 5046 C C . ALA A 1 682 ? 5.357 -27.675 -7.603 1.00 96.25 682 ALA A C 1
ATOM 5048 O O . ALA A 1 682 ? 5.721 -27.709 -6.426 1.00 96.25 682 ALA A O 1
ATOM 5049 N N . LEU A 1 683 ? 4.059 -27.615 -7.929 1.00 97.44 683 LEU A N 1
ATOM 5050 C CA . LEU A 1 683 ? 2.970 -27.674 -6.941 1.00 97.44 683 LEU A CA 1
ATOM 5051 C C . LEU A 1 683 ? 2.945 -29.028 -6.210 1.00 97.44 683 LEU A C 1
ATOM 5053 O O . LEU A 1 683 ? 2.855 -29.061 -4.980 1.00 97.44 683 LEU A O 1
ATOM 5057 N N . LEU A 1 684 ? 3.092 -30.136 -6.943 1.00 96.50 684 LEU A N 1
ATOM 5058 C CA . LEU A 1 684 ? 3.212 -31.478 -6.361 1.00 96.50 684 LEU A CA 1
ATOM 5059 C C . LEU A 1 684 ? 4.429 -31.590 -5.427 1.00 96.50 684 LEU A C 1
ATOM 5061 O O . LEU A 1 684 ? 4.324 -32.155 -4.336 1.00 96.50 684 LEU A O 1
ATOM 5065 N N . ALA A 1 685 ? 5.566 -31.002 -5.805 1.00 95.38 685 ALA A N 1
ATOM 5066 C CA . ALA A 1 685 ? 6.782 -30.995 -4.992 1.00 95.38 685 ALA A CA 1
ATOM 5067 C C . ALA A 1 685 ? 6.670 -30.143 -3.706 1.00 95.38 685 ALA A C 1
ATOM 5069 O O . ALA A 1 685 ? 7.318 -30.461 -2.707 1.00 95.38 685 ALA A O 1
ATOM 5070 N N . GLU A 1 686 ? 5.816 -29.114 -3.681 1.00 96.50 686 GLU A N 1
ATOM 5071 C CA . GLU A 1 686 ? 5.429 -28.379 -2.460 1.00 96.50 686 GLU A CA 1
ATOM 5072 C C . GLU A 1 686 ? 4.369 -29.114 -1.608 1.00 96.50 686 GLU A C 1
ATOM 5074 O O . GLU A 1 686 ? 3.978 -28.628 -0.543 1.00 96.50 686 GLU A O 1
ATOM 5079 N N . GLY A 1 687 ? 3.913 -30.299 -2.032 1.00 95.94 687 GLY A N 1
ATOM 5080 C CA . GLY A 1 687 ? 2.935 -31.115 -1.305 1.00 95.94 687 GLY A CA 1
ATOM 5081 C C . GLY A 1 687 ? 1.488 -30.632 -1.443 1.00 95.94 687 GLY A C 1
ATOM 5082 O O . GLY A 1 687 ? 0.673 -30.859 -0.539 1.00 95.94 687 GLY A O 1
ATOM 5083 N N . VAL A 1 688 ? 1.173 -29.945 -2.544 1.00 97.88 688 VAL A N 1
ATOM 5084 C CA . VAL A 1 688 ? -0.200 -29.588 -2.922 1.00 97.88 688 VAL A CA 1
ATOM 5085 C C . VAL A 1 688 ? -0.915 -30.837 -3.433 1.00 97.88 688 VAL A C 1
ATOM 5087 O O . VAL A 1 688 ? -0.402 -31.530 -4.303 1.00 97.88 688 VAL A O 1
ATOM 5090 N N . ASP A 1 689 ? -2.109 -31.102 -2.903 1.00 96.44 689 ASP A N 1
ATOM 5091 C CA . ASP A 1 689 ? -3.027 -32.148 -3.383 1.00 96.44 689 ASP A CA 1
ATOM 5092 C C . ASP A 1 689 ? -4.364 -31.581 -3.897 1.00 96.44 689 ASP A C 1
ATOM 5094 O O . ASP A 1 689 ? -5.089 -32.265 -4.612 1.00 96.44 689 ASP A O 1
ATOM 5098 N N . THR A 1 690 ? -4.684 -30.329 -3.554 1.00 97.94 690 THR A N 1
ATOM 5099 C CA . THR A 1 690 ? -5.986 -29.695 -3.789 1.00 97.94 690 THR A CA 1
ATOM 5100 C C . THR A 1 690 ? -5.798 -28.286 -4.342 1.00 97.94 690 THR A C 1
ATOM 5102 O O . THR A 1 690 ? -5.072 -27.479 -3.754 1.00 97.94 690 THR A O 1
ATOM 5105 N N . ILE A 1 691 ? -6.500 -27.960 -5.427 1.00 98.44 691 ILE A N 1
ATOM 5106 C CA . ILE A 1 691 ? -6.516 -26.627 -6.044 1.00 98.44 691 ILE A CA 1
ATOM 5107 C C . ILE A 1 691 ? -7.966 -26.165 -6.188 1.00 98.44 691 ILE A C 1
ATOM 5109 O O . ILE A 1 691 ? -8.785 -26.861 -6.784 1.00 98.44 691 ILE A O 1
ATOM 5113 N N . PHE A 1 692 ? -8.289 -24.976 -5.681 1.00 98.62 692 PHE A N 1
ATOM 5114 C CA . PHE A 1 692 ? -9.607 -24.359 -5.857 1.00 98.62 692 PHE A CA 1
ATOM 5115 C C . PHE A 1 692 ? -9.559 -23.395 -7.040 1.00 98.62 692 PHE A C 1
ATOM 5117 O O . PHE A 1 692 ? -8.675 -22.542 -7.087 1.00 98.62 692 PHE A O 1
ATOM 5124 N N . GLY A 1 693 ? -10.482 -23.467 -7.998 1.00 97.12 693 GLY A N 1
ATOM 5125 C CA . GLY A 1 693 ? -10.411 -22.512 -9.103 1.00 97.12 693 GLY A CA 1
ATOM 5126 C C . GLY A 1 693 ? -11.536 -22.548 -10.117 1.00 97.12 693 GLY A C 1
ATOM 5127 O O . GLY A 1 693 ? -12.364 -23.459 -10.140 1.00 97.12 693 GLY A O 1
ATOM 5128 N N . TYR A 1 694 ? -11.530 -21.526 -10.968 1.00 95.12 694 TYR A N 1
ATOM 5129 C CA . TYR A 1 694 ? -12.421 -21.405 -12.115 1.00 95.12 694 TYR A CA 1
ATOM 5130 C C . TYR A 1 694 ? -11.578 -21.263 -13.401 1.00 95.12 694 TYR A C 1
ATOM 5132 O O . TYR A 1 694 ? -10.656 -20.440 -13.432 1.00 95.12 694 TYR A O 1
ATOM 5140 N N . PRO A 1 695 ? -11.813 -22.080 -14.445 1.00 94.31 695 PRO A N 1
ATOM 5141 C CA . PRO A 1 695 ? -11.043 -22.032 -15.683 1.00 94.31 695 PRO A CA 1
ATOM 5142 C C . PRO A 1 695 ? -11.421 -20.821 -16.542 1.00 94.31 695 PRO A C 1
ATOM 5144 O O . PRO A 1 695 ? -12.567 -20.376 -16.562 1.00 94.31 695 PRO A O 1
ATOM 5147 N N . GLY A 1 696 ? -10.464 -20.326 -17.325 1.00 92.69 696 GLY A N 1
ATOM 5148 C CA . GLY A 1 696 ? -10.689 -19.241 -18.278 1.00 92.69 696 GLY A CA 1
ATOM 5149 C C . GLY A 1 696 ? -9.621 -19.179 -19.367 1.00 92.69 696 GLY A C 1
ATOM 5150 O O . GLY A 1 696 ? -8.628 -19.905 -19.332 1.00 92.69 696 GLY A O 1
ATOM 5151 N N . GLY A 1 697 ? -9.833 -18.323 -20.369 1.00 91.88 697 GLY A N 1
ATOM 5152 C CA . GLY A 1 697 ? -9.076 -18.360 -21.627 1.00 91.88 697 GLY A CA 1
ATOM 5153 C C . GLY A 1 697 ? -7.574 -18.069 -21.511 1.00 91.88 697 GLY A C 1
ATOM 5154 O O . GLY A 1 697 ? -6.804 -18.508 -22.373 1.00 91.88 697 GLY A O 1
ATOM 5155 N N . ALA A 1 698 ? -7.144 -17.358 -20.466 1.00 94.69 698 ALA A N 1
ATOM 5156 C CA . ALA A 1 698 ? -5.745 -16.981 -20.260 1.00 94.69 698 ALA A CA 1
ATOM 5157 C C . ALA A 1 698 ? -4.956 -17.997 -19.407 1.00 94.69 698 ALA A C 1
ATOM 5159 O O . ALA A 1 698 ? -3.777 -18.206 -19.671 1.00 94.69 698 ALA A O 1
ATOM 5160 N N . ILE A 1 699 ? -5.612 -18.696 -18.470 1.00 96.88 699 ILE A N 1
ATOM 5161 C CA . ILE A 1 699 ? -5.031 -19.803 -17.675 1.00 96.88 699 ILE A CA 1
ATOM 5162 C C . ILE A 1 699 ? -5.182 -21.186 -18.345 1.00 96.88 699 ILE A C 1
ATOM 5164 O O . ILE A 1 699 ? -4.723 -22.193 -17.816 1.00 96.88 699 ILE A O 1
ATOM 5168 N N . MET A 1 700 ? -5.834 -21.259 -19.512 1.00 96.69 700 MET A N 1
ATOM 5169 C CA . MET A 1 700 ? -6.175 -22.529 -20.168 1.00 96.69 700 MET A CA 1
ATOM 5170 C C . MET A 1 700 ? -4.999 -23.516 -20.340 1.00 96.69 700 MET A C 1
ATOM 5172 O O . MET A 1 700 ? -5.215 -24.681 -20.033 1.00 96.69 700 MET A O 1
ATOM 5176 N N . PRO A 1 701 ? -3.772 -23.117 -20.744 1.00 97.56 701 PRO A N 1
ATOM 5177 C CA . PRO A 1 701 ? -2.642 -24.053 -20.829 1.00 97.56 701 PRO A CA 1
ATOM 5178 C C . PRO A 1 701 ? -2.310 -24.780 -19.514 1.00 97.56 701 PRO A C 1
ATOM 5180 O O . PRO A 1 701 ? -1.961 -25.953 -19.539 1.00 97.56 701 PRO A O 1
ATOM 5183 N N . ILE A 1 702 ? -2.464 -24.118 -18.361 1.00 97.38 702 ILE A N 1
ATOM 5184 C CA . ILE A 1 702 ? -2.274 -24.751 -17.043 1.00 97.38 702 ILE A CA 1
ATOM 5185 C C . ILE A 1 702 ? -3.392 -25.765 -16.749 1.00 97.38 702 ILE A C 1
ATOM 5187 O O . ILE A 1 702 ? -3.129 -26.813 -16.168 1.00 97.38 702 ILE A O 1
ATOM 5191 N N . TYR A 1 703 ? -4.632 -25.486 -17.166 1.00 96.94 703 TYR A N 1
ATOM 5192 C CA . TYR A 1 703 ? -5.750 -26.432 -17.036 1.00 96.94 703 TYR A CA 1
ATOM 5193 C C . TYR A 1 703 ? -5.657 -27.619 -18.005 1.00 96.94 703 TYR A C 1
ATOM 5195 O O . TYR A 1 703 ? -6.116 -28.703 -17.661 1.00 96.94 703 TYR A O 1
ATOM 5203 N N . ASP A 1 704 ? -5.073 -27.410 -19.186 1.00 96.31 704 ASP A N 1
ATOM 5204 C CA . ASP A 1 704 ? -4.791 -28.454 -20.175 1.00 96.31 704 ASP A CA 1
ATOM 5205 C C . ASP A 1 704 ? -3.757 -29.439 -19.608 1.00 96.31 704 ASP A C 1
ATOM 5207 O O . ASP A 1 704 ? -4.056 -30.620 -19.463 1.00 96.31 704 ASP A O 1
ATOM 5211 N N . ALA A 1 705 ? -2.615 -28.931 -19.122 1.00 95.44 705 ALA A N 1
ATOM 5212 C CA . ALA A 1 705 ? -1.600 -29.743 -18.444 1.00 95.44 705 ALA A CA 1
ATOM 5213 C C . ALA A 1 705 ? -2.150 -30.473 -17.203 1.00 95.44 705 ALA A C 1
ATOM 5215 O O . ALA A 1 705 ? -1.834 -31.636 -16.975 1.00 95.44 705 ALA A O 1
ATOM 5216 N N . LEU A 1 706 ? -3.018 -29.830 -16.408 1.00 94.31 706 LEU A N 1
ATOM 5217 C CA . LEU A 1 706 ? -3.612 -30.425 -15.201 1.00 94.31 706 LEU A CA 1
ATOM 5218 C C . LEU A 1 706 ? -4.417 -31.713 -15.477 1.00 94.31 706 LEU A C 1
ATOM 5220 O O . LEU A 1 706 ? -4.580 -32.524 -14.564 1.00 94.31 706 LEU A O 1
ATOM 5224 N N . TYR A 1 707 ? -4.891 -31.930 -16.710 1.00 93.88 707 TYR A N 1
ATOM 5225 C CA . TYR A 1 707 ? -5.586 -33.159 -17.108 1.00 93.88 707 TYR A CA 1
ATOM 5226 C C . TYR A 1 707 ? -4.725 -34.412 -16.879 1.00 93.88 707 TYR A C 1
ATOM 5228 O O . TYR A 1 707 ? -5.201 -35.389 -16.291 1.00 93.88 707 TYR A O 1
ATOM 5236 N N . ASP A 1 708 ? -3.444 -34.352 -17.253 1.00 94.19 708 ASP A N 1
ATOM 5237 C CA . ASP A 1 708 ? -2.504 -35.477 -17.169 1.00 94.19 708 ASP A CA 1
ATOM 5238 C C . ASP A 1 708 ? -2.057 -35.793 -15.727 1.00 94.19 708 ASP A C 1
ATOM 5240 O O . ASP A 1 708 ? -1.533 -36.872 -15.453 1.00 94.19 708 ASP A O 1
ATOM 5244 N N . TYR A 1 709 ? -2.329 -34.889 -14.778 1.00 94.12 709 TYR A N 1
ATOM 5245 C CA . TYR A 1 709 ? -2.017 -35.039 -13.349 1.00 94.12 709 TYR A CA 1
ATOM 5246 C C . TYR A 1 709 ? -3.265 -35.257 -12.476 1.00 94.12 709 TYR A C 1
ATOM 5248 O O . TYR A 1 709 ? -3.181 -35.188 -11.247 1.00 94.12 709 TYR A O 1
ATOM 5256 N N . SER A 1 710 ? -4.420 -35.552 -13.081 1.00 89.81 710 SER A N 1
ATOM 5257 C CA . SER A 1 710 ? -5.707 -35.726 -12.384 1.00 89.81 710 SER A CA 1
ATOM 5258 C C . SER A 1 710 ? -5.739 -36.871 -11.353 1.00 89.81 710 SER A C 1
ATOM 5260 O O . SER A 1 710 ? -6.514 -36.805 -10.401 1.00 89.81 710 SER A O 1
ATOM 5262 N N . ASP A 1 711 ? -4.849 -37.864 -11.466 1.00 90.88 711 ASP A N 1
ATOM 5263 C CA . ASP A 1 711 ? -4.645 -38.916 -10.451 1.00 90.88 711 ASP A CA 1
ATOM 5264 C C . ASP A 1 711 ? -3.860 -38.433 -9.207 1.00 90.88 711 ASP A C 1
ATOM 5266 O O . ASP A 1 711 ? -3.824 -39.126 -8.188 1.00 90.88 711 ASP A O 1
ATOM 5270 N N . SER A 1 712 ? -3.193 -37.273 -9.280 1.00 92.94 712 SER A N 1
ATOM 5271 C CA . SER A 1 712 ? -2.308 -36.735 -8.226 1.00 92.94 712 SER A CA 1
ATOM 5272 C C . SER A 1 712 ? -2.736 -35.369 -7.671 1.00 92.94 712 SER A C 1
ATOM 5274 O O . SER A 1 712 ? -2.375 -35.042 -6.541 1.00 92.94 712 SER A O 1
ATOM 5276 N N . LEU A 1 713 ? -3.505 -34.580 -8.429 1.00 94.94 713 LEU A N 1
ATOM 5277 C CA . LEU A 1 713 ? -4.054 -33.285 -8.013 1.00 94.94 713 LEU A CA 1
ATOM 5278 C C . LEU A 1 713 ? -5.571 -33.245 -8.180 1.00 94.94 713 LEU A C 1
ATOM 5280 O O . LEU A 1 713 ? -6.100 -33.394 -9.281 1.00 94.94 713 LEU A O 1
ATOM 5284 N N . GLN A 1 714 ? -6.273 -32.928 -7.095 1.00 95.56 714 GLN A N 1
ATOM 5285 C CA . GLN A 1 714 ? -7.705 -32.680 -7.121 1.00 95.56 714 GLN A CA 1
ATOM 5286 C C . GLN A 1 714 ? -7.994 -31.206 -7.435 1.00 95.56 714 GLN A C 1
ATOM 5288 O O . GLN A 1 714 ? -7.751 -30.312 -6.619 1.00 95.56 714 GLN A O 1
ATOM 5293 N N . HIS A 1 715 ? -8.586 -30.943 -8.602 1.00 97.44 715 HIS A N 1
ATOM 5294 C CA . HIS A 1 715 ? -9.191 -29.643 -8.895 1.00 97.44 715 HIS A CA 1
ATOM 5295 C C . HIS A 1 715 ? -10.620 -29.566 -8.349 1.00 97.44 715 HIS A C 1
ATOM 5297 O O . HIS A 1 715 ? -11.446 -30.444 -8.602 1.00 97.44 715 HIS A O 1
ATOM 5303 N N . ILE A 1 716 ? -10.920 -28.495 -7.618 1.00 98.31 716 ILE A N 1
ATOM 5304 C CA . ILE A 1 716 ? -12.260 -28.162 -7.141 1.00 98.31 716 ILE A CA 1
ATOM 5305 C C . ILE A 1 716 ? -12.795 -27.008 -7.989 1.00 98.31 716 ILE A C 1
ATOM 5307 O O . ILE A 1 716 ? -12.468 -25.838 -7.759 1.00 98.31 716 ILE A O 1
ATOM 5311 N N . LEU A 1 717 ? -13.649 -27.350 -8.957 1.00 97.81 717 LEU A N 1
ATOM 5312 C CA . LEU A 1 717 ? -14.351 -26.380 -9.791 1.00 97.81 717 LEU A CA 1
ATOM 5313 C C . LEU A 1 717 ? -15.422 -25.658 -8.970 1.00 97.81 717 LEU A C 1
ATOM 5315 O O . LEU A 1 717 ? -16.492 -26.215 -8.711 1.00 97.81 717 LEU A O 1
ATOM 5319 N N . VAL A 1 718 ? -15.135 -24.412 -8.596 1.00 98.06 718 VAL A N 1
ATOM 5320 C CA . VAL A 1 718 ? -16.056 -23.535 -7.851 1.00 98.06 718 VAL A CA 1
ATOM 5321 C C . VAL A 1 718 ? -17.114 -22.896 -8.762 1.00 98.06 718 VAL A C 1
ATOM 5323 O O . VAL A 1 718 ? -17.206 -23.234 -9.948 1.00 98.06 718 VAL A O 1
ATOM 5326 N N . ARG A 1 719 ? -17.963 -21.998 -8.248 1.00 97.50 719 ARG A N 1
ATOM 5327 C CA . ARG A 1 719 ? -18.912 -21.217 -9.073 1.00 97.50 719 ARG A CA 1
ATOM 5328 C C . ARG A 1 719 ? -18.572 -19.734 -9.172 1.00 97.50 719 ARG A C 1
ATOM 5330 O O . ARG A 1 719 ? -19.086 -19.079 -10.073 1.00 97.50 719 ARG A O 1
ATOM 5337 N N . HIS A 1 720 ? -17.692 -19.228 -8.315 1.00 97.62 720 HIS A N 1
ATOM 5338 C CA . HIS A 1 720 ? -17.115 -17.887 -8.408 1.00 97.62 720 HIS A CA 1
ATOM 5339 C C . HIS A 1 720 ? -15.685 -17.877 -7.848 1.00 97.62 720 HIS A C 1
ATOM 5341 O O . HIS A 1 720 ? -15.402 -18.596 -6.886 1.00 97.62 720 HIS A O 1
ATOM 5347 N N . GLU A 1 721 ? -14.779 -17.046 -8.369 1.00 97.50 721 GLU A N 1
ATOM 5348 C CA . GLU A 1 721 ? -13.389 -16.995 -7.882 1.00 97.50 721 GLU A CA 1
ATOM 5349 C C . GLU A 1 721 ? -13.310 -16.557 -6.412 1.00 97.50 721 GLU A C 1
ATOM 5351 O O . GLU A 1 721 ? -12.510 -17.108 -5.656 1.00 97.50 721 GLU A O 1
ATOM 5356 N N . GLN A 1 722 ? -14.212 -15.667 -5.969 1.00 96.75 722 GLN A N 1
ATOM 5357 C CA . GLN A 1 722 ? -14.376 -15.327 -4.547 1.00 96.75 722 GLN A CA 1
ATOM 5358 C C . GLN A 1 722 ? -14.700 -16.574 -3.691 1.00 96.75 722 GLN A C 1
ATOM 5360 O O . GLN A 1 722 ? -14.194 -16.725 -2.579 1.00 96.75 722 GLN A O 1
ATOM 5365 N N . GLY A 1 723 ? -15.505 -17.504 -4.221 1.00 97.56 723 GLY A N 1
ATOM 5366 C CA . GLY A 1 723 ? -15.777 -18.793 -3.584 1.00 97.56 723 GLY A CA 1
ATOM 5367 C C . GLY A 1 723 ? -14.519 -19.661 -3.496 1.00 97.56 723 GLY A C 1
ATOM 5368 O O . GLY A 1 723 ? -14.216 -20.203 -2.435 1.00 97.56 723 GLY A O 1
ATOM 5369 N N . GLY A 1 724 ? -13.726 -19.716 -4.570 1.00 98.19 724 GLY A N 1
ATOM 5370 C CA . GLY A 1 724 ? -12.446 -20.436 -4.610 1.00 98.19 724 GLY A CA 1
ATOM 5371 C C . GLY A 1 724 ? -11.437 -19.958 -3.571 1.00 98.19 724 GLY A C 1
ATOM 5372 O O . GLY A 1 724 ? -10.863 -20.775 -2.850 1.00 98.19 724 GLY A O 1
ATOM 5373 N N . ILE A 1 725 ? -11.257 -18.646 -3.427 1.00 98.62 725 ILE A N 1
ATOM 5374 C CA . ILE A 1 725 ? -10.302 -18.099 -2.456 1.00 98.62 725 ILE A CA 1
ATOM 5375 C C . ILE A 1 725 ? -10.764 -18.252 -1.003 1.00 98.62 725 ILE A C 1
ATOM 5377 O O . ILE A 1 725 ? -9.947 -18.593 -0.146 1.00 98.62 725 ILE A O 1
ATOM 5381 N N . HIS A 1 726 ? -12.058 -18.102 -0.700 1.00 98.62 726 HIS A N 1
ATOM 5382 C CA . HIS A 1 726 ? -12.561 -18.396 0.648 1.00 98.62 726 HIS A CA 1
ATOM 5383 C C . HIS A 1 726 ? -12.519 -19.901 0.968 1.00 98.62 726 HIS A C 1
ATOM 5385 O O . HIS A 1 726 ? -12.202 -20.268 2.101 1.00 98.62 726 HIS A O 1
ATOM 5391 N N . ALA A 1 727 ? -12.725 -20.785 -0.015 1.00 98.81 727 ALA A N 1
ATOM 5392 C CA . ALA A 1 727 ? -12.499 -22.220 0.157 1.00 98.81 727 ALA A CA 1
ATOM 5393 C C . ALA A 1 727 ? -11.022 -22.529 0.453 1.00 98.81 727 ALA A C 1
ATOM 5395 O O . ALA A 1 727 ? -10.725 -23.204 1.441 1.00 98.81 727 ALA A O 1
ATOM 5396 N N . ALA A 1 728 ? -10.080 -21.953 -0.296 1.00 98.75 728 ALA A N 1
ATOM 5397 C CA . ALA A 1 728 ? -8.655 -22.101 -0.007 1.00 98.75 728 ALA A CA 1
ATOM 5398 C C . ALA A 1 728 ? -8.275 -21.577 1.394 1.00 98.75 728 ALA A C 1
ATOM 5400 O O . ALA A 1 728 ? -7.479 -22.215 2.086 1.00 98.75 728 ALA A O 1
ATOM 5401 N N . GLN A 1 729 ? -8.892 -20.486 1.871 1.00 98.69 729 GLN A N 1
ATOM 5402 C CA . GLN A 1 729 ? -8.728 -20.032 3.258 1.00 98.69 729 GLN A CA 1
ATOM 5403 C C . GLN A 1 729 ? -9.248 -21.047 4.284 1.00 98.69 729 GLN A C 1
ATOM 5405 O O . GLN A 1 729 ? -8.562 -21.338 5.267 1.00 98.69 729 GLN A O 1
ATOM 5410 N N . GLY A 1 730 ? -10.446 -21.597 4.072 1.00 98.50 730 GLY A N 1
ATOM 5411 C CA . GLY A 1 730 ? -11.027 -22.615 4.948 1.00 98.50 730 GLY A CA 1
ATOM 5412 C C . GLY A 1 730 ? -10.169 -23.878 5.031 1.00 98.50 730 GLY A C 1
ATOM 5413 O O . GLY A 1 730 ? -9.886 -24.373 6.124 1.00 98.50 730 GLY A O 1
ATOM 5414 N N . TYR A 1 731 ? -9.672 -24.338 3.882 1.00 98.69 731 TYR A N 1
ATOM 5415 C CA . TYR A 1 731 ? -8.717 -25.440 3.769 1.00 98.69 731 TYR A CA 1
ATOM 5416 C C . TYR A 1 731 ? -7.418 -25.152 4.533 1.00 98.69 731 TYR A C 1
ATOM 5418 O O . TYR A 1 731 ? -6.975 -25.988 5.326 1.00 98.69 731 TYR A O 1
ATOM 5426 N N . ALA A 1 732 ? -6.829 -23.965 4.353 1.00 98.25 732 ALA A N 1
ATOM 5427 C CA . ALA A 1 732 ? -5.572 -23.588 4.998 1.00 98.25 732 ALA A CA 1
ATOM 5428 C C . ALA A 1 732 ? -5.704 -23.511 6.528 1.00 98.25 732 ALA A C 1
ATOM 5430 O O . ALA A 1 732 ? -4.863 -24.022 7.273 1.00 98.25 732 ALA A O 1
ATOM 5431 N N . ARG A 1 733 ? -6.803 -22.929 7.021 1.00 97.00 733 ARG A N 1
ATOM 5432 C CA . ARG A 1 733 ? -7.072 -22.794 8.461 1.00 97.00 733 ARG A CA 1
ATOM 5433 C C . ARG A 1 733 ? -7.344 -24.154 9.120 1.00 97.00 733 ARG A C 1
ATOM 5435 O O . ARG A 1 733 ? -6.765 -24.428 10.175 1.00 97.00 733 ARG A O 1
ATOM 5442 N N . ALA A 1 734 ? -8.135 -25.021 8.480 1.00 97.06 734 ALA A N 1
ATOM 5443 C CA . ALA A 1 734 ? -8.455 -26.361 8.984 1.00 97.06 734 ALA A CA 1
ATOM 5444 C C . ALA A 1 734 ? -7.255 -27.328 8.960 1.00 97.06 734 ALA A C 1
ATOM 5446 O O . ALA A 1 734 ? -7.008 -28.014 9.951 1.00 97.06 734 ALA A O 1
ATOM 5447 N N . SER A 1 735 ? -6.505 -27.373 7.851 1.00 96.19 735 SER A N 1
ATOM 5448 C CA . SER A 1 735 ? -5.401 -28.331 7.652 1.00 96.19 735 SER A CA 1
ATOM 5449 C C . SER A 1 735 ? -4.043 -27.853 8.176 1.00 96.19 735 SER A C 1
ATOM 5451 O O . SER A 1 735 ? -3.177 -28.672 8.472 1.00 96.19 735 SER A O 1
ATOM 5453 N N . GLY A 1 736 ? -3.826 -26.536 8.265 1.00 94.50 736 GLY A N 1
ATOM 5454 C CA . GLY A 1 736 ? -2.512 -25.943 8.532 1.00 94.50 736 GLY A CA 1
ATOM 5455 C C . GLY A 1 736 ? -1.563 -25.904 7.330 1.00 94.50 736 GLY A C 1
ATOM 5456 O O . GLY A 1 736 ? -0.419 -25.485 7.492 1.00 94.50 736 GLY A O 1
ATOM 5457 N N . ARG A 1 737 ? -2.016 -26.311 6.138 1.00 96.44 737 ARG A N 1
ATOM 5458 C CA . ARG A 1 737 ? -1.257 -26.212 4.881 1.00 96.44 737 ARG A CA 1
ATOM 5459 C C . ARG A 1 737 ? -1.548 -24.895 4.151 1.00 96.44 737 ARG A C 1
ATOM 5461 O O . ARG A 1 737 ? -2.467 -24.166 4.507 1.00 96.44 737 ARG A O 1
ATOM 5468 N N . VAL A 1 738 ? -0.758 -24.589 3.124 1.00 98.44 738 VAL A N 1
ATOM 5469 C CA . VAL A 1 738 ? -0.999 -23.445 2.228 1.00 98.44 738 VAL A CA 1
ATOM 5470 C C . VAL A 1 738 ? -2.195 -23.760 1.323 1.00 98.44 738 VAL A C 1
ATOM 5472 O O . VAL A 1 738 ? -2.254 -24.848 0.753 1.00 98.44 738 VAL A O 1
ATOM 5475 N N . GLY A 1 739 ? -3.146 -22.834 1.190 1.00 98.56 739 GLY A N 1
ATOM 5476 C CA . GLY A 1 739 ? -4.246 -22.960 0.225 1.00 98.56 739 GLY A CA 1
ATOM 5477 C C . GLY A 1 739 ? -3.827 -22.486 -1.170 1.00 98.56 739 GLY A C 1
ATOM 5478 O O . GLY A 1 739 ? -3.158 -21.460 -1.284 1.00 98.56 739 GLY A O 1
ATOM 5479 N N . VAL A 1 740 ? -4.224 -23.199 -2.228 1.00 98.75 740 VAL A N 1
ATOM 5480 C CA . VAL A 1 740 ? -3.885 -22.848 -3.622 1.00 98.75 740 VAL A CA 1
ATOM 5481 C C . VAL A 1 740 ? -5.139 -22.474 -4.408 1.00 98.75 740 VAL A C 1
ATOM 5483 O O . VAL A 1 740 ? -6.147 -23.182 -4.342 1.00 98.75 740 VAL A O 1
ATOM 5486 N N . VAL A 1 741 ? -5.069 -21.363 -5.149 1.00 98.62 741 VAL A N 1
ATOM 5487 C CA . VAL A 1 741 ? -6.187 -20.825 -5.944 1.00 98.62 741 VAL A CA 1
ATOM 5488 C C . VAL A 1 741 ? -5.768 -20.601 -7.395 1.00 98.62 741 VAL A C 1
ATOM 5490 O O . VAL A 1 741 ? -4.754 -19.951 -7.632 1.00 98.62 741 VAL A O 1
ATOM 5493 N N . PHE A 1 742 ? -6.561 -21.077 -8.358 1.00 98.50 742 PHE A N 1
ATOM 5494 C CA . PHE A 1 742 ? -6.397 -20.805 -9.794 1.00 98.50 742 PHE A CA 1
ATOM 5495 C C . PHE A 1 742 ? -7.503 -19.879 -10.319 1.00 98.50 742 PHE A C 1
ATOM 5497 O O . PHE A 1 742 ? -8.691 -20.167 -10.146 1.00 98.50 742 PHE A O 1
ATOM 5504 N N . ALA A 1 743 ? -7.122 -18.823 -11.041 1.00 97.62 743 ALA A N 1
ATOM 5505 C CA . ALA A 1 743 ? -8.051 -17.942 -11.755 1.00 97.62 743 ALA A CA 1
ATOM 5506 C C . ALA A 1 743 ? -7.490 -17.478 -13.113 1.00 97.62 743 ALA A C 1
ATOM 5508 O O . ALA A 1 743 ? -6.297 -17.563 -13.392 1.00 97.62 743 ALA A O 1
ATOM 5509 N N . THR A 1 744 ? -8.357 -16.967 -13.983 1.00 95.75 744 THR A N 1
ATOM 5510 C CA . THR A 1 744 ? -7.953 -16.305 -15.237 1.00 95.75 744 THR A CA 1
ATOM 5511 C C . THR A 1 744 ? -7.734 -14.801 -15.020 1.00 95.75 744 THR A C 1
ATOM 5513 O O . THR A 1 744 ? -8.225 -14.246 -14.040 1.00 95.75 744 THR A O 1
ATOM 5516 N N . SER A 1 745 ? -7.038 -14.128 -15.938 1.00 91.38 745 SER A N 1
ATOM 5517 C CA . SER A 1 745 ? -6.874 -12.664 -15.921 1.00 91.38 745 SER A CA 1
ATOM 5518 C C . SER A 1 745 ? -8.192 -11.885 -16.040 1.00 91.38 745 SER A C 1
ATOM 5520 O O . SER A 1 745 ? -9.267 -12.453 -16.269 1.00 91.38 745 SER A O 1
ATOM 5522 N N . GLY A 1 746 ? -8.105 -10.566 -15.871 1.00 91.62 746 GLY A N 1
ATOM 5523 C CA . GLY A 1 746 ? -9.240 -9.654 -15.926 1.00 91.62 746 GLY A CA 1
ATOM 5524 C C . GLY A 1 746 ? -10.253 -9.988 -14.825 1.00 91.62 746 GLY A C 1
ATOM 5525 O O . GLY A 1 746 ? -9.860 -10.006 -13.656 1.00 91.62 746 GLY A O 1
ATOM 5526 N N . PRO A 1 747 ? -11.527 -10.293 -15.161 1.00 92.25 747 PRO A N 1
ATOM 5527 C CA . PRO A 1 747 ? -12.577 -10.576 -14.181 1.00 92.25 747 PRO A CA 1
ATOM 5528 C C . PRO A 1 747 ? -12.185 -11.592 -13.102 1.00 92.25 747 PRO A C 1
ATOM 5530 O O . PRO A 1 747 ? -12.435 -11.345 -11.923 1.00 92.25 747 PRO A O 1
ATOM 5533 N N . GLY A 1 748 ? -11.521 -12.692 -13.478 1.00 93.50 748 GLY A N 1
ATOM 5534 C CA . GLY A 1 748 ? -11.159 -13.748 -12.529 1.00 93.50 748 GLY A CA 1
ATOM 5535 C C . GLY A 1 748 ? -10.173 -13.260 -11.468 1.00 93.50 748 GLY A C 1
ATOM 5536 O O . GLY A 1 748 ? -10.406 -13.430 -10.274 1.00 93.50 748 GLY A O 1
ATOM 5537 N N . ALA A 1 749 ? -9.115 -12.567 -11.892 1.00 94.50 749 ALA A N 1
ATOM 5538 C CA . ALA A 1 749 ? -8.136 -11.951 -11.006 1.00 94.50 749 ALA A CA 1
ATOM 5539 C C . ALA A 1 749 ? -8.753 -10.836 -10.141 1.00 94.50 749 ALA A C 1
ATOM 5541 O O . ALA A 1 749 ? -8.480 -10.771 -8.942 1.00 94.50 749 ALA A O 1
ATOM 5542 N N . THR A 1 750 ? -9.633 -9.995 -10.699 1.00 95.88 750 THR A N 1
ATOM 5543 C CA . THR A 1 750 ? -10.316 -8.945 -9.919 1.00 95.88 750 THR A CA 1
ATOM 5544 C C . THR A 1 750 ? -11.286 -9.515 -8.882 1.00 95.88 750 THR A C 1
ATOM 5546 O O . THR A 1 750 ? -11.377 -8.982 -7.777 1.00 95.88 750 THR A O 1
ATOM 5549 N N . ASN A 1 751 ? -11.944 -10.641 -9.176 1.00 96.75 751 ASN A N 1
ATOM 5550 C CA . ASN A 1 751 ? -12.845 -11.332 -8.249 1.00 96.75 751 ASN A CA 1
ATOM 5551 C C . ASN A 1 751 ? -12.112 -11.945 -7.037 1.00 96.75 751 ASN A C 1
ATOM 5553 O O . ASN A 1 751 ? -12.747 -12.235 -6.021 1.00 96.75 751 ASN A O 1
ATOM 5557 N N . LEU A 1 752 ? -10.784 -12.122 -7.103 1.00 97.12 752 LEU A N 1
ATOM 5558 C CA . LEU A 1 752 ? -9.977 -12.582 -5.967 1.00 97.12 752 LEU A CA 1
ATOM 5559 C C . LEU A 1 752 ? -9.693 -11.481 -4.933 1.00 97.12 752 LEU A C 1
ATOM 5561 O O . LEU A 1 752 ? -9.397 -11.811 -3.785 1.00 97.12 752 LEU A O 1
ATOM 5565 N N . VAL A 1 753 ? -9.772 -10.193 -5.294 1.00 97.25 753 VAL A N 1
ATOM 5566 C CA . VAL A 1 753 ? -9.235 -9.079 -4.479 1.00 97.25 753 VAL A CA 1
ATOM 5567 C C . VAL A 1 753 ? -9.816 -9.041 -3.061 1.00 97.25 753 VAL A C 1
ATOM 5569 O O . VAL A 1 753 ? -9.059 -8.898 -2.102 1.00 97.25 753 VAL A O 1
ATOM 5572 N N . THR A 1 754 ? -11.125 -9.253 -2.893 1.00 96.81 754 THR A N 1
ATOM 5573 C CA . THR A 1 754 ? -11.758 -9.319 -1.561 1.00 96.81 754 THR A CA 1
ATOM 5574 C C . THR A 1 754 ? -11.207 -10.471 -0.720 1.00 96.81 754 THR A C 1
ATOM 5576 O O . THR A 1 754 ? -10.912 -10.287 0.457 1.00 96.81 754 THR A O 1
ATOM 5579 N N . GLY A 1 755 ? -11.010 -11.651 -1.314 1.00 97.56 755 GLY A N 1
ATOM 5580 C CA . GLY A 1 755 ? -10.453 -12.807 -0.612 1.00 97.56 755 GLY A CA 1
ATOM 5581 C C . GLY A 1 755 ? -8.956 -12.690 -0.319 1.00 97.56 755 GLY A C 1
ATOM 5582 O O . GLY A 1 755 ? -8.505 -13.222 0.695 1.00 97.56 755 GLY A O 1
ATOM 5583 N N . LEU A 1 756 ? -8.202 -11.972 -1.159 1.00 98.56 756 LEU A N 1
ATOM 5584 C CA . LEU A 1 756 ? -6.804 -11.611 -0.905 1.00 98.56 756 LEU A CA 1
ATOM 5585 C C . LEU A 1 756 ? -6.715 -10.651 0.287 1.00 98.56 756 LEU A C 1
ATOM 5587 O O . LEU A 1 756 ? -5.970 -10.918 1.226 1.00 98.56 756 LEU A O 1
ATOM 5591 N N . ALA A 1 757 ? -7.528 -9.590 0.303 1.00 98.19 757 ALA A N 1
ATOM 5592 C CA . ALA A 1 757 ? -7.590 -8.641 1.416 1.00 98.19 757 ALA A CA 1
ATOM 5593 C C . ALA A 1 757 ? -7.959 -9.334 2.740 1.00 98.19 757 ALA A C 1
ATOM 5595 O O . ALA A 1 757 ? -7.289 -9.136 3.754 1.00 98.19 757 ALA A O 1
ATOM 5596 N N . ASP A 1 758 ? -8.979 -10.195 2.708 1.00 97.56 758 ASP A N 1
ATOM 5597 C CA . ASP A 1 758 ? -9.434 -10.995 3.846 1.00 97.56 758 ASP A CA 1
ATOM 5598 C C . ASP A 1 758 ? -8.313 -11.908 4.375 1.00 97.56 758 ASP A C 1
ATOM 5600 O O . ASP A 1 758 ? -7.947 -11.829 5.548 1.00 97.56 758 ASP A O 1
ATOM 5604 N N . ALA A 1 759 ? -7.677 -12.690 3.494 1.00 98.00 759 ALA A N 1
ATOM 5605 C CA . ALA A 1 759 ? -6.572 -13.578 3.853 1.00 98.00 759 ALA A CA 1
ATOM 5606 C C . ALA A 1 759 ? -5.328 -12.825 4.355 1.00 98.00 759 ALA A C 1
ATOM 5608 O O . ALA A 1 759 ? -4.634 -13.320 5.244 1.00 98.00 759 ALA A O 1
ATOM 5609 N N . HIS A 1 760 ? -5.030 -11.642 3.812 1.00 97.25 760 HIS A N 1
ATOM 5610 C CA . HIS A 1 760 ? -3.899 -10.814 4.234 1.00 97.25 760 HIS A CA 1
ATOM 5611 C C . HIS A 1 760 ? -4.117 -10.254 5.639 1.00 97.25 760 HIS A C 1
ATOM 5613 O O . HIS A 1 760 ? -3.250 -10.377 6.509 1.00 97.25 760 HIS A O 1
ATOM 5619 N N . ILE A 1 761 ? -5.303 -9.701 5.895 1.00 94.19 761 ILE A N 1
ATOM 5620 C CA . ILE A 1 761 ? -5.660 -9.184 7.214 1.00 94.19 761 ILE A CA 1
ATOM 5621 C C . ILE A 1 761 ? -5.722 -10.333 8.230 1.00 94.19 761 ILE A C 1
ATOM 5623 O O . ILE A 1 761 ? -5.167 -10.193 9.320 1.00 94.19 761 ILE A O 1
ATOM 5627 N N . ASP A 1 762 ? -6.292 -11.487 7.892 1.00 94.62 762 ASP A N 1
ATOM 5628 C CA . ASP A 1 762 ? -6.402 -12.651 8.786 1.00 94.62 762 ASP A CA 1
ATOM 5629 C C . ASP A 1 762 ? -5.171 -13.585 8.768 1.00 94.62 762 ASP A C 1
ATOM 5631 O O . ASP A 1 762 ? -5.227 -14.707 9.276 1.00 94.62 762 ASP A O 1
ATOM 5635 N N . SER A 1 763 ? -4.046 -13.137 8.196 1.00 96.50 763 SER A N 1
ATOM 5636 C CA . SER A 1 763 ? -2.756 -13.856 8.168 1.00 96.50 763 SER A CA 1
ATOM 5637 C C . SER A 1 763 ? -2.862 -15.321 7.700 1.00 96.50 763 SER A C 1
ATOM 5639 O O . SER A 1 763 ? -2.258 -16.228 8.275 1.00 96.50 763 SER A O 1
ATOM 5641 N N . THR A 1 764 ? -3.676 -15.571 6.671 1.00 97.81 764 THR A N 1
ATOM 5642 C CA . THR A 1 764 ? -3.945 -16.909 6.123 1.00 97.81 764 THR A CA 1
ATOM 5643 C C . THR A 1 764 ? -3.008 -17.206 4.942 1.00 97.81 764 THR A C 1
ATOM 5645 O O . THR A 1 764 ? -3.005 -16.443 3.975 1.00 97.81 764 THR A O 1
ATOM 5648 N N . PRO A 1 765 ? -2.211 -18.295 4.980 1.00 98.06 765 PRO A N 1
ATOM 5649 C CA . PRO A 1 765 ? -1.232 -18.599 3.939 1.00 98.06 765 PRO A CA 1
ATOM 5650 C C . PRO A 1 765 ? -1.907 -19.115 2.663 1.00 98.06 765 PRO A C 1
ATOM 5652 O O . PRO A 1 765 ? -2.449 -20.223 2.648 1.00 98.06 765 PRO A O 1
ATOM 5655 N N . LEU A 1 766 ? -1.828 -18.335 1.583 1.00 98.75 766 LEU A N 1
ATOM 5656 C CA . LEU A 1 766 ? -2.355 -18.703 0.265 1.00 98.75 766 LEU A CA 1
ATOM 5657 C C . LEU A 1 766 ? -1.324 -18.463 -0.840 1.00 98.75 766 LEU A C 1
ATOM 5659 O O . LEU A 1 766 ? -0.586 -17.482 -0.788 1.00 98.75 766 LEU A O 1
ATOM 5663 N N . VAL A 1 767 ? -1.352 -19.294 -1.879 1.00 98.81 767 VAL A N 1
ATOM 5664 C CA . VAL A 1 767 ? -0.681 -19.050 -3.164 1.00 98.81 767 VAL A CA 1
ATOM 5665 C C . VAL A 1 767 ? -1.757 -18.979 -4.243 1.00 98.81 767 VAL A C 1
ATOM 5667 O O . VAL A 1 767 ? -2.390 -19.979 -4.578 1.00 98.81 767 VAL A O 1
ATOM 5670 N N . CYS A 1 768 ? -1.996 -17.778 -4.762 1.00 98.69 768 CYS A N 1
ATOM 5671 C CA . CYS A 1 768 ? -2.932 -17.546 -5.858 1.00 98.69 768 CYS A CA 1
ATOM 5672 C C . CYS A 1 768 ? -2.159 -17.491 -7.178 1.00 98.69 768 CYS A C 1
ATOM 5674 O O . CYS A 1 768 ? -1.140 -16.811 -7.268 1.00 98.69 768 CYS A O 1
ATOM 5676 N N . ILE A 1 769 ? -2.630 -18.200 -8.197 1.00 98.62 769 ILE A N 1
ATOM 5677 C CA . ILE A 1 769 ? -2.026 -18.233 -9.528 1.00 98.62 769 ILE A CA 1
ATOM 5678 C C . ILE A 1 769 ? -3.069 -17.751 -10.534 1.00 98.62 769 ILE A C 1
ATOM 5680 O O . ILE A 1 769 ? -4.138 -18.353 -10.683 1.00 98.62 769 ILE A O 1
ATOM 5684 N N . THR A 1 770 ? -2.758 -16.649 -11.211 1.00 98.06 770 THR A N 1
ATOM 5685 C CA . THR A 1 770 ? -3.561 -16.089 -12.297 1.00 98.06 770 THR A CA 1
ATOM 5686 C C . THR A 1 770 ? -2.888 -16.368 -13.634 1.00 98.06 770 THR A C 1
ATOM 5688 O O . THR A 1 770 ? -1.685 -16.177 -13.793 1.00 98.06 770 THR A O 1
ATOM 5691 N N . GLY A 1 771 ? -3.647 -16.848 -14.619 1.00 96.81 771 GLY A N 1
ATOM 5692 C CA . GLY A 1 771 ? -3.156 -16.945 -15.996 1.00 96.81 771 GLY A CA 1
ATOM 5693 C C . GLY A 1 771 ? -3.421 -15.648 -16.747 1.00 96.81 771 GLY A C 1
ATOM 5694 O O . GLY A 1 771 ? -4.580 -15.254 -16.873 1.00 96.81 771 GLY A O 1
ATOM 5695 N N . GLN A 1 772 ? -2.366 -15.020 -17.257 1.00 95.88 772 GLN A N 1
ATOM 5696 C CA . GLN A 1 772 ? -2.359 -13.718 -17.928 1.00 95.88 772 GLN A CA 1
ATOM 5697 C C . GLN A 1 772 ? -2.327 -13.855 -19.459 1.00 95.88 772 GLN A C 1
ATOM 5699 O O . GLN A 1 772 ? -2.025 -14.927 -19.989 1.00 95.88 772 GLN A O 1
ATOM 5704 N N . VAL A 1 773 ? -2.640 -12.785 -20.197 1.00 95.50 773 VAL A N 1
ATOM 5705 C CA . VAL A 1 773 ? -2.460 -12.734 -21.661 1.00 95.50 773 VAL A CA 1
ATOM 5706 C C . VAL A 1 773 ? -0.989 -12.962 -22.071 1.00 95.50 773 VAL A C 1
ATOM 5708 O O . VAL A 1 773 ? -0.097 -13.132 -21.238 1.00 95.50 773 VAL A O 1
ATOM 5711 N N . PHE A 1 774 ? -0.707 -13.017 -23.374 1.00 95.31 774 PHE A N 1
ATOM 5712 C CA . PHE A 1 774 ? 0.675 -13.083 -23.860 1.00 95.31 774 PHE A CA 1
ATOM 5713 C C . PHE A 1 774 ? 1.471 -11.836 -23.438 1.00 95.31 774 PHE A C 1
ATOM 5715 O O . PHE A 1 774 ? 0.947 -10.730 -23.500 1.00 95.31 774 PHE A O 1
ATOM 5722 N N . ALA A 1 775 ? 2.752 -11.988 -23.098 1.00 91.94 775 ALA A N 1
ATOM 5723 C CA . ALA A 1 775 ? 3.614 -10.911 -22.604 1.00 91.94 775 ALA A CA 1
ATOM 5724 C C . ALA A 1 775 ? 3.698 -9.695 -23.552 1.00 91.94 775 ALA A C 1
ATOM 5726 O O . ALA A 1 775 ? 3.787 -8.560 -23.100 1.00 91.94 775 ALA A O 1
ATOM 5727 N N . HIS A 1 776 ? 3.607 -9.912 -24.870 1.00 91.44 776 HIS A N 1
ATOM 5728 C CA . HIS A 1 776 ? 3.590 -8.834 -25.871 1.00 91.44 776 HIS A CA 1
ATOM 5729 C C . HIS A 1 776 ? 2.262 -8.052 -25.943 1.00 91.44 776 HIS A C 1
ATOM 5731 O O . HIS A 1 776 ? 2.181 -7.079 -26.689 1.00 91.44 776 HIS A O 1
ATOM 5737 N N . LEU A 1 777 ? 1.233 -8.496 -25.212 1.00 88.50 777 LEU A N 1
ATOM 5738 C CA . LEU A 1 777 ? -0.080 -7.861 -25.081 1.00 88.50 777 LEU A CA 1
ATOM 5739 C C . LEU A 1 777 ? -0.290 -7.199 -23.707 1.00 88.50 777 LEU A C 1
ATOM 5741 O O . LEU A 1 777 ? -1.351 -6.624 -23.477 1.00 88.50 777 LEU A O 1
ATOM 5745 N N . LEU A 1 778 ? 0.683 -7.282 -22.794 1.00 86.88 778 LEU A N 1
ATOM 5746 C CA . LEU A 1 778 ? 0.627 -6.588 -21.506 1.00 86.88 778 LEU A CA 1
ATOM 5747 C C . LEU A 1 778 ? 0.655 -5.077 -21.724 1.00 86.88 778 LEU A C 1
ATOM 5749 O O . LEU A 1 778 ? 1.499 -4.582 -22.476 1.00 86.88 778 LEU A O 1
ATOM 5753 N N . GLY A 1 779 ? -0.257 -4.357 -21.075 1.00 82.44 779 GLY A N 1
ATOM 5754 C CA . GLY A 1 779 ? -0.491 -2.951 -21.352 1.00 82.44 779 GLY A CA 1
ATOM 5755 C C . GLY A 1 779 ? -0.805 -2.720 -22.829 1.00 82.44 779 GLY A C 1
ATOM 5756 O O . GLY A 1 779 ? -0.136 -1.901 -23.461 1.00 82.44 779 GLY A O 1
ATOM 5757 N N . THR A 1 780 ? -1.797 -3.419 -23.390 1.00 80.62 780 THR A N 1
ATOM 5758 C CA . THR A 1 780 ? -2.309 -3.145 -24.754 1.00 80.62 780 THR A CA 1
ATOM 5759 C C . THR A 1 780 ? -3.836 -3.123 -24.854 1.00 80.62 780 THR A C 1
ATOM 5761 O O . THR A 1 780 ? -4.361 -3.069 -25.966 1.00 80.62 780 THR A O 1
ATOM 5764 N N . ASP A 1 781 ? -4.549 -3.176 -23.722 1.00 78.06 781 ASP A N 1
ATOM 5765 C CA . ASP A 1 781 ? -6.011 -3.339 -23.663 1.00 78.06 781 ASP A CA 1
ATOM 5766 C C . ASP A 1 781 ? -6.495 -4.608 -24.386 1.00 78.06 781 ASP A C 1
ATOM 5768 O O . ASP A 1 781 ? -7.583 -4.681 -24.968 1.00 78.06 781 ASP A O 1
ATOM 5772 N N . ALA A 1 782 ? -5.672 -5.659 -24.345 1.00 78.62 782 ALA A N 1
ATOM 5773 C CA . ALA A 1 782 ? -6.062 -6.956 -24.867 1.00 78.62 782 ALA A CA 1
ATOM 5774 C C . ALA A 1 782 ? -7.255 -7.529 -24.080 1.00 78.62 782 ALA A C 1
ATOM 5776 O O . ALA A 1 782 ? -7.475 -7.237 -22.906 1.00 78.62 782 ALA A O 1
ATOM 5777 N N . PHE A 1 783 ? -8.054 -8.374 -24.732 1.00 85.38 783 PHE A N 1
ATOM 5778 C CA . PHE A 1 783 ? -9.255 -8.939 -24.119 1.00 85.38 783 PHE A CA 1
ATOM 5779 C C . PHE A 1 783 ? -8.926 -9.717 -22.830 1.00 85.38 783 PHE A C 1
ATOM 5781 O O . PHE A 1 783 ? -8.171 -10.688 -22.864 1.00 85.38 783 PHE A O 1
ATOM 5788 N N . GLN A 1 784 ? -9.538 -9.295 -21.715 1.00 85.19 784 GLN A N 1
ATOM 5789 C CA . GLN A 1 784 ? -9.267 -9.762 -20.345 1.00 85.19 784 GLN A CA 1
ATOM 5790 C C . GLN A 1 784 ? -7.848 -9.477 -19.817 1.00 85.19 784 GLN A C 1
ATOM 5792 O O . GLN A 1 784 ? -7.454 -10.078 -18.823 1.00 85.19 784 GLN A O 1
ATOM 5797 N N . GLU A 1 785 ? -7.091 -8.562 -20.422 1.00 90.06 785 GLU A N 1
ATOM 5798 C CA . GLU A 1 785 ? -5.884 -8.005 -19.806 1.00 90.06 785 GLU A CA 1
ATOM 5799 C C . GLU A 1 785 ? -6.261 -7.070 -18.646 1.00 90.06 785 GLU A C 1
ATOM 5801 O O . GLU A 1 785 ? -7.275 -6.371 -18.695 1.00 90.06 785 GLU A O 1
ATOM 5806 N N . ALA A 1 786 ? -5.465 -7.095 -17.581 1.00 88.19 786 ALA A N 1
ATOM 5807 C CA . ALA A 1 786 ? -5.586 -6.203 -16.434 1.00 88.19 786 ALA A CA 1
ATOM 5808 C C . ALA A 1 786 ? -4.258 -6.171 -15.669 1.00 88.19 786 ALA A C 1
ATOM 5810 O O . ALA A 1 786 ? -3.578 -7.197 -15.570 1.00 88.19 786 ALA A O 1
ATOM 5811 N N . ASP A 1 787 ? -3.937 -5.030 -15.054 1.00 89.44 787 ASP A N 1
ATOM 5812 C CA . ASP A 1 787 ? -2.784 -4.882 -14.159 1.00 89.44 787 ASP A CA 1
ATOM 5813 C C . ASP A 1 787 ? -3.051 -5.547 -12.795 1.00 89.44 787 ASP A C 1
ATOM 5815 O O . ASP A 1 787 ? -3.314 -4.906 -11.772 1.00 89.44 787 ASP A O 1
ATOM 5819 N N . VAL A 1 788 ? -3.004 -6.881 -12.790 1.00 92.62 788 VAL A N 1
ATOM 5820 C CA . VAL A 1 788 ? -3.181 -7.708 -11.589 1.00 92.62 788 VAL A CA 1
ATOM 5821 C C . VAL A 1 788 ? -2.128 -7.373 -10.527 1.00 92.62 788 VAL A C 1
ATOM 5823 O O . VAL A 1 788 ? -2.414 -7.469 -9.332 1.00 92.62 788 VAL A O 1
ATOM 5826 N N . ILE A 1 789 ? -0.928 -6.938 -10.922 1.00 93.69 789 ILE A N 1
ATOM 5827 C CA . ILE A 1 789 ? 0.173 -6.650 -9.998 1.00 93.69 789 ILE A CA 1
ATOM 5828 C C . ILE A 1 789 ? -0.113 -5.392 -9.174 1.00 93.69 789 ILE A C 1
ATOM 5830 O O . ILE A 1 789 ? -0.091 -5.464 -7.941 1.00 93.69 789 ILE A O 1
ATOM 5834 N N . SER A 1 790 ? -0.459 -4.267 -9.800 1.00 91.31 790 SER A N 1
ATOM 5835 C CA . SER A 1 790 ? -0.804 -3.050 -9.050 1.00 91.31 790 SER A CA 1
ATOM 5836 C C . SER A 1 790 ? -2.086 -3.229 -8.234 1.00 91.31 790 SER A C 1
ATOM 5838 O O . SER A 1 790 ? -2.145 -2.793 -7.083 1.00 91.31 790 SER A O 1
ATOM 5840 N N . LEU A 1 791 ? -3.088 -3.932 -8.780 1.00 93.62 791 LEU A N 1
ATOM 5841 C CA . LEU A 1 791 ? -4.356 -4.202 -8.088 1.00 93.62 791 LEU A CA 1
ATOM 5842 C C . LEU A 1 791 ? -4.189 -5.056 -6.821 1.00 93.62 791 LEU A C 1
ATOM 5844 O O . LEU A 1 791 ? -4.923 -4.863 -5.853 1.00 93.62 791 LEU A O 1
ATOM 5848 N N . THR A 1 792 ? -3.243 -6.002 -6.809 1.00 96.44 792 THR A N 1
ATOM 5849 C CA . THR A 1 792 ? -3.100 -6.980 -5.711 1.00 96.44 792 THR A CA 1
ATOM 5850 C C . THR A 1 792 ? -1.921 -6.718 -4.774 1.00 96.44 792 THR A C 1
ATOM 5852 O O . THR A 1 792 ? -1.842 -7.327 -3.705 1.00 96.44 792 THR A O 1
ATOM 5855 N N . SER A 1 793 ? -1.042 -5.767 -5.104 1.00 95.00 793 SER A N 1
ATOM 5856 C CA . SER A 1 793 ? 0.092 -5.372 -4.258 1.00 95.00 793 SER A CA 1
ATOM 5857 C C . SER A 1 793 ? -0.295 -4.969 -2.817 1.00 95.00 793 SER A C 1
ATOM 5859 O O . SER A 1 793 ? 0.338 -5.482 -1.894 1.00 95.00 793 SER A O 1
ATOM 5861 N N . PRO A 1 794 ? -1.341 -4.152 -2.549 1.00 94.44 794 PRO A N 1
ATOM 5862 C CA . PRO A 1 794 ? -1.693 -3.768 -1.174 1.00 94.44 794 PRO A CA 1
ATOM 5863 C C . PRO A 1 794 ? -2.380 -4.881 -0.363 1.00 94.44 794 PRO A C 1
ATOM 5865 O O . PRO A 1 794 ? -2.631 -4.700 0.826 1.00 94.44 794 PRO A O 1
ATOM 5868 N N . VAL A 1 795 ? -2.716 -6.013 -0.992 1.00 97.31 795 VAL A N 1
ATOM 5869 C CA . VAL A 1 795 ? -3.474 -7.130 -0.393 1.00 97.31 795 VAL A CA 1
ATOM 5870 C C . VAL A 1 795 ? -2.733 -8.469 -0.492 1.00 97.31 795 VAL A C 1
ATOM 5872 O O . VAL A 1 795 ? -3.317 -9.532 -0.298 1.00 97.31 795 VAL A O 1
ATOM 5875 N N . THR A 1 796 ? -1.428 -8.439 -0.771 1.00 97.88 796 THR A N 1
ATOM 5876 C CA . THR A 1 796 ? -0.546 -9.615 -0.802 1.00 97.88 796 THR A CA 1
ATOM 5877 C C . THR A 1 796 ? 0.742 -9.342 -0.026 1.00 97.88 796 THR A C 1
ATOM 5879 O O . THR A 1 796 ? 1.158 -8.201 0.146 1.00 97.88 796 THR A O 1
ATOM 5882 N N . LYS A 1 797 ? 1.390 -10.392 0.491 1.00 97.06 797 LYS A N 1
ATOM 5883 C CA . LYS A 1 797 ? 2.752 -10.289 1.049 1.00 97.06 797 LYS A CA 1
ATOM 5884 C C . LYS A 1 797 ? 3.801 -10.080 -0.044 1.00 97.06 797 LYS A C 1
ATOM 5886 O O . LYS A 1 797 ? 4.863 -9.521 0.213 1.00 97.06 797 LYS A O 1
ATOM 5891 N N . TRP A 1 798 ? 3.522 -10.613 -1.229 1.00 97.88 798 TRP A N 1
ATOM 5892 C CA . TRP A 1 798 ? 4.349 -10.539 -2.421 1.00 97.88 798 TRP A CA 1
ATOM 5893 C C . TRP A 1 798 ? 3.490 -10.907 -3.629 1.00 97.88 798 TRP A C 1
ATOM 5895 O O . TRP A 1 798 ? 2.683 -11.838 -3.551 1.00 97.88 798 TRP A O 1
ATOM 5905 N N . ASN A 1 799 ? 3.693 -10.215 -4.742 1.00 97.38 799 ASN A N 1
ATOM 5906 C CA . ASN A 1 799 ? 3.174 -10.622 -6.034 1.00 97.38 799 ASN A CA 1
ATOM 5907 C C . ASN A 1 799 ? 4.239 -10.472 -7.128 1.00 97.38 799 ASN A C 1
ATOM 5909 O O . ASN A 1 799 ? 5.227 -9.752 -6.961 1.00 97.38 799 ASN A O 1
ATOM 5913 N N . TYR A 1 800 ? 4.081 -11.228 -8.214 1.00 97.44 800 TYR A N 1
ATOM 5914 C CA . TYR A 1 800 ? 5.079 -11.305 -9.277 1.00 97.44 800 TYR A CA 1
ATOM 5915 C C . TYR A 1 800 ? 4.449 -11.700 -10.611 1.00 97.44 800 TYR A C 1
ATOM 5917 O O . TYR A 1 800 ? 3.625 -12.613 -10.655 1.00 97.44 800 TYR A O 1
ATOM 5925 N N . GLN A 1 801 ? 4.860 -11.034 -11.691 1.00 97.44 801 GLN A N 1
ATOM 5926 C CA . GLN A 1 801 ? 4.431 -11.363 -13.047 1.00 97.44 801 GLN A CA 1
ATOM 5927 C C . GLN A 1 801 ? 5.506 -12.195 -13.743 1.00 97.44 801 GLN A C 1
ATOM 5929 O O . GLN A 1 801 ? 6.647 -11.762 -13.875 1.00 97.44 801 GLN A O 1
ATOM 5934 N N . VAL A 1 802 ? 5.130 -13.394 -14.178 1.00 97.62 802 VAL A N 1
ATOM 5935 C CA . VAL A 1 802 ? 6.012 -14.353 -14.838 1.00 97.62 802 VAL A CA 1
ATOM 5936 C C . VAL A 1 802 ? 5.892 -14.204 -16.353 1.00 97.62 802 VAL A C 1
ATOM 5938 O O . VAL A 1 802 ? 4.828 -14.441 -16.941 1.00 97.62 802 VAL A O 1
ATOM 5941 N N . THR A 1 803 ? 6.997 -13.820 -16.993 1.00 97.06 803 THR A N 1
ATOM 5942 C CA . THR A 1 803 ? 7.038 -13.502 -18.431 1.00 97.06 803 THR A CA 1
ATOM 5943 C C . THR A 1 803 ? 7.655 -14.603 -19.289 1.00 97.06 803 THR A C 1
ATOM 5945 O O . THR A 1 803 ? 7.395 -14.637 -20.491 1.00 97.06 803 THR A O 1
ATOM 5948 N N . THR A 1 804 ? 8.404 -15.528 -18.686 1.00 97.12 804 THR A N 1
ATOM 5949 C CA . THR A 1 804 ? 9.068 -16.672 -19.335 1.00 97.12 804 THR A CA 1
ATOM 5950 C C . THR A 1 804 ? 8.924 -17.953 -18.502 1.00 97.12 804 THR A C 1
ATOM 5952 O O . THR A 1 804 ? 8.705 -17.888 -17.290 1.00 97.12 804 THR A O 1
ATOM 5955 N N . ALA A 1 805 ? 9.004 -19.130 -19.132 1.00 96.94 805 ALA A N 1
ATOM 5956 C CA . ALA A 1 805 ? 8.816 -20.414 -18.439 1.00 96.94 805 ALA A CA 1
ATOM 5957 C C . ALA A 1 805 ? 9.900 -20.695 -17.381 1.00 96.94 805 ALA A C 1
ATOM 5959 O O . ALA A 1 805 ? 9.612 -21.242 -16.316 1.00 96.94 805 ALA A O 1
ATOM 5960 N N . GLU A 1 806 ? 11.134 -20.260 -17.642 1.00 96.00 806 GLU A N 1
ATOM 5961 C CA . GLU A 1 806 ? 12.313 -20.464 -16.793 1.00 96.00 806 GLU A CA 1
ATOM 5962 C C . GLU A 1 806 ? 12.159 -19.848 -15.390 1.00 96.00 806 GLU A C 1
ATOM 5964 O O . GLU A 1 806 ? 12.780 -20.303 -14.427 1.00 96.00 806 GLU A O 1
ATOM 5969 N N . GLU A 1 807 ? 11.321 -18.819 -15.254 1.00 96.75 807 GLU A N 1
ATOM 5970 C CA . GLU A 1 807 ? 11.045 -18.144 -13.984 1.00 96.75 807 GLU A CA 1
ATOM 5971 C C . GLU A 1 807 ? 10.121 -18.956 -13.060 1.00 96.75 807 GLU A C 1
ATOM 5973 O O . GLU A 1 807 ? 10.201 -18.798 -11.837 1.00 96.75 807 GLU A O 1
ATOM 5978 N N . ILE A 1 808 ? 9.253 -19.816 -13.614 1.00 97.12 808 ILE A N 1
ATOM 5979 C CA . ILE A 1 808 ? 8.139 -20.461 -12.892 1.00 97.12 808 ILE A CA 1
ATOM 5980 C C . ILE A 1 808 ? 8.608 -21.236 -11.647 1.00 97.12 808 ILE A C 1
ATOM 5982 O O . ILE A 1 808 ? 8.084 -20.948 -10.565 1.00 97.12 808 ILE A O 1
ATOM 5986 N N . PRO A 1 809 ? 9.610 -22.142 -11.713 1.00 95.81 809 PRO A N 1
ATOM 5987 C CA . PRO A 1 809 ? 10.022 -22.924 -10.544 1.00 95.81 809 PRO A CA 1
ATOM 5988 C C . PRO A 1 809 ? 10.541 -22.035 -9.404 1.00 95.81 809 PRO A C 1
ATOM 5990 O O . PRO A 1 809 ? 10.175 -22.206 -8.241 1.00 95.81 809 PRO A O 1
ATOM 5993 N N . ALA A 1 810 ? 11.355 -21.028 -9.736 1.00 95.12 810 ALA A N 1
ATOM 5994 C CA . ALA A 1 810 ? 11.943 -20.121 -8.754 1.00 95.12 810 ALA A CA 1
ATOM 5995 C C . ALA A 1 810 ? 10.924 -19.115 -8.188 1.00 95.12 810 ALA A C 1
ATOM 5997 O O . ALA A 1 810 ? 11.053 -18.698 -7.034 1.00 95.12 810 ALA A O 1
ATOM 5998 N N . ALA A 1 811 ? 9.928 -18.710 -8.979 1.00 97.25 811 ALA A N 1
ATOM 5999 C CA . ALA A 1 811 ? 8.826 -17.869 -8.527 1.00 97.25 811 ALA A CA 1
ATOM 6000 C C . ALA A 1 811 ? 7.897 -18.637 -7.574 1.00 97.25 811 ALA A C 1
ATOM 6002 O O . ALA A 1 811 ? 7.572 -18.119 -6.505 1.00 97.25 811 ALA A O 1
ATOM 6003 N N . LEU A 1 812 ? 7.543 -19.887 -7.899 1.00 97.94 812 LEU A N 1
ATOM 6004 C CA . LEU A 1 812 ? 6.691 -20.727 -7.052 1.00 97.94 812 LEU A CA 1
ATOM 6005 C C . LEU A 1 812 ? 7.357 -21.065 -5.712 1.00 97.94 812 LEU A C 1
ATOM 6007 O O . LEU A 1 812 ? 6.739 -20.889 -4.662 1.00 97.94 812 LEU A O 1
ATOM 6011 N N . ALA A 1 813 ? 8.639 -21.435 -5.723 1.00 97.62 813 ALA A N 1
ATOM 6012 C CA . ALA A 1 813 ? 9.390 -21.716 -4.501 1.00 97.62 813 ALA A CA 1
ATOM 6013 C C . ALA A 1 813 ? 9.397 -20.514 -3.540 1.00 97.62 813 ALA A C 1
ATOM 6015 O O . ALA A 1 813 ? 9.119 -20.656 -2.344 1.00 97.62 813 ALA A O 1
ATOM 6016 N N . LYS A 1 814 ? 9.630 -19.302 -4.064 1.00 97.94 814 LYS A N 1
ATOM 6017 C CA . LYS A 1 814 ? 9.531 -18.057 -3.285 1.00 97.94 814 LYS A CA 1
ATOM 6018 C C . LYS A 1 814 ? 8.103 -17.791 -2.813 1.00 97.94 814 LYS A C 1
ATOM 6020 O O . LYS A 1 814 ? 7.933 -17.412 -1.656 1.00 97.94 814 LYS A O 1
ATOM 6025 N N . ALA A 1 815 ? 7.097 -18.011 -3.662 1.00 98.19 815 ALA A N 1
ATOM 6026 C CA . ALA A 1 815 ? 5.688 -17.827 -3.321 1.00 98.19 815 ALA A CA 1
ATOM 6027 C C . ALA A 1 815 ? 5.306 -18.668 -2.094 1.00 98.19 815 ALA A C 1
ATOM 6029 O O . ALA A 1 815 ? 4.851 -18.120 -1.090 1.00 98.19 815 ALA A O 1
ATOM 6030 N N . PHE A 1 816 ? 5.579 -19.974 -2.125 1.00 98.44 816 PHE A N 1
ATOM 6031 C CA . PHE A 1 816 ? 5.287 -20.875 -1.011 1.00 98.44 816 PHE A CA 1
ATOM 6032 C C . PHE A 1 816 ? 6.058 -20.512 0.259 1.00 98.44 816 PHE A C 1
ATOM 6034 O O . PHE A 1 816 ? 5.463 -20.474 1.339 1.00 98.44 816 PHE A O 1
ATOM 6041 N N . TYR A 1 817 ? 7.353 -20.193 0.149 1.00 98.00 817 TYR A N 1
ATOM 6042 C CA . TYR A 1 817 ? 8.157 -19.756 1.292 1.00 98.00 817 TYR A CA 1
ATOM 6043 C C . TYR A 1 817 ? 7.613 -18.473 1.933 1.00 98.00 817 TYR A C 1
ATOM 6045 O O . TYR A 1 817 ? 7.418 -18.434 3.150 1.00 98.00 817 TYR A O 1
ATOM 6053 N N . ILE A 1 818 ? 7.318 -17.443 1.136 1.00 97.88 818 ILE A N 1
ATOM 6054 C CA . ILE A 1 818 ? 6.783 -16.166 1.626 1.00 97.88 818 ILE A CA 1
ATOM 6055 C C . ILE A 1 818 ? 5.373 -16.354 2.196 1.00 97.88 818 ILE A C 1
ATOM 6057 O O . ILE A 1 818 ? 5.089 -15.802 3.256 1.00 97.88 818 ILE A O 1
ATOM 6061 N N . ALA A 1 819 ? 4.500 -17.146 1.570 1.00 98.19 819 ALA A N 1
ATOM 6062 C CA . ALA A 1 819 ? 3.131 -17.350 2.050 1.00 98.19 819 ALA A CA 1
ATOM 6063 C C . ALA A 1 819 ? 3.087 -17.949 3.467 1.00 98.19 819 ALA A C 1
ATOM 6065 O O . ALA A 1 819 ? 2.321 -17.478 4.311 1.00 98.19 819 ALA A O 1
ATOM 6066 N N . ARG A 1 820 ? 3.929 -18.958 3.743 1.00 95.88 820 ARG A N 1
ATOM 6067 C CA . ARG A 1 820 ? 3.905 -19.730 5.002 1.00 95.88 820 ARG A CA 1
ATOM 6068 C C . ARG A 1 820 ? 4.792 -19.205 6.130 1.00 95.88 820 ARG A C 1
ATOM 6070 O O . ARG A 1 820 ? 4.544 -19.557 7.276 1.00 95.88 820 ARG A O 1
ATOM 6077 N N . SER A 1 821 ? 5.839 -18.434 5.833 1.00 94.62 821 SER A N 1
ATOM 6078 C CA . SER A 1 821 ? 6.846 -18.055 6.837 1.00 94.62 821 SER A CA 1
ATOM 6079 C C . SER A 1 821 ? 6.625 -16.664 7.439 1.00 94.62 821 SER A C 1
ATOM 6081 O O . SER A 1 821 ? 6.014 -15.780 6.834 1.00 94.62 821 SER A O 1
ATOM 6083 N N . GLY A 1 822 ? 7.131 -16.475 8.661 1.00 93.56 822 GLY A N 1
ATOM 6084 C CA . GLY A 1 822 ? 6.918 -15.259 9.444 1.00 93.56 822 GLY A CA 1
ATOM 6085 C C . GLY A 1 822 ? 5.457 -15.111 9.843 1.00 93.56 822 GLY A C 1
ATOM 6086 O O . GLY A 1 822 ? 4.799 -16.104 10.139 1.00 93.56 822 GLY A O 1
ATOM 6087 N N . ARG A 1 823 ? 4.923 -13.889 9.789 1.00 94.62 823 ARG A N 1
ATOM 6088 C CA . ARG A 1 823 ? 3.471 -13.684 9.741 1.00 94.62 823 ARG A CA 1
ATOM 6089 C C . ARG A 1 823 ? 2.932 -14.236 8.410 1.00 94.62 823 ARG A C 1
ATOM 6091 O O . ARG A 1 823 ? 3.305 -13.679 7.373 1.00 94.62 823 ARG A O 1
ATOM 6098 N N . PRO A 1 824 ? 2.111 -15.301 8.381 1.00 96.88 824 PRO A N 1
ATOM 6099 C CA . PRO A 1 824 ? 1.659 -15.899 7.124 1.00 96.88 824 PRO A CA 1
ATOM 6100 C C . PRO A 1 824 ? 0.680 -14.985 6.375 1.00 96.88 824 PRO A C 1
ATOM 6102 O O . PRO A 1 824 ? 0.140 -14.041 6.948 1.00 96.88 824 PRO A O 1
ATOM 6105 N N . GLY A 1 825 ? 0.453 -15.239 5.088 1.00 97.88 825 GLY A N 1
ATOM 6106 C CA . GLY A 1 825 ? -0.462 -14.431 4.275 1.00 97.88 825 GLY A CA 1
ATOM 6107 C C . GLY A 1 825 ? -0.501 -14.847 2.801 1.00 97.88 825 GLY A C 1
ATOM 6108 O O . GLY A 1 825 ? 0.239 -15.747 2.399 1.00 97.88 825 GLY A O 1
ATOM 6109 N N . PRO A 1 826 ? -1.347 -14.203 1.983 1.00 98.62 826 PRO A N 1
ATOM 6110 C CA . PRO A 1 826 ? -1.496 -14.523 0.573 1.00 98.62 826 PRO A CA 1
ATOM 6111 C C . PRO A 1 826 ? -0.354 -13.946 -0.267 1.00 98.62 826 PRO A C 1
ATOM 6113 O O . PRO A 1 826 ? 0.129 -12.838 -0.018 1.00 98.62 826 PRO A O 1
ATOM 6116 N N . VAL A 1 827 ? 0.025 -14.676 -1.309 1.00 98.69 827 VAL A N 1
ATOM 6117 C CA . VAL A 1 827 ? 0.880 -14.212 -2.411 1.00 98.69 827 VAL A CA 1
ATOM 6118 C C . VAL A 1 827 ? 0.200 -14.491 -3.749 1.00 98.69 827 VAL A C 1
ATOM 6120 O O . VAL A 1 827 ? -0.679 -15.357 -3.821 1.00 98.69 827 VAL A O 1
ATOM 6123 N N . LEU A 1 828 ? 0.610 -13.785 -4.803 1.00 98.62 828 LEU A N 1
ATOM 6124 C CA . LEU A 1 828 ? 0.051 -13.960 -6.145 1.00 98.62 828 LEU A CA 1
ATOM 6125 C C . LEU A 1 828 ? 1.128 -14.086 -7.233 1.00 98.62 828 LEU A C 1
ATOM 6127 O O . LEU A 1 828 ? 2.055 -13.283 -7.292 1.00 98.62 828 LEU A O 1
ATOM 6131 N N . LEU A 1 829 ? 0.974 -15.069 -8.119 1.00 98.44 829 LEU A N 1
ATOM 6132 C CA . LEU A 1 829 ? 1.773 -15.227 -9.335 1.00 98.44 829 LEU A CA 1
ATOM 6133 C C . LEU A 1 829 ? 0.890 -15.022 -10.568 1.00 98.44 829 LEU A C 1
ATOM 6135 O O . LEU A 1 829 ? -0.070 -15.763 -10.757 1.00 98.44 829 LEU A O 1
ATOM 6139 N N . ASP A 1 830 ? 1.239 -14.051 -11.408 1.00 97.88 830 ASP A N 1
ATOM 6140 C CA . ASP A 1 830 ? 0.523 -13.729 -12.645 1.00 97.88 830 ASP A CA 1
ATOM 6141 C C . ASP A 1 830 ? 1.322 -14.233 -13.856 1.00 97.88 830 ASP A C 1
ATOM 6143 O O . ASP A 1 830 ? 2.358 -13.672 -14.202 1.00 97.88 830 ASP A O 1
ATOM 6147 N N . ILE A 1 831 ? 0.904 -15.343 -14.467 1.00 98.25 831 ILE A N 1
ATOM 6148 C CA . ILE A 1 831 ? 1.717 -16.102 -15.430 1.00 98.25 831 ILE A CA 1
ATOM 6149 C C . ILE A 1 831 ? 1.225 -15.866 -16.858 1.00 98.25 831 ILE A C 1
ATOM 6151 O O . ILE A 1 831 ? 0.149 -16.327 -17.245 1.00 98.25 831 ILE A O 1
ATOM 6155 N N . THR A 1 832 ? 2.028 -15.179 -17.669 1.00 97.81 832 THR A N 1
ATOM 6156 C CA . THR A 1 832 ? 1.706 -14.865 -19.074 1.00 97.81 832 THR A CA 1
ATOM 6157 C C . THR A 1 832 ? 1.503 -16.109 -19.939 1.00 97.81 832 THR A C 1
ATOM 6159 O O . THR A 1 832 ? 2.155 -17.139 -19.759 1.00 97.81 832 THR A O 1
ATOM 6162 N N . LYS A 1 833 ? 0.611 -16.023 -20.930 1.00 97.19 833 LYS A N 1
ATOM 6163 C CA . LYS A 1 833 ? 0.223 -17.179 -21.756 1.00 97.19 833 LYS A CA 1
ATOM 6164 C C . LYS A 1 833 ? 1.382 -17.797 -22.549 1.00 97.19 833 LYS A C 1
ATOM 6166 O O . LYS A 1 833 ? 1.379 -19.002 -22.777 1.00 97.19 833 LYS A O 1
ATOM 6171 N N . ASN A 1 834 ? 2.389 -17.011 -22.941 1.00 96.81 834 ASN A N 1
ATOM 6172 C CA . ASN A 1 834 ? 3.625 -17.555 -23.515 1.00 96.81 834 ASN A CA 1
ATOM 6173 C C . ASN A 1 834 ? 4.461 -18.298 -22.470 1.00 96.81 834 ASN A C 1
ATOM 6175 O O . ASN A 1 834 ? 4.937 -19.374 -22.797 1.00 96.81 834 ASN A O 1
ATOM 6179 N N . ALA A 1 835 ? 4.611 -17.789 -21.241 1.00 97.88 835 ALA A N 1
ATOM 6180 C CA . ALA A 1 835 ? 5.360 -18.487 -20.194 1.00 97.88 835 ALA A CA 1
ATOM 6181 C C . ALA A 1 835 ? 4.741 -19.852 -19.858 1.00 97.88 835 ALA A C 1
ATOM 6183 O O . ALA A 1 835 ? 5.466 -20.813 -19.639 1.00 97.88 835 ALA A O 1
ATOM 6184 N N . GLN A 1 836 ? 3.409 -19.967 -19.892 1.00 98.12 836 GLN A N 1
ATOM 6185 C CA . GLN A 1 836 ? 2.722 -21.251 -19.707 1.00 98.12 836 GLN A CA 1
ATOM 6186 C C . GLN A 1 836 ? 2.991 -22.241 -20.862 1.00 98.12 836 GLN A C 1
ATOM 6188 O O . GLN A 1 836 ? 3.122 -23.437 -20.629 1.00 98.12 836 GLN A O 1
ATOM 6193 N N . LEU A 1 837 ? 3.064 -21.759 -22.110 1.00 97.56 837 LEU A N 1
ATOM 6194 C CA . LEU A 1 837 ? 3.207 -22.592 -23.318 1.00 97.56 837 LEU A CA 1
ATOM 6195 C C . LEU A 1 837 ? 4.662 -22.879 -23.725 1.00 97.56 837 LEU A C 1
ATOM 6197 O O . LEU A 1 837 ? 4.918 -23.815 -24.483 1.00 97.56 837 LEU A O 1
ATOM 6201 N N . GLN A 1 838 ? 5.604 -22.043 -23.294 1.00 97.31 838 GLN A N 1
ATOM 6202 C CA . GLN A 1 838 ? 7.005 -22.103 -23.690 1.00 97.31 838 GLN A CA 1
ATOM 6203 C C . GLN A 1 838 ? 7.643 -23.407 -23.203 1.00 97.31 838 GLN A C 1
ATOM 6205 O O . GLN A 1 838 ? 7.585 -23.744 -22.023 1.00 97.31 838 GLN A O 1
ATOM 6210 N N . GLN A 1 839 ? 8.265 -24.112 -24.145 1.00 96.75 839 GLN A N 1
ATOM 6211 C CA . GLN A 1 839 ? 9.033 -25.329 -23.916 1.00 96.75 839 GLN A CA 1
ATOM 6212 C C . GLN A 1 839 ? 10.452 -24.968 -23.470 1.00 96.75 839 GLN A C 1
ATOM 6214 O O . GLN A 1 839 ? 11.116 -24.171 -24.138 1.00 96.75 839 GLN A O 1
ATOM 6219 N N . PHE A 1 840 ? 10.923 -25.556 -22.373 1.00 94.94 840 PHE A N 1
ATOM 6220 C CA . PHE A 1 840 ? 12.253 -25.305 -21.817 1.00 94.94 840 PHE A CA 1
ATOM 6221 C C . PHE A 1 840 ? 12.824 -26.548 -21.123 1.00 94.94 840 PHE A C 1
ATOM 6223 O O . PHE A 1 840 ? 12.103 -27.494 -20.805 1.00 94.94 840 PHE A O 1
ATOM 6230 N N . GLN A 1 841 ? 14.138 -26.553 -20.888 1.00 91.00 841 GLN A N 1
ATOM 6231 C CA . GLN A 1 841 ? 14.783 -27.562 -20.045 1.00 91.00 841 GLN A CA 1
ATOM 6232 C C . GLN A 1 841 ? 14.571 -27.184 -18.580 1.00 91.00 841 GLN A C 1
ATOM 6234 O O . GLN A 1 841 ? 15.318 -26.378 -18.020 1.00 91.00 841 GLN A O 1
ATOM 6239 N N . ALA A 1 842 ? 13.529 -27.745 -17.973 1.00 82.12 842 ALA A N 1
ATOM 6240 C CA . ALA A 1 842 ? 13.197 -27.461 -16.588 1.00 82.12 842 ALA A CA 1
ATOM 6241 C C . ALA A 1 842 ? 14.294 -27.984 -15.638 1.00 82.12 842 ALA A C 1
ATOM 6243 O O . ALA A 1 842 ? 14.652 -29.165 -15.700 1.00 82.12 842 ALA A O 1
ATOM 6244 N N . PRO A 1 843 ? 14.836 -27.147 -14.732 1.00 82.31 843 PRO A N 1
ATOM 6245 C CA . PRO A 1 843 ? 15.653 -27.648 -13.638 1.00 82.31 843 PRO A CA 1
ATOM 6246 C C . PRO A 1 843 ? 14.771 -28.446 -12.670 1.00 82.31 843 PRO A C 1
ATOM 6248 O O . PRO A 1 843 ? 13.589 -28.147 -12.504 1.00 82.31 843 PRO A O 1
ATOM 6251 N N . ALA A 1 844 ? 15.358 -29.422 -11.973 1.00 84.31 844 ALA A N 1
ATOM 6252 C CA . ALA A 1 844 ? 14.662 -30.109 -10.888 1.00 84.31 844 ALA A CA 1
ATOM 6253 C C . ALA A 1 844 ? 14.160 -29.088 -9.850 1.00 84.31 844 ALA A C 1
ATOM 6255 O O . ALA A 1 844 ? 14.921 -28.213 -9.426 1.00 84.31 844 ALA A O 1
ATOM 6256 N N . TYR A 1 845 ? 12.895 -29.200 -9.440 1.00 92.38 845 TYR A N 1
ATOM 6257 C CA . TYR A 1 845 ? 12.307 -28.273 -8.477 1.00 92.38 845 TYR A CA 1
ATOM 6258 C C . TYR A 1 845 ? 13.021 -28.345 -7.120 1.00 92.38 845 TYR A C 1
ATOM 6260 O O . TYR A 1 845 ? 13.235 -29.427 -6.569 1.00 92.38 845 TYR A O 1
ATOM 6268 N N . VAL A 1 846 ? 13.356 -27.181 -6.559 1.00 92.25 846 VAL A N 1
ATOM 6269 C CA . VAL A 1 846 ? 13.976 -27.051 -5.236 1.00 92.25 846 VAL A CA 1
ATOM 6270 C C . VAL A 1 846 ? 13.127 -26.091 -4.394 1.00 92.25 846 VAL A C 1
ATOM 6272 O O . VAL A 1 846 ? 13.069 -24.904 -4.727 1.00 92.25 846 VAL A O 1
ATOM 6275 N N . PRO A 1 847 ? 12.487 -26.564 -3.306 1.00 93.31 847 PRO A N 1
ATOM 6276 C CA . PRO A 1 847 ? 11.767 -25.700 -2.377 1.00 93.31 847 PRO A CA 1
ATOM 6277 C C . PRO A 1 847 ? 12.666 -24.600 -1.807 1.00 93.31 847 PRO A C 1
ATOM 6279 O O . PRO A 1 847 ? 13.824 -24.841 -1.464 1.00 93.31 847 PRO A O 1
ATOM 6282 N N . CYS A 1 848 ? 12.125 -23.392 -1.653 1.00 94.06 848 CYS A N 1
ATOM 6283 C CA . CYS A 1 848 ? 12.854 -22.278 -1.056 1.00 94.06 848 CYS A CA 1
ATOM 6284 C C . CYS A 1 848 ? 12.745 -22.322 0.476 1.00 94.06 848 CYS A C 1
ATOM 6286 O O . CYS A 1 848 ? 11.643 -22.367 1.030 1.00 94.06 848 CYS A O 1
ATOM 6288 N N . ASP A 1 849 ? 13.888 -22.241 1.155 1.00 91.56 849 ASP A N 1
ATOM 6289 C CA . ASP A 1 849 ? 14.027 -22.124 2.613 1.00 91.56 849 ASP A CA 1
ATOM 6290 C C . ASP A 1 849 ? 14.655 -20.785 3.057 1.00 91.56 849 ASP A C 1
ATOM 6292 O O . ASP A 1 849 ? 14.606 -20.429 4.241 1.00 91.56 849 ASP A O 1
ATOM 6296 N N . HIS A 1 850 ? 15.211 -20.017 2.112 1.00 91.44 850 HIS A N 1
ATOM 6297 C CA . HIS A 1 850 ? 15.892 -18.755 2.365 1.00 91.44 850 HIS A CA 1
ATOM 6298 C C . HIS A 1 850 ? 15.797 -17.769 1.189 1.00 91.44 850 HIS A C 1
ATOM 6300 O O . HIS A 1 850 ? 16.052 -18.107 0.035 1.00 91.44 850 HIS A O 1
ATOM 6306 N N . ILE A 1 851 ? 15.531 -16.497 1.498 1.00 91.56 851 ILE A N 1
ATOM 6307 C CA . ILE A 1 851 ? 15.621 -15.374 0.557 1.00 91.56 851 ILE A CA 1
ATOM 6308 C C . ILE A 1 851 ? 16.476 -14.284 1.211 1.00 91.56 851 ILE A C 1
ATOM 6310 O O . ILE A 1 851 ? 16.114 -13.763 2.262 1.00 91.56 851 ILE A O 1
ATOM 6314 N N . ARG A 1 852 ? 17.582 -13.886 0.566 1.00 85.94 852 ARG A N 1
ATOM 6315 C CA . ARG A 1 852 ? 18.595 -12.957 1.118 1.00 85.94 852 ARG A CA 1
ATOM 6316 C C . ARG A 1 852 ? 18.016 -11.670 1.726 1.00 85.94 852 ARG A C 1
ATOM 6318 O O . ARG A 1 852 ? 18.525 -11.182 2.732 1.00 85.94 852 ARG A O 1
ATOM 6325 N N . SER A 1 853 ? 16.990 -11.100 1.096 1.00 84.06 853 SER A N 1
ATOM 6326 C CA . SER A 1 853 ? 16.339 -9.846 1.500 1.00 84.06 853 SER A CA 1
ATOM 6327 C C . SER A 1 853 ? 15.152 -10.021 2.453 1.00 84.06 853 SER A C 1
ATOM 6329 O O . SER A 1 853 ? 14.659 -9.021 2.969 1.00 84.06 853 SER A O 1
ATOM 6331 N N . TYR A 1 854 ? 14.683 -11.247 2.704 1.00 88.62 854 TYR A N 1
ATOM 6332 C CA . TYR A 1 854 ? 13.488 -11.507 3.506 1.00 88.62 854 TYR A CA 1
ATOM 6333 C C . TYR A 1 854 ? 13.836 -12.307 4.763 1.00 88.62 854 TYR A C 1
ATOM 6335 O O . TYR A 1 854 ? 14.283 -13.450 4.701 1.00 88.62 854 TYR A O 1
ATOM 6343 N N . ARG A 1 855 ? 13.623 -11.687 5.927 1.00 88.00 855 ARG A N 1
ATOM 6344 C CA . ARG A 1 855 ? 13.797 -12.318 7.240 1.00 88.00 855 ARG A CA 1
ATOM 6345 C C . ARG A 1 855 ? 12.410 -12.616 7.814 1.00 88.00 855 ARG A C 1
ATOM 6347 O O . ARG A 1 855 ? 11.741 -11.669 8.218 1.00 88.00 855 ARG A O 1
ATOM 6354 N N . PRO A 1 856 ? 11.958 -13.884 7.840 1.00 88.12 856 PRO A N 1
ATOM 6355 C CA . PRO A 1 856 ? 10.580 -14.204 8.205 1.00 88.12 856 PRO A CA 1
ATOM 6356 C C . PRO A 1 856 ? 10.274 -13.943 9.683 1.00 88.12 856 PRO A C 1
ATOM 6358 O O . PRO A 1 856 ? 9.185 -13.478 9.997 1.00 88.12 856 PRO A O 1
ATOM 6361 N N . LYS A 1 857 ? 11.226 -14.208 10.587 1.00 90.62 857 LYS A N 1
ATOM 6362 C CA . LYS A 1 857 ? 11.088 -13.927 12.021 1.00 90.62 857 LYS A CA 1
ATOM 6363 C C . LYS A 1 857 ? 12.264 -13.103 12.562 1.00 90.62 857 LYS A C 1
ATOM 6365 O O . LYS A 1 857 ? 13.389 -13.271 12.076 1.00 90.62 857 LYS A O 1
ATOM 6370 N N . PRO A 1 858 ? 12.034 -12.220 13.550 1.00 90.88 858 PRO A N 1
ATOM 6371 C CA . PRO A 1 858 ? 13.094 -11.511 14.258 1.00 90.88 858 PRO A CA 1
ATOM 6372 C C . PRO A 1 858 ? 13.909 -12.465 15.147 1.00 90.88 858 PRO A C 1
ATOM 6374 O O . PRO A 1 858 ? 13.468 -13.565 15.477 1.00 90.88 858 PRO A O 1
ATOM 6377 N N . LEU A 1 859 ? 15.105 -12.030 15.553 1.00 91.50 859 LEU A N 1
ATOM 6378 C CA . LEU A 1 859 ? 15.895 -12.730 16.569 1.00 91.50 859 LEU A CA 1
ATOM 6379 C C . LEU A 1 859 ? 15.307 -12.452 17.957 1.00 91.50 859 LEU A C 1
ATOM 6381 O O . LEU A 1 859 ? 15.157 -11.286 18.335 1.00 91.50 859 LEU A O 1
ATOM 6385 N N . VAL A 1 860 ? 15.018 -13.510 18.719 1.00 95.31 860 VAL A N 1
ATOM 6386 C CA . VAL A 1 860 ? 14.509 -13.391 20.090 1.00 95.31 860 VAL A CA 1
ATOM 6387 C C . VAL A 1 860 ? 15.590 -12.791 20.988 1.00 95.31 860 VAL A C 1
ATOM 6389 O O . VAL A 1 860 ? 16.701 -13.312 21.103 1.00 95.31 860 VAL A O 1
ATOM 6392 N N . ARG A 1 861 ? 15.264 -11.672 21.638 1.00 95.56 861 ARG A N 1
ATOM 6393 C CA . ARG A 1 861 ? 16.177 -10.939 22.521 1.00 95.56 861 ARG A CA 1
ATOM 6394 C C . ARG A 1 861 ? 15.902 -11.298 23.978 1.00 95.56 861 ARG A C 1
ATOM 6396 O O . ARG A 1 861 ? 14.864 -10.947 24.534 1.00 95.56 861 ARG A O 1
ATOM 6403 N N . ARG A 1 862 ? 16.861 -12.000 24.592 1.00 95.81 862 ARG A N 1
ATOM 6404 C CA . ARG A 1 862 ? 16.778 -12.538 25.961 1.00 95.81 862 ARG A CA 1
ATOM 6405 C C . ARG A 1 862 ? 16.464 -11.473 27.023 1.00 95.81 862 ARG A C 1
ATOM 6407 O O . ARG A 1 862 ? 15.730 -11.765 27.957 1.00 95.81 862 ARG A O 1
ATOM 6414 N N . GLU A 1 863 ? 16.933 -10.242 26.828 1.00 97.50 863 GLU A N 1
ATOM 6415 C CA . GLU A 1 863 ? 16.648 -9.101 27.710 1.00 97.50 863 GLU A CA 1
ATOM 6416 C C . GLU A 1 863 ? 15.140 -8.853 27.915 1.00 97.50 863 GLU A C 1
ATOM 6418 O O . GLU A 1 863 ? 14.706 -8.640 29.044 1.00 97.50 863 GLU A O 1
ATOM 6423 N N . TYR A 1 864 ? 14.317 -8.950 26.861 1.00 97.56 864 TYR A N 1
ATOM 6424 C CA . TYR A 1 864 ? 12.867 -8.741 26.974 1.00 97.56 864 TYR A CA 1
ATOM 6425 C C . TYR A 1 864 ? 12.135 -9.973 27.499 1.00 97.56 864 TYR A C 1
ATOM 6427 O O . TYR A 1 864 ? 11.091 -9.827 28.123 1.00 97.56 864 TYR A O 1
ATOM 6435 N N . ILE A 1 865 ? 12.684 -11.175 27.302 1.00 98.50 865 ILE A N 1
ATOM 6436 C CA . ILE A 1 865 ? 12.183 -12.400 27.943 1.00 98.50 865 ILE A CA 1
ATOM 6437 C C . ILE A 1 865 ? 12.338 -12.285 29.466 1.00 98.50 865 ILE A C 1
ATOM 6439 O O . ILE A 1 865 ? 11.394 -12.552 30.207 1.00 98.50 865 ILE A O 1
ATOM 6443 N N . GLU A 1 866 ? 13.508 -11.840 29.930 1.00 98.38 866 GLU A N 1
ATOM 6444 C CA . GLU A 1 866 ? 13.805 -11.643 31.352 1.00 98.38 866 GLU A CA 1
ATOM 6445 C C . GLU A 1 866 ? 12.977 -10.489 31.948 1.00 98.38 866 GLU A C 1
ATOM 6447 O O . GLU A 1 866 ? 12.397 -10.652 33.022 1.00 98.38 866 GLU A O 1
ATOM 6452 N N . GLN A 1 867 ? 12.816 -9.368 31.231 1.00 98.31 867 GLN A N 1
ATOM 6453 C CA . GLN A 1 867 ? 11.923 -8.271 31.643 1.00 98.31 867 GLN A CA 1
ATOM 6454 C C . GLN A 1 867 ? 10.447 -8.697 31.694 1.00 98.31 867 GLN A C 1
ATOM 6456 O O . GLN A 1 867 ? 9.752 -8.368 32.655 1.00 98.31 867 GLN A O 1
ATOM 6461 N N . ALA A 1 868 ? 9.961 -9.445 30.698 1.00 98.50 868 ALA A N 1
ATOM 6462 C CA . ALA A 1 868 ? 8.586 -9.938 30.669 1.00 98.50 868 ALA A CA 1
ATOM 6463 C C . ALA A 1 868 ? 8.316 -10.889 31.840 1.00 98.50 868 ALA A C 1
ATOM 6465 O O . ALA A 1 868 ? 7.338 -10.709 32.562 1.00 98.50 868 ALA A O 1
ATOM 6466 N N . ALA A 1 869 ? 9.209 -11.855 32.080 1.00 98.56 869 ALA A N 1
ATOM 6467 C CA . ALA A 1 869 ? 9.098 -12.768 33.214 1.00 98.56 869 ALA A CA 1
ATOM 6468 C C . ALA A 1 869 ? 9.137 -12.030 34.563 1.00 98.56 869 ALA A C 1
ATOM 6470 O O . ALA A 1 869 ? 8.344 -12.344 35.448 1.00 98.56 869 ALA A O 1
ATOM 6471 N N . ALA A 1 870 ? 9.999 -11.018 34.712 1.00 98.25 870 ALA A N 1
ATOM 6472 C CA . ALA A 1 870 ? 10.070 -10.206 35.926 1.00 98.25 870 ALA A CA 1
ATOM 6473 C C . ALA A 1 870 ? 8.765 -9.437 36.199 1.00 98.25 870 ALA A C 1
ATOM 6475 O O . ALA A 1 870 ? 8.285 -9.463 37.330 1.00 98.25 870 ALA A O 1
ATOM 6476 N N . LEU A 1 8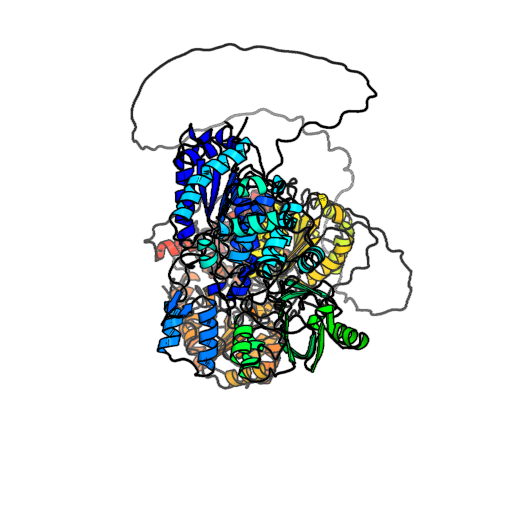71 ? 8.166 -8.811 35.176 1.00 98.12 871 LEU A N 1
ATOM 6477 C CA . LEU A 1 871 ? 6.869 -8.132 35.300 1.00 98.12 871 LEU A CA 1
ATOM 6478 C C . LEU A 1 871 ? 5.729 -9.108 35.623 1.00 98.12 871 LEU A C 1
ATOM 6480 O O . LEU A 1 871 ? 4.897 -8.824 36.480 1.00 98.12 871 LEU A O 1
ATOM 6484 N N . ILE A 1 872 ? 5.696 -10.277 34.978 1.00 98.44 872 ILE A N 1
ATOM 6485 C CA . ILE A 1 872 ? 4.686 -11.310 35.258 1.00 98.44 872 ILE A CA 1
ATOM 6486 C C . ILE A 1 872 ? 4.817 -11.810 36.706 1.00 98.44 872 ILE A C 1
ATOM 6488 O O . ILE A 1 872 ? 3.821 -11.892 37.423 1.00 98.44 872 ILE A O 1
ATOM 6492 N N . ASN A 1 873 ? 6.042 -12.073 37.173 1.00 98.12 873 ASN A N 1
ATOM 6493 C CA . ASN A 1 873 ? 6.311 -12.496 38.549 1.00 98.12 873 ASN A CA 1
ATOM 6494 C C . ASN A 1 873 ? 6.065 -11.377 39.589 1.00 98.12 873 ASN A C 1
ATOM 6496 O O . ASN A 1 873 ? 5.923 -11.679 40.774 1.00 98.12 873 ASN A O 1
ATOM 6500 N N . SER A 1 874 ? 6.003 -10.095 39.218 1.00 96.75 874 SER A N 1
ATOM 6501 C CA . SER A 1 874 ? 5.670 -9.007 40.156 1.00 96.75 874 SER A CA 1
ATOM 6502 C C . SER A 1 874 ? 4.179 -8.643 40.192 1.00 96.75 874 SER A C 1
ATOM 6504 O O . SER A 1 874 ? 3.751 -7.970 41.132 1.00 96.75 874 SER A O 1
ATOM 6506 N N . ALA A 1 875 ? 3.389 -9.097 39.216 1.00 97.38 875 ALA A N 1
ATOM 6507 C CA . ALA A 1 875 ? 1.980 -8.742 39.059 1.00 97.38 875 ALA A CA 1
ATOM 6508 C C . ALA A 1 875 ? 1.068 -9.293 40.174 1.00 97.38 875 ALA A C 1
ATOM 6510 O O . ALA A 1 875 ? 1.211 -10.434 40.627 1.00 97.38 875 ALA A O 1
ATOM 6511 N N . GLN A 1 876 ? 0.071 -8.499 40.570 1.00 96.38 876 GLN A N 1
ATOM 6512 C CA . GLN A 1 876 ? -0.992 -8.882 41.507 1.00 96.38 876 GLN A CA 1
ATOM 6513 C C . GLN A 1 876 ? -2.295 -9.225 40.771 1.00 96.38 876 GLN A C 1
ATOM 6515 O O . GLN A 1 876 ? -2.963 -10.204 41.124 1.00 96.38 876 GLN A O 1
ATOM 6520 N N . LYS A 1 877 ? -2.627 -8.462 39.721 1.00 97.88 877 LYS A N 1
ATOM 6521 C CA . LYS A 1 877 ? -3.793 -8.642 38.840 1.00 97.88 877 LYS A CA 1
ATOM 6522 C C . LYS A 1 877 ? -3.381 -8.879 37.366 1.00 97.88 877 LYS A C 1
ATOM 6524 O O . LYS A 1 877 ? -3.892 -8.182 36.481 1.00 97.88 877 LYS A O 1
ATOM 6529 N N . PRO A 1 878 ? -2.482 -9.834 37.056 1.00 98.19 878 PRO A N 1
ATOM 6530 C CA . PRO A 1 878 ? -2.084 -10.089 35.676 1.00 98.19 878 PRO A CA 1
ATOM 6531 C C . PRO A 1 878 ? -3.271 -10.579 34.842 1.00 98.19 878 PRO A C 1
ATOM 6533 O O . PRO A 1 878 ? -4.159 -11.272 35.348 1.00 98.19 878 PRO A O 1
ATOM 6536 N N . PHE A 1 879 ? -3.281 -10.257 33.553 1.00 98.62 879 PHE A N 1
ATOM 6537 C CA . PHE A 1 879 ? -4.309 -10.719 32.627 1.00 98.62 879 PHE A CA 1
ATOM 6538 C C . PHE A 1 879 ? -3.705 -11.052 31.262 1.00 98.62 879 PHE A C 1
ATOM 6540 O O . PHE A 1 879 ? -2.973 -10.244 30.687 1.00 98.62 879 PHE A O 1
ATOM 6547 N N . VAL A 1 880 ? -3.999 -12.246 30.745 1.00 98.69 880 VAL A N 1
ATOM 6548 C CA . VAL A 1 880 ? -3.540 -12.679 29.419 1.00 98.69 880 VAL A CA 1
ATOM 6549 C C . VAL A 1 880 ? -4.629 -12.439 28.384 1.00 98.69 880 VAL A C 1
ATOM 6551 O O . VAL A 1 880 ? -5.775 -12.848 28.563 1.00 98.69 880 VAL A O 1
ATOM 6554 N N . LEU A 1 881 ? -4.240 -11.849 27.261 1.00 98.31 881 LEU A N 1
ATOM 6555 C CA . LEU A 1 881 ? -5.031 -11.800 26.043 1.00 98.31 881 LEU A CA 1
ATOM 6556 C C . LEU A 1 881 ? -4.287 -12.562 24.950 1.00 98.31 881 LEU A C 1
ATOM 6558 O O . LEU A 1 881 ? -3.115 -12.281 24.705 1.00 98.31 881 LEU A O 1
ATOM 6562 N N . TRP A 1 882 ? -4.940 -13.505 24.273 1.00 97.94 882 TRP A N 1
ATOM 6563 C CA . TRP A 1 882 ? -4.311 -14.230 23.166 1.00 97.94 882 TRP A CA 1
ATOM 6564 C C . TRP A 1 882 ? -5.086 -14.126 21.854 1.00 97.94 882 TRP A C 1
ATOM 6566 O O . TRP A 1 882 ? -6.308 -13.951 21.816 1.00 97.94 882 TRP A O 1
ATOM 6576 N N . GLY A 1 883 ? -4.344 -14.244 20.758 1.00 96.12 883 GLY A N 1
ATOM 6577 C CA . GLY A 1 883 ? -4.863 -14.218 19.400 1.00 96.12 883 GLY A CA 1
ATOM 6578 C C . GLY A 1 883 ? -4.412 -15.417 18.577 1.00 96.12 883 GLY A C 1
ATOM 6579 O O . GLY A 1 883 ? -3.914 -16.424 19.082 1.00 96.12 883 GLY A O 1
ATOM 6580 N N . GLN A 1 884 ? -4.607 -15.299 17.267 1.00 94.62 884 GLN A N 1
ATOM 6581 C CA . GLN A 1 884 ? -4.360 -16.371 16.305 1.00 94.62 884 GLN A CA 1
ATOM 6582 C C . GLN A 1 884 ? -2.881 -16.774 16.202 1.00 94.62 884 GLN A C 1
ATOM 6584 O O . GLN A 1 884 ? -2.596 -17.888 15.768 1.00 94.62 884 GLN A O 1
ATOM 6589 N N . GLY A 1 885 ? -1.938 -15.919 16.619 1.00 95.94 885 GLY A N 1
ATOM 6590 C CA . GLY A 1 885 ? -0.500 -16.205 16.570 1.00 95.94 885 GLY A CA 1
ATOM 6591 C C . GLY A 1 885 ? -0.100 -17.479 17.322 1.00 95.94 885 GLY A C 1
ATOM 6592 O O . GLY A 1 885 ? 0.803 -18.181 16.876 1.00 95.94 885 GLY A O 1
ATOM 6593 N N . VAL A 1 886 ? -0.838 -17.852 18.377 1.00 97.38 886 VAL A N 1
ATOM 6594 C CA . VAL A 1 886 ? -0.660 -19.138 19.077 1.00 97.38 886 VAL A CA 1
ATOM 6595 C C . VAL A 1 886 ? -0.950 -20.326 18.146 1.00 97.38 886 VAL A C 1
ATOM 6597 O O . VAL A 1 886 ? -0.172 -21.272 18.097 1.00 97.38 886 VAL A O 1
ATOM 6600 N N . VAL A 1 887 ? -2.029 -20.265 17.357 1.00 95.94 887 VAL A N 1
ATOM 6601 C CA . VAL A 1 887 ? -2.435 -21.326 16.410 1.00 95.94 887 VAL A CA 1
ATOM 6602 C C . VAL A 1 887 ? -1.560 -21.333 15.151 1.00 95.94 887 VAL A C 1
ATOM 6604 O O . VAL A 1 887 ? -1.271 -22.395 14.595 1.00 95.94 887 VAL A O 1
ATOM 6607 N N . LEU A 1 888 ? -1.127 -20.154 14.688 1.00 95.12 888 LEU A N 1
ATOM 6608 C CA . LEU A 1 888 ? -0.258 -20.008 13.514 1.00 95.12 888 LEU A CA 1
ATOM 6609 C C . LEU A 1 888 ? 1.163 -20.521 13.791 1.00 95.12 888 LEU A C 1
ATOM 6611 O O . LEU A 1 888 ? 1.706 -21.231 12.951 1.00 95.12 888 LEU A O 1
ATOM 6615 N N . GLY A 1 889 ? 1.718 -20.246 14.977 1.00 94.38 889 GLY A N 1
ATOM 6616 C CA . GLY A 1 889 ? 2.992 -20.819 15.439 1.00 94.38 889 GLY A CA 1
ATOM 6617 C C . GLY A 1 889 ? 2.901 -22.279 15.912 1.00 94.38 889 GLY A C 1
ATOM 6618 O O . GLY A 1 889 ? 3.908 -22.846 16.330 1.00 94.38 889 GLY A O 1
ATOM 6619 N N . ALA A 1 890 ? 1.710 -22.896 15.876 1.00 95.56 890 ALA A N 1
ATOM 6620 C CA . ALA A 1 890 ? 1.434 -24.227 16.433 1.00 95.56 890 ALA A CA 1
ATOM 6621 C C . ALA A 1 890 ? 1.907 -24.380 17.898 1.00 95.56 890 ALA A C 1
ATOM 6623 O O . ALA A 1 890 ? 2.505 -25.392 18.281 1.00 95.56 890 ALA A O 1
ATOM 6624 N N . ALA A 1 891 ? 1.704 -23.326 18.693 1.00 97.25 891 ALA A N 1
ATOM 6625 C CA . ALA A 1 891 ? 2.217 -23.135 20.048 1.00 97.25 891 ALA A CA 1
ATOM 6626 C C . ALA A 1 891 ? 1.165 -23.409 21.140 1.00 97.25 891 ALA A C 1
ATOM 6628 O O . ALA A 1 891 ? 1.294 -22.920 22.262 1.00 97.25 891 ALA A O 1
ATOM 6629 N N . GLU A 1 892 ? 0.094 -24.148 20.832 1.00 97.31 892 GLU A N 1
ATOM 6630 C CA . GLU A 1 892 ? -1.021 -24.382 21.761 1.00 97.31 892 GLU A CA 1
ATOM 6631 C C . GLU A 1 892 ? -0.590 -25.105 23.049 1.00 97.31 892 GLU A C 1
ATOM 6633 O O . GLU A 1 892 ? -1.109 -24.807 24.124 1.00 97.31 892 GLU A O 1
ATOM 6638 N N . GLN A 1 893 ? 0.380 -26.023 22.962 1.00 97.88 893 GLN A N 1
ATOM 6639 C CA . GLN A 1 893 ? 0.899 -26.751 24.123 1.00 97.88 893 GLN A CA 1
ATOM 6640 C C . GLN A 1 893 ? 1.770 -25.847 25.007 1.00 97.88 893 GLN A C 1
ATOM 6642 O O . GLN A 1 893 ? 1.571 -25.794 26.217 1.00 97.88 893 GLN A O 1
ATOM 6647 N N . GLU A 1 894 ? 2.678 -25.080 24.406 1.00 98.50 894 GLU A N 1
ATOM 6648 C CA . GLU A 1 894 ? 3.550 -24.126 25.097 1.00 98.50 894 GLU A CA 1
ATOM 6649 C C . GLU A 1 894 ? 2.741 -22.989 25.741 1.00 98.50 894 GLU A C 1
ATOM 6651 O O . GLU A 1 894 ? 3.044 -22.546 26.849 1.00 98.50 894 GLU A O 1
ATOM 6656 N N . PHE A 1 895 ? 1.673 -22.542 25.075 1.00 98.50 895 PHE A N 1
ATOM 6657 C CA . PHE A 1 895 ? 0.720 -21.585 25.629 1.00 98.50 895 PHE A CA 1
ATOM 6658 C C . PHE A 1 895 ? -0.057 -22.170 26.808 1.00 98.50 895 PHE A C 1
ATOM 6660 O O . PHE A 1 895 ? -0.190 -21.512 27.841 1.00 98.50 895 PHE A O 1
ATOM 6667 N N . LYS A 1 896 ? -0.526 -23.417 26.700 1.00 98.38 896 LYS A N 1
ATOM 6668 C CA . LYS A 1 896 ? -1.183 -24.104 27.812 1.00 98.38 896 LYS A CA 1
ATOM 6669 C C . LYS A 1 896 ? -0.249 -24.227 29.024 1.00 98.38 896 LYS A C 1
ATOM 6671 O O . LYS A 1 896 ? -0.667 -23.893 30.128 1.00 98.38 896 LYS A O 1
ATOM 6676 N N . GLU A 1 897 ? 1.004 -24.631 28.825 1.00 98.44 897 GLU A N 1
ATOM 6677 C CA . GLU A 1 897 ? 2.011 -24.740 29.893 1.00 98.44 897 GLU A CA 1
ATOM 6678 C C . GLU A 1 897 ? 2.314 -23.386 30.557 1.00 98.44 897 GLU A C 1
ATOM 6680 O O . GLU A 1 897 ? 2.389 -23.303 31.785 1.00 98.44 897 GLU A O 1
ATOM 6685 N N . PHE A 1 898 ? 2.415 -22.311 29.767 1.00 98.62 898 PHE A N 1
ATOM 6686 C CA . PHE A 1 898 ? 2.537 -20.938 30.268 1.00 98.62 898 PHE A CA 1
ATOM 6687 C C . PHE A 1 898 ? 1.341 -20.546 31.157 1.00 98.62 898 PHE A C 1
ATOM 6689 O O . PHE A 1 898 ? 1.528 -20.031 32.263 1.00 98.62 898 PHE A O 1
ATOM 6696 N N . ILE A 1 899 ? 0.110 -20.817 30.710 1.00 98.38 899 ILE A N 1
ATOM 6697 C CA . ILE A 1 899 ? -1.124 -20.512 31.451 1.00 98.38 899 ILE A CA 1
ATOM 6698 C C . ILE A 1 899 ? -1.242 -21.352 32.733 1.00 98.38 899 ILE A C 1
ATOM 6700 O O . ILE A 1 899 ? -1.494 -20.798 33.803 1.00 98.38 899 ILE A O 1
ATOM 6704 N N . GLU A 1 900 ? -1.029 -22.668 32.659 1.00 98.00 900 GLU A N 1
ATOM 6705 C CA . GLU A 1 900 ? -1.133 -23.573 33.813 1.00 98.00 900 GLU A CA 1
ATOM 6706 C C . GLU A 1 900 ? -0.059 -23.292 34.875 1.00 98.00 900 GLU A C 1
ATOM 6708 O O . GLU A 1 900 ? -0.366 -23.338 36.066 1.00 98.00 900 GLU A O 1
ATOM 6713 N N . LYS A 1 901 ? 1.178 -22.952 34.479 1.00 98.00 901 LYS A N 1
ATOM 6714 C CA . LYS A 1 901 ? 2.245 -22.604 35.434 1.00 98.00 901 LYS A CA 1
ATOM 6715 C C . LYS A 1 901 ? 2.017 -21.242 36.093 1.00 98.00 901 LYS A C 1
ATOM 6717 O O . LYS A 1 901 ? 2.266 -21.093 37.288 1.00 98.00 901 LYS A O 1
ATOM 6722 N N . SER A 1 902 ? 1.587 -20.246 35.320 1.00 97.62 902 SER A N 1
ATOM 6723 C CA . SER A 1 902 ? 1.416 -18.875 35.813 1.00 97.62 902 SER A CA 1
ATOM 6724 C C . SER A 1 902 ? 0.136 -18.675 36.634 1.00 97.62 902 SER A C 1
ATOM 6726 O O . SER A 1 902 ? 0.086 -17.788 37.484 1.00 97.62 902 SER A O 1
ATOM 6728 N N . GLY A 1 903 ? -0.901 -19.486 36.396 1.00 97.44 903 GLY A N 1
ATOM 6729 C CA . GLY A 1 903 ? -2.184 -19.379 37.093 1.00 97.44 903 GLY A CA 1
ATOM 6730 C C . GLY A 1 903 ? -2.988 -18.126 36.726 1.00 97.44 903 GLY A C 1
ATOM 6731 O O . GLY A 1 903 ? -3.862 -17.713 37.496 1.00 97.44 903 GLY A O 1
ATOM 6732 N N . ILE A 1 904 ? -2.670 -17.495 35.591 1.00 98.44 904 ILE A N 1
ATOM 6733 C CA . ILE A 1 904 ? -3.222 -16.203 35.165 1.00 98.44 904 ILE A CA 1
ATOM 6734 C C . ILE A 1 904 ? -4.544 -16.410 34.398 1.00 98.44 904 ILE A C 1
ATOM 6736 O O . ILE A 1 904 ? -4.592 -17.251 33.496 1.00 98.44 904 ILE A O 1
ATOM 6740 N N . PRO A 1 905 ? -5.616 -15.647 34.699 1.00 98.31 905 PRO A N 1
ATOM 6741 C CA . PRO A 1 905 ? -6.827 -15.627 33.878 1.00 98.31 905 PRO A CA 1
ATOM 6742 C C . PRO A 1 905 ? -6.526 -15.179 32.442 1.00 98.31 905 PRO A C 1
ATOM 6744 O O . PRO A 1 905 ? -5.771 -14.230 32.227 1.00 98.31 905 PRO A O 1
ATOM 6747 N N . ALA A 1 906 ? -7.138 -15.830 31.456 1.00 98.25 906 ALA A N 1
ATOM 6748 C CA . ALA A 1 906 ? -6.846 -15.607 30.047 1.00 98.25 906 ALA A CA 1
ATOM 6749 C C . ALA A 1 906 ? -8.122 -15.448 29.204 1.00 98.25 906 ALA A C 1
ATOM 6751 O O . ALA A 1 906 ? -9.047 -16.257 29.306 1.00 98.25 906 ALA A O 1
ATOM 6752 N N . ALA A 1 907 ? -8.151 -14.439 28.335 1.00 97.75 907 ALA A N 1
ATOM 6753 C CA . ALA A 1 907 ? -9.216 -14.196 27.361 1.00 97.75 907 ALA A CA 1
ATOM 6754 C C . ALA A 1 907 ? -8.682 -14.169 25.923 1.00 97.75 907 ALA A C 1
ATOM 6756 O O . ALA A 1 907 ? -7.492 -13.967 25.682 1.00 97.75 907 ALA A O 1
ATOM 6757 N N . TRP A 1 908 ? -9.575 -14.348 24.953 1.00 96.25 908 TRP A N 1
ATOM 6758 C CA . TRP A 1 908 ? -9.212 -14.512 23.544 1.00 96.25 908 TRP A CA 1
ATOM 6759 C C . TRP A 1 908 ? -9.862 -13.486 22.622 1.00 96.25 908 TRP A C 1
ATOM 6761 O O . TRP A 1 908 ? -11.005 -13.071 22.825 1.00 96.25 908 TRP A O 1
ATOM 6771 N N . THR A 1 909 ? -9.147 -13.119 21.558 1.00 94.94 909 THR A N 1
ATOM 6772 C CA . THR A 1 909 ? -9.758 -12.475 20.387 1.00 94.94 909 THR A CA 1
ATOM 6773 C C . THR A 1 909 ? -10.480 -13.520 19.538 1.00 94.94 909 THR A C 1
ATOM 6775 O O . THR A 1 909 ? -10.123 -14.699 19.563 1.00 94.94 909 THR A O 1
ATOM 6778 N N . ILE A 1 910 ? -11.460 -13.102 18.731 1.00 92.81 910 ILE A N 1
ATOM 6779 C CA . ILE A 1 910 ? -12.258 -14.003 17.875 1.00 92.81 910 ILE A CA 1
ATOM 6780 C C . ILE A 1 910 ? -11.409 -14.961 17.013 1.00 92.81 910 ILE A C 1
ATOM 6782 O O . ILE A 1 910 ? -11.789 -16.109 16.804 1.00 92.81 910 ILE A O 1
ATOM 6786 N N . MET A 1 911 ? -10.226 -14.515 16.580 1.00 93.00 911 MET A N 1
ATOM 6787 C CA . MET A 1 911 ? -9.289 -15.295 15.763 1.00 93.00 911 MET A CA 1
ATOM 6788 C C . MET A 1 911 ? -8.385 -16.232 16.583 1.00 93.00 911 MET A C 1
ATOM 6790 O O . MET A 1 911 ? -7.827 -17.175 16.034 1.00 93.00 911 MET A O 1
ATOM 6794 N N . GLY A 1 912 ? -8.232 -15.997 17.891 1.00 93.69 912 GLY A N 1
ATOM 6795 C CA . GLY A 1 912 ? -7.547 -16.900 18.828 1.00 93.69 912 GLY A CA 1
ATOM 6796 C C . GLY A 1 912 ? -8.433 -18.028 19.378 1.00 93.69 912 GLY A C 1
ATOM 6797 O O . GLY A 1 912 ? -7.952 -18.877 20.134 1.00 93.69 912 GLY A O 1
ATOM 6798 N N . ALA A 1 913 ? -9.723 -18.044 19.026 1.00 93.50 913 ALA A N 1
ATOM 6799 C CA . ALA A 1 913 ? -10.705 -18.990 19.544 1.00 93.50 913 ALA A CA 1
ATOM 6800 C C . ALA A 1 913 ? -10.297 -20.459 19.305 1.00 93.50 913 ALA A C 1
ATOM 6802 O O . ALA A 1 913 ? -10.024 -20.883 18.181 1.00 93.50 913 ALA A O 1
ATOM 6803 N N . GLY A 1 914 ? -10.285 -21.253 20.379 1.00 91.75 914 GLY A N 1
ATOM 6804 C CA . GLY A 1 914 ? -9.950 -22.680 20.350 1.00 91.75 914 GLY A CA 1
ATOM 6805 C C . GLY A 1 914 ? -8.464 -23.025 20.518 1.00 91.75 914 GLY A C 1
ATOM 6806 O O . GLY A 1 914 ? -8.162 -24.208 20.654 1.00 91.75 914 GLY A O 1
ATOM 6807 N N . ALA A 1 915 ? -7.542 -22.051 20.568 1.00 95.44 915 ALA A N 1
ATOM 6808 C CA . ALA A 1 915 ? -6.126 -22.326 20.878 1.00 95.44 915 ALA A CA 1
ATOM 6809 C C . ALA A 1 915 ? -5.940 -22.945 22.281 1.00 95.44 915 ALA A C 1
ATOM 6811 O O . ALA A 1 915 ? -5.058 -23.769 22.497 1.00 95.44 915 ALA A O 1
ATOM 6812 N N . LEU A 1 916 ? -6.823 -22.573 23.211 1.00 95.88 916 LEU A N 1
ATOM 6813 C CA . LEU A 1 916 ? -7.033 -23.207 24.509 1.00 95.88 916 LEU A CA 1
ATOM 6814 C C . LEU A 1 916 ? -8.511 -23.643 24.582 1.00 95.88 916 LEU A C 1
ATOM 6816 O O . LEU A 1 916 ? -9.368 -22.880 24.117 1.00 95.88 916 LEU A O 1
ATOM 6820 N N . PRO A 1 917 ? -8.848 -24.822 25.143 1.00 94.88 917 PRO A N 1
ATOM 6821 C CA . PRO A 1 917 ? -10.236 -25.276 25.228 1.00 94.88 917 PRO A CA 1
ATOM 6822 C C . PRO A 1 917 ? -11.149 -24.281 25.960 1.00 94.88 917 PRO A C 1
ATOM 6824 O O . PRO A 1 917 ? -10.737 -23.657 26.942 1.00 94.88 917 PRO A O 1
ATOM 6827 N N . THR A 1 918 ? -12.407 -24.157 25.523 1.00 93.00 918 THR A N 1
ATOM 6828 C CA . THR A 1 918 ? -13.385 -23.239 26.148 1.00 93.00 918 THR A CA 1
ATOM 6829 C C . THR A 1 918 ? -13.628 -23.564 27.628 1.00 93.00 918 THR A C 1
ATOM 6831 O O . THR A 1 918 ? -13.777 -22.659 28.436 1.00 93.00 918 THR A O 1
ATOM 6834 N N . GLU A 1 919 ? -13.609 -24.849 27.992 1.00 93.00 919 GLU A N 1
ATOM 6835 C CA . GLU A 1 919 ? -13.833 -25.346 29.363 1.00 93.00 919 GLU A CA 1
ATOM 6836 C C . GLU A 1 919 ? -12.575 -25.285 30.260 1.00 93.00 919 GLU A C 1
ATOM 6838 O O . GLU A 1 919 ? -12.577 -25.806 31.376 1.00 93.00 919 GLU A O 1
ATOM 6843 N N . HIS A 1 920 ? -11.460 -24.712 29.787 1.00 96.81 920 HIS A N 1
ATOM 6844 C CA . HIS A 1 920 ? -10.239 -24.626 30.591 1.00 96.81 920 HIS A CA 1
ATOM 6845 C C . HIS A 1 920 ? -10.451 -23.700 31.812 1.00 96.81 920 HIS A C 1
ATOM 6847 O O . HIS A 1 920 ? -10.905 -22.575 31.616 1.00 96.81 920 HIS A O 1
ATOM 6853 N N . PRO A 1 921 ? -10.071 -24.073 33.055 1.00 96.50 921 PRO A N 1
ATOM 6854 C CA . PRO A 1 921 ? -10.428 -23.311 34.267 1.00 96.50 921 PRO A CA 1
ATOM 6855 C C . PRO A 1 921 ? -9.933 -21.856 34.346 1.00 96.50 921 PRO A C 1
ATOM 6857 O O . PRO A 1 921 ? -10.440 -21.085 35.163 1.00 96.50 921 PRO A O 1
ATOM 6860 N N . LEU A 1 922 ? -8.930 -21.503 33.533 1.00 97.75 922 LEU A N 1
ATOM 6861 C CA . LEU A 1 922 ? -8.373 -20.150 33.400 1.00 97.75 922 LEU A CA 1
ATOM 6862 C C . LEU A 1 922 ? -8.858 -19.404 32.142 1.00 97.75 922 LEU A C 1
ATOM 6864 O O . LEU A 1 922 ? -8.531 -18.233 31.982 1.00 97.75 922 LEU A O 1
ATOM 6868 N N . ASN A 1 923 ? -9.637 -20.041 31.261 1.00 97.31 923 ASN A N 1
ATOM 6869 C CA . ASN A 1 923 ? -10.279 -19.372 30.129 1.00 97.31 923 ASN A CA 1
ATOM 6870 C C . ASN A 1 923 ? -11.497 -18.592 30.642 1.00 97.31 923 ASN A C 1
ATOM 6872 O O . ASN A 1 923 ? -12.454 -19.180 31.142 1.00 97.31 923 ASN A O 1
ATOM 6876 N N . VAL A 1 924 ? -11.451 -17.264 30.545 1.00 97.00 924 VAL A N 1
ATOM 6877 C CA . VAL A 1 924 ? -12.503 -16.364 31.052 1.00 97.00 924 VAL A CA 1
ATOM 6878 C C . VAL A 1 924 ? -13.382 -15.765 29.946 1.00 97.00 924 VAL A C 1
ATOM 6880 O O . VAL A 1 924 ? -14.233 -14.923 30.232 1.00 97.00 924 VAL A O 1
ATOM 6883 N N . GLY A 1 925 ? -13.227 -16.228 28.700 1.00 95.25 925 GLY A N 1
ATOM 6884 C CA . GLY A 1 925 ? -14.100 -15.887 27.572 1.00 95.25 925 GLY A CA 1
ATOM 6885 C C . GLY A 1 925 ? -13.489 -14.941 26.533 1.00 95.25 925 GLY A C 1
ATOM 6886 O O . GLY A 1 925 ? -12.282 -14.704 26.499 1.00 95.25 925 GLY A O 1
ATOM 6887 N N . MET A 1 926 ? -14.343 -14.422 25.651 1.00 95.38 926 MET A N 1
ATOM 6888 C CA . MET A 1 926 ? -13.952 -13.574 24.520 1.00 95.38 926 MET A CA 1
ATOM 6889 C C . MET A 1 926 ? -13.782 -12.108 24.943 1.00 95.38 926 MET A C 1
ATOM 6891 O O . MET A 1 926 ? -14.631 -11.573 25.658 1.00 95.38 926 MET A O 1
ATOM 6895 N N . LEU A 1 927 ? -12.750 -11.428 24.442 1.00 94.25 927 LEU A N 1
ATOM 6896 C CA . LEU A 1 927 ? -12.603 -9.970 24.534 1.00 94.25 927 LEU A CA 1
ATOM 6897 C C . LEU A 1 927 ? -13.201 -9.271 23.298 1.00 94.25 927 LEU A C 1
ATOM 6899 O O . LEU A 1 927 ? -13.134 -9.797 22.186 1.00 94.25 927 LEU A O 1
ATOM 6903 N N . GLY A 1 928 ? -13.737 -8.062 23.484 1.00 91.38 928 GLY A N 1
ATOM 6904 C CA . GLY A 1 928 ? -14.090 -7.137 22.406 1.00 91.38 928 GLY A CA 1
ATOM 6905 C C . GLY A 1 928 ? -15.555 -6.699 22.407 1.00 91.38 928 GLY A C 1
ATOM 6906 O O . GLY A 1 928 ? -16.311 -7.008 23.328 1.00 91.38 928 GLY A O 1
ATOM 6907 N N . MET A 1 929 ? -15.967 -6.007 21.340 1.00 87.88 929 MET A N 1
ATOM 6908 C CA . MET A 1 929 ? -17.261 -5.313 21.204 1.00 87.88 929 MET A CA 1
ATOM 6909 C C . MET A 1 929 ? -18.502 -6.135 21.602 1.00 87.88 929 MET A C 1
ATOM 6911 O O . MET A 1 929 ? -19.417 -5.568 22.189 1.00 87.88 929 MET A O 1
ATOM 6915 N N . HIS A 1 930 ? -18.524 -7.445 21.325 1.00 89.69 930 HIS A N 1
ATOM 6916 C CA . HIS A 1 930 ? -19.569 -8.392 21.767 1.00 89.69 930 HIS A CA 1
ATOM 6917 C C . HIS A 1 930 ? -18.997 -9.553 22.608 1.00 89.69 930 HIS A C 1
ATOM 6919 O O . HIS A 1 930 ? -19.514 -10.673 22.602 1.00 89.69 930 HIS A O 1
ATOM 6925 N N . GLY A 1 931 ? -17.877 -9.315 23.287 1.00 92.19 931 GLY A N 1
ATOM 6926 C CA . GLY A 1 931 ? -17.212 -10.280 24.157 1.00 92.19 931 GLY A CA 1
ATOM 6927 C C . GLY A 1 931 ? -17.950 -10.521 25.475 1.00 92.19 931 GLY A C 1
ATOM 6928 O O . GLY A 1 931 ? -19.033 -9.990 25.728 1.00 92.19 931 GLY A O 1
ATOM 6929 N N . ASN A 1 932 ? -17.348 -11.336 26.332 1.00 95.44 932 ASN A N 1
ATOM 6930 C CA . ASN A 1 932 ? -17.846 -11.594 27.675 1.00 95.44 932 ASN A CA 1
ATOM 6931 C C . ASN A 1 932 ? -17.647 -10.378 28.585 1.00 95.44 932 ASN A C 1
ATOM 6933 O O . ASN A 1 932 ? -16.740 -9.564 28.386 1.00 95.44 932 ASN A O 1
ATOM 6937 N N . TYR A 1 933 ? -18.499 -10.252 29.598 1.00 96.19 933 TYR A N 1
ATOM 6938 C CA . TYR A 1 933 ? -18.555 -9.066 30.450 1.00 96.19 933 TYR A CA 1
ATOM 6939 C C . TYR A 1 933 ? -17.280 -8.911 31.292 1.00 96.19 933 TYR A C 1
ATOM 6941 O O . TYR A 1 933 ? -16.645 -7.860 31.262 1.00 96.19 933 TYR A O 1
ATOM 6949 N N . GLY A 1 934 ? -16.853 -9.993 31.956 1.00 96.38 934 GLY A N 1
ATOM 6950 C CA . GLY A 1 934 ? -15.644 -10.026 32.788 1.00 96.38 934 GLY A CA 1
ATOM 6951 C C . GLY A 1 934 ? -14.370 -9.594 32.046 1.00 96.38 934 GLY A C 1
ATOM 6952 O O . GLY A 1 934 ? -13.757 -8.616 32.469 1.00 96.38 934 GLY A O 1
ATOM 6953 N N . PRO A 1 935 ? -13.982 -10.248 30.930 1.00 96.19 935 PRO A N 1
ATOM 6954 C CA . PRO A 1 935 ? -12.825 -9.856 30.119 1.00 96.19 935 PRO A CA 1
ATOM 6955 C C . PRO A 1 935 ? -12.812 -8.387 29.695 1.00 96.19 935 PRO A C 1
ATOM 6957 O O . PRO A 1 935 ? -11.781 -7.727 29.803 1.00 96.19 935 PRO A O 1
ATOM 6960 N N . ASN A 1 936 ? -13.954 -7.859 29.249 1.00 95.94 936 ASN A N 1
ATOM 6961 C CA . ASN A 1 936 ? -14.054 -6.482 28.770 1.00 95.94 936 ASN A CA 1
ATOM 6962 C C . ASN A 1 936 ? -13.913 -5.452 29.904 1.00 95.94 936 ASN A C 1
ATOM 6964 O O . ASN A 1 936 ? -13.181 -4.474 29.748 1.00 95.94 936 ASN A O 1
ATOM 6968 N N . VAL A 1 937 ? -14.558 -5.676 31.056 1.00 95.75 937 VAL A N 1
ATOM 6969 C CA . VAL A 1 937 ? -14.438 -4.791 32.230 1.00 95.75 937 VAL A CA 1
ATOM 6970 C C . VAL A 1 937 ? -13.029 -4.861 32.825 1.00 95.75 937 VAL A C 1
ATOM 6972 O O . VAL A 1 937 ? -12.365 -3.833 32.971 1.00 95.75 937 VAL A O 1
ATOM 6975 N N . LEU A 1 938 ? -12.536 -6.071 33.101 1.00 97.06 938 LEU A N 1
ATOM 6976 C CA . LEU A 1 938 ? -11.301 -6.280 33.860 1.00 97.06 938 LEU A CA 1
ATOM 6977 C C . LEU A 1 938 ? -10.010 -5.994 33.072 1.00 97.06 938 LEU A C 1
ATOM 6979 O O . LEU A 1 938 ? -8.966 -5.799 33.693 1.00 97.06 938 LEU A O 1
ATOM 6983 N N . THR A 1 939 ? -10.071 -5.841 31.741 1.00 95.56 939 THR A N 1
ATOM 6984 C CA . THR A 1 939 ? -8.959 -5.277 30.936 1.00 95.56 939 THR A CA 1
ATOM 6985 C C . THR A 1 939 ? -8.493 -3.907 31.457 1.00 95.56 939 THR A C 1
ATOM 6987 O O . THR A 1 939 ? -7.301 -3.605 31.444 1.00 95.56 939 THR A O 1
ATOM 6990 N N . ASN A 1 940 ? -9.412 -3.075 31.959 1.00 93.69 940 ASN A N 1
ATOM 6991 C CA . ASN A 1 940 ? -9.078 -1.763 32.531 1.00 93.69 940 ASN A CA 1
ATOM 6992 C C . ASN A 1 940 ? -8.874 -1.801 34.063 1.00 93.69 940 ASN A C 1
ATOM 6994 O O . ASN A 1 940 ? -8.754 -0.753 34.695 1.00 93.69 940 ASN A O 1
ATOM 6998 N N . GLU A 1 941 ? -8.803 -2.994 34.663 1.00 95.81 941 GLU A N 1
ATOM 6999 C CA . GLU A 1 941 ? -8.508 -3.195 36.089 1.00 95.81 941 GLU A CA 1
ATOM 7000 C C . GLU A 1 941 ? -7.248 -4.038 36.358 1.00 95.81 941 GLU A C 1
ATOM 7002 O O . GLU A 1 941 ? -6.800 -4.093 37.508 1.00 95.81 941 GLU A O 1
ATOM 7007 N N . CYS A 1 942 ? -6.679 -4.696 35.340 1.00 97.50 942 CYS A N 1
ATOM 7008 C CA . CYS A 1 942 ? -5.417 -5.429 35.451 1.00 97.50 942 CYS A CA 1
ATOM 7009 C C . CYS A 1 942 ? -4.222 -4.481 35.650 1.00 97.50 942 CYS A C 1
ATOM 7011 O O . CYS A 1 942 ? -4.234 -3.351 35.155 1.00 97.50 942 CYS A O 1
ATOM 7013 N N . ASP A 1 943 ? -3.172 -4.949 36.325 1.00 97.94 943 ASP A N 1
ATOM 7014 C CA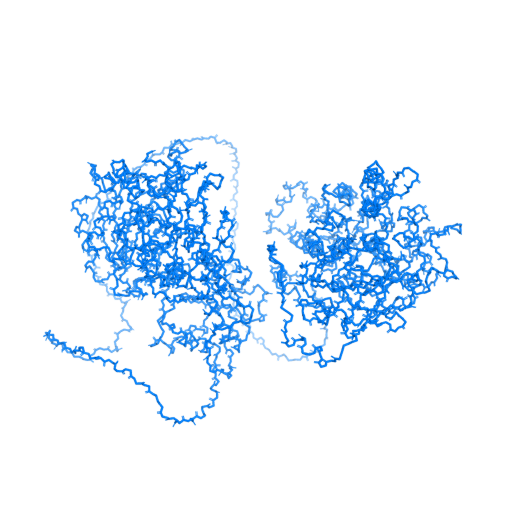 . ASP A 1 943 ? -1.911 -4.212 36.519 1.00 97.94 943 ASP A CA 1
ATOM 7015 C C . ASP A 1 943 ? -0.836 -4.586 35.484 1.00 97.94 943 ASP A C 1
ATOM 7017 O O . ASP A 1 943 ? -0.031 -3.739 35.097 1.00 97.94 943 ASP A O 1
ATOM 7021 N N . VAL A 1 944 ? -0.864 -5.819 34.970 1.00 98.50 944 VAL A N 1
ATOM 7022 C CA . VAL A 1 944 ? -0.026 -6.282 33.856 1.00 98.50 944 VAL A CA 1
ATOM 7023 C C . VAL A 1 944 ? -0.894 -6.970 32.803 1.00 98.50 944 VAL A C 1
ATOM 7025 O O . VAL A 1 944 ? -1.565 -7.962 33.089 1.00 98.50 944 VAL A O 1
ATOM 7028 N N . LEU A 1 945 ? -0.863 -6.452 31.574 1.00 98.56 945 LEU A N 1
ATOM 7029 C CA . LEU A 1 945 ? -1.585 -6.993 30.422 1.00 98.56 945 LEU A CA 1
ATOM 7030 C C . LEU A 1 945 ? -0.610 -7.715 29.489 1.00 98.56 945 LEU A C 1
ATOM 7032 O O . LEU A 1 945 ? 0.337 -7.106 28.992 1.00 98.56 945 LEU A O 1
ATOM 7036 N N . ILE A 1 946 ? -0.847 -8.998 29.231 1.00 98.69 946 ILE A N 1
ATOM 7037 C CA . ILE A 1 946 ? 0.049 -9.862 28.455 1.00 98.69 946 ILE A CA 1
ATOM 7038 C C . ILE A 1 946 ? -0.658 -10.231 27.147 1.00 98.69 946 ILE A C 1
ATOM 7040 O O . ILE A 1 946 ? -1.487 -11.138 27.119 1.00 98.69 946 ILE A O 1
ATOM 7044 N N . ALA A 1 947 ? -0.356 -9.510 26.070 1.00 98.38 947 ALA A N 1
ATOM 7045 C CA . ALA A 1 947 ? -0.912 -9.724 24.736 1.00 98.38 947 ALA A CA 1
ATOM 7046 C C . ALA A 1 947 ? -0.042 -10.708 23.936 1.00 98.38 947 ALA A C 1
ATOM 7048 O O . ALA A 1 947 ? 1.138 -10.446 23.706 1.00 98.38 947 ALA A O 1
ATOM 7049 N N . ILE A 1 948 ? -0.613 -11.837 23.509 1.00 98.50 948 ILE A N 1
ATOM 7050 C CA . ILE A 1 948 ? 0.122 -12.972 22.929 1.00 98.50 948 ILE A CA 1
ATOM 7051 C C . ILE A 1 948 ? -0.399 -13.306 21.530 1.00 98.50 948 ILE A C 1
ATOM 7053 O O . ILE A 1 948 ? -1.510 -13.819 21.375 1.00 98.50 948 ILE A O 1
ATOM 7057 N N . GLY A 1 949 ? 0.408 -13.031 20.501 1.00 95.94 949 GLY A N 1
ATOM 7058 C CA . GLY A 1 949 ? 0.085 -13.356 19.108 1.00 95.94 949 GLY A CA 1
ATOM 7059 C C . GLY A 1 949 ? -1.218 -12.705 18.635 1.00 95.94 949 GLY A C 1
ATOM 7060 O O . GLY A 1 949 ? -2.039 -13.351 17.974 1.00 95.94 949 GLY A O 1
ATOM 7061 N N . MET A 1 950 ? -1.452 -11.461 19.055 1.00 94.44 950 MET A N 1
ATOM 7062 C CA . MET A 1 950 ? -2.684 -10.715 18.819 1.00 94.44 950 MET A CA 1
ATOM 7063 C C . MET A 1 950 ? -2.411 -9.275 18.398 1.00 94.44 950 MET A C 1
ATOM 7065 O O . MET A 1 950 ? -1.361 -8.705 18.685 1.00 94.44 950 MET A O 1
ATOM 7069 N N . ARG A 1 951 ? -3.430 -8.666 17.792 1.00 91.56 951 ARG A N 1
ATOM 7070 C CA . ARG A 1 951 ? -3.440 -7.260 17.400 1.00 91.56 951 ARG A CA 1
ATOM 7071 C C . ARG A 1 951 ? -4.403 -6.481 18.286 1.00 91.56 951 ARG A C 1
ATOM 7073 O O . ARG A 1 951 ? -5.416 -7.011 18.734 1.00 91.56 951 ARG A O 1
ATOM 7080 N N . PHE A 1 952 ? -4.080 -5.215 18.517 1.00 92.31 952 PHE A N 1
ATOM 7081 C CA . PHE A 1 952 ? -4.926 -4.268 19.238 1.00 92.31 952 PHE A CA 1
ATOM 7082 C C . PHE A 1 952 ? -5.841 -3.520 18.257 1.00 92.31 952 PHE A C 1
ATOM 7084 O O . PHE A 1 952 ? -5.713 -2.309 18.087 1.00 92.31 952 PHE A O 1
ATOM 7091 N N . ASP A 1 953 ? -6.708 -4.245 17.549 1.00 87.50 953 ASP A N 1
ATOM 7092 C CA . ASP A 1 953 ? -7.695 -3.654 16.635 1.00 87.50 953 ASP A CA 1
ATOM 7093 C C . ASP A 1 953 ? -8.843 -2.938 17.381 1.00 87.50 953 ASP A C 1
ATOM 7095 O O . ASP A 1 953 ? -8.927 -2.948 18.613 1.00 87.50 953 ASP A O 1
ATOM 7099 N N . ASP A 1 954 ? -9.717 -2.259 16.640 1.00 82.19 954 ASP A N 1
ATOM 7100 C CA . ASP A 1 954 ? -10.829 -1.472 17.179 1.00 82.19 954 ASP A CA 1
ATOM 7101 C C . ASP A 1 954 ? -11.928 -2.347 17.808 1.00 82.19 954 ASP A C 1
ATOM 7103 O O . ASP A 1 954 ? -12.499 -1.961 18.832 1.00 82.19 954 ASP A O 1
ATOM 7107 N N . ARG A 1 955 ? -12.172 -3.556 17.280 1.00 82.06 955 ARG A N 1
ATOM 7108 C CA . ARG A 1 955 ? -13.112 -4.530 17.867 1.00 82.06 955 ARG A CA 1
ATOM 7109 C C . ARG A 1 955 ? -12.642 -5.004 19.240 1.00 82.06 955 ARG A C 1
ATOM 7111 O O . ARG A 1 955 ? -13.488 -5.319 20.078 1.00 82.06 955 ARG A O 1
ATOM 7118 N N . VAL A 1 956 ? -11.328 -5.057 19.461 1.00 86.81 956 VAL A N 1
ATOM 7119 C CA . VAL A 1 956 ? -10.677 -5.468 20.717 1.00 86.81 956 VAL A CA 1
ATOM 7120 C C . VAL A 1 956 ? -10.453 -4.300 21.685 1.00 86.81 956 VAL A C 1
ATOM 7122 O O . VAL A 1 956 ? -10.514 -4.508 22.894 1.00 86.81 956 VAL A O 1
ATOM 7125 N N . THR A 1 957 ? -10.201 -3.081 21.196 1.00 88.69 957 THR A N 1
ATOM 7126 C CA . THR A 1 957 ? -9.815 -1.937 22.049 1.00 88.69 957 THR A CA 1
ATOM 7127 C C . THR A 1 957 ? -10.912 -0.898 22.282 1.00 88.69 957 THR A C 1
ATOM 7129 O O . THR A 1 957 ? -10.956 -0.278 23.353 1.00 88.69 957 THR A O 1
ATOM 7132 N N . GLY A 1 958 ? -11.806 -0.684 21.313 1.00 87.38 958 GLY A N 1
ATOM 7133 C CA . GLY A 1 958 ? -12.805 0.387 21.315 1.00 87.38 958 GLY A CA 1
ATOM 7134 C C . GLY A 1 958 ? -12.175 1.784 21.333 1.00 87.38 958 GLY A C 1
ATOM 7135 O O . GLY A 1 958 ? -12.018 2.428 20.299 1.00 87.38 958 GLY A O 1
ATOM 7136 N N . ARG A 1 959 ? -11.802 2.265 22.525 1.00 89.62 959 ARG A N 1
ATOM 7137 C CA . ARG A 1 959 ? -11.206 3.590 22.747 1.00 89.62 959 ARG A CA 1
ATOM 7138 C C . ARG A 1 959 ? -9.795 3.515 23.307 1.00 89.62 959 ARG A C 1
ATOM 7140 O O . ARG A 1 959 ? -9.594 3.357 24.513 1.00 89.62 959 ARG A O 1
ATOM 7147 N N . LEU A 1 960 ? -8.823 3.717 22.418 1.00 90.19 960 LEU A N 1
ATOM 7148 C CA . LEU A 1 960 ? -7.389 3.706 22.720 1.00 90.19 960 LEU A CA 1
ATOM 7149 C C . LEU A 1 960 ? -6.960 4.741 23.769 1.00 90.19 960 LEU A C 1
ATOM 7151 O O . LEU A 1 960 ? -5.931 4.539 24.406 1.00 90.19 960 LEU A O 1
ATOM 7155 N N . ASP A 1 961 ? -7.708 5.825 23.991 1.00 90.44 961 ASP A N 1
ATOM 7156 C CA . ASP A 1 961 ? -7.406 6.819 25.032 1.00 90.44 961 ASP A CA 1
ATOM 7157 C C . ASP A 1 961 ? -7.735 6.321 26.451 1.00 90.44 961 ASP A C 1
ATOM 7159 O O . ASP A 1 961 ? -7.075 6.729 27.404 1.00 90.44 961 ASP A O 1
ATOM 7163 N N . LYS A 1 962 ? -8.684 5.384 26.583 1.00 90.19 962 LYS A N 1
ATOM 7164 C CA . LYS A 1 962 ? -9.072 4.744 27.853 1.00 90.19 962 LYS A CA 1
ATOM 7165 C C . LYS A 1 962 ? -8.525 3.320 28.029 1.00 90.19 962 LYS A C 1
ATOM 7167 O O . LYS A 1 962 ? -8.510 2.823 29.147 1.00 90.19 962 LYS A O 1
ATOM 7172 N N . TYR A 1 963 ? -8.108 2.654 26.951 1.00 92.75 963 TYR A N 1
ATOM 7173 C CA . TYR A 1 963 ? -7.699 1.245 26.978 1.00 92.75 963 TYR A CA 1
ATOM 7174 C C . TYR A 1 963 ? -6.416 1.014 27.795 1.00 92.75 963 TYR A C 1
ATOM 7176 O O . TYR A 1 963 ? -5.368 1.583 27.470 1.00 92.75 963 TYR A O 1
ATOM 7184 N N . ALA A 1 964 ? -6.519 0.170 28.827 1.00 92.44 964 ALA A N 1
ATOM 7185 C CA . ALA A 1 964 ? -5.441 -0.384 29.652 1.00 92.44 964 ALA A CA 1
ATOM 7186 C C . ALA A 1 964 ? -4.397 0.630 30.174 1.00 92.44 964 ALA A C 1
ATOM 7188 O O . ALA A 1 964 ? -3.233 0.286 30.366 1.00 92.44 964 ALA A O 1
ATOM 7189 N N . LYS A 1 965 ? -4.783 1.894 30.414 1.00 93.31 965 LYS A N 1
ATOM 7190 C CA . LYS A 1 965 ? -3.847 2.978 30.795 1.00 93.31 965 LYS A CA 1
ATOM 7191 C C . LYS A 1 965 ? -3.177 2.797 32.154 1.00 93.31 965 LYS A C 1
ATOM 7193 O O . LYS A 1 965 ? -2.149 3.417 32.408 1.00 93.31 965 LYS A O 1
ATOM 7198 N N . GLN A 1 966 ? -3.770 1.977 33.009 1.00 94.38 966 GLN A N 1
ATOM 7199 C CA . GLN A 1 966 ? -3.260 1.609 34.324 1.00 94.38 966 GLN A CA 1
ATOM 7200 C C . GLN A 1 966 ? -2.285 0.419 34.289 1.00 94.38 966 GLN A C 1
ATOM 7202 O O . GLN A 1 966 ? -1.592 0.191 35.276 1.00 94.38 966 GLN A O 1
ATOM 7207 N N . ALA A 1 967 ? -2.243 -0.341 33.187 1.00 96.44 967 ALA A N 1
ATOM 7208 C CA . ALA A 1 967 ? -1.489 -1.586 33.090 1.00 96.44 967 ALA A CA 1
ATOM 7209 C C . ALA A 1 967 ? -0.112 -1.397 32.439 1.00 96.44 967 ALA A C 1
ATOM 7211 O O . ALA A 1 967 ? 0.055 -0.622 31.495 1.00 96.44 967 ALA A O 1
ATOM 7212 N N . GLN A 1 968 ? 0.864 -2.189 32.877 1.00 98.38 968 GLN A N 1
ATOM 7213 C CA . GLN A 1 968 ? 2.087 -2.430 32.114 1.00 98.38 968 GLN A CA 1
ATOM 7214 C C . GLN A 1 968 ? 1.790 -3.462 31.021 1.00 98.38 968 GLN A C 1
ATOM 7216 O O . GLN A 1 968 ? 1.243 -4.527 31.302 1.00 98.38 968 GLN A O 1
ATOM 7221 N N . VAL A 1 969 ? 2.128 -3.156 29.769 1.00 98.44 969 VAL A N 1
ATOM 7222 C CA . VAL A 1 969 ? 1.752 -3.983 28.611 1.00 98.44 969 VAL A CA 1
ATOM 7223 C C . VAL A 1 969 ? 2.955 -4.775 28.109 1.00 98.44 969 VAL A C 1
ATOM 7225 O O . VAL A 1 969 ? 3.958 -4.202 27.682 1.00 98.44 969 VAL A O 1
ATOM 7228 N N . ILE A 1 970 ? 2.842 -6.098 28.118 1.00 98.75 970 ILE A N 1
ATOM 7229 C CA . ILE A 1 970 ? 3.784 -7.024 27.489 1.00 98.75 970 ILE A CA 1
ATOM 7230 C C . ILE A 1 970 ? 3.132 -7.500 26.191 1.00 98.75 970 ILE A C 1
ATOM 7232 O O . ILE A 1 970 ? 2.007 -7.993 26.224 1.00 98.75 970 ILE A O 1
ATOM 7236 N N . HIS A 1 971 ? 3.807 -7.355 25.052 1.00 98.44 971 HIS A N 1
ATOM 7237 C CA . HIS A 1 971 ? 3.255 -7.746 23.748 1.00 98.44 971 HIS A CA 1
ATOM 7238 C C . HIS A 1 971 ? 4.220 -8.689 23.036 1.00 98.44 971 HIS A C 1
ATOM 7240 O O . HIS A 1 971 ? 5.345 -8.305 22.714 1.00 98.44 971 HIS A O 1
ATOM 7246 N N . LEU A 1 972 ? 3.778 -9.932 22.841 1.00 98.31 972 LEU A N 1
ATOM 7247 C CA . LEU A 1 972 ? 4.461 -10.969 22.076 1.00 98.31 972 LEU A CA 1
ATOM 7248 C C . LEU A 1 972 ? 3.892 -10.976 20.656 1.00 98.31 972 LEU A C 1
ATOM 7250 O O . LEU A 1 972 ? 2.719 -11.315 20.476 1.00 98.31 972 LEU A O 1
ATOM 7254 N N . ASP A 1 973 ? 4.715 -10.660 19.658 1.00 96.94 973 ASP A N 1
ATOM 7255 C CA . ASP A 1 973 ? 4.361 -10.845 18.248 1.00 96.94 973 ASP A CA 1
ATOM 7256 C C . ASP A 1 973 ? 5.590 -11.210 17.395 1.00 96.94 973 ASP A C 1
ATOM 7258 O O . ASP A 1 973 ? 6.735 -10.871 17.717 1.00 96.94 973 ASP A O 1
ATOM 7262 N N . ILE A 1 974 ? 5.342 -11.915 16.292 1.00 95.75 974 ILE A N 1
ATOM 7263 C CA . ILE A 1 974 ? 6.349 -12.278 15.289 1.00 95.75 974 ILE A CA 1
ATOM 7264 C C . ILE A 1 974 ? 6.607 -11.126 14.310 1.00 95.75 974 ILE A C 1
ATOM 7266 O O . ILE A 1 974 ? 7.681 -11.066 13.713 1.00 95.75 974 ILE A O 1
ATOM 7270 N N . ASP A 1 975 ? 5.642 -10.215 14.157 1.00 93.81 975 ASP A N 1
ATOM 7271 C CA . ASP A 1 975 ? 5.689 -9.046 13.284 1.00 93.81 975 ASP A CA 1
ATOM 7272 C C . ASP A 1 975 ? 6.006 -7.773 14.098 1.00 93.81 975 ASP A C 1
ATOM 7274 O O . ASP A 1 975 ? 5.135 -7.254 14.805 1.00 93.81 975 ASP A O 1
ATOM 7278 N N . PRO A 1 976 ? 7.229 -7.208 13.996 1.00 91.25 976 PRO A N 1
ATOM 7279 C CA . PRO A 1 976 ? 7.593 -5.996 14.728 1.00 91.25 976 PRO A CA 1
ATOM 7280 C C . PRO A 1 976 ? 6.737 -4.769 14.383 1.00 91.25 976 PRO A C 1
ATOM 7282 O O . PRO A 1 976 ? 6.790 -3.793 15.125 1.00 91.25 976 PRO A O 1
ATOM 7285 N N . SER A 1 977 ? 5.970 -4.790 13.284 1.00 90.81 977 SER A N 1
ATOM 7286 C CA . SER A 1 977 ? 5.092 -3.680 12.891 1.00 90.81 977 SER A CA 1
ATOM 7287 C C . SER A 1 977 ? 3.760 -3.634 13.649 1.00 90.81 977 SER A C 1
ATOM 7289 O O . SER A 1 977 ? 3.089 -2.604 13.611 1.00 90.81 977 SER A O 1
ATOM 7291 N N . GLU A 1 978 ? 3.370 -4.708 14.347 1.00 92.19 978 GLU A N 1
ATOM 7292 C CA . GLU A 1 978 ? 2.176 -4.725 15.210 1.00 92.19 978 GLU A CA 1
ATOM 7293 C C . GLU A 1 978 ? 2.479 -4.256 16.648 1.00 92.19 978 GLU A C 1
ATOM 7295 O O . GLU A 1 978 ? 1.571 -3.841 17.372 1.00 92.19 978 GLU A O 1
ATOM 7300 N N . ILE A 1 979 ? 3.756 -4.249 17.044 1.00 93.88 979 ILE A N 1
ATOM 7301 C CA . ILE A 1 979 ? 4.244 -3.710 18.320 1.00 93.88 979 ILE A CA 1
ATOM 7302 C C . ILE A 1 979 ? 4.154 -2.176 18.311 1.00 93.88 979 ILE A C 1
ATOM 7304 O O . ILE A 1 979 ? 4.497 -1.535 17.322 1.00 93.88 979 ILE A O 1
ATOM 7308 N N . ASP A 1 980 ? 3.702 -1.575 19.418 1.00 93.81 980 ASP A N 1
ATOM 7309 C CA . ASP A 1 980 ? 3.511 -0.119 19.600 1.00 93.81 980 ASP A CA 1
ATOM 7310 C C . ASP A 1 980 ? 2.544 0.579 18.618 1.00 93.81 980 ASP A C 1
ATOM 7312 O O . ASP A 1 980 ? 2.315 1.783 18.739 1.00 93.81 980 ASP A O 1
ATOM 7316 N N . LYS A 1 981 ? 1.936 -0.160 17.683 1.00 92.56 981 LYS A N 1
ATOM 7317 C CA . LYS A 1 981 ? 1.108 0.360 16.585 1.00 92.56 981 LYS A CA 1
ATOM 7318 C C . LYS A 1 981 ? -0.127 1.134 17.053 1.00 92.56 981 LYS A C 1
ATOM 7320 O O . LYS A 1 981 ? -0.355 2.254 16.609 1.00 92.56 981 LYS A O 1
ATOM 7325 N N . ASN A 1 982 ? -0.902 0.532 17.960 1.00 92.94 982 ASN A N 1
ATOM 7326 C CA . ASN A 1 982 ? -2.147 1.101 18.502 1.00 92.94 982 ASN A CA 1
ATOM 7327 C C . ASN A 1 982 ? -2.094 1.288 20.029 1.00 92.94 982 ASN A C 1
ATOM 7329 O O . ASN A 1 982 ? -2.628 2.260 20.562 1.00 92.94 982 ASN A O 1
ATOM 7333 N N . VAL A 1 983 ? -1.438 0.368 20.745 1.00 93.81 983 VAL A N 1
ATOM 7334 C CA . VAL A 1 983 ? -1.235 0.419 22.201 1.00 93.81 983 VAL A CA 1
ATOM 7335 C C . VAL A 1 983 ? 0.265 0.419 22.468 1.00 93.81 983 VAL A C 1
ATOM 7337 O O . VAL A 1 983 ? 0.988 -0.428 21.949 1.00 93.81 983 VAL A O 1
ATOM 7340 N N . LYS A 1 984 ? 0.736 1.378 23.273 1.00 94.19 984 LYS A N 1
ATOM 7341 C CA . LYS A 1 984 ? 2.151 1.486 23.637 1.00 94.19 984 LYS A CA 1
ATOM 7342 C C . LYS A 1 984 ? 2.532 0.363 24.602 1.00 94.19 984 LYS A C 1
ATOM 7344 O O . LYS A 1 984 ? 1.889 0.185 25.634 1.00 94.19 984 LYS A O 1
ATOM 7349 N N . THR A 1 985 ? 3.591 -0.360 24.271 1.00 95.75 985 THR A N 1
ATOM 7350 C CA . THR A 1 985 ? 4.098 -1.498 25.036 1.00 95.75 985 THR A CA 1
ATOM 7351 C C . THR A 1 985 ? 5.123 -1.055 26.082 1.00 95.75 985 THR A C 1
ATOM 7353 O O . THR A 1 985 ? 5.863 -0.086 25.897 1.00 95.75 985 THR A O 1
ATOM 7356 N N . THR A 1 986 ? 5.147 -1.760 27.212 1.00 98.06 986 THR A N 1
ATOM 7357 C CA . THR A 1 986 ? 6.179 -1.651 28.252 1.00 98.06 986 THR A CA 1
ATOM 7358 C C . THR A 1 986 ? 7.333 -2.607 27.960 1.00 98.06 986 THR A C 1
ATOM 7360 O O . THR A 1 986 ? 8.489 -2.211 28.079 1.00 98.06 986 THR A O 1
ATOM 7363 N N . VAL A 1 987 ? 7.028 -3.844 27.545 1.00 98.12 987 VAL A N 1
ATOM 7364 C CA . VAL A 1 987 ? 8.023 -4.852 27.144 1.00 98.12 987 VAL A CA 1
ATOM 7365 C C . VAL A 1 987 ? 7.616 -5.473 25.798 1.00 98.12 987 VAL A C 1
ATOM 7367 O O . VAL A 1 987 ? 6.650 -6.242 25.748 1.00 98.12 987 VAL A O 1
ATOM 7370 N N . PRO A 1 988 ? 8.332 -5.159 24.704 1.00 97.38 988 PRO A N 1
ATOM 7371 C CA . PRO A 1 988 ? 8.083 -5.742 23.391 1.00 97.38 988 PRO A CA 1
ATOM 7372 C C . PRO A 1 988 ? 8.869 -7.050 23.215 1.00 97.38 988 PRO A C 1
ATOM 7374 O O . PRO A 1 988 ? 10.097 -7.048 23.109 1.00 97.38 988 PRO A O 1
ATOM 7377 N N . VAL A 1 989 ? 8.172 -8.184 23.148 1.00 97.56 989 VAL A N 1
ATOM 7378 C CA . VAL A 1 989 ? 8.786 -9.506 22.957 1.00 97.56 989 VAL A CA 1
ATOM 7379 C C . VAL A 1 989 ? 8.640 -9.920 21.495 1.00 97.56 989 VAL A C 1
ATOM 7381 O O . VAL A 1 989 ? 7.591 -10.375 21.053 1.00 97.56 989 VAL A O 1
ATOM 7384 N N . TRP A 1 990 ? 9.708 -9.745 20.723 1.00 95.50 990 TRP A N 1
ATOM 7385 C CA . TRP A 1 990 ? 9.715 -10.079 19.298 1.00 95.50 990 TRP A CA 1
ATOM 7386 C C . TRP A 1 990 ? 10.077 -11.549 19.080 1.00 95.50 990 TRP A C 1
ATOM 7388 O O . TRP A 1 990 ? 11.174 -11.970 19.460 1.00 95.50 990 TRP A O 1
ATOM 7398 N N . GLY A 1 991 ? 9.205 -12.310 18.421 1.00 95.31 991 GLY A N 1
ATOM 7399 C CA . GLY A 1 991 ? 9.492 -13.689 18.032 1.00 95.31 991 GLY A CA 1
ATOM 7400 C C . GLY A 1 991 ? 8.259 -14.559 17.820 1.00 95.31 991 GLY A C 1
ATOM 7401 O O . GLY A 1 991 ? 7.122 -14.141 18.009 1.00 95.31 991 GLY A O 1
ATOM 7402 N N . ASP A 1 992 ? 8.506 -15.807 17.436 1.00 96.00 992 ASP A N 1
ATOM 7403 C CA . ASP A 1 992 ? 7.468 -16.832 17.360 1.00 96.00 992 ASP A CA 1
ATOM 7404 C C . ASP A 1 992 ? 6.971 -17.187 18.775 1.00 96.00 992 ASP A C 1
ATOM 7406 O O . ASP A 1 992 ? 7.776 -17.351 19.699 1.00 96.00 992 ASP A O 1
ATOM 7410 N N . CYS A 1 993 ? 5.658 -17.341 18.961 1.00 96.00 993 CYS A N 1
ATOM 7411 C CA . CYS A 1 993 ? 5.073 -17.819 20.219 1.00 96.00 993 CYS A CA 1
ATOM 7412 C C . CYS A 1 993 ? 5.626 -19.201 20.612 1.00 96.00 993 CYS A C 1
ATOM 7414 O O . CYS A 1 993 ? 5.846 -19.454 21.796 1.00 96.00 993 CYS A O 1
ATOM 7416 N N . LYS A 1 994 ? 5.939 -20.057 19.628 1.00 96.62 994 LYS A N 1
ATOM 7417 C CA . LYS A 1 994 ? 6.527 -21.392 19.827 1.00 96.62 994 LYS A CA 1
ATOM 7418 C C . LYS A 1 994 ? 7.906 -21.357 20.492 1.00 96.62 994 LYS A C 1
ATOM 7420 O O . LYS A 1 994 ? 8.293 -22.302 21.170 1.00 96.62 994 LYS A O 1
ATOM 7425 N N . GLU A 1 995 ? 8.648 -20.270 20.290 1.00 97.19 995 GLU A N 1
ATOM 7426 C CA . GLU A 1 995 ? 10.003 -20.067 20.815 1.00 97.19 995 GLU A CA 1
ATOM 7427 C C . GLU A 1 995 ? 9.992 -19.199 22.082 1.00 97.19 995 GLU A C 1
ATOM 7429 O O . GLU A 1 995 ? 10.660 -19.510 23.066 1.00 97.19 995 GLU A O 1
ATOM 7434 N N . THR A 1 996 ? 9.192 -18.132 22.090 1.00 97.81 996 THR A N 1
ATOM 7435 C CA . THR A 1 996 ? 9.168 -17.136 23.173 1.00 97.81 996 THR A CA 1
ATOM 7436 C C . THR A 1 996 ? 8.417 -17.609 24.421 1.00 97.81 996 THR A C 1
ATOM 7438 O O . THR A 1 996 ? 8.882 -17.343 25.533 1.00 97.81 996 THR A O 1
ATOM 7441 N N . LEU A 1 997 ? 7.310 -18.353 24.282 1.00 98.44 997 LEU A N 1
ATOM 7442 C CA . LEU A 1 997 ? 6.524 -18.824 25.432 1.00 98.44 997 LEU A CA 1
ATOM 7443 C C . LEU A 1 997 ? 7.307 -19.793 26.334 1.00 98.44 997 LEU A C 1
ATOM 7445 O O . LEU A 1 997 ? 7.320 -19.547 27.543 1.00 98.44 997 LEU A O 1
ATOM 7449 N N . PRO A 1 998 ? 8.029 -20.820 25.830 1.00 98.50 998 PRO A N 1
ATOM 7450 C CA . PRO A 1 998 ? 8.875 -21.666 26.677 1.00 98.50 998 PRO A CA 1
ATOM 7451 C C . PRO A 1 998 ? 9.967 -20.885 27.411 1.00 98.50 998 PRO A C 1
ATOM 7453 O O . PRO A 1 998 ? 10.220 -21.135 28.590 1.00 98.50 998 PRO A O 1
ATOM 7456 N N . MET A 1 999 ? 10.591 -19.908 26.741 1.00 98.50 999 MET A N 1
ATOM 7457 C CA . MET A 1 999 ? 11.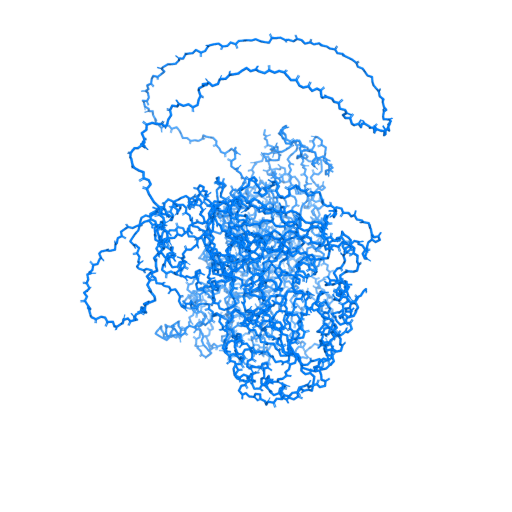663 -19.100 27.328 1.00 98.50 999 MET A CA 1
ATOM 7458 C C . MET A 1 999 ? 11.168 -18.233 28.494 1.00 98.50 999 MET A C 1
ATOM 7460 O O . MET A 1 999 ? 11.848 -18.157 29.516 1.00 98.50 999 MET A O 1
ATOM 7464 N N . ILE A 1 1000 ? 9.981 -17.625 28.379 1.00 98.50 1000 ILE A N 1
ATOM 7465 C CA . ILE A 1 1000 ? 9.353 -16.896 29.494 1.00 98.50 1000 ILE A CA 1
ATOM 7466 C C . ILE A 1 1000 ? 8.918 -17.889 30.580 1.00 98.50 1000 ILE A C 1
ATOM 7468 O O . ILE A 1 1000 ? 9.252 -17.707 31.748 1.00 98.50 1000 ILE A O 1
ATOM 7472 N N . THR A 1 1001 ? 8.239 -18.977 30.198 1.00 98.50 1001 THR A N 1
ATOM 7473 C CA . THR A 1 1001 ? 7.714 -20.008 31.114 1.00 98.50 1001 THR A CA 1
ATOM 7474 C C . THR A 1 1001 ? 8.801 -20.606 32.002 1.00 98.50 1001 THR A C 1
ATOM 7476 O O . THR A 1 1001 ? 8.556 -20.839 33.187 1.00 98.50 1001 THR A O 1
ATOM 7479 N N . ALA A 1 1002 ? 10.019 -20.794 31.489 1.00 98.25 1002 ALA A N 1
ATOM 7480 C CA . ALA A 1 1002 ? 11.168 -21.255 32.268 1.00 98.25 1002 ALA A CA 1
ATOM 7481 C C . ALA A 1 1002 ? 11.517 -20.326 33.451 1.00 98.25 1002 ALA A C 1
ATOM 7483 O O . ALA A 1 1002 ? 11.901 -20.818 34.511 1.00 98.25 1002 ALA A O 1
ATOM 7484 N N . LEU A 1 1003 ? 11.333 -19.011 33.290 1.00 98.38 1003 LEU A N 1
ATOM 7485 C CA . LEU A 1 1003 ? 11.654 -17.975 34.281 1.00 98.38 1003 LEU A CA 1
ATOM 7486 C C . LEU A 1 1003 ? 10.479 -17.606 35.206 1.00 98.38 1003 LEU A C 1
ATOM 7488 O O . LEU A 1 1003 ? 10.670 -16.866 36.172 1.00 98.38 1003 LEU A O 1
ATOM 7492 N N . LEU A 1 1004 ? 9.267 -18.099 34.933 1.00 97.69 1004 LEU A N 1
ATOM 7493 C CA . LEU A 1 1004 ? 8.111 -17.835 35.792 1.00 97.69 1004 LEU A CA 1
ATOM 7494 C C . LEU A 1 1004 ? 8.177 -18.601 37.117 1.00 97.69 1004 LEU A C 1
ATOM 7496 O O . LEU A 1 1004 ? 8.585 -19.766 37.171 1.00 97.69 1004 LEU A O 1
ATOM 7500 N N . GLU A 1 1005 ? 7.683 -17.970 38.174 1.00 95.31 1005 GLU A N 1
ATOM 7501 C CA . GLU A 1 1005 ? 7.320 -18.636 39.423 1.00 95.31 1005 GLU A CA 1
ATOM 7502 C C . GLU A 1 1005 ? 5.938 -19.289 39.281 1.00 95.31 1005 GLU A C 1
ATOM 7504 O O . GLU A 1 1005 ? 5.051 -18.743 38.628 1.00 95.31 1005 GLU A O 1
ATOM 7509 N N . ALA A 1 1006 ? 5.734 -20.460 39.893 1.00 96.25 1006 ALA A N 1
ATOM 7510 C CA . ALA A 1 1006 ? 4.415 -21.090 39.908 1.00 96.25 1006 ALA A CA 1
ATOM 7511 C C . ALA A 1 1006 ? 3.493 -20.350 40.890 1.00 96.25 1006 ALA A C 1
ATOM 7513 O O . ALA A 1 1006 ? 3.823 -20.240 42.074 1.00 96.25 1006 ALA A O 1
ATOM 7514 N N . ARG A 1 1007 ? 2.355 -19.835 40.413 1.00 92.81 1007 ARG A N 1
ATOM 7515 C CA . ARG A 1 1007 ? 1.441 -18.992 41.204 1.00 92.81 1007 ARG A CA 1
ATOM 7516 C C . ARG A 1 1007 ? -0.028 -19.300 40.924 1.00 92.81 1007 ARG A C 1
ATOM 7518 O O . ARG A 1 1007 ? -0.374 -19.992 39.975 1.00 92.81 1007 ARG A O 1
ATOM 7525 N N . THR A 1 1008 ? -0.897 -18.795 41.796 1.00 93.62 1008 THR A N 1
ATOM 7526 C CA . THR A 1 1008 ? -2.355 -18.854 41.645 1.00 93.62 1008 THR A CA 1
ATOM 7527 C C . THR A 1 1008 ? -2.952 -17.492 41.981 1.00 93.62 1008 THR A C 1
ATOM 7529 O O . THR A 1 1008 ? -2.603 -16.878 42.987 1.00 93.62 1008 THR A O 1
ATOM 7532 N N . HIS A 1 1009 ? -3.865 -17.011 41.139 1.00 96.06 1009 HIS A N 1
ATOM 7533 C CA . HIS A 1 1009 ? -4.507 -15.705 41.302 1.00 96.06 1009 HIS A CA 1
ATOM 7534 C C . HIS A 1 1009 ? -5.991 -15.863 41.680 1.00 96.06 1009 HIS A C 1
ATOM 7536 O O . HIS A 1 1009 ? -6.859 -15.236 41.079 1.00 96.06 1009 HIS A O 1
ATOM 7542 N N . GLU A 1 1010 ? -6.309 -16.724 42.658 1.00 95.19 1010 GLU A N 1
ATOM 7543 C CA . GLU A 1 1010 ? -7.692 -17.138 42.968 1.00 95.19 1010 GLU A CA 1
ATOM 7544 C C . GLU A 1 1010 ? -8.652 -15.963 43.205 1.00 95.19 1010 GLU A C 1
ATOM 7546 O O . GLU A 1 1010 ? -9.726 -15.920 42.609 1.00 95.19 1010 GLU A O 1
ATOM 7551 N N . GLY A 1 1011 ? -8.253 -14.977 44.016 1.00 96.38 1011 GLY A N 1
ATOM 7552 C CA . GLY A 1 1011 ? -9.077 -13.796 44.307 1.00 96.38 1011 GLY A CA 1
ATOM 7553 C C . GLY A 1 1011 ? -9.307 -12.875 43.101 1.00 96.38 1011 GLY A C 1
ATOM 7554 O O . GLY A 1 1011 ? -10.313 -12.172 43.054 1.00 96.38 1011 GLY A O 1
ATOM 7555 N N . TRP A 1 1012 ? -8.411 -12.897 42.110 1.00 97.81 1012 TRP A N 1
ATOM 7556 C CA . TRP A 1 1012 ? -8.554 -12.154 40.854 1.00 97.81 1012 TRP A CA 1
ATOM 7557 C C . TRP A 1 1012 ? -9.412 -12.937 39.854 1.00 97.81 1012 TRP A C 1
ATOM 7559 O O . TRP A 1 1012 ? -10.389 -12.408 39.329 1.00 97.81 1012 TRP A O 1
ATOM 7569 N N . LEU A 1 1013 ? -9.146 -14.238 39.688 1.00 97.62 1013 LEU A N 1
ATOM 7570 C CA . LEU A 1 1013 ? -9.965 -15.163 38.897 1.00 97.62 1013 LEU A CA 1
ATOM 7571 C C . LEU A 1 1013 ? -11.428 -15.194 39.374 1.00 97.62 1013 LEU A C 1
ATOM 7573 O O . LEU A 1 1013 ? -12.346 -15.306 38.560 1.00 97.62 1013 LEU A O 1
ATOM 7577 N N . GLN A 1 1014 ? -11.665 -15.054 40.680 1.00 98.06 1014 GLN A N 1
ATOM 7578 C CA . GLN A 1 1014 ? -13.013 -14.991 41.236 1.00 98.06 1014 GLN A CA 1
ATOM 7579 C C . GLN A 1 1014 ? -13.801 -13.765 40.743 1.00 98.06 1014 GLN A C 1
ATOM 7581 O O . GLN A 1 1014 ? -14.994 -13.896 40.484 1.00 98.06 1014 GLN A O 1
ATOM 7586 N N . GLN A 1 1015 ? -13.151 -12.623 40.482 1.00 98.06 1015 GLN A N 1
ATOM 7587 C CA . GLN A 1 1015 ? -13.823 -11.437 39.926 1.00 98.06 1015 GLN A CA 1
ATOM 7588 C C . GLN A 1 1015 ? -14.335 -11.696 38.501 1.00 98.06 1015 GLN A C 1
ATOM 7590 O O . GLN A 1 1015 ? -15.475 -11.354 38.185 1.00 98.06 1015 GLN A O 1
ATOM 7595 N N . PHE A 1 1016 ? -13.558 -12.396 37.662 1.00 98.00 1016 PHE A N 1
ATOM 7596 C CA . PHE A 1 1016 ? -14.036 -12.852 36.349 1.00 98.00 1016 PHE A CA 1
ATOM 7597 C C . PHE A 1 1016 ? -15.242 -13.791 36.477 1.00 98.00 1016 PHE A C 1
ATOM 7599 O O . PHE A 1 1016 ? -16.209 -13.646 35.732 1.00 98.00 1016 PHE A O 1
ATOM 7606 N N . ARG A 1 1017 ? -15.219 -14.728 37.438 1.00 97.69 1017 ARG A N 1
ATOM 7607 C CA . ARG A 1 1017 ? -16.341 -15.652 37.700 1.00 97.69 1017 ARG A CA 1
ATOM 7608 C C . ARG A 1 1017 ? -17.598 -14.925 38.174 1.00 97.69 1017 ARG A C 1
ATOM 7610 O O . ARG A 1 1017 ? -18.699 -15.309 37.785 1.00 97.69 1017 ARG A O 1
ATOM 7617 N N . ASP A 1 1018 ? -17.455 -13.878 38.979 1.00 97.94 1018 ASP A N 1
ATOM 7618 C CA . ASP A 1 1018 ? -18.590 -13.100 39.474 1.00 97.94 1018 ASP A CA 1
ATOM 7619 C C . ASP A 1 1018 ? -19.194 -12.208 38.379 1.00 97.94 1018 ASP A C 1
ATOM 7621 O O . ASP A 1 1018 ? -20.418 -12.171 38.243 1.00 97.94 1018 ASP A O 1
ATOM 7625 N N . TYR A 1 1019 ? -18.379 -11.604 37.507 1.00 97.38 1019 TYR A N 1
ATOM 7626 C CA . TYR A 1 1019 ? -18.883 -10.940 36.297 1.00 97.38 1019 TYR A CA 1
ATOM 7627 C C . TYR A 1 1019 ? -19.510 -11.921 35.293 1.00 97.38 1019 TYR A C 1
ATOM 7629 O O . TYR A 1 1019 ? -20.546 -11.609 34.705 1.00 97.38 1019 TYR A O 1
ATOM 7637 N N . ALA A 1 1020 ? -18.954 -13.125 35.128 1.00 96.31 1020 ALA A N 1
ATOM 7638 C CA . ALA A 1 1020 ? -19.553 -14.173 34.298 1.00 96.31 1020 ALA A CA 1
ATOM 7639 C C . ALA A 1 1020 ? -20.903 -14.659 34.862 1.00 96.31 1020 ALA A C 1
ATOM 7641 O O . ALA A 1 1020 ? -21.812 -14.980 34.098 1.00 96.31 1020 ALA A O 1
ATOM 7642 N N . ARG A 1 1021 ? -21.075 -14.665 36.193 1.00 97.12 1021 ARG A N 1
ATOM 7643 C CA . ARG A 1 1021 ? -22.361 -14.943 36.854 1.00 97.12 1021 ARG A CA 1
ATOM 7644 C C . ARG A 1 1021 ? -23.398 -13.862 36.537 1.00 97.12 1021 ARG A C 1
ATOM 7646 O O . ARG A 1 1021 ? -24.500 -14.200 36.112 1.00 97.12 1021 ARG A O 1
ATOM 7653 N N . GLN A 1 1022 ? -23.020 -12.586 36.654 1.00 97.00 1022 GLN A N 1
ATOM 7654 C CA . GLN A 1 1022 ? -23.878 -11.450 36.286 1.00 97.00 1022 GLN A CA 1
ATOM 7655 C C . GLN A 1 1022 ? -24.288 -11.506 34.806 1.00 97.00 1022 GLN A C 1
ATOM 7657 O O . GLN A 1 1022 ? -25.467 -11.375 34.487 1.00 97.00 1022 GLN A O 1
ATOM 7662 N N . GLU A 1 1023 ? -23.341 -11.762 33.896 1.00 96.25 1023 GLU A N 1
ATOM 7663 C CA . GLU A 1 1023 ? -23.625 -11.938 32.465 1.00 96.25 1023 GLU A CA 1
ATOM 7664 C C . GLU A 1 1023 ? -24.555 -13.135 32.213 1.00 96.25 1023 GLU A C 1
ATOM 7666 O O . GLU A 1 1023 ? -25.468 -13.060 31.383 1.00 96.25 1023 GLU A O 1
ATOM 7671 N N . ARG A 1 1024 ? -24.365 -14.235 32.954 1.00 95.50 1024 ARG A N 1
ATOM 7672 C CA . ARG A 1 1024 ? -25.205 -15.426 32.831 1.00 95.50 1024 ARG A CA 1
ATOM 7673 C C . ARG A 1 1024 ? -26.654 -15.150 33.207 1.00 95.50 1024 ARG A C 1
ATOM 7675 O O . ARG A 1 1024 ? -27.547 -15.531 32.454 1.00 95.50 1024 ARG A O 1
ATOM 7682 N N . GLU A 1 1025 ? -26.876 -14.491 34.337 1.00 94.75 1025 GLU A N 1
ATOM 7683 C CA . GLU A 1 1025 ? -28.207 -14.127 34.834 1.00 94.75 1025 GLU A CA 1
ATOM 7684 C C . GLU A 1 1025 ? -28.875 -13.049 33.963 1.00 94.75 1025 GLU A C 1
ATOM 7686 O O . GLU A 1 1025 ? -30.078 -13.114 33.706 1.00 94.75 1025 GLU A O 1
ATOM 7691 N N . ALA A 1 1026 ? -28.105 -12.072 33.475 1.00 94.25 1026 ALA A N 1
ATOM 7692 C CA . ALA A 1 1026 ? -28.635 -10.948 32.710 1.00 94.25 1026 ALA A CA 1
ATOM 7693 C C . ALA A 1 1026 ? -28.913 -11.264 31.231 1.00 94.25 1026 ALA A C 1
ATOM 7695 O O . ALA A 1 1026 ? -29.834 -10.659 30.672 1.00 94.25 1026 ALA A O 1
ATOM 7696 N N . VAL A 1 1027 ? -28.125 -12.157 30.614 1.00 93.94 1027 VAL A N 1
ATOM 7697 C CA . VAL A 1 1027 ? -28.103 -12.392 29.157 1.00 93.94 1027 VAL A CA 1
ATOM 7698 C C . VAL A 1 1027 ? -28.098 -13.882 28.798 1.00 93.94 1027 VAL A C 1
ATOM 7700 O O . VAL A 1 1027 ? -29.026 -14.358 28.146 1.00 93.94 1027 VAL A O 1
ATOM 7703 N N . ILE A 1 1028 ? -27.068 -14.639 29.202 1.00 94.00 1028 ILE A N 1
ATOM 7704 C CA . ILE A 1 1028 ? -26.801 -15.978 28.629 1.00 94.00 1028 ILE A CA 1
ATOM 7705 C C . ILE A 1 1028 ? -27.952 -16.951 28.899 1.00 94.00 1028 ILE A C 1
ATOM 7707 O O . ILE A 1 1028 ? -28.330 -17.708 28.012 1.00 94.00 1028 ILE A O 1
ATOM 7711 N N . GLN A 1 1029 ? -28.540 -16.925 30.098 1.00 93.50 1029 GLN A N 1
ATOM 7712 C CA . GLN A 1 1029 ? -29.623 -17.841 30.453 1.00 93.50 1029 GLN A CA 1
ATOM 7713 C C . GLN A 1 1029 ? -30.867 -17.645 29.568 1.00 93.50 1029 GLN A C 1
ATOM 7715 O O . GLN A 1 1029 ? -31.533 -18.627 29.264 1.00 93.50 1029 GLN A O 1
ATOM 7720 N N . GLN A 1 1030 ? -31.163 -16.415 29.130 1.00 90.88 1030 GLN A N 1
ATOM 7721 C CA . GLN A 1 1030 ? -32.297 -16.130 28.241 1.00 90.88 1030 GLN A CA 1
ATOM 7722 C C . GLN A 1 1030 ? -31.986 -16.464 26.775 1.00 90.88 1030 GLN A C 1
ATOM 7724 O O . GLN A 1 1030 ? -32.868 -16.938 26.069 1.00 90.88 1030 GLN A O 1
ATOM 7729 N N . GLU A 1 1031 ? -30.740 -16.270 26.334 1.00 93.31 1031 GLU A N 1
ATOM 7730 C CA . GLU A 1 1031 ? -30.312 -16.588 24.963 1.00 93.31 1031 GLU A CA 1
ATOM 7731 C C . GLU A 1 1031 ? -30.129 -18.099 24.730 1.00 93.31 1031 GLU A C 1
ATOM 7733 O O . GLU A 1 1031 ? -30.320 -18.572 23.615 1.00 93.31 1031 GLU A O 1
ATOM 7738 N N . LEU A 1 1032 ? -29.785 -18.870 25.767 1.00 94.25 1032 LEU A N 1
ATOM 7739 C CA . LEU A 1 1032 ? -29.636 -20.331 25.699 1.00 94.25 1032 LEU A CA 1
ATOM 7740 C C . LEU A 1 1032 ? -30.916 -21.098 26.062 1.00 94.25 1032 LEU A C 1
ATOM 7742 O O . LEU A 1 1032 ? -31.185 -22.165 25.514 1.00 94.25 1032 LEU A O 1
ATOM 7746 N N . HIS A 1 1033 ? -31.712 -20.553 26.984 1.00 93.25 1033 HIS A N 1
ATOM 7747 C CA . HIS A 1 1033 ? -32.959 -21.152 27.458 1.00 93.25 1033 HIS A CA 1
ATOM 7748 C C . HIS A 1 1033 ? -34.116 -20.137 27.385 1.00 93.25 1033 HIS A C 1
ATOM 7750 O O . HIS A 1 1033 ? -34.654 -19.732 28.423 1.00 93.25 1033 HIS A O 1
ATOM 7756 N N . PRO A 1 1034 ? -34.493 -19.692 26.170 1.00 90.88 1034 PRO A N 1
ATOM 7757 C CA . PRO A 1 1034 ? -35.579 -18.737 25.966 1.00 90.88 1034 PRO A CA 1
ATOM 7758 C C . PRO A 1 1034 ? -36.920 -19.242 26.513 1.00 90.88 1034 PRO A C 1
ATOM 7760 O O . PRO A 1 1034 ? -37.335 -20.377 26.285 1.00 90.88 1034 PRO A O 1
ATOM 7763 N N . ALA A 1 1035 ? -37.627 -18.356 27.218 1.00 86.38 1035 ALA A N 1
ATOM 7764 C CA . ALA A 1 1035 ? -38.960 -18.625 27.765 1.00 86.38 1035 ALA A CA 1
ATOM 7765 C C . ALA A 1 1035 ? -40.100 -18.406 26.746 1.00 86.38 1035 ALA A C 1
ATOM 7767 O O . ALA A 1 1035 ? -41.238 -18.800 26.997 1.00 86.38 1035 ALA A O 1
ATOM 7768 N N . SER A 1 1036 ? -39.813 -17.760 25.611 1.00 83.00 1036 SER A N 1
ATOM 7769 C CA . SER A 1 1036 ? -40.723 -17.613 24.469 1.00 83.00 1036 SER A CA 1
ATOM 7770 C C . SER A 1 1036 ? -40.905 -18.939 23.722 1.00 83.00 1036 SER A C 1
ATOM 7772 O O . SER A 1 1036 ? -40.099 -19.858 23.853 1.00 83.00 1036 SER A O 1
ATOM 7774 N N . GLY A 1 1037 ? -41.948 -19.045 22.891 1.00 81.06 1037 GLY A N 1
ATOM 7775 C CA . GLY A 1 1037 ? -42.088 -20.170 21.952 1.00 81.06 1037 GLY A CA 1
ATOM 7776 C C . GLY A 1 1037 ? -41.060 -20.143 20.811 1.00 81.06 1037 GLY A C 1
ATOM 7777 O O . GLY A 1 1037 ? -40.679 -21.192 20.308 1.00 81.06 1037 GLY A O 1
ATOM 7778 N N . GLU A 1 1038 ? -40.583 -18.950 20.445 1.00 89.38 1038 GLU A N 1
ATOM 7779 C CA . GLU A 1 1038 ? -39.592 -18.742 19.385 1.00 89.38 1038 GLU A CA 1
ATOM 7780 C C . GLU A 1 1038 ? -38.189 -19.228 19.775 1.00 89.38 1038 GLU A C 1
ATOM 7782 O O . GLU A 1 1038 ? -37.786 -19.118 20.936 1.00 89.38 1038 GLU A O 1
ATOM 7787 N N . LEU A 1 1039 ? -37.439 -19.712 18.781 1.00 95.31 1039 LEU A N 1
ATOM 7788 C CA . LEU A 1 1039 ? -36.048 -20.142 18.908 1.00 95.31 1039 LEU A CA 1
ATOM 7789 C C . LEU A 1 1039 ? -35.076 -18.953 18.906 1.00 95.31 1039 LEU A C 1
ATOM 7791 O O . LEU A 1 1039 ? -35.193 -18.034 18.095 1.00 95.31 1039 LEU A O 1
ATOM 7795 N N . THR A 1 1040 ? -34.058 -19.007 19.761 1.00 96.06 1040 THR A N 1
ATOM 7796 C CA . THR A 1 1040 ? -32.908 -18.089 19.731 1.00 96.06 1040 THR A CA 1
ATOM 7797 C C . THR A 1 1040 ? -31.741 -18.701 18.957 1.00 96.06 1040 THR A C 1
ATOM 7799 O O . THR A 1 1040 ? -31.659 -19.915 18.766 1.00 96.06 1040 THR A O 1
ATOM 7802 N N . MET A 1 1041 ? -30.792 -17.869 18.519 1.00 96.00 1041 MET A N 1
ATOM 7803 C CA . MET A 1 1041 ? -29.590 -18.374 17.850 1.00 96.00 1041 MET A CA 1
ATOM 7804 C C . MET A 1 1041 ? -28.695 -19.151 18.837 1.00 96.00 1041 MET A C 1
ATOM 7806 O O . MET A 1 1041 ? -28.097 -20.160 18.459 1.00 96.00 1041 MET A O 1
ATOM 7810 N N . GLY A 1 1042 ? -28.627 -18.722 20.103 1.00 95.75 1042 GLY A N 1
ATOM 7811 C CA . GLY A 1 1042 ? -27.878 -19.403 21.161 1.00 95.75 1042 GLY A CA 1
ATOM 7812 C C . GLY A 1 1042 ? -28.408 -20.797 21.501 1.00 95.75 1042 GLY A C 1
ATOM 7813 O O . GLY A 1 1042 ? -27.604 -21.719 21.642 1.00 95.75 1042 GLY A O 1
ATOM 7814 N N . GLU A 1 1043 ? -29.732 -20.987 21.556 1.00 96.00 1043 GLU A N 1
ATOM 7815 C CA . GLU A 1 1043 ? -30.359 -22.302 21.776 1.00 96.00 1043 GLU A CA 1
ATOM 7816 C C . GLU A 1 1043 ? -29.927 -23.314 20.694 1.00 96.00 1043 GLU A C 1
ATOM 7818 O O . GLU A 1 1043 ? -29.561 -24.451 21.008 1.00 96.00 1043 GLU A O 1
ATOM 7823 N N . VAL A 1 1044 ? -29.885 -22.890 19.424 1.00 97.25 1044 VAL A N 1
ATOM 7824 C CA . VAL A 1 1044 ? -29.439 -23.734 18.299 1.00 97.25 1044 VAL A CA 1
ATOM 7825 C C . VAL A 1 1044 ? -27.962 -24.114 18.430 1.00 97.25 1044 VAL A C 1
ATOM 7827 O O . VAL A 1 1044 ? -27.617 -25.289 18.283 1.00 97.25 1044 VAL A O 1
ATOM 7830 N N . VAL A 1 1045 ? -27.090 -23.147 18.738 1.00 96.75 1045 VAL A N 1
ATOM 7831 C CA . VAL A 1 1045 ? -25.647 -23.395 18.923 1.00 96.75 1045 VAL A CA 1
ATOM 7832 C C . VAL A 1 1045 ? -25.402 -24.331 20.109 1.00 96.75 1045 VAL A C 1
ATOM 7834 O O . VAL A 1 1045 ? -24.649 -25.294 19.973 1.00 96.75 1045 VAL A O 1
ATOM 7837 N N . GLN A 1 1046 ? -26.087 -24.139 21.241 1.00 95.50 1046 GLN A N 1
ATOM 7838 C CA . GLN A 1 1046 ? -25.970 -25.039 22.391 1.00 95.50 1046 GLN A CA 1
ATOM 7839 C C . GLN A 1 1046 ? -26.334 -26.482 22.030 1.00 95.50 1046 GLN A C 1
ATOM 7841 O O . GLN A 1 1046 ? -25.546 -27.390 22.302 1.00 95.50 1046 GLN A O 1
ATOM 7846 N N . GLN A 1 1047 ? -27.502 -26.710 21.419 1.00 96.38 1047 GLN A N 1
ATOM 7847 C CA . GLN A 1 1047 ? -27.937 -28.066 21.072 1.00 96.38 1047 GLN A CA 1
ATOM 7848 C C . GLN A 1 1047 ? -26.996 -28.718 20.048 1.00 96.38 1047 GLN A C 1
ATOM 7850 O O . GLN A 1 1047 ? -26.701 -29.909 20.153 1.00 96.38 1047 GLN A O 1
ATOM 7855 N N . LEU A 1 1048 ? -26.450 -27.945 19.105 1.00 96.38 1048 LEU A N 1
ATOM 7856 C CA . LEU A 1 1048 ? -25.409 -28.420 18.194 1.00 96.38 1048 LEU A CA 1
ATOM 7857 C C . LEU A 1 1048 ? -24.130 -28.832 18.944 1.00 96.38 1048 LEU A C 1
ATOM 7859 O O . LEU A 1 1048 ? -23.571 -29.894 18.663 1.00 96.38 1048 LEU A O 1
ATOM 7863 N N . ASN A 1 1049 ? -23.662 -28.034 19.907 1.00 94.25 1049 ASN A N 1
ATOM 7864 C CA . ASN A 1 1049 ? -22.481 -28.360 20.709 1.00 94.25 1049 ASN A CA 1
ATOM 7865 C C . ASN A 1 1049 ? -22.697 -29.578 21.621 1.00 94.25 1049 ASN A C 1
ATOM 7867 O O . ASN A 1 1049 ? -21.773 -30.377 21.764 1.00 94.25 1049 ASN A O 1
ATOM 7871 N N . GLU A 1 1050 ? -23.898 -29.770 22.176 1.00 94.69 1050 GLU A N 1
ATOM 7872 C CA . GLU A 1 1050 ? -24.269 -30.994 22.906 1.00 94.69 1050 GLU A CA 1
ATOM 7873 C C . GLU A 1 1050 ? -24.187 -32.239 22.012 1.00 94.69 1050 GLU A C 1
ATOM 7875 O O . GLU A 1 1050 ? -23.625 -33.255 22.417 1.00 94.69 1050 GLU A O 1
ATOM 7880 N N . LEU A 1 1051 ? -24.724 -32.164 20.789 1.00 96.50 1051 LEU A N 1
ATOM 7881 C CA . LEU A 1 1051 ? -24.759 -33.289 19.846 1.00 96.50 1051 LEU A CA 1
ATOM 7882 C C . LEU A 1 1051 ? -23.393 -33.604 19.215 1.00 96.50 1051 LEU A C 1
ATOM 7884 O O . LEU A 1 1051 ? -23.148 -34.743 18.826 1.00 96.50 1051 LEU A O 1
ATOM 7888 N N . THR A 1 1052 ? -22.504 -32.613 19.110 1.00 94.50 1052 THR A N 1
ATOM 7889 C CA . THR A 1 1052 ? -21.158 -32.755 18.519 1.00 94.50 1052 THR A CA 1
ATOM 7890 C C . THR A 1 1052 ? -20.039 -32.906 19.554 1.00 94.50 1052 THR A C 1
ATOM 7892 O O . THR A 1 1052 ? -18.875 -33.037 19.175 1.00 94.50 1052 THR A O 1
ATOM 7895 N N . GLY A 1 1053 ? -20.348 -32.830 20.854 1.00 91.50 1053 GLY A N 1
ATOM 7896 C CA . GLY A 1 1053 ? -19.353 -32.833 21.934 1.00 91.50 1053 GLY A CA 1
ATOM 7897 C C . GLY A 1 1053 ? -18.341 -31.677 21.868 1.00 91.50 1053 GLY A C 1
ATOM 7898 O O . GLY A 1 1053 ? -17.280 -31.757 22.481 1.00 91.50 1053 GLY A O 1
ATOM 7899 N N . GLY A 1 1054 ? -18.623 -30.626 21.087 1.00 89.62 1054 GLY A N 1
ATOM 7900 C CA . GLY A 1 1054 ? -17.673 -29.546 20.799 1.00 89.62 1054 GLY A CA 1
ATOM 7901 C C . GLY A 1 1054 ? -16.464 -29.945 19.935 1.00 89.62 1054 GLY A C 1
ATOM 7902 O O . GLY A 1 1054 ? -15.460 -29.232 19.949 1.00 89.62 1054 GLY A O 1
ATOM 7903 N N . ASP A 1 1055 ? -16.513 -31.077 19.216 1.00 91.69 1055 ASP A N 1
ATOM 7904 C CA . ASP A 1 1055 ? -15.459 -31.525 18.277 1.00 91.69 1055 ASP A CA 1
ATOM 7905 C C . ASP A 1 1055 ? -15.700 -31.077 16.818 1.00 91.69 1055 ASP A C 1
ATOM 7907 O O . ASP A 1 1055 ? -14.827 -31.232 15.961 1.00 91.69 1055 ASP A O 1
ATOM 7911 N N . ALA A 1 1056 ? -16.852 -30.479 16.504 1.00 95.12 1056 ALA A N 1
ATOM 7912 C CA . ALA A 1 1056 ? -17.106 -29.933 15.171 1.00 95.12 1056 ALA A CA 1
ATOM 7913 C C . ALA A 1 1056 ? -16.205 -28.721 14.855 1.00 95.12 1056 ALA A C 1
ATOM 7915 O O . ALA A 1 1056 ? -15.881 -27.921 15.733 1.00 95.12 1056 ALA A O 1
ATOM 7916 N N . ILE A 1 1057 ? -15.831 -28.562 13.582 1.00 97.25 1057 ILE A N 1
ATOM 7917 C CA . ILE A 1 1057 ? -15.304 -27.293 13.069 1.00 97.25 1057 ILE A CA 1
ATOM 7918 C C . ILE A 1 1057 ? -16.499 -26.389 12.774 1.00 97.25 1057 ILE A C 1
ATOM 7920 O O . ILE A 1 1057 ? -17.313 -26.691 11.899 1.00 97.25 1057 ILE A O 1
ATOM 7924 N N . MET A 1 1058 ? -16.572 -25.277 13.493 1.00 97.19 1058 MET A N 1
ATOM 7925 C CA . MET A 1 1058 ? -17.549 -24.218 13.294 1.00 97.19 1058 MET A CA 1
ATOM 7926 C C . MET A 1 1058 ? -16.995 -23.217 12.282 1.00 97.19 1058 MET A C 1
ATOM 7928 O O . MET A 1 1058 ? -15.955 -22.596 12.519 1.00 97.19 1058 MET A O 1
ATOM 7932 N N . VAL A 1 1059 ? -17.686 -23.062 11.155 1.00 98.25 1059 VAL A N 1
ATOM 7933 C CA . VAL A 1 1059 ? -17.342 -22.085 10.117 1.00 98.25 1059 VAL A CA 1
ATOM 7934 C C . VAL A 1 1059 ? -18.426 -21.019 10.091 1.00 98.25 1059 VAL A C 1
ATOM 7936 O O . VAL A 1 1059 ? -19.560 -21.308 9.723 1.00 98.25 1059 VAL A O 1
ATOM 7939 N N . THR A 1 1060 ? -18.121 -19.803 10.529 1.00 97.75 1060 THR A N 1
ATOM 7940 C CA . THR A 1 1060 ? -19.133 -18.752 10.714 1.00 97.75 1060 THR A CA 1
ATOM 7941 C C . THR A 1 1060 ? -19.019 -17.682 9.642 1.00 97.75 1060 THR A C 1
ATOM 7943 O O . THR A 1 1060 ? -17.913 -17.275 9.273 1.00 97.75 1060 THR A O 1
ATOM 7946 N N . ASP A 1 1061 ? -20.168 -17.228 9.141 1.00 97.19 1061 ASP A N 1
ATOM 7947 C CA . ASP A 1 1061 ? -20.223 -16.042 8.281 1.00 97.19 1061 ASP A CA 1
ATOM 7948 C C . ASP A 1 1061 ? -20.219 -14.782 9.161 1.00 97.19 1061 ASP A C 1
ATOM 7950 O O . ASP A 1 1061 ? -20.120 -14.888 10.387 1.00 97.19 1061 ASP A O 1
ATOM 7954 N N . VAL A 1 1062 ? -20.281 -13.589 8.572 1.00 95.12 1062 VAL A N 1
ATOM 7955 C CA . VAL A 1 1062 ? -20.203 -12.330 9.328 1.00 95.12 1062 VAL A CA 1
ATOM 7956 C C . VAL A 1 1062 ? -21.593 -11.748 9.614 1.00 95.12 1062 VAL A C 1
ATOM 7958 O O . VAL A 1 1062 ? -22.408 -11.526 8.720 1.00 95.12 1062 VAL A O 1
ATOM 7961 N N . GLY A 1 1063 ? -21.873 -11.478 10.895 1.00 93.31 1063 GLY A N 1
ATOM 7962 C CA . GLY A 1 1063 ? -23.149 -10.931 11.368 1.00 93.31 1063 GLY A CA 1
ATOM 7963 C C . GLY A 1 1063 ? -23.443 -11.263 12.835 1.00 93.31 1063 GLY A C 1
ATOM 7964 O O . GLY A 1 1063 ? -22.547 -11.615 13.598 1.00 93.31 1063 GLY A O 1
ATOM 7965 N N . GLN A 1 1064 ? -24.715 -11.183 13.251 1.00 93.75 1064 GLN A N 1
ATOM 7966 C CA . GLN A 1 1064 ? -25.122 -11.565 14.617 1.00 93.75 1064 GLN A CA 1
ATOM 7967 C C . GLN A 1 1064 ? -24.820 -13.042 14.915 1.00 93.75 1064 GLN A C 1
ATOM 7969 O O . GLN A 1 1064 ? -24.274 -13.351 15.971 1.00 93.75 1064 GLN A O 1
ATOM 7974 N N . HIS A 1 1065 ? -25.089 -13.936 13.959 1.00 94.44 1065 HIS A N 1
ATOM 7975 C CA . HIS A 1 1065 ? -24.784 -15.366 14.058 1.00 94.44 1065 HIS A CA 1
ATOM 7976 C C . HIS A 1 1065 ? -23.287 -15.636 14.301 1.00 94.44 1065 HIS A C 1
ATOM 7978 O O . HIS A 1 1065 ? -22.967 -16.563 15.037 1.00 94.44 1065 HIS A O 1
ATOM 7984 N N . GLN A 1 1066 ? -22.378 -14.800 13.773 1.00 95.44 1066 GLN A N 1
ATOM 7985 C CA . GLN A 1 1066 ? -20.940 -14.858 14.068 1.00 95.44 1066 GLN A CA 1
ATOM 7986 C C . GLN A 1 1066 ? -20.685 -14.677 15.567 1.00 95.44 1066 GLN A C 1
ATOM 7988 O O . GLN A 1 1066 ? -20.018 -15.491 16.199 1.00 95.44 1066 GLN A O 1
ATOM 7993 N N . MET A 1 1067 ? -21.239 -13.604 16.141 1.00 93.44 1067 MET A N 1
ATOM 7994 C CA . MET A 1 1067 ? -21.042 -13.256 17.547 1.00 93.44 1067 MET A CA 1
ATOM 7995 C C . MET A 1 1067 ? -21.682 -14.299 18.462 1.00 93.44 1067 MET A C 1
ATOM 7997 O O . MET A 1 1067 ? -21.047 -14.731 19.416 1.00 93.44 1067 MET A O 1
ATOM 8001 N N . VAL A 1 1068 ? -22.896 -14.757 18.146 1.00 94.19 1068 VAL A N 1
ATOM 8002 C CA . VAL A 1 1068 ? -23.576 -15.831 18.887 1.00 94.19 1068 VAL A CA 1
ATOM 8003 C C . VAL A 1 1068 ? -22.760 -17.125 18.840 1.00 94.19 1068 VAL A C 1
ATOM 8005 O O . VAL A 1 1068 ? -22.469 -17.699 19.887 1.00 94.19 1068 VAL A O 1
ATOM 8008 N N . ALA A 1 1069 ? -22.348 -17.574 17.652 1.00 93.88 1069 ALA A N 1
ATOM 8009 C CA . ALA A 1 1069 ? -21.570 -18.799 17.505 1.00 93.88 1069 ALA A CA 1
ATOM 8010 C C . ALA A 1 1069 ? -20.250 -18.721 18.283 1.00 93.88 1069 ALA A C 1
ATOM 8012 O O . ALA A 1 1069 ? -19.950 -19.637 19.039 1.00 93.88 1069 ALA A O 1
ATOM 8013 N N . CYS A 1 1070 ? -19.505 -17.616 18.196 1.00 90.88 1070 CYS A N 1
ATOM 8014 C CA . CYS A 1 1070 ? -18.284 -17.447 18.985 1.00 90.88 1070 CYS A CA 1
ATOM 8015 C C . CYS A 1 1070 ? -18.562 -17.448 20.499 1.00 90.88 1070 CYS A C 1
ATOM 8017 O O . CYS A 1 1070 ? -17.850 -18.115 21.241 1.00 90.88 1070 CYS A O 1
ATOM 8019 N N . ARG A 1 1071 ? -19.604 -16.753 20.972 1.00 90.56 1071 ARG A N 1
ATOM 8020 C CA . ARG A 1 1071 ? -19.929 -16.645 22.408 1.00 90.56 1071 ARG A CA 1
ATOM 8021 C C . ARG A 1 1071 ? -20.391 -17.957 23.045 1.00 90.56 1071 ARG A C 1
ATOM 8023 O O . ARG A 1 1071 ? -20.122 -18.168 24.226 1.00 90.56 1071 ARG A O 1
ATOM 8030 N N . TYR A 1 1072 ? -21.117 -18.798 22.306 1.00 92.06 1072 TYR A N 1
ATOM 8031 C CA . TYR A 1 1072 ? -21.801 -19.970 22.870 1.00 92.06 1072 TYR A CA 1
ATOM 8032 C C . TYR A 1 1072 ? -21.262 -21.320 22.381 1.00 92.06 1072 TYR A C 1
ATOM 8034 O O . TYR A 1 1072 ? -21.566 -22.342 23.001 1.00 92.06 1072 TYR A O 1
ATOM 8042 N N . ALA A 1 1073 ? -20.436 -21.356 21.329 1.00 91.44 1073 ALA A N 1
ATOM 8043 C CA . ALA A 1 1073 ? -19.798 -22.596 20.906 1.00 91.44 1073 ALA A CA 1
ATOM 8044 C C . ALA A 1 1073 ? -18.695 -23.024 21.881 1.00 91.44 1073 ALA A C 1
ATOM 8046 O O . ALA A 1 1073 ? -17.770 -22.278 22.205 1.00 91.44 1073 ALA A O 1
ATOM 8047 N N . ARG A 1 1074 ? -18.757 -24.288 22.301 1.00 91.69 1074 ARG A N 1
ATOM 8048 C CA . ARG A 1 1074 ? -17.701 -24.939 23.079 1.00 91.69 1074 ARG A CA 1
ATOM 8049 C C . ARG A 1 1074 ? -16.697 -25.560 22.121 1.00 91.69 1074 ARG A C 1
ATOM 8051 O O . ARG A 1 1074 ? -17.037 -26.491 21.393 1.00 91.69 1074 ARG A O 1
ATOM 8058 N N . LEU A 1 1075 ? -15.472 -25.050 22.131 1.00 92.56 1075 LEU A N 1
ATOM 8059 C CA . LEU A 1 1075 ? -14.380 -25.504 21.279 1.00 92.56 1075 LEU A CA 1
ATOM 8060 C C . LEU A 1 1075 ? -13.451 -26.391 22.114 1.00 92.56 1075 LEU A C 1
ATOM 8062 O O . LEU A 1 1075 ? -12.772 -25.910 23.024 1.00 92.56 1075 LEU A O 1
ATOM 8066 N N . SER A 1 1076 ? -13.434 -27.694 21.825 1.00 89.94 1076 SER A N 1
ATOM 8067 C CA . SER A 1 1076 ? -12.588 -28.661 22.546 1.00 89.94 1076 SER A CA 1
ATOM 8068 C C . SER A 1 1076 ? -11.166 -28.778 21.977 1.00 89.94 1076 SER A C 1
ATOM 8070 O O . SER A 1 1076 ? -10.272 -29.295 22.647 1.00 89.94 1076 SER A O 1
ATOM 8072 N N . ARG A 1 1077 ? -10.944 -28.304 20.742 1.00 90.69 1077 ARG A N 1
ATOM 8073 C CA . ARG A 1 1077 ? -9.692 -28.450 19.980 1.00 90.69 1077 ARG A CA 1
ATOM 8074 C C . ARG A 1 1077 ? -9.338 -27.173 19.221 1.00 90.69 1077 ARG A C 1
ATOM 8076 O O . ARG A 1 1077 ? -10.232 -26.454 18.769 1.00 90.69 1077 ARG A O 1
ATOM 8083 N N . SER A 1 1078 ? -8.046 -26.979 18.966 1.00 92.50 1078 SER A N 1
ATOM 8084 C CA . SER A 1 1078 ? -7.552 -25.957 18.036 1.00 92.50 1078 SER A CA 1
ATOM 8085 C C . SER A 1 1078 ? -8.104 -26.148 16.615 1.00 92.50 1078 SER A C 1
ATOM 8087 O O . SER A 1 1078 ? -8.580 -27.230 16.250 1.00 92.50 1078 SER A O 1
ATOM 8089 N N . ARG A 1 1079 ? -8.069 -25.072 15.818 1.00 93.44 1079 ARG A N 1
ATOM 8090 C CA . ARG A 1 1079 ? -8.558 -25.015 14.422 1.00 93.44 1079 ARG A CA 1
ATOM 8091 C C . ARG A 1 1079 ? -10.027 -25.443 14.266 1.00 93.44 1079 ARG A C 1
ATOM 8093 O O . ARG A 1 1079 ? -10.417 -26.008 13.249 1.00 93.44 1079 ARG A O 1
ATOM 8100 N N . SER A 1 1080 ? -10.841 -25.182 15.292 1.00 93.94 1080 SER A N 1
ATOM 8101 C CA . SER A 1 1080 ? -12.283 -25.495 15.314 1.00 93.94 1080 SER A CA 1
ATOM 8102 C C . SER A 1 1080 ? -13.183 -24.268 15.140 1.00 93.94 1080 SER A C 1
ATOM 8104 O O . SER A 1 1080 ? -14.396 -24.424 15.089 1.00 93.94 1080 SER A O 1
ATOM 8106 N N . SER A 1 1081 ? -12.604 -23.068 15.038 1.00 95.00 1081 SER A N 1
ATOM 8107 C CA . SER A 1 1081 ? -13.294 -21.824 14.685 1.00 95.00 1081 SER A CA 1
ATOM 8108 C C . SER A 1 1081 ? -12.660 -21.259 13.416 1.00 95.00 1081 SER A C 1
ATOM 8110 O O . SER A 1 1081 ? -11.447 -21.043 13.378 1.00 95.00 1081 SER A O 1
ATOM 8112 N N . ILE A 1 1082 ? -13.454 -21.068 12.362 1.00 97.25 1082 ILE A N 1
ATOM 8113 C CA . ILE A 1 1082 ? -13.010 -20.495 11.085 1.00 97.25 1082 ILE A CA 1
ATOM 8114 C C . ILE A 1 1082 ? -14.002 -19.406 10.673 1.00 97.25 1082 ILE A C 1
ATOM 8116 O O . ILE A 1 1082 ? -15.190 -19.666 10.518 1.00 97.25 1082 ILE A O 1
ATOM 8120 N N . THR A 1 1083 ? -13.525 -18.174 10.507 1.00 96.31 1083 THR A N 1
ATOM 8121 C CA . THR A 1 1083 ? -14.375 -17.007 10.230 1.00 96.31 1083 THR A CA 1
ATOM 8122 C C . THR A 1 1083 ? -13.575 -15.880 9.584 1.00 96.31 1083 THR A C 1
ATOM 8124 O O . THR A 1 1083 ? -12.365 -15.817 9.800 1.00 96.31 1083 THR A O 1
ATOM 8127 N N . SER A 1 1084 ? -14.222 -14.969 8.856 1.00 95.62 1084 SER A N 1
ATOM 8128 C CA . SER A 1 1084 ? -13.601 -13.682 8.516 1.00 95.62 1084 SER A CA 1
ATOM 8129 C C . SER A 1 1084 ? -13.550 -12.793 9.764 1.00 95.62 1084 SER A C 1
ATOM 8131 O O . SER A 1 1084 ? -14.582 -12.467 10.362 1.00 95.62 1084 SER A O 1
ATOM 8133 N N . GLY A 1 1085 ? -12.343 -12.432 10.195 1.00 90.06 1085 GLY A N 1
ATOM 8134 C CA . GLY A 1 1085 ? -12.100 -11.676 11.420 1.00 90.06 1085 GLY A CA 1
ATOM 8135 C C . GLY A 1 1085 ? -11.992 -10.177 11.185 1.00 90.06 1085 GLY A C 1
ATOM 8136 O O . GLY A 1 1085 ? -12.853 -9.408 11.629 1.00 90.06 1085 GLY A O 1
ATOM 8137 N N . GLY A 1 1086 ? -10.895 -9.768 10.544 1.00 88.00 1086 GLY A N 1
ATOM 8138 C CA . GLY A 1 1086 ? -10.502 -8.363 10.453 1.00 88.00 1086 GLY A CA 1
ATOM 8139 C C . GLY A 1 1086 ? -11.152 -7.583 9.311 1.00 88.00 1086 GLY A C 1
ATOM 8140 O O . GLY A 1 1086 ? -11.440 -6.407 9.501 1.00 88.00 1086 GLY A O 1
ATOM 8141 N N . LEU A 1 1087 ? -11.420 -8.208 8.155 1.00 92.06 1087 LEU A N 1
ATOM 8142 C CA . LEU A 1 1087 ? -12.144 -7.538 7.062 1.00 92.06 1087 LEU A CA 1
ATOM 8143 C C . LEU A 1 1087 ? -13.670 -7.588 7.250 1.00 92.06 1087 LEU A C 1
ATOM 8145 O O . LEU A 1 1087 ? -14.370 -6.677 6.818 1.00 92.06 1087 LEU A O 1
ATOM 8149 N N . GLY A 1 1088 ? -14.191 -8.627 7.913 1.00 92.75 1088 GLY A N 1
ATOM 8150 C CA . GLY A 1 1088 ? -15.631 -8.782 8.137 1.00 92.75 1088 GLY A CA 1
ATOM 8151 C C . GLY A 1 1088 ? -16.406 -9.159 6.868 1.00 92.75 1088 GLY A C 1
ATOM 8152 O O . GLY A 1 1088 ? -17.528 -8.699 6.665 1.00 92.75 1088 GLY A O 1
ATOM 8153 N N . THR A 1 1089 ? -15.815 -9.993 6.012 1.00 95.50 1089 THR A N 1
ATOM 8154 C CA . THR A 1 1089 ? -16.379 -10.406 4.722 1.00 95.50 1089 THR A CA 1
ATOM 8155 C C . THR A 1 1089 ? -17.619 -11.290 4.895 1.00 95.50 1089 THR A C 1
ATOM 8157 O O . THR A 1 1089 ? -17.516 -12.423 5.360 1.00 95.50 1089 THR A O 1
ATOM 8160 N N . MET A 1 1090 ? -18.785 -10.791 4.475 1.00 95.44 1090 MET A N 1
ATOM 8161 C CA . MET A 1 1090 ? -20.014 -11.588 4.344 1.00 95.44 1090 MET A CA 1
ATOM 8162 C C . MET A 1 1090 ? -19.950 -12.534 3.133 1.00 95.44 1090 MET A C 1
ATOM 8164 O O . MET A 1 1090 ? -19.289 -12.236 2.136 1.00 95.44 1090 MET A O 1
ATOM 8168 N N . GLY A 1 1091 ? -20.656 -13.666 3.202 1.00 96.31 1091 GLY A N 1
ATOM 8169 C CA . GLY A 1 1091 ? -20.612 -14.726 2.189 1.00 96.31 1091 GLY A CA 1
ATOM 8170 C C . GLY A 1 1091 ? -19.411 -15.669 2.334 1.00 96.31 1091 GLY A C 1
ATOM 8171 O O . GLY A 1 1091 ? -19.226 -16.559 1.501 1.00 96.31 1091 GLY A O 1
ATOM 8172 N N . PHE A 1 1092 ? -18.605 -15.516 3.391 1.00 98.31 1092 PHE A N 1
ATOM 8173 C CA . PHE A 1 1092 ? -17.367 -16.270 3.621 1.00 98.31 1092 PHE A CA 1
ATOM 8174 C C . PHE A 1 1092 ? -17.624 -17.756 3.924 1.00 98.31 1092 PHE A C 1
ATOM 8176 O O . PHE A 1 1092 ? -16.884 -18.632 3.472 1.00 98.31 1092 PHE A O 1
ATOM 8183 N N . ALA A 1 1093 ? -18.661 -18.061 4.709 1.00 98.19 1093 ALA A N 1
ATOM 8184 C CA . ALA A 1 1093 ? -18.736 -19.348 5.401 1.00 98.19 1093 ALA A CA 1
ATOM 8185 C C . ALA A 1 1093 ? -19.032 -20.557 4.522 1.00 98.19 1093 ALA A C 1
ATOM 8187 O O . ALA A 1 1093 ? -18.437 -21.605 4.750 1.00 98.19 1093 ALA A O 1
ATOM 8188 N N . LEU A 1 1094 ? -19.937 -20.445 3.544 1.00 98.50 1094 LEU A N 1
ATOM 8189 C CA . LEU A 1 1094 ? -20.265 -21.575 2.673 1.00 98.50 1094 LEU A CA 1
ATOM 8190 C C . LEU A 1 1094 ? -19.024 -22.062 1.896 1.00 98.50 1094 LEU A C 1
ATOM 8192 O O . LEU A 1 1094 ? -18.668 -23.231 2.062 1.00 98.50 1094 LEU A O 1
ATOM 8196 N N . PRO A 1 1095 ? -18.301 -21.209 1.136 1.00 98.56 1095 PRO A N 1
ATOM 8197 C CA . PRO A 1 1095 ? -17.059 -21.626 0.490 1.00 98.56 1095 PRO A CA 1
ATOM 8198 C C . PRO A 1 1095 ? -15.982 -22.062 1.492 1.00 98.56 1095 PRO A C 1
ATOM 8200 O O . PRO A 1 1095 ? -15.380 -23.123 1.311 1.00 98.56 1095 PRO A O 1
ATOM 8203 N N . ALA A 1 1096 ? -15.770 -21.325 2.589 1.00 98.75 1096 ALA A N 1
ATOM 8204 C CA . ALA A 1 1096 ? -14.782 -21.713 3.597 1.00 98.75 1096 ALA A CA 1
ATOM 8205 C C . ALA A 1 1096 ? -15.088 -23.076 4.247 1.00 98.75 1096 ALA A C 1
ATOM 8207 O O . ALA A 1 1096 ? -14.163 -23.820 4.568 1.00 98.75 1096 ALA A O 1
ATOM 8208 N N . ALA A 1 1097 ? -16.357 -23.460 4.395 1.00 98.75 1097 ALA A N 1
ATOM 8209 C CA . ALA A 1 1097 ? -16.741 -24.757 4.941 1.00 98.75 1097 ALA A CA 1
ATOM 8210 C C . ALA A 1 1097 ? -16.488 -25.915 3.965 1.00 98.75 1097 ALA A C 1
ATOM 8212 O O . ALA A 1 1097 ? -16.083 -26.992 4.407 1.00 98.75 1097 ALA A O 1
ATOM 8213 N N . ILE A 1 1098 ? -16.641 -25.690 2.653 1.00 98.75 1098 ILE A N 1
ATOM 8214 C CA . ILE A 1 1098 ? -16.233 -26.649 1.610 1.00 98.75 1098 ILE A CA 1
ATOM 8215 C C . ILE A 1 1098 ? -14.734 -26.929 1.743 1.00 98.75 1098 ILE A C 1
ATOM 8217 O O . ILE A 1 1098 ? -14.322 -28.077 1.920 1.00 98.75 1098 ILE A O 1
ATOM 8221 N N . GLY A 1 1099 ? -13.920 -25.872 1.753 1.00 98.62 1099 GLY A N 1
ATOM 8222 C CA . GLY A 1 1099 ? -12.473 -25.994 1.904 1.00 98.62 1099 GLY A CA 1
ATOM 8223 C C . GLY A 1 1099 ? -12.046 -26.611 3.235 1.00 98.62 1099 GLY A C 1
ATOM 8224 O O . GLY A 1 1099 ? -11.195 -27.498 3.257 1.00 98.62 1099 GLY A O 1
ATOM 8225 N N . ALA A 1 1100 ? -12.671 -26.214 4.347 1.00 98.62 1100 ALA A N 1
ATOM 8226 C CA . ALA A 1 1100 ? -12.392 -26.780 5.666 1.00 98.62 1100 ALA A CA 1
ATOM 8227 C C . ALA A 1 1100 ? -12.735 -28.277 5.742 1.00 98.62 1100 ALA A C 1
ATOM 8229 O O . ALA A 1 1100 ? -12.000 -29.038 6.371 1.00 98.62 1100 ALA A O 1
ATOM 8230 N N . LYS A 1 1101 ? -13.806 -28.725 5.071 1.00 98.50 1101 LYS A N 1
ATOM 8231 C CA . LYS A 1 1101 ? -14.165 -30.149 4.993 1.00 98.50 1101 LYS A CA 1
ATOM 8232 C C . LYS A 1 1101 ? -13.176 -30.945 4.143 1.00 98.50 1101 LYS A C 1
ATOM 8234 O O . LYS A 1 1101 ? -12.858 -32.065 4.523 1.00 98.50 1101 LYS A O 1
ATOM 8239 N N . ILE A 1 1102 ? -12.634 -30.370 3.071 1.00 98.25 1102 ILE A N 1
ATOM 8240 C CA . ILE A 1 1102 ? -11.561 -31.002 2.282 1.00 98.25 1102 ILE A CA 1
ATOM 8241 C C . ILE A 1 1102 ? -10.240 -31.035 3.073 1.00 98.25 1102 ILE A C 1
ATOM 8243 O O . ILE A 1 1102 ? -9.556 -32.052 3.088 1.00 98.25 1102 ILE A O 1
ATOM 8247 N N . GLY A 1 1103 ? -9.909 -29.966 3.805 1.00 97.25 1103 GLY A N 1
ATOM 8248 C CA . GLY A 1 1103 ? -8.711 -29.893 4.651 1.00 97.25 1103 GLY A CA 1
ATOM 8249 C C . GLY A 1 1103 ? -8.771 -30.747 5.928 1.00 97.25 1103 GLY A C 1
ATOM 8250 O O . GLY A 1 1103 ? -7.730 -31.059 6.504 1.00 97.25 1103 GLY A O 1
ATOM 8251 N N . ALA A 1 1104 ? -9.969 -31.135 6.377 1.00 97.19 1104 ALA A N 1
ATOM 8252 C CA . ALA A 1 1104 ? -10.200 -31.974 7.553 1.00 97.19 1104 ALA A CA 1
ATOM 8253 C C . ALA A 1 1104 ? -11.328 -33.006 7.306 1.00 97.19 1104 ALA A C 1
ATOM 8255 O O . ALA A 1 1104 ? -12.366 -32.968 7.977 1.00 97.19 1104 ALA A O 1
ATOM 8256 N N . PRO A 1 1105 ? -11.141 -33.976 6.387 1.00 95.94 1105 PRO A N 1
ATOM 8257 C CA . PRO A 1 1105 ? -12.218 -34.846 5.894 1.00 95.94 1105 PRO A CA 1
ATOM 8258 C C . PRO A 1 1105 ? -12.847 -35.717 6.984 1.00 95.94 1105 PRO A C 1
ATOM 8260 O O . PRO A 1 1105 ? -14.037 -36.025 6.916 1.00 95.94 1105 PRO A O 1
ATOM 8263 N N . GLN A 1 1106 ? -12.086 -36.050 8.029 1.00 95.19 1106 GLN A N 1
ATOM 8264 C CA . GLN A 1 1106 ? -12.541 -36.863 9.161 1.00 95.19 1106 GLN A CA 1
ATOM 8265 C C . GLN A 1 1106 ? -13.339 -36.082 10.219 1.00 95.19 1106 GLN A C 1
ATOM 8267 O O . GLN A 1 1106 ? -13.910 -36.699 11.113 1.00 95.19 1106 GLN A O 1
ATOM 8272 N N . ARG A 1 1107 ? -13.388 -34.741 10.159 1.00 95.31 1107 ARG A N 1
ATOM 8273 C CA . ARG A 1 1107 ? -14.145 -33.922 11.123 1.00 95.31 1107 ARG A CA 1
ATOM 8274 C C . ARG A 1 1107 ? -15.516 -33.538 10.573 1.00 95.31 1107 ARG A C 1
ATOM 8276 O O . ARG A 1 1107 ? -15.712 -33.378 9.363 1.00 95.31 1107 ARG A O 1
ATOM 8283 N N . THR A 1 1108 ? -16.476 -33.361 11.474 1.00 97.06 1108 THR A N 1
ATOM 8284 C CA . THR A 1 1108 ? -17.745 -32.697 11.158 1.00 97.06 1108 THR A CA 1
ATOM 8285 C C . THR A 1 1108 ? -17.475 -31.210 10.968 1.00 97.06 1108 THR A C 1
ATOM 8287 O O . THR A 1 1108 ? -16.890 -30.577 11.845 1.00 97.06 1108 THR A O 1
ATOM 8290 N N . VAL A 1 1109 ? -17.896 -30.655 9.832 1.00 98.44 1109 VAL A N 1
ATOM 8291 C CA . VAL A 1 1109 ? -17.776 -29.225 9.525 1.00 98.44 1109 VAL A CA 1
ATOM 8292 C C . VAL A 1 1109 ? -19.177 -28.650 9.402 1.00 98.44 1109 VAL A C 1
ATOM 8294 O O . VAL A 1 1109 ? -19.976 -29.148 8.604 1.00 98.44 1109 VAL A O 1
ATOM 8297 N N . VAL A 1 1110 ? -19.467 -27.630 10.208 1.00 98.44 1110 VAL A N 1
ATOM 8298 C CA . VAL A 1 1110 ? -20.772 -26.969 10.268 1.00 98.44 1110 VAL A CA 1
ATOM 8299 C C . VAL A 1 1110 ? -20.603 -25.503 9.899 1.00 98.44 1110 VAL A C 1
ATOM 8301 O O . VAL A 1 1110 ? -19.959 -24.742 10.622 1.00 98.44 1110 VAL A O 1
ATOM 8304 N N . ALA A 1 1111 ? -21.186 -25.109 8.772 1.00 98.50 1111 ALA A N 1
ATOM 8305 C CA . ALA A 1 1111 ? -21.307 -23.720 8.376 1.00 98.50 1111 ALA A CA 1
ATOM 8306 C C . ALA A 1 1111 ? -22.499 -23.090 9.111 1.00 98.50 1111 ALA A C 1
ATOM 8308 O O . ALA A 1 1111 ? -23.618 -23.587 8.992 1.00 98.50 1111 ALA A O 1
ATOM 8309 N N . VAL A 1 1112 ? -22.272 -22.014 9.864 1.00 98.25 1112 VAL A N 1
ATOM 8310 C CA . VAL A 1 1112 ? -23.312 -21.241 10.560 1.00 98.25 1112 VAL A CA 1
ATOM 8311 C C . VAL A 1 1112 ? -23.426 -19.881 9.892 1.00 98.25 1112 VAL A C 1
ATOM 8313 O O . VAL A 1 1112 ? -22.523 -19.046 9.991 1.00 98.25 1112 VAL A O 1
ATOM 8316 N N . ILE A 1 1113 ? -24.530 -19.683 9.180 1.00 97.75 1113 ILE A N 1
ATOM 8317 C CA . ILE A 1 1113 ? -24.683 -18.617 8.191 1.00 97.75 1113 ILE A CA 1
ATOM 8318 C C . ILE A 1 1113 ? -25.973 -17.840 8.477 1.00 97.75 1113 ILE A C 1
ATOM 8320 O O . ILE A 1 1113 ? -26.990 -18.419 8.862 1.00 97.75 1113 ILE A O 1
ATOM 8324 N N . GLY A 1 1114 ? -25.947 -16.521 8.293 1.00 96.19 1114 GLY A N 1
ATOM 8325 C CA . GLY A 1 1114 ? -27.168 -15.716 8.218 1.00 96.19 1114 GLY A CA 1
ATOM 8326 C C . GLY A 1 1114 ? -27.855 -15.880 6.862 1.00 96.19 1114 GLY A C 1
ATOM 8327 O O . GLY A 1 1114 ? -27.195 -16.113 5.851 1.00 96.19 1114 GLY A O 1
ATOM 8328 N N . ASP A 1 1115 ? -29.168 -15.693 6.818 1.00 94.50 1115 ASP A N 1
ATOM 8329 C CA . ASP A 1 1115 ? -29.968 -15.753 5.589 1.00 94.50 1115 ASP A CA 1
ATOM 8330 C C . ASP A 1 1115 ? -29.461 -14.792 4.492 1.00 94.50 1115 ASP A C 1
ATOM 8332 O O . ASP A 1 1115 ? -29.295 -15.192 3.340 1.00 94.50 1115 ASP A O 1
ATOM 8336 N N . GLY A 1 1116 ? -29.108 -13.553 4.847 1.00 93.94 1116 GLY A N 1
ATOM 8337 C CA . GLY A 1 1116 ? -28.517 -12.600 3.898 1.00 93.94 1116 GLY A CA 1
ATOM 8338 C C . GLY A 1 1116 ? -27.079 -12.911 3.471 1.00 93.94 1116 GLY A C 1
ATOM 8339 O O . GLY A 1 1116 ? -26.713 -12.630 2.334 1.00 93.94 1116 GLY A O 1
ATOM 8340 N N . GLY A 1 1117 ? -26.272 -13.519 4.346 1.00 94.19 1117 GLY A N 1
ATOM 8341 C CA . GLY A 1 1117 ? -24.901 -13.931 4.018 1.00 94.19 1117 GLY A CA 1
ATOM 8342 C C . GLY A 1 1117 ? -24.878 -15.128 3.065 1.00 94.19 1117 GLY A C 1
ATOM 8343 O O . GLY A 1 1117 ? -24.173 -15.119 2.056 1.00 94.19 1117 GLY A O 1
ATOM 8344 N N . PHE A 1 1118 ? -25.762 -16.104 3.304 1.00 96.69 1118 PHE A N 1
ATOM 8345 C CA . PHE A 1 1118 ? -25.939 -17.269 2.438 1.00 96.69 1118 PHE A CA 1
ATOM 8346 C C . PHE A 1 1118 ? -26.269 -16.880 0.994 1.00 96.69 1118 PHE A C 1
ATOM 8348 O O . PHE A 1 1118 ? -25.735 -17.475 0.061 1.00 96.69 1118 PHE A O 1
ATOM 8355 N N . GLN A 1 1119 ? -27.099 -15.851 0.792 1.00 95.38 1119 GLN A N 1
ATOM 8356 C CA . GLN A 1 1119 ? -27.486 -15.395 -0.547 1.00 95.38 1119 GLN A CA 1
ATOM 8357 C C . GLN A 1 1119 ? -26.321 -14.839 -1.387 1.00 95.38 1119 GLN A C 1
ATOM 8359 O O . GLN A 1 1119 ? -26.435 -14.816 -2.610 1.00 95.38 1119 GLN A O 1
ATOM 8364 N N . MET A 1 1120 ? -25.200 -14.430 -0.779 1.00 95.38 1120 MET A N 1
ATOM 8365 C CA . MET A 1 1120 ? -24.046 -13.882 -1.511 1.00 95.38 1120 MET A CA 1
ATOM 8366 C C . MET A 1 1120 ? -23.207 -14.960 -2.215 1.00 95.38 1120 MET A C 1
ATOM 8368 O O . MET A 1 1120 ? -22.583 -14.687 -3.242 1.00 95.38 1120 MET A O 1
ATOM 8372 N N . THR A 1 1121 ? -23.185 -16.183 -1.675 1.00 96.19 1121 THR A N 1
ATOM 8373 C CA . THR A 1 1121 ? -22.377 -17.297 -2.203 1.00 96.19 1121 THR A CA 1
ATOM 8374 C C . THR A 1 1121 ? -23.165 -18.594 -2.409 1.00 96.19 1121 THR A C 1
ATOM 8376 O O . THR A 1 1121 ? -22.562 -19.645 -2.619 1.00 96.19 1121 THR A O 1
ATOM 8379 N N . LEU A 1 1122 ? -24.508 -18.535 -2.431 1.00 96.50 1122 LEU A N 1
ATOM 8380 C CA . LEU A 1 1122 ? -25.409 -19.694 -2.575 1.00 96.50 1122 LEU A CA 1
ATOM 8381 C C . LEU A 1 1122 ? -25.063 -20.596 -3.769 1.00 96.50 1122 LEU A C 1
ATOM 8383 O O . LEU A 1 1122 ? -25.273 -21.808 -3.710 1.00 96.50 1122 LEU A O 1
ATOM 8387 N N . GLN A 1 1123 ? -24.501 -20.024 -4.838 1.00 96.69 1123 GLN A N 1
ATOM 8388 C CA . GLN A 1 1123 ? -24.041 -20.745 -6.021 1.00 96.69 1123 GLN A CA 1
ATOM 8389 C C . GLN A 1 1123 ? -23.035 -21.855 -5.685 1.00 96.69 1123 GLN A C 1
ATOM 8391 O O . GLN A 1 1123 ? -23.023 -22.874 -6.370 1.00 96.69 1123 GLN A O 1
ATOM 8396 N N . GLU A 1 1124 ? -22.260 -21.735 -4.604 1.00 98.25 1124 GLU A N 1
ATOM 8397 C CA . GLU A 1 1124 ? -21.304 -22.758 -4.159 1.00 98.25 1124 GLU A CA 1
ATOM 8398 C C . GLU A 1 1124 ? -21.980 -24.054 -3.656 1.00 98.25 1124 GLU A C 1
ATOM 8400 O O . GLU A 1 1124 ? -21.315 -25.082 -3.527 1.00 98.25 1124 GLU A O 1
ATOM 8405 N N . MET A 1 1125 ? -23.313 -24.096 -3.503 1.00 98.12 1125 MET A N 1
ATOM 8406 C CA . MET A 1 1125 ? -24.049 -25.373 -3.459 1.00 98.12 1125 MET A CA 1
ATOM 8407 C C . MET A 1 1125 ? -23.830 -26.212 -4.726 1.00 98.12 1125 MET A C 1
ATOM 8409 O O . MET A 1 1125 ? -23.776 -27.436 -4.651 1.00 98.12 1125 MET A O 1
ATOM 8413 N N . GLY A 1 1126 ? -23.622 -25.578 -5.882 1.00 98.06 1126 GLY A N 1
ATOM 8414 C CA . GLY A 1 1126 ? -23.224 -26.258 -7.111 1.00 98.06 1126 GLY A CA 1
ATOM 8415 C C . GLY A 1 1126 ? -21.837 -26.897 -7.021 1.00 98.06 1126 GLY A C 1
ATOM 8416 O O . GLY A 1 1126 ? -21.615 -27.929 -7.653 1.00 98.06 1126 GLY A O 1
ATOM 8417 N N . THR A 1 1127 ? -20.927 -26.321 -6.234 1.00 98.38 1127 THR A N 1
ATOM 8418 C CA . THR A 1 1127 ? -19.594 -26.873 -5.934 1.00 98.38 1127 THR A CA 1
ATOM 8419 C C . THR A 1 1127 ? -19.714 -28.076 -5.002 1.00 98.38 1127 THR A C 1
ATOM 8421 O O . THR A 1 1127 ? -19.105 -29.111 -5.257 1.00 98.38 1127 THR A O 1
ATOM 8424 N N . ILE A 1 1128 ? -20.570 -27.991 -3.976 1.00 98.38 1128 ILE A N 1
ATOM 8425 C CA . ILE A 1 1128 ? -20.922 -29.128 -3.105 1.00 98.38 1128 ILE A CA 1
ATOM 8426 C C . ILE A 1 1128 ? -21.534 -30.278 -3.914 1.00 98.38 1128 ILE A C 1
ATOM 8428 O O . ILE A 1 1128 ? -21.125 -31.420 -3.736 1.00 98.38 1128 ILE A O 1
ATOM 8432 N N . MET A 1 1129 ? -22.474 -29.978 -4.814 1.00 97.62 1129 MET A N 1
ATOM 8433 C CA . MET A 1 1129 ? -23.139 -30.959 -5.677 1.00 97.62 1129 MET A CA 1
ATOM 8434 C C . MET A 1 1129 ? -22.152 -31.693 -6.593 1.00 97.62 1129 MET A C 1
ATOM 8436 O O . MET A 1 1129 ? -22.255 -32.903 -6.746 1.00 97.62 1129 MET A O 1
ATOM 8440 N N . GLN A 1 1130 ? -21.205 -30.976 -7.210 1.00 97.62 1130 GLN A N 1
ATOM 8441 C CA . GLN A 1 1130 ? -20.238 -31.581 -8.134 1.00 97.62 1130 GLN A CA 1
ATOM 8442 C C . GLN A 1 1130 ? -19.121 -32.351 -7.417 1.00 97.62 1130 GLN A C 1
ATOM 8444 O O . GLN A 1 1130 ? -18.654 -33.360 -7.935 1.00 97.62 1130 GLN A O 1
ATOM 8449 N N . SER A 1 1131 ? -18.677 -31.864 -6.258 1.00 96.25 1131 SER A N 1
ATOM 8450 C CA . SER A 1 1131 ? -17.519 -32.404 -5.531 1.00 96.25 1131 SER A CA 1
ATOM 8451 C C . SER A 1 1131 ? -17.908 -33.307 -4.348 1.00 96.25 1131 SER A C 1
ATOM 8453 O O . SER A 1 1131 ? -17.043 -33.699 -3.570 1.00 96.25 1131 SER A O 1
ATOM 8455 N N . GLU A 1 1132 ? -19.207 -33.578 -4.174 1.00 96.50 1132 GLU A N 1
ATOM 8456 C CA . GLU A 1 1132 ? -19.826 -34.416 -3.128 1.00 96.50 1132 GLU A CA 1
ATOM 8457 C C . GLU A 1 1132 ? -19.377 -34.100 -1.679 1.00 96.50 1132 GLU A C 1
ATOM 8459 O O . GLU A 1 1132 ? -19.386 -34.950 -0.783 1.00 96.50 1132 GLU A O 1
ATOM 8464 N N . VAL A 1 1133 ? -18.995 -32.846 -1.407 1.00 97.00 1133 VAL A N 1
ATOM 8465 C CA . VAL A 1 1133 ? -18.380 -32.455 -0.126 1.00 97.00 1133 VAL A CA 1
ATOM 8466 C C . VAL A 1 1133 ? -19.427 -32.397 0.989 1.00 97.00 1133 VAL A C 1
ATOM 8468 O O . VAL A 1 1133 ? -20.289 -31.522 1.011 1.00 97.00 1133 VAL A O 1
ATOM 8471 N N . ALA A 1 1134 ? -19.319 -33.299 1.969 1.00 96.88 1134 ALA A N 1
ATOM 8472 C CA . ALA A 1 1134 ? -20.275 -33.459 3.070 1.00 96.88 1134 ALA A CA 1
ATOM 8473 C C . ALA A 1 1134 ? -20.215 -32.348 4.150 1.00 96.88 1134 ALA A C 1
ATOM 8475 O O . ALA A 1 1134 ? -19.908 -32.607 5.319 1.00 96.88 1134 ALA A O 1
ATOM 8476 N N . VAL A 1 1135 ? -20.508 -31.103 3.763 1.00 97.75 1135 VAL A N 1
ATOM 8477 C CA . VAL A 1 1135 ? -20.662 -29.937 4.654 1.00 97.75 1135 VAL A CA 1
ATOM 8478 C C . VAL A 1 1135 ? -22.053 -29.928 5.295 1.00 97.75 1135 VAL A C 1
ATOM 8480 O O . VAL A 1 1135 ? -23.055 -30.194 4.631 1.00 97.75 1135 VAL A O 1
ATOM 8483 N N . LYS A 1 1136 ? -22.140 -29.582 6.583 1.00 98.56 1136 LYS A N 1
ATOM 8484 C CA . LYS A 1 1136 ? -23.417 -29.322 7.264 1.00 98.56 1136 LYS A CA 1
ATOM 8485 C C . LYS A 1 1136 ? -23.693 -27.825 7.233 1.00 98.56 1136 LYS A C 1
ATOM 8487 O O . LYS A 1 1136 ? -22.834 -27.053 7.643 1.00 98.56 1136 LYS A O 1
ATOM 8492 N N . ILE A 1 1137 ? -24.845 -27.408 6.724 1.00 98.69 1137 ILE A N 1
ATOM 8493 C CA . ILE A 1 1137 ? -25.176 -25.995 6.515 1.00 98.69 1137 ILE A CA 1
ATOM 8494 C C . ILE A 1 1137 ? -26.335 -25.643 7.443 1.00 98.69 1137 ILE A C 1
ATOM 8496 O O . ILE A 1 1137 ? -27.421 -26.191 7.285 1.00 98.69 1137 ILE A O 1
ATOM 8500 N N . ILE A 1 1138 ? -26.121 -24.725 8.384 1.00 98.62 1138 ILE A N 1
ATOM 8501 C CA . ILE A 1 1138 ? -27.176 -24.140 9.215 1.00 98.62 1138 ILE A CA 1
ATOM 8502 C C . ILE A 1 1138 ? -27.393 -22.693 8.777 1.00 98.62 1138 ILE A C 1
ATOM 8504 O O . ILE A 1 1138 ? -26.477 -21.871 8.872 1.00 98.62 1138 ILE A O 1
ATOM 8508 N N . ILE A 1 1139 ? -28.617 -22.372 8.358 1.00 98.31 1139 ILE A N 1
ATOM 8509 C CA . ILE A 1 1139 ? -29.061 -20.989 8.158 1.00 98.31 1139 ILE A CA 1
ATOM 8510 C C . ILE A 1 1139 ? -29.855 -20.559 9.391 1.00 98.31 1139 ILE A C 1
ATOM 8512 O O . ILE A 1 1139 ? -30.920 -21.107 9.668 1.00 98.31 1139 ILE A O 1
ATOM 8516 N N . LEU A 1 1140 ? -29.349 -19.561 10.116 1.00 97.50 1140 LEU A N 1
ATOM 8517 C CA . LEU A 1 1140 ? -30.054 -18.913 11.223 1.00 97.50 1140 LEU A CA 1
ATOM 8518 C C . LEU A 1 1140 ? -30.842 -17.722 10.666 1.00 97.50 1140 LEU A C 1
ATOM 8520 O O . LEU A 1 1140 ? -30.319 -16.612 10.546 1.00 97.50 1140 LEU A O 1
ATOM 8524 N N . ASN A 1 1141 ? -32.087 -17.978 10.266 1.00 96.06 1141 ASN A N 1
ATOM 8525 C CA . ASN A 1 1141 ? -32.919 -17.035 9.527 1.00 96.06 1141 ASN A CA 1
ATOM 8526 C C . ASN A 1 1141 ? -33.767 -16.179 10.484 1.00 96.06 1141 ASN A C 1
ATOM 8528 O O . ASN A 1 1141 ? -34.729 -16.662 11.080 1.00 96.06 1141 ASN A O 1
ATOM 8532 N N . ASN A 1 1142 ? -33.420 -14.893 10.604 1.00 94.19 1142 ASN A N 1
ATOM 8533 C CA . ASN A 1 1142 ? -34.224 -13.878 11.296 1.00 94.19 1142 ASN A CA 1
ATOM 8534 C C . ASN A 1 1142 ? -34.876 -12.866 10.327 1.00 94.19 1142 ASN A C 1
ATOM 8536 O O . ASN A 1 1142 ? -35.482 -11.892 10.778 1.00 94.19 1142 ASN A O 1
ATOM 8540 N N . GLN A 1 1143 ? -34.775 -13.086 9.008 1.00 93.69 1143 GLN A N 1
ATOM 8541 C CA . GLN A 1 1143 ? -35.290 -12.210 7.947 1.00 93.69 1143 GLN A CA 1
ATOM 8542 C C . GLN A 1 1143 ? -34.742 -10.769 8.002 1.00 93.69 1143 GLN A C 1
ATOM 8544 O O . GLN A 1 1143 ? -35.418 -9.817 7.592 1.00 93.69 1143 GLN A O 1
ATOM 8549 N N . PHE A 1 1144 ? -33.529 -10.583 8.529 1.00 92.62 1144 PHE A N 1
ATOM 8550 C CA . PHE A 1 1144 ? -32.875 -9.283 8.651 1.00 92.62 1144 PHE A CA 1
ATOM 8551 C C . PHE A 1 1144 ? -31.360 -9.367 8.434 1.00 92.62 1144 PHE A C 1
ATOM 8553 O O . PHE A 1 1144 ? -30.679 -10.283 8.885 1.00 92.62 1144 PHE A O 1
ATOM 8560 N N . LEU A 1 1145 ? -30.783 -8.283 7.913 1.00 91.88 1145 LEU A N 1
ATOM 8561 C CA . LEU A 1 1145 ? -29.370 -7.947 8.103 1.00 91.88 1145 LEU A CA 1
ATOM 8562 C C . LEU A 1 1145 ? -29.139 -7.557 9.576 1.00 91.88 1145 LEU A C 1
ATOM 8564 O O . LEU A 1 1145 ? -28.988 -6.385 9.928 1.00 91.88 1145 LEU A O 1
ATOM 8568 N N . GLY A 1 1146 ? -29.189 -8.563 10.455 1.00 90.94 1146 GLY A N 1
ATOM 8569 C CA . GLY A 1 1146 ? -29.472 -8.414 11.884 1.00 90.94 1146 GLY A CA 1
ATOM 8570 C C . GLY A 1 1146 ? -28.538 -7.475 12.643 1.00 90.94 1146 GLY A C 1
ATOM 8571 O O . GLY A 1 1146 ? -28.999 -6.717 13.489 1.00 90.94 1146 GLY A O 1
ATOM 8572 N N . MET A 1 1147 ? -27.245 -7.452 12.301 1.00 90.19 1147 MET A N 1
ATOM 8573 C CA . MET A 1 1147 ? -26.286 -6.557 12.959 1.00 90.19 1147 MET A CA 1
ATOM 8574 C C . MET A 1 1147 ? -26.617 -5.090 12.655 1.00 90.19 1147 MET A C 1
ATOM 8576 O O . MET A 1 1147 ? -26.785 -4.285 13.566 1.00 90.19 1147 MET A O 1
ATOM 8580 N N . VAL A 1 1148 ? -26.813 -4.749 11.378 1.00 90.06 1148 VAL A N 1
ATOM 8581 C CA . VAL A 1 1148 ? -27.198 -3.392 10.955 1.00 90.06 1148 VAL A CA 1
ATOM 8582 C C . VAL A 1 1148 ? -28.586 -3.024 11.497 1.00 90.06 1148 VAL A C 1
ATOM 8584 O O . VAL A 1 1148 ? -28.801 -1.880 11.897 1.00 90.06 1148 VAL A O 1
ATOM 8587 N N . ARG A 1 1149 ? -29.513 -3.991 11.592 1.00 92.94 1149 ARG A N 1
ATOM 8588 C CA . ARG A 1 1149 ? -30.828 -3.796 12.227 1.00 92.94 1149 ARG A CA 1
ATOM 8589 C C . ARG A 1 1149 ? -30.696 -3.420 13.703 1.00 92.94 1149 ARG A C 1
ATOM 8591 O O . ARG A 1 1149 ? -31.328 -2.452 14.108 1.00 92.94 1149 ARG A O 1
ATOM 8598 N N . GLN A 1 1150 ? -29.854 -4.110 14.475 1.00 91.00 1150 GLN A N 1
ATOM 8599 C CA . GLN A 1 1150 ? -29.574 -3.790 15.882 1.00 91.00 1150 GLN A CA 1
ATOM 8600 C C . GLN A 1 1150 ? -28.997 -2.370 16.045 1.00 91.00 1150 GLN A C 1
ATOM 8602 O O . GLN A 1 1150 ? -29.454 -1.617 16.905 1.00 91.00 1150 GLN A O 1
ATOM 8607 N N . TRP A 1 1151 ? -28.063 -1.950 15.182 1.00 87.25 1151 TRP A N 1
ATOM 8608 C CA . TRP A 1 1151 ? -27.552 -0.569 15.190 1.00 87.25 1151 TRP A CA 1
ATOM 8609 C C . TRP A 1 1151 ? -28.648 0.467 14.882 1.00 87.25 1151 TRP A C 1
ATOM 8611 O O . TRP A 1 1151 ? -28.754 1.482 15.570 1.00 87.25 1151 TRP A O 1
ATOM 8621 N N . GLN A 1 1152 ? -29.511 0.203 13.895 1.00 89.50 1152 GLN A N 1
ATOM 8622 C CA . GLN A 1 1152 ? -30.642 1.084 13.570 1.00 89.50 1152 GLN A CA 1
ATOM 8623 C C . GLN A 1 1152 ? -31.709 1.120 14.676 1.00 89.50 1152 GLN A C 1
ATOM 8625 O O . GLN A 1 1152 ? -32.326 2.162 14.906 1.00 89.50 1152 GLN A O 1
ATOM 8630 N N . GLU A 1 1153 ? -31.903 0.010 15.385 1.00 88.56 1153 GLU A N 1
ATOM 8631 C CA . GLU A 1 1153 ? -32.809 -0.090 16.525 1.00 88.56 1153 GLU A CA 1
ATOM 8632 C C . GLU A 1 1153 ? -32.346 0.774 17.703 1.00 88.56 1153 GLU A C 1
ATOM 8634 O O . GLU A 1 1153 ? -33.129 1.565 18.230 1.00 88.56 1153 GLU A O 1
ATOM 8639 N N . LEU A 1 1154 ? -31.072 0.644 18.084 1.00 86.69 1154 LEU A N 1
ATOM 8640 C CA . LEU A 1 1154 ? -30.511 1.262 19.288 1.00 86.69 1154 LEU A CA 1
ATOM 8641 C C . LEU A 1 1154 ? -30.117 2.736 19.097 1.00 86.69 1154 LEU A C 1
ATOM 8643 O O . LEU A 1 1154 ? -30.254 3.520 20.034 1.00 86.69 1154 LEU A O 1
ATOM 8647 N N . PHE A 1 1155 ? -29.646 3.130 17.907 1.00 85.81 1155 PHE A N 1
ATOM 8648 C CA . PHE A 1 1155 ? -29.038 4.454 17.681 1.00 85.81 1155 PHE A CA 1
ATOM 8649 C C . PHE A 1 1155 ? -29.745 5.319 16.625 1.00 85.81 1155 PHE A C 1
ATOM 8651 O O . PHE A 1 1155 ? -29.388 6.485 16.448 1.00 85.81 1155 PHE A O 1
ATOM 8658 N N . HIS A 1 1156 ? -30.758 4.791 15.927 1.00 86.44 1156 HIS A N 1
ATOM 8659 C CA . HIS A 1 1156 ? -31.467 5.509 14.859 1.00 86.44 1156 HIS A CA 1
ATOM 8660 C C . HIS A 1 1156 ? -32.997 5.423 14.975 1.00 86.44 1156 HIS A C 1
ATOM 8662 O O . HIS A 1 1156 ? -33.684 5.337 13.958 1.00 86.44 1156 HIS A O 1
ATOM 8668 N N . GLU A 1 1157 ? -33.530 5.474 16.202 1.00 87.00 1157 GLU A N 1
ATOM 8669 C CA . GLU A 1 1157 ? -34.976 5.569 16.496 1.00 87.00 1157 GLU A CA 1
ATOM 8670 C C . GLU A 1 1157 ? -35.820 4.433 15.875 1.00 87.00 1157 GLU A C 1
ATOM 8672 O O . GLU A 1 1157 ? -36.968 4.638 15.481 1.00 87.00 1157 GLU A O 1
ATOM 8677 N N . LYS A 1 1158 ? -35.245 3.228 15.734 1.00 87.81 1158 LYS A N 1
ATOM 8678 C CA . LYS A 1 1158 ? -35.852 2.085 15.021 1.00 87.81 1158 LYS A CA 1
ATOM 8679 C C . LYS A 1 1158 ? -36.256 2.382 13.567 1.00 87.81 1158 LYS A C 1
ATOM 8681 O O . LYS A 1 1158 ? -37.131 1.721 13.005 1.00 87.81 1158 LYS A O 1
ATOM 8686 N N . ARG A 1 1159 ? -35.612 3.356 12.912 1.00 88.19 1159 ARG A N 1
ATOM 8687 C CA . ARG A 1 1159 ? -35.835 3.680 11.491 1.00 88.19 1159 ARG A CA 1
ATOM 8688 C C . ARG A 1 1159 ? -35.149 2.645 10.596 1.00 88.19 1159 ARG A C 1
ATOM 8690 O O . ARG A 1 1159 ? -34.081 2.899 10.040 1.00 88.19 1159 ARG A O 1
ATOM 8697 N N . TYR A 1 1160 ? -35.773 1.476 10.471 1.00 89.38 1160 TYR A N 1
ATOM 8698 C CA . TYR A 1 1160 ? -35.245 0.351 9.703 1.00 89.38 1160 TYR A CA 1
ATOM 8699 C C . TYR A 1 1160 ? -35.134 0.677 8.204 1.00 89.38 1160 TYR A C 1
ATOM 8701 O O . TYR A 1 1160 ? -36.129 0.738 7.483 1.00 89.38 1160 TYR A O 1
ATOM 8709 N N . SER A 1 1161 ? -33.902 0.874 7.737 1.00 89.62 1161 SER A N 1
ATOM 8710 C CA . SER A 1 1161 ? -33.553 1.280 6.375 1.00 89.62 1161 SER A CA 1
ATOM 8711 C C . SER A 1 1161 ? -32.775 0.160 5.687 1.00 89.62 1161 SER A C 1
ATOM 8713 O O . SER A 1 1161 ? -31.654 -0.148 6.089 1.00 89.62 1161 SER A O 1
ATOM 8715 N N . PHE A 1 1162 ? -33.396 -0.467 4.681 1.00 90.56 1162 PHE A N 1
ATOM 8716 C CA . PHE A 1 1162 ? -32.838 -1.541 3.837 1.00 90.56 1162 PHE A CA 1
ATOM 8717 C C . PHE A 1 1162 ? -32.248 -2.764 4.575 1.00 90.56 1162 PHE A C 1
ATOM 8719 O O . PHE A 1 1162 ? -31.447 -3.501 4.010 1.00 90.56 1162 PHE A O 1
ATOM 8726 N N . VAL A 1 1163 ? -32.670 -3.016 5.819 1.00 89.31 1163 VAL A N 1
ATOM 8727 C CA . VAL A 1 1163 ? -32.213 -4.173 6.614 1.00 89.31 1163 VAL A CA 1
ATOM 8728 C C . VAL A 1 1163 ? -33.129 -5.397 6.539 1.00 89.31 1163 VAL A C 1
ATOM 8730 O O . VAL A 1 1163 ? -32.659 -6.500 6.786 1.00 89.31 1163 VAL A O 1
ATOM 8733 N N . ASN A 1 1164 ? -34.419 -5.234 6.229 1.00 90.19 1164 ASN A N 1
ATOM 8734 C CA . ASN A 1 1164 ? -35.359 -6.353 6.065 1.00 90.19 1164 ASN A CA 1
ATOM 8735 C C . ASN A 1 1164 ? -35.069 -7.067 4.738 1.00 90.19 1164 ASN A C 1
ATOM 8737 O O . ASN A 1 1164 ? -35.073 -6.412 3.692 1.00 90.19 1164 ASN A O 1
ATOM 8741 N N . ILE A 1 1165 ? -34.834 -8.378 4.778 1.00 88.56 1165 ILE A N 1
ATOM 8742 C CA . ILE A 1 1165 ? -34.488 -9.179 3.601 1.00 88.56 1165 ILE A CA 1
ATOM 8743 C C . ILE A 1 1165 ? -35.574 -10.218 3.312 1.00 88.56 1165 ILE A C 1
ATOM 8745 O O . ILE A 1 1165 ? -36.096 -10.886 4.202 1.00 88.56 1165 ILE A O 1
ATOM 8749 N N . THR A 1 1166 ? -35.942 -10.337 2.035 1.00 88.69 1166 THR A N 1
ATOM 8750 C CA . THR A 1 1166 ? -36.857 -11.383 1.566 1.00 88.69 1166 THR A CA 1
ATOM 8751 C C . THR A 1 1166 ? -36.028 -12.578 1.123 1.00 88.69 1166 THR A C 1
ATOM 8753 O O . THR A 1 1166 ? -35.282 -12.485 0.153 1.00 88.69 1166 THR A O 1
ATOM 8756 N N . SER A 1 1167 ? -36.153 -13.683 1.848 1.00 89.62 1167 SER A N 1
ATOM 8757 C CA . SER A 1 1167 ? -35.387 -14.905 1.609 1.00 89.62 1167 SER A CA 1
ATOM 8758 C C . SER A 1 1167 ? -36.123 -15.863 0.656 1.00 89.62 1167 SER A C 1
ATOM 8760 O O . SER A 1 1167 ? -37.352 -15.958 0.729 1.00 89.62 1167 SER A O 1
ATOM 8762 N N . PRO A 1 1168 ? -35.413 -16.574 -0.244 1.00 93.62 1168 PRO A N 1
ATOM 8763 C CA . PRO A 1 1168 ? -35.995 -17.665 -1.021 1.00 93.62 1168 PRO A CA 1
ATOM 8764 C C . PRO A 1 1168 ? -36.299 -18.875 -0.124 1.00 93.62 1168 PRO A C 1
ATOM 8766 O O . PRO A 1 1168 ? -35.836 -18.967 1.009 1.00 93.62 1168 PRO A O 1
ATOM 8769 N N . ASP A 1 1169 ? -37.040 -19.846 -0.657 1.00 96.38 1169 ASP A N 1
ATOM 8770 C CA . ASP A 1 1169 ? -37.216 -21.152 -0.014 1.00 96.38 1169 ASP A CA 1
ATOM 8771 C C . ASP A 1 1169 ? -35.902 -21.949 -0.102 1.00 96.38 1169 ASP A C 1
ATOM 8773 O O . ASP A 1 1169 ? -35.627 -22.614 -1.105 1.00 96.38 1169 ASP A O 1
ATOM 8777 N N . TYR A 1 1170 ? -35.060 -21.842 0.929 1.00 97.56 1170 TYR A N 1
ATOM 8778 C CA . TYR A 1 1170 ? -33.721 -22.440 0.933 1.00 97.56 1170 TYR A CA 1
ATOM 8779 C C . TYR A 1 1170 ? -33.739 -23.966 0.802 1.00 97.56 1170 TYR A C 1
ATOM 8781 O O . TYR A 1 1170 ? -32.815 -24.526 0.216 1.00 97.56 1170 TYR A O 1
ATOM 8789 N N . VAL A 1 1171 ? -34.793 -24.642 1.272 1.00 98.00 1171 VAL A N 1
ATOM 8790 C CA . VAL A 1 1171 ? -34.943 -26.098 1.126 1.00 98.00 1171 VAL A CA 1
ATOM 8791 C C . VAL A 1 1171 ? -35.203 -26.470 -0.335 1.00 98.00 1171 VAL A C 1
ATOM 8793 O O . VAL A 1 1171 ? -34.574 -27.394 -0.854 1.00 98.00 1171 VAL A O 1
ATOM 8796 N N . LYS A 1 1172 ? -36.056 -25.723 -1.048 1.00 98.12 1172 LYS A N 1
ATOM 8797 C CA . LYS A 1 1172 ? -36.237 -25.904 -2.500 1.00 98.12 1172 LYS A CA 1
ATOM 8798 C C . LYS A 1 1172 ? -34.977 -25.553 -3.291 1.00 98.12 1172 LYS A C 1
ATOM 8800 O O . LYS A 1 1172 ? -34.670 -26.259 -4.248 1.00 98.12 1172 LYS A O 1
ATOM 8805 N N . VAL A 1 1173 ? -34.236 -24.511 -2.902 1.00 97.50 1173 VAL A N 1
ATOM 8806 C CA . VAL A 1 1173 ? -32.958 -24.170 -3.557 1.00 97.50 1173 VAL A CA 1
ATOM 8807 C C . VAL A 1 1173 ? -31.928 -25.288 -3.344 1.00 97.50 1173 VAL A C 1
ATOM 8809 O O . VAL A 1 1173 ? -31.335 -25.742 -4.319 1.00 97.50 1173 VAL A O 1
ATOM 8812 N N . ALA A 1 1174 ? -31.773 -25.803 -2.118 1.00 97.88 1174 ALA A N 1
ATOM 8813 C CA . ALA A 1 1174 ? -30.906 -26.946 -1.818 1.00 97.88 1174 ALA A CA 1
ATOM 8814 C C . ALA A 1 1174 ? -31.296 -28.191 -2.630 1.00 97.88 1174 ALA A C 1
ATOM 8816 O O . ALA A 1 1174 ? -30.443 -28.797 -3.281 1.00 97.88 1174 ALA A O 1
ATOM 8817 N N . SER A 1 1175 ? -32.595 -28.506 -2.692 1.00 97.75 1175 SER A N 1
ATOM 8818 C CA . SER A 1 1175 ? -33.122 -29.596 -3.519 1.00 97.75 1175 SER A CA 1
ATOM 8819 C C . SER A 1 1175 ? -32.827 -29.406 -5.012 1.00 97.75 1175 SER A C 1
ATOM 8821 O O . SER A 1 1175 ? -32.660 -30.402 -5.715 1.00 97.75 1175 SER A O 1
ATOM 8823 N N . GLY A 1 1176 ? -32.745 -28.165 -5.505 1.00 97.81 1176 GLY A N 1
ATOM 8824 C CA . GLY A 1 1176 ? -32.334 -27.848 -6.878 1.00 97.81 1176 GLY A CA 1
ATOM 8825 C C . GLY A 1 1176 ? -30.867 -28.180 -7.179 1.00 97.81 1176 GLY A C 1
ATOM 8826 O O . GLY A 1 1176 ? -30.534 -28.461 -8.327 1.00 97.81 1176 GLY A O 1
ATOM 8827 N N . TYR A 1 1177 ? -30.018 -28.222 -6.148 1.00 97.81 1177 TYR A N 1
ATOM 8828 C CA . TYR A 1 1177 ? -28.631 -28.700 -6.196 1.00 97.81 1177 TYR A CA 1
ATOM 8829 C C . TYR A 1 1177 ? -28.477 -30.150 -5.693 1.00 97.81 1177 TYR A C 1
ATOM 8831 O O . TYR A 1 1177 ? -27.367 -30.592 -5.411 1.00 97.81 1177 TYR A O 1
ATOM 8839 N N . GLY A 1 1178 ? -29.574 -30.902 -5.531 1.00 97.06 1178 GLY A N 1
ATOM 8840 C CA . GLY A 1 1178 ? -29.538 -32.283 -5.030 1.00 97.06 1178 GLY A CA 1
ATOM 8841 C C . GLY A 1 1178 ? -29.132 -32.430 -3.555 1.00 97.06 1178 GLY A C 1
ATOM 8842 O O . GLY A 1 1178 ? -28.861 -33.541 -3.105 1.00 97.06 1178 GLY A O 1
ATOM 8843 N N . ILE A 1 1179 ? -29.094 -31.334 -2.792 1.00 98.31 1179 ILE A N 1
ATOM 8844 C CA . ILE A 1 1179 ? -28.738 -31.324 -1.370 1.00 98.31 1179 ILE A CA 1
ATOM 8845 C C . ILE A 1 1179 ? -30.012 -31.529 -0.542 1.00 98.31 1179 ILE A C 1
ATOM 8847 O O . ILE A 1 1179 ? -31.000 -30.813 -0.708 1.00 98.31 1179 ILE A O 1
ATOM 8851 N N . ALA A 1 1180 ? -29.987 -32.505 0.370 1.00 98.06 1180 ALA A N 1
ATOM 8852 C CA . ALA A 1 1180 ? -31.074 -32.729 1.319 1.00 98.06 1180 ALA A CA 1
ATOM 8853 C C . ALA A 1 1180 ? -31.230 -31.521 2.255 1.00 98.06 1180 ALA A C 1
ATOM 8855 O O . ALA A 1 1180 ? -30.237 -30.920 2.671 1.00 98.06 1180 ALA A O 1
ATOM 8856 N N . GLY A 1 1181 ? -32.459 -31.172 2.628 1.00 97.69 1181 GLY A N 1
ATOM 8857 C CA . GLY A 1 1181 ? -32.659 -30.081 3.568 1.00 97.69 1181 GLY A CA 1
ATOM 8858 C C . GLY A 1 1181 ? -34.015 -30.058 4.250 1.00 97.69 1181 GLY A C 1
ATOM 8859 O O . GLY A 1 1181 ? -34.969 -30.704 3.815 1.00 97.69 1181 GLY A O 1
ATOM 8860 N N . ARG A 1 1182 ? -34.073 -29.299 5.342 1.00 98.25 1182 ARG A N 1
ATOM 8861 C CA . ARG A 1 1182 ? -35.233 -29.162 6.225 1.00 98.25 1182 ARG A CA 1
ATOM 8862 C C . ARG A 1 1182 ? -35.302 -27.738 6.772 1.00 98.25 1182 ARG A C 1
ATOM 8864 O O . ARG A 1 1182 ? -34.270 -27.110 6.983 1.00 98.25 1182 ARG A O 1
ATOM 8871 N N . SER A 1 1183 ? -36.516 -27.249 7.010 1.00 97.75 1183 SER A N 1
ATOM 8872 C CA . SER A 1 1183 ? -36.770 -25.978 7.696 1.00 97.75 1183 SER A CA 1
ATOM 8873 C C . SER A 1 1183 ? -37.450 -26.253 9.037 1.00 97.75 1183 SER A C 1
ATOM 8875 O O . SER A 1 1183 ? -38.271 -27.171 9.134 1.00 97.75 1183 SER A O 1
ATOM 8877 N N . VAL A 1 1184 ? -37.074 -25.505 10.073 1.00 97.06 1184 VAL A N 1
ATOM 8878 C CA . VAL A 1 1184 ? -37.552 -25.659 11.454 1.00 97.06 1184 VAL A CA 1
ATOM 8879 C C . VAL A 1 1184 ? -37.974 -24.302 12.008 1.00 97.06 1184 VAL A C 1
ATOM 8881 O O . VAL A 1 1184 ? -37.174 -23.371 12.056 1.00 97.06 1184 VAL A O 1
ATOM 8884 N N . SER A 1 1185 ? -39.217 -24.212 12.484 1.00 94.25 1185 SER A N 1
ATOM 8885 C CA . SER A 1 1185 ? -39.740 -23.067 13.245 1.00 94.25 1185 SER A CA 1
ATOM 8886 C C . SER A 1 1185 ? -40.109 -23.412 14.691 1.00 94.25 1185 SER A C 1
ATOM 8888 O O . SER A 1 1185 ? -40.194 -22.520 15.527 1.00 94.25 1185 SER A O 1
ATOM 8890 N N . GLU A 1 1186 ? -40.324 -24.696 14.992 1.00 93.38 1186 GLU A N 1
ATOM 8891 C CA . GLU A 1 1186 ? -40.822 -25.175 16.284 1.00 93.38 1186 GLU A CA 1
ATOM 8892 C C . GLU A 1 1186 ? -39.705 -25.800 17.128 1.00 93.38 1186 GLU A C 1
ATOM 8894 O O . GLU A 1 1186 ? -38.966 -26.676 16.666 1.00 93.38 1186 GLU A O 1
ATOM 8899 N N . ARG A 1 1187 ? -39.620 -25.422 18.411 1.00 93.81 1187 ARG A N 1
ATOM 8900 C CA . ARG A 1 1187 ? -38.585 -25.926 19.336 1.00 93.81 1187 ARG A CA 1
ATOM 8901 C C . ARG A 1 1187 ? -38.569 -27.451 19.472 1.00 93.81 1187 ARG A C 1
ATOM 8903 O O . ARG A 1 1187 ? -37.499 -28.038 19.620 1.00 93.81 1187 ARG A O 1
ATOM 8910 N N . ALA A 1 1188 ? -39.735 -28.095 19.404 1.00 94.06 1188 ALA A N 1
ATOM 8911 C CA . ALA A 1 1188 ? -39.858 -29.548 19.527 1.00 94.06 1188 ALA A CA 1
ATOM 8912 C C . ALA A 1 1188 ? -39.117 -30.319 18.414 1.00 94.06 1188 ALA A C 1
ATOM 8914 O O . ALA A 1 1188 ? -38.637 -31.427 18.655 1.00 94.06 1188 ALA A O 1
ATOM 8915 N N . ASP A 1 1189 ? -38.979 -29.726 17.224 1.00 95.56 1189 ASP A N 1
ATOM 8916 C CA . ASP A 1 1189 ? -38.348 -30.362 16.063 1.00 95.56 1189 ASP A CA 1
ATOM 8917 C C . ASP A 1 1189 ? -36.839 -30.091 15.958 1.00 95.56 1189 ASP A C 1
ATOM 8919 O O . ASP A 1 1189 ? -36.138 -30.811 15.237 1.00 95.56 1189 ASP A O 1
ATOM 8923 N N . LEU A 1 1190 ? -36.314 -29.094 16.681 1.00 96.31 1190 LEU A N 1
ATOM 8924 C CA . LEU A 1 1190 ? -34.925 -28.634 16.561 1.00 96.31 1190 LEU A CA 1
ATOM 8925 C C . LEU A 1 1190 ? -33.906 -29.753 16.826 1.00 96.31 1190 LEU A C 1
ATOM 8927 O O . LEU A 1 1190 ? -33.061 -30.027 15.972 1.00 96.31 1190 LEU A O 1
ATOM 8931 N N . ARG A 1 1191 ? -34.003 -30.442 17.971 1.00 96.81 1191 ARG A N 1
ATOM 8932 C CA . ARG A 1 1191 ? -33.029 -31.480 18.363 1.00 96.81 1191 ARG A CA 1
ATOM 8933 C C . ARG A 1 1191 ? -32.997 -32.648 17.375 1.00 96.81 1191 ARG A C 1
ATOM 8935 O O . ARG A 1 1191 ? -31.919 -33.107 17.006 1.00 96.81 1191 ARG A O 1
ATOM 8942 N N . ASN A 1 1192 ? -34.170 -33.091 16.919 1.00 97.38 1192 ASN A N 1
ATOM 8943 C CA . ASN A 1 1192 ? -34.301 -34.184 15.953 1.00 97.38 1192 ASN A CA 1
ATOM 8944 C C . ASN A 1 1192 ? -33.755 -33.780 14.575 1.00 97.38 1192 ASN A C 1
ATOM 8946 O O . ASN A 1 1192 ? -33.057 -34.564 13.939 1.00 97.38 1192 ASN A O 1
ATOM 8950 N N . SER A 1 1193 ? -34.011 -32.544 14.137 1.00 98.06 1193 SER A N 1
ATOM 8951 C CA . SER A 1 1193 ? -33.543 -32.033 12.840 1.00 98.06 1193 SER A CA 1
ATOM 8952 C C . SER A 1 1193 ? -32.028 -31.783 12.821 1.00 98.06 1193 SER A C 1
ATOM 8954 O O . SER A 1 1193 ? -31.368 -32.046 11.817 1.00 98.06 1193 SER A O 1
ATOM 8956 N N . LEU A 1 1194 ? -31.444 -31.350 13.946 1.00 98.19 1194 LEU A N 1
ATOM 8957 C CA . LEU A 1 1194 ? -29.988 -31.288 14.122 1.00 98.19 1194 LEU A CA 1
ATOM 8958 C C . LEU A 1 1194 ? -29.356 -32.687 14.063 1.00 98.19 1194 LEU A C 1
ATOM 8960 O O . LEU A 1 1194 ? -28.338 -32.867 13.397 1.00 98.19 1194 LEU A O 1
ATOM 8964 N N . GLN A 1 1195 ? -29.959 -33.688 14.715 1.00 97.94 1195 GLN A N 1
ATOM 8965 C CA . GLN A 1 1195 ? -29.501 -35.081 14.635 1.00 97.94 1195 GLN A CA 1
ATOM 8966 C C . GLN A 1 1195 ? -29.589 -35.637 13.207 1.00 97.94 1195 GLN A C 1
ATOM 8968 O O . GLN A 1 1195 ? -28.627 -36.240 12.738 1.00 97.94 1195 GLN A O 1
ATOM 8973 N N . GLU A 1 1196 ? -30.696 -35.396 12.501 1.00 98.19 1196 GLU A N 1
ATOM 8974 C CA . GLU A 1 1196 ? -30.888 -35.771 11.094 1.00 98.19 1196 GLU A CA 1
ATOM 8975 C C . GLU A 1 1196 ? -29.789 -35.174 10.198 1.00 98.19 1196 GLU A C 1
ATOM 8977 O O . GLU A 1 1196 ? -29.090 -35.912 9.500 1.00 98.19 1196 GLU A O 1
ATOM 8982 N N . MET A 1 1197 ? -29.560 -33.859 10.291 1.00 98.38 1197 MET A N 1
ATOM 8983 C CA . MET A 1 1197 ? -28.506 -33.157 9.550 1.00 98.38 1197 MET A CA 1
ATOM 8984 C C . MET A 1 1197 ? -27.115 -33.752 9.819 1.00 98.38 1197 MET A C 1
ATOM 8986 O O . MET A 1 1197 ? -26.341 -33.973 8.881 1.00 98.38 1197 MET A O 1
ATOM 8990 N N . LEU A 1 1198 ? -26.779 -33.996 11.091 1.00 97.94 1198 LEU A N 1
ATOM 8991 C CA . LEU A 1 1198 ? -25.470 -34.509 11.508 1.00 97.94 1198 LEU A CA 1
ATOM 8992 C C . LEU A 1 1198 ? -25.237 -35.958 11.055 1.00 97.94 1198 LEU A C 1
ATOM 8994 O O . LEU A 1 1198 ? -24.137 -36.266 10.600 1.00 97.94 1198 LEU A O 1
ATOM 8998 N N . LEU A 1 1199 ? -26.256 -36.819 11.147 1.00 97.06 1199 LEU A N 1
ATOM 8999 C CA . LEU A 1 1199 ? -26.181 -38.242 10.786 1.00 97.06 1199 LEU A CA 1
ATOM 9000 C C . LEU A 1 1199 ? -26.279 -38.503 9.276 1.00 97.06 1199 LEU A C 1
ATOM 9002 O O . LEU A 1 1199 ? -25.867 -39.570 8.818 1.00 97.06 1199 LEU A O 1
ATOM 9006 N N . HIS A 1 1200 ? -26.806 -37.559 8.492 1.00 97.81 1200 HIS A N 1
ATOM 9007 C CA . HIS A 1 1200 ? -26.837 -37.666 7.033 1.00 97.81 1200 HIS A CA 1
ATOM 9008 C C . HIS A 1 1200 ? -25.410 -37.862 6.467 1.00 97.81 1200 HIS A C 1
ATOM 9010 O O . HIS A 1 1200 ? -24.500 -37.145 6.883 1.00 97.81 1200 HIS A O 1
ATOM 9016 N N . PRO A 1 1201 ? -25.158 -38.782 5.517 1.00 95.00 1201 PRO A N 1
ATOM 9017 C CA . PRO A 1 1201 ? -23.797 -39.034 5.032 1.00 95.00 1201 PRO A CA 1
ATOM 9018 C C . PRO A 1 1201 ? -23.251 -37.898 4.151 1.00 95.00 1201 PRO A C 1
ATOM 9020 O O . PRO A 1 1201 ? -22.077 -37.554 4.250 1.00 95.00 1201 PRO A O 1
ATOM 9023 N N . GLY A 1 1202 ? -24.102 -37.295 3.314 1.00 96.69 1202 GLY A N 1
ATOM 9024 C CA . GLY A 1 1202 ? -23.737 -36.185 2.430 1.00 96.69 1202 GLY A CA 1
ATOM 9025 C C . GLY A 1 1202 ? -23.957 -34.803 3.054 1.00 96.69 1202 GLY A C 1
ATOM 9026 O O . GLY A 1 1202 ? -24.258 -34.666 4.250 1.00 96.69 1202 GLY A O 1
ATOM 9027 N N . ALA A 1 1203 ? -23.867 -33.769 2.217 1.00 98.12 1203 ALA A N 1
ATOM 9028 C CA . ALA A 1 1203 ? -24.249 -32.412 2.595 1.00 98.12 1203 ALA A CA 1
ATOM 9029 C C . ALA A 1 1203 ? -25.729 -32.330 3.005 1.00 98.12 1203 ALA A C 1
ATOM 9031 O O . ALA A 1 1203 ? -26.553 -33.121 2.542 1.00 98.12 1203 ALA A O 1
ATOM 9032 N N . PHE A 1 1204 ? -26.057 -31.392 3.894 1.00 98.69 1204 PHE A N 1
ATOM 9033 C CA . PHE A 1 1204 ? -27.430 -31.167 4.357 1.00 98.69 1204 PHE A CA 1
ATOM 9034 C C . PHE A 1 1204 ? -27.627 -29.697 4.742 1.00 98.69 1204 PHE A C 1
ATOM 9036 O O . PHE A 1 1204 ? -26.768 -29.135 5.429 1.00 98.69 1204 PHE A O 1
ATOM 9043 N N . LEU A 1 1205 ? -28.750 -29.098 4.334 1.00 98.69 1205 LEU A N 1
ATOM 9044 C CA . LEU A 1 1205 ? -29.151 -27.734 4.693 1.00 98.69 1205 LEU A CA 1
ATOM 9045 C C . LEU A 1 1205 ? -30.277 -27.739 5.733 1.00 98.69 1205 LEU A C 1
ATOM 9047 O O . LEU A 1 1205 ? -31.383 -28.203 5.469 1.00 98.69 1205 LEU A O 1
ATOM 9051 N N . LEU A 1 1206 ? -30.005 -27.181 6.907 1.00 98.69 1206 LEU A N 1
ATOM 9052 C CA . LEU A 1 1206 ? -30.980 -26.941 7.960 1.00 98.69 1206 LEU A CA 1
ATOM 9053 C C . LEU A 1 1206 ? -31.241 -25.435 8.073 1.00 98.69 1206 LEU A C 1
ATOM 9055 O O . LEU A 1 1206 ? -30.399 -24.677 8.553 1.00 98.69 1206 LEU A O 1
ATOM 9059 N N . GLU A 1 1207 ? -32.415 -24.994 7.642 1.00 98.50 1207 GLU A N 1
ATOM 9060 C CA . GLU A 1 1207 ? -32.914 -23.662 7.972 1.00 98.50 1207 GLU A CA 1
ATOM 9061 C C . GLU A 1 1207 ? -33.564 -23.702 9.359 1.00 98.50 1207 GLU A C 1
ATOM 9063 O O . GLU A 1 1207 ? -34.407 -24.558 9.634 1.00 98.50 1207 GLU A O 1
ATOM 9068 N N . VAL A 1 1208 ? -33.199 -22.761 10.227 1.00 98.00 1208 VAL A N 1
ATOM 9069 C CA . VAL A 1 1208 ? -33.865 -22.545 11.512 1.00 98.00 1208 VAL A CA 1
ATOM 9070 C C . VAL A 1 1208 ? -34.371 -21.110 11.557 1.00 98.00 1208 VAL A C 1
ATOM 9072 O O . VAL A 1 1208 ? -33.578 -20.166 11.494 1.00 98.00 1208 VAL A O 1
ATOM 9075 N N . LEU A 1 1209 ? -35.689 -20.944 11.666 1.00 96.06 1209 LEU A N 1
ATOM 9076 C CA . LEU A 1 1209 ? -36.297 -19.641 11.915 1.00 96.06 1209 LEU A CA 1
ATOM 9077 C C . LEU A 1 1209 ? -36.074 -19.266 13.382 1.00 96.06 1209 LEU A C 1
ATOM 9079 O O . LEU A 1 1209 ? -36.434 -20.022 14.284 1.00 96.06 1209 LEU A O 1
ATOM 9083 N N . VAL A 1 1210 ? -35.482 -18.097 13.614 1.00 95.56 1210 VAL A N 1
ATOM 9084 C CA . VAL A 1 1210 ? -35.143 -17.586 14.951 1.00 95.56 1210 VAL A CA 1
ATOM 9085 C C . VAL A 1 1210 ? -35.758 -16.204 15.188 1.00 95.56 1210 VAL A C 1
ATOM 9087 O O . VAL A 1 1210 ? -36.125 -15.512 14.234 1.00 95.56 1210 VAL A O 1
ATOM 9090 N N . THR A 1 1211 ? -35.866 -15.782 16.453 1.00 92.81 1211 THR A N 1
ATOM 9091 C CA . THR A 1 1211 ? -36.494 -14.510 16.854 1.00 92.81 1211 THR A CA 1
ATOM 9092 C C . THR A 1 1211 ? -35.995 -13.322 16.031 1.00 92.81 1211 THR A C 1
ATOM 9094 O O . THR A 1 1211 ? -34.813 -12.962 16.030 1.00 92.81 1211 THR A O 1
ATOM 9097 N N . LYS A 1 1212 ? -36.951 -12.674 15.363 1.00 88.19 1212 LYS A N 1
ATOM 9098 C CA . LYS A 1 1212 ? -36.736 -11.666 14.321 1.00 88.19 1212 LYS A CA 1
ATOM 9099 C C . LYS A 1 1212 ? -35.993 -10.413 14.810 1.00 88.19 1212 LYS A C 1
ATOM 9101 O O . LYS A 1 1212 ? -35.057 -9.941 14.160 1.00 88.19 1212 LYS A O 1
ATOM 9106 N N . GLU A 1 1213 ? -36.379 -9.898 15.977 1.00 86.38 1213 GLU A N 1
ATOM 9107 C CA . GLU A 1 1213 ? -35.823 -8.670 16.569 1.00 86.38 1213 GLU A CA 1
ATOM 9108 C C . GLU A 1 1213 ? -34.841 -8.930 17.732 1.00 86.38 1213 GLU A C 1
ATOM 9110 O O . GLU A 1 1213 ? -34.570 -8.039 18.531 1.00 86.38 1213 GLU A O 1
ATOM 9115 N N . ASN A 1 1214 ? -34.248 -10.130 17.833 1.00 88.88 1214 ASN A N 1
ATOM 9116 C CA . ASN A 1 1214 ? -33.289 -10.416 18.908 1.00 88.88 1214 ASN A CA 1
ATOM 9117 C C . ASN A 1 1214 ? -31.993 -9.586 18.772 1.00 88.88 1214 ASN A C 1
ATOM 9119 O O . ASN A 1 1214 ? -31.519 -9.339 17.657 1.00 88.88 1214 ASN A O 1
ATOM 9123 N N . ASN A 1 1215 ? -31.407 -9.163 19.892 1.00 90.25 1215 ASN A N 1
ATOM 9124 C CA . ASN A 1 1215 ? -30.223 -8.299 19.938 1.00 90.25 1215 ASN A CA 1
ATOM 9125 C C . ASN A 1 1215 ? -29.056 -9.002 20.638 1.00 90.25 1215 ASN A C 1
ATOM 9127 O O . ASN A 1 1215 ? -29.223 -9.605 21.695 1.00 90.25 1215 ASN A O 1
ATOM 9131 N N . VAL A 1 1216 ? -27.857 -8.904 20.061 1.00 91.25 1216 VAL A N 1
ATOM 9132 C CA . VAL A 1 1216 ? -26.652 -9.530 20.614 1.00 91.25 1216 VAL A CA 1
ATOM 9133 C C . VAL A 1 1216 ? -26.069 -8.639 21.703 1.00 91.25 1216 VAL A C 1
ATOM 9135 O O . VAL A 1 1216 ? -25.493 -7.586 21.417 1.00 91.25 1216 VAL A O 1
ATOM 9138 N N . PHE A 1 1217 ? -26.190 -9.111 22.940 1.00 92.25 1217 PHE A N 1
ATOM 9139 C CA . PHE A 1 1217 ? -25.573 -8.542 24.132 1.00 92.25 1217 PHE A CA 1
ATOM 9140 C C . PHE A 1 1217 ? -24.613 -9.553 24.797 1.00 92.25 1217 PHE A C 1
ATOM 9142 O O . PHE A 1 1217 ? -24.725 -10.760 24.555 1.00 92.25 1217 PHE A O 1
ATOM 9149 N N . PRO A 1 1218 ? -23.695 -9.100 25.672 1.00 92.88 1218 PRO A N 1
ATOM 9150 C CA . PRO A 1 1218 ? -23.324 -7.709 25.921 1.00 92.88 1218 PRO A CA 1
ATOM 9151 C C . PRO A 1 1218 ? -22.749 -6.995 24.689 1.00 92.88 1218 PRO A C 1
ATOM 9153 O O . PRO A 1 1218 ? -22.330 -7.636 23.724 1.00 92.88 1218 PRO A O 1
ATOM 9156 N N . MET A 1 1219 ? -22.775 -5.662 24.704 1.00 91.50 1219 MET A N 1
ATOM 9157 C CA . MET A 1 1219 ? -22.301 -4.822 23.599 1.00 91.50 1219 MET A CA 1
ATOM 9158 C C . MET A 1 1219 ? -21.562 -3.583 24.116 1.00 91.50 1219 MET A C 1
ATOM 9160 O O . MET A 1 1219 ? -22.009 -2.941 25.068 1.00 91.50 1219 MET A O 1
ATOM 9164 N N . VAL A 1 1220 ? -20.450 -3.219 23.478 1.00 89.94 1220 VAL A N 1
ATOM 9165 C CA . VAL A 1 1220 ? -19.773 -1.925 23.663 1.00 89.94 1220 VAL A CA 1
ATOM 9166 C C . VAL A 1 1220 ? -20.426 -0.889 22.735 1.00 89.94 1220 VAL A C 1
ATOM 9168 O O . VAL A 1 1220 ? -20.377 -1.071 21.517 1.00 89.94 1220 VAL A O 1
ATOM 9171 N N . PRO A 1 1221 ? -21.040 0.193 23.253 1.00 84.81 1221 PRO A N 1
ATOM 9172 C CA . PRO A 1 1221 ? -21.606 1.245 22.409 1.00 84.81 1221 PRO A CA 1
ATOM 9173 C C . PRO A 1 1221 ? -20.535 1.972 21.581 1.00 84.81 1221 PRO A C 1
ATOM 9175 O O . PRO A 1 1221 ? -19.371 2.062 21.979 1.00 84.81 1221 PRO A O 1
ATOM 9178 N N . GLN A 1 1222 ? -20.925 2.546 20.441 1.00 81.12 1222 GLN A N 1
ATOM 9179 C CA . GLN A 1 1222 ? -20.002 3.320 19.608 1.00 81.12 1222 GLN A CA 1
ATOM 9180 C C . GLN A 1 1222 ? -19.422 4.512 20.394 1.00 81.12 1222 GLN A C 1
ATOM 9182 O O . GLN A 1 1222 ? -20.157 5.277 21.014 1.00 81.12 1222 GLN A O 1
ATOM 9187 N N . GLY A 1 1223 ? -18.095 4.677 20.370 1.00 80.94 1223 GLY A N 1
ATOM 9188 C CA . GLY A 1 1223 ? -17.409 5.753 21.099 1.00 80.94 1223 GLY A CA 1
ATOM 9189 C C . GLY A 1 1223 ? -17.198 5.504 22.602 1.00 80.94 1223 GLY A C 1
ATOM 9190 O O . GLY A 1 1223 ? -16.786 6.425 23.317 1.00 80.94 1223 GLY A O 1
ATOM 9191 N N . CYS A 1 1224 ? -17.429 4.279 23.083 1.00 86.31 1224 CYS A N 1
ATOM 9192 C CA . CYS A 1 1224 ? -17.101 3.827 24.438 1.00 86.31 1224 CYS A CA 1
ATOM 9193 C C . CYS A 1 1224 ? -15.807 2.986 24.486 1.00 86.31 1224 CYS A C 1
ATOM 9195 O O . CYS A 1 1224 ? -15.345 2.457 23.477 1.00 86.31 1224 CYS A O 1
ATOM 9197 N N . SER A 1 1225 ? -15.207 2.864 25.673 1.00 87.56 1225 SER A N 1
ATOM 9198 C CA . SER A 1 1225 ? -14.167 1.864 25.959 1.00 87.56 1225 SER A CA 1
ATOM 9199 C C . SER A 1 1225 ? -14.777 0.472 26.118 1.00 87.56 1225 SER A C 1
ATOM 9201 O O . SER A 1 1225 ? -15.938 0.352 26.508 1.00 87.56 1225 SER A O 1
ATOM 9203 N N . VAL A 1 1226 ? -13.985 -0.585 25.910 1.00 89.88 1226 VAL A N 1
ATOM 9204 C CA . VAL A 1 1226 ? -14.419 -1.964 26.196 1.00 89.88 1226 VAL A CA 1
ATOM 9205 C C . VAL A 1 1226 ? -14.895 -2.157 27.634 1.00 89.88 1226 VAL A C 1
ATOM 9207 O O . VAL A 1 1226 ? -15.877 -2.856 27.852 1.00 89.88 1226 VAL A O 1
ATOM 9210 N N . SER A 1 1227 ? -14.317 -1.452 28.612 1.00 90.31 1227 SER A N 1
ATOM 9211 C CA . SER A 1 1227 ? -14.773 -1.535 30.006 1.00 90.31 1227 SER A CA 1
ATOM 9212 C C . SER A 1 1227 ? -16.139 -0.887 30.266 1.00 90.31 1227 SER A C 1
ATOM 9214 O O . SER A 1 1227 ? -16.683 -1.014 31.357 1.00 90.31 1227 SER A O 1
ATOM 9216 N N . GLU A 1 1228 ? -16.699 -0.174 29.286 1.00 91.19 1228 GLU A N 1
ATOM 9217 C CA . GLU A 1 1228 ? -18.030 0.445 29.335 1.00 91.19 1228 GLU A CA 1
ATOM 9218 C C . GLU A 1 1228 ? -19.098 -0.432 28.638 1.00 91.19 1228 GLU A C 1
ATOM 9220 O O . GLU A 1 1228 ? -20.202 0.045 28.349 1.00 91.19 1228 GLU A O 1
ATOM 9225 N N . ILE A 1 1229 ? -18.770 -1.708 28.376 1.00 93.88 1229 ILE A N 1
ATOM 9226 C CA . ILE A 1 1229 ? -19.659 -2.745 27.837 1.00 93.88 1229 ILE A CA 1
ATOM 9227 C C . ILE A 1 1229 ? -20.972 -2.855 28.633 1.00 93.88 1229 ILE A C 1
ATOM 9229 O O . ILE A 1 1229 ? -21.003 -2.749 29.863 1.00 93.88 1229 ILE A O 1
ATOM 9233 N N . ARG A 1 1230 ? -22.086 -3.062 27.926 1.00 92.31 1230 ARG A N 1
ATOM 9234 C CA . ARG A 1 1230 ? -23.441 -3.083 28.493 1.00 92.31 1230 ARG A CA 1
ATOM 9235 C C . ARG A 1 1230 ? -24.076 -4.455 28.351 1.00 92.31 1230 ARG A C 1
ATOM 9237 O O . ARG A 1 1230 ? -24.059 -5.026 27.267 1.00 92.31 1230 ARG A O 1
ATOM 9244 N N . LEU A 1 1231 ? -24.646 -4.963 29.446 1.00 91.56 1231 LEU A N 1
ATOM 9245 C CA . LEU A 1 1231 ? -25.392 -6.227 29.468 1.00 91.56 1231 LEU A CA 1
ATOM 9246 C C . LEU A 1 1231 ? -26.770 -6.117 28.784 1.00 91.56 1231 LEU A C 1
ATOM 9248 O O . LEU A 1 1231 ? -27.321 -7.145 28.406 1.00 91.56 1231 LEU A O 1
ATOM 9252 N N . ARG A 1 1232 ? -27.332 -4.905 28.678 1.00 80.81 1232 ARG A N 1
ATOM 9253 C CA . ARG A 1 1232 ? -28.642 -4.554 28.101 1.00 80.81 1232 ARG A CA 1
ATOM 9254 C C . ARG A 1 1232 ? -28.620 -3.105 27.611 1.00 80.81 1232 ARG A C 1
ATOM 9256 O O . ARG A 1 1232 ? -27.744 -2.363 28.117 1.00 80.81 1232 ARG A O 1
#

=== Feature glossary ===
The record interleaves many kinds of information about one protein. Here is each kind framed as the question it answers.

Q: What are the backbone torsion angles?
A: φ (phi) and ψ (psi) are the two rotatable backbone dihedrals per residue: φ is the C(i-1)–N–Cα–C torsion, ψ is the N–Cα–C–N(i+1) torsion, both in degrees on (−180°, 180°]. α-helical residues cluster near (−60°, −45°); β-strand residues near (−120°, +130°). A Ramachandran plot is simply a scatter of (φ, ψ) for every residue.

Q: What is the amino-acid chain?
A: This is the polypeptide sequence — one letter per residue, N-terminus first. Length ranges from a few dozen residues for small domains to over a thousand for large multi-domain proteins.

Q: How mobile is each atom in the crystal?
A: For experimental (PDB) structures, the B-factor (temperature factor) quantifies the positional spread of each atom in the crystal — a combination of thermal vibration and static disorder — in units of Å². High B-factors mark flexible loops or poorly resolved regions; low B-factors mark the rigid, well-ordered core.

Q: Are the domains correctly placed relative to each other?
A: Predicted Aligned Error (PAE) is an AlphaFold confidence matrix: entry (i, j) is the expected error in the position of residue j, in ångströms, when the prediction is superimposed on the true structure at residue i. Low PAE within a block of residues means that block is internally rigid and well-predicted; high PAE between two blocks means their relative placement is uncertain even if each block individually is confident.

Q: How confident is the AlphaFold model at each residue?
A: pLDDT is the predicted lDDT-Cα score: AlphaFold's confidence that the local environment of each residue (all inter-atomic distances within 15 Å) is correctly placed. It is a per-residue number between 0 and 100, with higher meaning more reliable.

Q: What family and function is it annotated with?
A: Functional annotations link the protein to curated databases. InterPro entries identify conserved domains and families by matching the sequence against member-database signatures (Pfam, PROSITE, CDD, …). Gene Ontology (GO) terms describe molecular function, biological process, and cellular component in a controlled vocabulary. CATH places the structure in a hierarchical fold classification (Class/Architecture/Topology/Homologous-superfamily). The organism is the source species.

Q: How big and how compact is the whole molecule?
A: Three whole-structure scalars: the radius of gyration (RMS distance of Cα from centroid, in Å), the count of Cα–Cα contacts (pairs closer than 8 Å and separated by more than four residues in sequence — i.e. tertiary, not local, contacts), and the bounding-box dimensions. Together they distinguish compact globular folds from extended fibres or disordered chains.

Q: What known structures does this most resemble?
A: The Foldseek neighbor list gives the closest experimentally determined structures in the PDB, ranked by structural alignment. TM-score near 1 means near-identical fold; near 0.3 means only rough topology match. This is how one finds what a novel AlphaFold prediction most resembles in the solved-structure universe.

Q: Which residues are buried vs exposed?
A: SASA measures how much of the protein is reachable by solvent. It is computed by rolling a water-sized probe over the atomic surface and summing the exposed area (Å²). Per-residue SASA distinguishes core (buried, low SASA) from surface (exposed, high SASA) residues; total SASA is a whole-molecule size measure.

Q: Which residues are in helices, strands, or loops?
A: Eight-state secondary structure (DSSP): H is the canonical α-helix, G the tighter 3₁₀-helix, I the wider π-helix; E/B are β-structure, T and S are turns and bends, and '-' is everything else. DSSP derives these from the pattern of main-chain N–H···O=C hydrogen bonds, not from the sequence.

Q: Where is each backbone atom in 3D?
A: Structure coordinates are given as an mmCIF _atom_site loop: one row per atom with element, residue name, chain id, sequence number, and x/y/z position in Å. Only the four main-chain atoms per residue are included here; side chains are omitted to keep the record compact.

Q: What if only a Cα trace is available?
A: Three-state secondary structure (P-SEA) collapses the eight DSSP classes into helix (a), strand (b), and coil (c). P-SEA assigns these from Cα geometry alone — distances and angles — without requiring backbone oxygens, so it works on any Cα trace.

Q: What do the rendered images show?
A: The six renders are orthographic views along the three Cartesian axes in both directions. Representation (cartoon, sticks, or surface) and color scheme (sequence-rainbow or by-chain) vary across proteins so the training set covers all the common visualization conventions.

Q: What does the local fold look like, residue by residue?
A: Foldseek's 3Di representation compresses backbone geometry into a per-residue letter drawn from a learned twenty-state alphabet. It captures the tertiary interaction pattern around each residue — which residues are packed against it in space, regardless of where they are in sequence.

Q: What do the diagnostic plots show?
A: The contact map is a binary N×N matrix image: pixel (i, j) is dark where Cα_i and Cα_j are within 8 Å and |i−j|>4. Because the |i−j|>4 filter removes local helical contacts, off-diagonal stripes parallel to the main diagonal indicate parallel β-sheets; stripes perpendicular to it indicate antiparallel β-sheets. The Ramachandran plot scatters every residue's (φ, ψ) pair against the sterically allowed regions. The PAE heatmap renders the predicted-aligned-error matrix.